Protein AF-0000000075420420 (afdb_homodimer)

Secondary structure (DSSP, 8-state):
---GGG--EEEEEEE-SSEEEEEEEE---GGG--GGG-EE--EETTEE--SEEE-EEEEETTTTEEEEEEHHHHHT----SS----EEEEE-GGGGG-GGGGGGPPPPPTT--HHHHHHHHHHHHHHHHHHHIIIII---GGGEEEEEEE-TT--HHHHHHHHHHHHHTTSS-GGGTTTTGGGEEEEEHHHHHHHHHHHHS-TT--TT-EEEEEEE-SS-EEEEEEEEPGGG-EEE-S--EEES-STHHHHHHHHHHHHHHH-HHHHHHHHHH-HHHHHHIIIIIIIIIIITT--S-STT-PPEEEEHHHH-HHHHTTS-HHHHHHHHHTTTEEEE-HHHHHHHHHHHHHHHHHHHHHHHHTS-TT--EEEEEEESGGGG-HHHHHHHHHHHTTTS-GGGEE--SSGGGHHHHHHHHHHH-GGGEEEEE-SSEEEEEEEEEPPTTS-GGGEETTTEEEEEEEEE-TT-EEETT-BPPPEEE--SSTT--EEEEEEEEESSSS---TTSTTEEEEEEEEEE--SSS-SS--PEEEEEEEETTEEEEEEEESSSTT-EEEEE------S--/---GGG--EEEEEEE-SSEEEEEEEE---GGG--GGG-EE--EETTEE--SEEE-EEEEETTTTEEEEEEHHHHHT----SS----EEEEE-GGGGG-GGGGGGPPPPPTT--HHHHHHHHHHHHHHHHHHHIIIII---GGGEEEEEEE-TT--HHHHHHHHHHHHHTTSS-GGGTTTTGGGEEEEEHHHHHHHHHHHHS-TT--TT-EEEEEEE-SS-EEEEEEEEPGGG-EEE-S--EEES-STHHHHHHHHHHHHHHH-HHHHHHHHHH-HHHHHHIIIIIIIIIIITT--S-STT-PPEEEEHHHH-HHHHTTS-HHHHHHHHHTTTEEEE-HHHHHHHHHHHHHHHHHHHHHHHHTS-TT----EEEEESGGGG-HHHHHHHHHHHTTTS-GGGEE--SSGGGHHHHHHHHHHH-GGGEEEEE-SSEEEEEEEEE--TTS-GGGEETTTEEEEEEEEE-TT-EEETT-BPPPEEE--SSTT--EEEEEEEEESSSS---TTSTTEEEEEEEEEE--SSS-SS--PEEEEEEEETTEEEEEEEESSSTT-EEEEE------S--

Sequence (1138 aa):
MSSENDIDVIVAIDFGTTFSGFAFAKKAKPEEININNIRLNNIWLGRRGLPKTNTALLYFDEFLELHRKWGEQALIYEPSKRVDQVHYIIERFKLLLDEDAKDNWPVLPKNLDAKTVITDYFVKMKEVIEEVLDRRCKATLSQVLFVLSVPAEWPPRTRDILRDCVYKAGLLDESKRQSNRHRLEFTTEPEAAAIYCLSCAGENFSVGDTYLVVDCGGGTVDLTIRTLLPDKTLEEETVRSGGLCGSTFVDQEFLKFLRLTVGSEAMDQFKENHYGSLQKLIYKFFCPEVKLPFDGESDEFESIELDLEKWCPALIQYISRETKEKLKKEEWIIDIKSDDVMRMFDPAVNDIIDLIHAQLERLPKQRKVKTMFLVGGFSESTYLFKRVKTVFKNRIDINKIINPPEPIAAIVKGACYYGLNKDIIKIRTLKWSYGIEINGEYDYNDPKELRLDGNRISRFDALANQGDKLEVNKDSKPREYKPLSRNQLAVTFILLYANFPNPKYPSQKGVKPLGKLTINLPLKGYGTDRIIEFFIKFAEEELKVTARNKSDTNESYSATFNYPEDDSVMSSENDIDVIVAIDFGTTFSGFAFAKKAKPEEININNIRLNNIWLGRRGLPKTNTALLYFDEFLELHRKWGEQALIYEPSKRVDQVHYIIERFKLLLDEDAKDNWPVLPKNLDAKTVITDYFVKMKEVIEEVLDRRCKATLSQVLFVLSVPAEWPPRTRDILRDCVYKAGLLDESKRQSNRHRLEFTTEPEAAAIYCLSCAGENFSVGDTYLVVDCGGGTVDLTIRTLLPDKTLEEETVRSGGLCGSTFVDQEFLKFLRLTVGSEAMDQFKENHYGSLQKLIYKFFCPEVKLPFDGESDEFESIELDLEKWCPALIQYISRETKEKLKKEEWIIDIKSDDVMRMFDPAVNDIIDLIHAQLERLPKQRKVKTMFLVGGFSESTYLFKRVKTVFKNRIDINKIINPPEPIAAIVKGACYYGLNKDIIKIRTLKWSYGIEINGEYDYNDPKELRLDGNRISRFDALANQGDKLEVNKDSKPREYKPLSRNQLAVTFILLYANFPNPKYPSQKGVKPLGKLTINLPLKGYGTDRIIEFFIKFAEEELKVTARNKSDTNESYSATFNYPEDDSV

pLDDT: mean 86.69, std 12.31, range [25.59, 98.25]

Nearest PDB structures (foldseek):
  3l4i-assembly2_B  TM=7.082E-01  e=1.550E-16  Cryptosporidium parvum Iowa II
  6ixw-assembly3_A  TM=5.967E-01  e=2.719E-10  Clostridium botulinum Prevot_594
  5oow-assembly2_B  TM=6.754E-01  e=1.407E-06  Escherichia coli K-12
  3mdq-assembly1_A  TM=3.743E-01  e=2.046E-06  Cytophaga hutchinsonii ATCC 33406
  5hex-assembly1_A  TM=3.102E-01  e=5.933E-05  Homo sapiens

Foldseek 3Di:
DPDVVQAFKEKEWEDDQFKIAIKMATFDDPVPDDLVRIGADQAAPNDGHASIFTQKWKFWDPVRHTDLDTTLCLQLPDDDPVDDTDMDIDGSLLCVQPPVSVVVHDDDDDPDDSLNSLLVSLLSVLVVVQVCCVVPVVDHLVNYQYEYEAAPPGDPLSVLSNLVSCCSSPSDPVVCCPVCVRSYFYDYLQLLLVQLVLSVQDDPQDAQAKEKEWEAAAFKIKIWMWGQHPPRAIATQWQIDMDGQHPVQLVVLVLVVVCVQQHVQLSVCCCVPPVSLSVQLRPVPCVPPPFQVQQLDQVPDDWDKDQCVPRPVVSLVRGDPVSNVVCVVVVSIDTDHSVSSCVSCPVSLVVSLVVVVVVQVRGDPVHAHAAYEYAYDRCSRNNSLVVNLVVCCVRYPSVRHDHDPSRNCSSNSSSSSCVNPVVSYFKDFAQKWKFWWDKAADDPPDDPVQADPPRIGIWTGTPGWGGDIDTAPDKGDKDKDWDPDQPDFKDKIWMKIARHGDGTHCPDPRIDTFAIDMDTDHNPDGDRPFIKIKIWHHYSNAIKIWIDGPVPRPDIDTDRGPGPPPPPD/DPDVVQAFKEKEWEDDQFKIAIKMATFDDPVPDDLVRIGADQAAPNDGHASIFTQKWKFWDPVRHTDLDTTLCLQLPDDDPVDDTDMDIDGSLLCVQPPVSVVVHDDDDDPDDSLNSLLVSVLSVLVVVQVCCVVPVVDHLVNYQYEYEAAPPGDPLSVLSNLVSCCSSPSDPVVCCPVCVRSYFYDYLQQLLVLLVLSVQDDPQDAQAKEKEWEAAAFKIKIWMWGQHPPRAIATQWQIDMDGQHPVQLVVLVLVVVCVQQHVQLSVCCCVPPVSLSVQLCPVPCVPPPFQPQQLDQVPDDWDKDQCVPRPVVSLVRGDPVSNVVCVVVVVIDTDHSVSSCVSCPVSLVVSLVVVVVNQVRGDPVHAHAAYEYAYDSCSRNNSLVVNLVVCCVRYPSVRHDHDPSRNCSSNSSSSSCVNPVVSYFKDFAQKWKFWWDKAAADPPDDPVQADPPRIGIWTGTPGWGGDIDTAPDKGDKDKDWDPDQPDFKDKIWMKIARHGDGTHCPDPRIDTFAIDMDTHHNPDTDRPFIKIKIWHHYSNFIKIWIDGPVPRPDIDTDRGPGPPPPPD

Radius of gyration: 34.84 Å; Cα contacts (8 Å, |Δi|>4): 2277; chains: 2; bounding box: 76×119×94 Å

Structure (mmCIF, N/CA/C/O backbone):
data_AF-0000000075420420-model_v1
#
loop_
_entity.id
_entity.type
_entity.pdbx_description
1 polymer 'Uncharacterized protein'
#
loop_
_atom_site.group_PDB
_atom_site.id
_atom_site.type_symbol
_atom_site.label_atom_id
_atom_site.label_alt_id
_atom_site.label_comp_id
_atom_site.label_asym_id
_atom_site.label_entity_id
_atom_site.label_seq_id
_atom_site.pdbx_PDB_ins_code
_atom_site.Cartn_x
_atom_site.Cartn_y
_atom_site.Cartn_z
_atom_site.occupancy
_atom_site.B_iso_or_equiv
_atom_site.auth_seq_id
_atom_site.auth_comp_id
_atom_site.auth_asym_id
_atom_site.auth_atom_id
_atom_site.pdbx_PDB_model_num
ATOM 1 N N . MET A 1 1 ? 16.75 -3.797 -38.094 1 25.59 1 MET A N 1
ATOM 2 C CA . MET A 1 1 ? 17.906 -4.129 -37.281 1 25.59 1 MET A CA 1
ATOM 3 C C . MET A 1 1 ? 18.016 -3.197 -36.094 1 25.59 1 MET A C 1
ATOM 5 O O . MET A 1 1 ? 19.094 -2.693 -35.781 1 25.59 1 MET A O 1
ATOM 9 N N . SER A 1 2 ? 17.031 -2.439 -35.562 1 35.41 2 SER A N 1
ATOM 10 C CA . SER A 1 2 ? 16.516 -1.396 -34.688 1 35.41 2 SER A CA 1
ATOM 11 C C . SER A 1 2 ? 16.875 -1.665 -33.25 1 35.41 2 SER A C 1
ATOM 13 O O . SER A 1 2 ? 16.531 -2.713 -32.688 1 35.41 2 SER A O 1
ATOM 15 N N . SER A 1 3 ? 18.078 -1.117 -32.562 1 40.53 3 SER A N 1
ATOM 16 C CA . SER A 1 3 ? 19.219 -1.326 -31.672 1 40.53 3 SER A CA 1
ATOM 17 C C . SER A 1 3 ? 18.781 -1.625 -30.25 1 40.53 3 SER A C 1
ATOM 19 O O . SER A 1 3 ? 17.719 -1.177 -29.812 1 40.53 3 SER A O 1
ATOM 21 N N . GLU A 1 4 ? 19.141 -2.832 -29.625 1 49.88 4 GLU A N 1
ATOM 22 C CA . GLU A 1 4 ? 19.281 -3.104 -28.203 1 49.88 4 GLU A CA 1
ATOM 23 C C . GLU A 1 4 ? 19.406 -1.809 -27.406 1 49.88 4 GLU A C 1
ATOM 25 O O . GLU A 1 4 ? 19.062 -1.771 -26.219 1 49.88 4 GLU A O 1
ATOM 30 N N . ASN A 1 5 ? 19.75 -0.693 -28.188 1 57 5 ASN A N 1
ATOM 31 C CA . ASN A 1 5 ? 20.172 0.598 -27.656 1 57 5 ASN A CA 1
ATOM 32 C C . ASN A 1 5 ? 18.969 1.44 -27.219 1 57 5 ASN A C 1
ATOM 34 O O . ASN A 1 5 ? 19.141 2.486 -26.594 1 57 5 ASN A O 1
ATOM 38 N N . ASP A 1 6 ? 17.719 0.812 -27.422 1 77.38 6 ASP A N 1
ATOM 39 C CA . ASP A 1 6 ? 16.641 1.766 -27.188 1 77.38 6 ASP A CA 1
ATOM 40 C C . ASP A 1 6 ? 15.836 1.387 -25.953 1 77.38 6 ASP A C 1
ATOM 42 O O . ASP A 1 6 ? 14.75 1.927 -25.719 1 77.38 6 ASP A O 1
ATOM 46 N N . ILE A 1 7 ? 16.312 0.4 -25.266 1 88.69 7 ILE A N 1
ATOM 47 C CA . ILE A 1 7 ? 15.602 0.027 -24.047 1 88.69 7 ILE A CA 1
ATOM 48 C C . ILE A 1 7 ? 15.977 0.982 -22.922 1 88.69 7 ILE A C 1
ATOM 50 O O . ILE A 1 7 ? 17.141 1.059 -22.516 1 88.69 7 ILE A O 1
ATOM 54 N N . ASP A 1 8 ? 14.938 1.579 -22.438 1 91.38 8 ASP A N 1
ATOM 55 C CA . ASP A 1 8 ? 15.164 2.561 -21.375 1 91.38 8 ASP A CA 1
ATOM 56 C C . ASP A 1 8 ? 14.547 2.104 -20.062 1 91.38 8 ASP A C 1
ATOM 58 O O . ASP A 1 8 ? 14.977 2.531 -18.984 1 91.38 8 ASP A O 1
ATOM 62 N N . VAL A 1 9 ? 13.547 1.227 -20.234 1 94.81 9 VAL A N 1
ATOM 63 C CA . VAL A 1 9 ? 12.789 0.848 -19.047 1 94.81 9 VAL A CA 1
ATOM 64 C C . VAL A 1 9 ? 12.547 -0.66 -19.047 1 94.81 9 VAL A C 1
ATOM 66 O O . VAL A 1 9 ? 12.305 -1.255 -20.094 1 94.81 9 VAL A O 1
ATOM 69 N N . ILE A 1 10 ? 12.672 -1.265 -17.922 1 96.94 10 ILE A N 1
ATOM 70 C CA . ILE A 1 10 ? 12.297 -2.658 -17.719 1 96.94 10 ILE A CA 1
ATOM 71 C C . ILE A 1 10 ? 10.93 -2.73 -17.047 1 96.94 10 ILE A C 1
ATOM 73 O O . ILE A 1 10 ? 10.68 -2.041 -16.047 1 96.94 10 ILE A O 1
ATOM 77 N N . VAL A 1 11 ? 10.039 -3.457 -17.562 1 97.81 11 VAL A N 1
ATOM 78 C CA . VAL A 1 11 ? 8.75 -3.74 -16.953 1 97.81 11 VAL A CA 1
ATOM 79 C C . VAL A 1 11 ? 8.609 -5.242 -16.703 1 97.81 11 VAL A C 1
ATOM 81 O O . VAL A 1 11 ? 8.633 -6.035 -17.656 1 97.81 11 VAL A O 1
ATOM 84 N N . ALA A 1 12 ? 8.523 -5.598 -15.477 1 98.25 12 ALA A N 1
ATOM 85 C CA . ALA A 1 12 ? 8.305 -7 -15.125 1 98.25 12 ALA A CA 1
ATOM 86 C C . ALA A 1 12 ? 6.844 -7.258 -14.781 1 98.25 12 ALA A C 1
ATOM 88 O O . ALA A 1 12 ? 6.23 -6.48 -14.047 1 98.25 12 ALA A O 1
ATOM 89 N N . ILE A 1 13 ? 6.301 -8.289 -15.32 1 97.88 13 ILE A N 1
ATOM 90 C CA . ILE A 1 13 ? 4.922 -8.68 -15.039 1 97.88 13 ILE A CA 1
ATOM 91 C C . ILE A 1 13 ? 4.91 -10.023 -14.297 1 97.88 13 ILE A C 1
ATOM 93 O O . ILE A 1 13 ? 5.453 -11.016 -14.789 1 97.88 13 ILE A O 1
ATOM 97 N N . ASP A 1 14 ? 4.398 -10.047 -13.125 1 96.62 14 ASP A N 1
ATOM 98 C CA . ASP A 1 14 ? 4.055 -11.273 -12.414 1 96.62 14 ASP A CA 1
ATOM 99 C C . ASP A 1 14 ? 2.621 -11.703 -12.727 1 96.62 14 ASP A C 1
ATOM 101 O O . ASP A 1 14 ? 1.67 -11.172 -12.148 1 96.62 14 ASP A O 1
ATOM 105 N N . PHE A 1 15 ? 2.584 -12.617 -13.648 1 95.12 15 PHE A N 1
ATOM 106 C CA . PHE A 1 15 ? 1.294 -13.164 -14.047 1 95.12 15 PHE A CA 1
ATOM 107 C C . PHE A 1 15 ? 0.943 -14.383 -13.203 1 95.12 15 PHE A C 1
ATOM 109 O O . PHE A 1 15 ? 1.329 -15.508 -13.539 1 95.12 15 PHE A O 1
ATOM 116 N N . GLY A 1 16 ? 0.132 -14.133 -12.133 1 91.56 16 GLY A N 1
ATOM 117 C CA . GLY A 1 16 ? -0.173 -15.18 -11.18 1 91.56 16 GLY A CA 1
ATOM 118 C C . GLY A 1 16 ? -1.548 -15.789 -11.375 1 91.56 16 GLY A C 1
ATOM 119 O O . GLY A 1 16 ? -2.324 -15.32 -12.211 1 91.56 16 GLY A O 1
ATOM 120 N N . THR A 1 17 ? -1.763 -16.844 -10.625 1 90.81 17 THR A N 1
ATOM 121 C CA . THR A 1 17 ? -3.057 -17.516 -10.672 1 90.81 17 THR A CA 1
ATOM 122 C C . THR A 1 17 ? -4.125 -16.672 -9.977 1 90.81 17 THR A C 1
ATOM 124 O O . THR A 1 17 ? -5.242 -16.531 -10.484 1 90.81 17 THR A O 1
ATOM 127 N N . THR A 1 18 ? -3.768 -16.109 -8.828 1 92.75 18 THR A N 1
ATOM 128 C CA . THR A 1 18 ? -4.727 -15.367 -8.023 1 92.75 18 THR A CA 1
ATOM 129 C C . THR A 1 18 ? -4.547 -13.867 -8.211 1 92.75 18 THR A C 1
ATOM 131 O O . THR A 1 18 ? -5.523 -13.133 -8.383 1 92.75 18 THR A O 1
ATOM 134 N N . PHE A 1 19 ? -3.268 -13.453 -8.117 1 94.12 19 PHE A N 1
ATOM 135 C CA . PHE A 1 19 ? -2.949 -12.031 -8.234 1 94.12 19 PHE A CA 1
ATOM 136 C C . PHE A 1 19 ? -1.887 -11.805 -9.297 1 94.12 19 PHE A C 1
ATOM 138 O O . PHE A 1 19 ? -0.997 -12.633 -9.484 1 94.12 19 PHE A O 1
ATOM 145 N N . SER A 1 20 ? -2.016 -10.734 -9.961 1 96.19 20 SER A N 1
ATOM 146 C CA . SER A 1 20 ? -1.019 -10.305 -10.93 1 96.19 20 SER A CA 1
ATOM 147 C C . SER A 1 20 ? -0.642 -8.844 -10.727 1 96.19 20 SER A C 1
ATOM 149 O O . SER A 1 20 ? -1.435 -8.055 -10.203 1 96.19 20 SER A O 1
ATOM 151 N N . GLY A 1 21 ? 0.507 -8.5 -11.055 1 96.5 21 GLY A N 1
ATOM 152 C CA . GLY A 1 21 ? 0.989 -7.133 -10.953 1 96.5 21 GLY A CA 1
ATOM 153 C C . GLY A 1 21 ? 2.248 -6.883 -11.766 1 96.5 21 GLY A C 1
ATOM 154 O O . GLY A 1 21 ? 2.734 -7.781 -12.453 1 96.5 21 GLY A O 1
ATOM 155 N N . PHE A 1 22 ? 2.697 -5.629 -11.781 1 97.62 22 PHE A N 1
ATOM 156 C CA . PHE A 1 22 ? 3.918 -5.32 -12.516 1 97.62 22 PHE A CA 1
ATOM 157 C C . PHE A 1 22 ? 4.773 -4.32 -11.75 1 97.62 22 PHE A C 1
ATOM 159 O O . PHE A 1 22 ? 4.27 -3.611 -10.875 1 97.62 22 PHE A O 1
ATOM 166 N N . ALA A 1 23 ? 5.992 -4.379 -11.977 1 96.75 23 ALA A N 1
ATOM 167 C CA . ALA A 1 23 ? 7.004 -3.451 -11.477 1 96.75 23 ALA A CA 1
ATOM 168 C C . ALA A 1 23 ? 7.828 -2.871 -12.625 1 96.75 23 ALA A C 1
ATOM 170 O O . ALA A 1 23 ? 7.844 -3.42 -13.727 1 96.75 23 ALA A O 1
ATOM 171 N N . PHE A 1 24 ? 8.477 -1.751 -12.406 1 95.56 24 PHE A N 1
ATOM 172 C CA . PHE A 1 24 ? 9.242 -1.116 -13.477 1 95.56 24 PHE A CA 1
ATOM 173 C C . PHE A 1 24 ? 10.43 -0.344 -12.906 1 95.56 24 PHE A C 1
ATOM 175 O O . PHE A 1 24 ? 10.414 0.06 -11.742 1 95.56 24 PHE A O 1
ATOM 182 N N . ALA A 1 25 ? 11.438 -0.227 -13.688 1 93.5 25 ALA A N 1
ATOM 183 C CA . ALA A 1 25 ? 12.648 0.52 -13.344 1 93.5 25 ALA A CA 1
ATOM 184 C C . ALA A 1 25 ? 13.375 0.987 -14.602 1 93.5 25 ALA A C 1
ATOM 186 O O . ALA A 1 25 ? 13.344 0.309 -15.633 1 93.5 25 ALA A O 1
ATOM 187 N N . LYS A 1 26 ? 14.016 2.094 -14.484 1 89.81 26 LYS A N 1
ATOM 188 C CA . LYS A 1 26 ? 14.859 2.564 -15.578 1 89.81 26 LYS A CA 1
ATOM 189 C C . LYS A 1 26 ? 16.172 1.78 -15.641 1 89.81 26 LYS A C 1
ATOM 191 O O . LYS A 1 26 ? 16.703 1.363 -14.609 1 89.81 26 LYS A O 1
ATOM 196 N N . LYS A 1 27 ? 16.562 1.62 -16.812 1 90.44 27 LYS A N 1
ATOM 197 C CA . LYS A 1 27 ? 17.844 0.968 -16.984 1 90.44 27 LYS A CA 1
ATOM 198 C C . LYS A 1 27 ? 18.953 1.75 -16.297 1 90.44 27 LYS A C 1
ATOM 200 O O . LYS A 1 27 ? 18.969 2.982 -16.328 1 90.44 27 LYS A O 1
ATOM 205 N N . ALA A 1 28 ? 19.75 1.049 -15.57 1 86 28 ALA A N 1
ATOM 206 C CA . ALA A 1 28 ? 20.875 1.638 -14.844 1 86 28 ALA A CA 1
ATOM 207 C C . ALA A 1 28 ? 22.141 0.813 -15.039 1 86 28 ALA A C 1
ATOM 209 O O . ALA A 1 28 ? 22.094 -0.316 -15.531 1 86 28 ALA A O 1
ATOM 210 N N . LYS A 1 29 ? 23.25 1.496 -14.664 1 81.19 29 LYS A N 1
ATOM 211 C CA . LYS A 1 29 ? 24.5 0.744 -14.648 1 81.19 29 LYS A CA 1
ATOM 212 C C . LYS A 1 29 ? 24.484 -0.321 -13.555 1 81.19 29 LYS A C 1
ATOM 214 O O . LYS A 1 29 ? 23.875 -0.135 -12.508 1 81.19 29 LYS A O 1
ATOM 219 N N . PRO A 1 30 ? 25.125 -1.479 -13.812 1 78 30 PRO A N 1
ATOM 220 C CA . PRO A 1 30 ? 25.109 -2.609 -12.883 1 78 30 PRO A CA 1
ATOM 221 C C . PRO A 1 30 ? 25.406 -2.191 -11.445 1 78 30 PRO A C 1
ATOM 223 O O . PRO A 1 30 ? 24.766 -2.703 -10.516 1 78 30 PRO A O 1
ATOM 226 N N . GLU A 1 31 ? 26.281 -1.229 -11.227 1 77.69 31 GLU A N 1
ATOM 227 C CA . GLU A 1 31 ? 26.688 -0.823 -9.883 1 77.69 31 GLU A CA 1
ATOM 228 C C . GLU A 1 31 ? 25.594 -0 -9.203 1 77.69 31 GLU A C 1
ATOM 230 O O . GLU A 1 31 ? 25.578 0.129 -7.98 1 77.69 31 GLU A O 1
ATOM 235 N N . GLU A 1 32 ? 24.688 0.481 -10.023 1 80.94 32 GLU A N 1
ATOM 236 C CA . GLU A 1 32 ? 23.641 1.368 -9.516 1 80.94 32 GLU A CA 1
ATOM 237 C C . GLU A 1 32 ? 22.328 0.617 -9.305 1 80.94 32 GLU A C 1
ATOM 239 O O . GLU A 1 32 ? 21.375 1.17 -8.758 1 80.94 32 GLU A O 1
ATOM 244 N N . ILE A 1 33 ? 22.391 -0.65 -9.734 1 84.81 33 ILE A N 1
ATOM 245 C CA . ILE A 1 33 ? 21.156 -1.42 -9.656 1 84.81 33 ILE A CA 1
ATOM 246 C C . ILE A 1 33 ? 20.875 -1.802 -8.203 1 84.81 33 ILE A C 1
ATOM 248 O O . ILE A 1 33 ? 21.766 -2.309 -7.512 1 84.81 33 ILE A O 1
ATOM 252 N N . ASN A 1 34 ? 19.766 -1.4 -7.777 1 83.75 34 ASN A N 1
ATOM 253 C CA . ASN A 1 34 ? 19.297 -1.7 -6.426 1 83.75 34 ASN A CA 1
ATOM 254 C C . ASN A 1 34 ? 17.812 -2.041 -6.406 1 83.75 34 ASN A C 1
ATOM 256 O O . ASN A 1 34 ? 17.016 -1.385 -7.074 1 83.75 34 ASN A O 1
ATOM 260 N N . ILE A 1 35 ? 17.531 -3.135 -5.691 1 85.12 35 ILE A N 1
ATOM 261 C CA . ILE A 1 35 ? 16.156 -3.627 -5.602 1 85.12 35 ILE A CA 1
ATOM 262 C C . ILE A 1 35 ? 15.242 -2.518 -5.094 1 85.12 35 ILE A C 1
ATOM 264 O O . ILE A 1 35 ? 14.055 -2.475 -5.441 1 85.12 35 ILE A O 1
ATOM 268 N N . ASN A 1 36 ? 15.773 -1.599 -4.367 1 75.44 36 ASN A N 1
ATOM 269 C CA . ASN A 1 36 ? 14.992 -0.53 -3.756 1 75.44 36 ASN A CA 1
ATOM 270 C C . ASN A 1 36 ? 14.609 0.538 -4.773 1 75.44 36 ASN A C 1
ATOM 272 O O . ASN A 1 36 ? 13.719 1.354 -4.52 1 75.44 36 ASN A O 1
ATOM 276 N N . ASN A 1 37 ? 15.266 0.519 -5.918 1 79.81 37 ASN A N 1
ATOM 277 C CA . ASN A 1 37 ? 14.953 1.476 -6.973 1 79.81 37 ASN A CA 1
ATOM 278 C C . ASN A 1 37 ? 13.844 0.964 -7.887 1 79.81 37 ASN A C 1
ATOM 280 O O . ASN A 1 37 ? 13.375 1.688 -8.766 1 79.81 37 ASN A O 1
ATOM 284 N N . ILE A 1 38 ? 13.43 -0.248 -7.629 1 90.5 38 ILE A N 1
ATOM 285 C CA . ILE A 1 38 ? 12.359 -0.836 -8.422 1 90.5 38 ILE A CA 1
ATOM 286 C C . ILE A 1 38 ? 11.008 -0.386 -7.883 1 90.5 38 ILE A C 1
ATOM 288 O O . ILE A 1 38 ? 10.727 -0.537 -6.688 1 90.5 38 ILE A O 1
ATOM 292 N N . ARG A 1 39 ? 10.25 0.15 -8.773 1 88.75 39 ARG A N 1
ATOM 293 C CA . ARG A 1 39 ? 8.969 0.731 -8.375 1 88.75 39 ARG A CA 1
ATOM 294 C C . ARG A 1 39 ? 7.824 -0.239 -8.641 1 88.75 39 ARG A C 1
ATOM 296 O O . ARG A 1 39 ? 7.836 -0.972 -9.625 1 88.75 39 ARG A O 1
ATOM 303 N N . LEU A 1 40 ? 6.84 -0.212 -7.707 1 90.88 40 LEU A N 1
ATOM 304 C CA . LEU A 1 40 ? 5.641 -1.034 -7.816 1 90.88 40 LEU A CA 1
ATOM 305 C C . LEU A 1 40 ? 4.441 -0.19 -8.234 1 90.88 40 LEU A C 1
ATOM 307 O O . LEU A 1 40 ? 4.41 1.019 -7.988 1 90.88 40 LEU A O 1
ATOM 311 N N . ASN A 1 41 ? 3.559 -0.797 -8.977 1 89.5 41 ASN A N 1
ATOM 312 C CA . ASN A 1 41 ? 2.268 -0.154 -9.195 1 89.5 41 ASN A CA 1
ATOM 313 C C . ASN A 1 41 ? 1.254 -0.548 -8.125 1 89.5 41 ASN A C 1
ATOM 315 O O . ASN A 1 41 ? 1.073 -1.734 -7.844 1 89.5 41 ASN A O 1
ATOM 319 N N . ASN A 1 42 ? 0.637 0.432 -7.566 1 84.81 42 ASN A N 1
ATOM 320 C CA . ASN A 1 42 ? -0.4 0.16 -6.578 1 84.81 42 ASN A CA 1
ATOM 321 C C . ASN A 1 42 ? -1.706 0.87 -6.926 1 84.81 42 ASN A C 1
ATOM 323 O O . ASN A 1 42 ? -2.539 1.107 -6.047 1 84.81 42 ASN A O 1
ATOM 327 N N . ILE A 1 43 ? -1.805 1.301 -8.125 1 83.38 43 ILE A N 1
ATOM 328 C CA . ILE A 1 43 ? -3.025 1.944 -8.594 1 83.38 43 ILE A CA 1
ATOM 329 C C . ILE A 1 43 ? -3.66 1.099 -9.695 1 83.38 43 ILE A C 1
ATOM 331 O O . ILE A 1 43 ? -3.035 0.844 -10.727 1 83.38 43 ILE A O 1
ATOM 335 N N . TRP A 1 44 ? -4.816 0.651 -9.453 1 87.5 44 TRP A N 1
ATOM 336 C CA . TRP A 1 44 ? -5.57 -0.169 -10.398 1 87.5 44 TRP A CA 1
ATOM 337 C C . TRP A 1 44 ? -6.918 0.467 -10.719 1 87.5 44 TRP A C 1
ATOM 339 O O . TRP A 1 44 ? -7.77 0.61 -9.836 1 87.5 44 TRP A O 1
ATOM 349 N N . LEU A 1 45 ? -7.203 0.812 -11.898 1 81.06 45 LEU A N 1
ATOM 350 C CA . LEU A 1 45 ? -8.422 1.495 -12.32 1 81.06 45 LEU A CA 1
ATOM 351 C C . LEU A 1 45 ? -8.672 2.74 -11.477 1 81.06 45 LEU A C 1
ATOM 353 O O . LEU A 1 45 ? -9.773 2.939 -10.961 1 81.06 45 LEU A O 1
ATOM 357 N N . GLY A 1 46 ? -7.59 3.426 -11.234 1 72.12 46 GLY A N 1
ATOM 358 C CA . GLY A 1 46 ? -7.68 4.695 -10.531 1 72.12 46 GLY A CA 1
ATOM 359 C C . GLY A 1 46 ? -7.793 4.535 -9.023 1 72.12 46 GLY A C 1
ATOM 360 O O . GLY A 1 46 ? -7.887 5.527 -8.297 1 72.12 46 GLY A O 1
ATOM 361 N N . ARG A 1 47 ? -7.699 3.395 -8.555 1 73.81 47 ARG A N 1
ATOM 362 C CA . ARG A 1 47 ? -7.84 3.131 -7.129 1 73.81 47 ARG A CA 1
ATOM 363 C C . ARG A 1 47 ? -6.527 2.633 -6.535 1 73.81 47 ARG A C 1
ATOM 365 O O . ARG A 1 47 ? -5.836 1.809 -7.141 1 73.81 47 ARG A O 1
ATOM 372 N N . ARG A 1 48 ? -6.148 3.195 -5.473 1 74.5 48 ARG A N 1
ATOM 373 C CA . ARG A 1 48 ? -4.961 2.701 -4.781 1 74.5 48 ARG A CA 1
ATOM 374 C C . ARG A 1 48 ? -5.234 1.35 -4.125 1 74.5 48 ARG A C 1
ATOM 376 O O . ARG A 1 48 ? -6.316 1.126 -3.578 1 74.5 48 ARG A O 1
ATOM 383 N N . GLY A 1 49 ? -4.359 0.457 -4.207 1 77.44 49 GLY A N 1
ATOM 384 C CA . GLY A 1 49 ? -4.484 -0.875 -3.639 1 77.44 49 GLY A CA 1
ATOM 385 C C . GLY A 1 49 ? -3.146 -1.559 -3.424 1 77.44 49 GLY A C 1
ATOM 386 O O . GLY A 1 49 ? -2.143 -0.898 -3.146 1 77.44 49 GLY A O 1
ATOM 387 N N . LEU A 1 50 ? -3.232 -2.871 -3.422 1 83.19 50 LEU A N 1
ATOM 388 C CA . LEU A 1 50 ? -2.049 -3.711 -3.291 1 83.19 50 LEU A CA 1
ATOM 389 C C . LEU A 1 50 ? -1.187 -3.639 -4.547 1 83.19 50 LEU A C 1
ATOM 391 O O . LEU A 1 50 ? -1.659 -3.221 -5.605 1 83.19 50 LEU A O 1
ATOM 395 N N . PRO A 1 51 ? 0.042 -4.031 -4.375 1 89.56 51 PRO A N 1
ATOM 396 C CA . PRO A 1 51 ? 0.925 -4.027 -5.547 1 89.56 51 PRO A CA 1
ATOM 397 C C . PRO A 1 51 ? 0.471 -5 -6.629 1 89.56 51 PRO A C 1
ATOM 399 O O . PRO A 1 51 ? 0.984 -4.965 -7.754 1 89.56 51 PRO A O 1
ATOM 402 N N . LYS A 1 52 ? -0.461 -5.82 -6.316 1 93.31 52 LYS A N 1
ATOM 403 C CA . LYS A 1 52 ? -1.059 -6.746 -7.273 1 93.31 52 LYS A CA 1
ATOM 404 C C . LYS A 1 52 ? -2.582 -6.699 -7.207 1 93.31 52 LYS A C 1
ATOM 406 O O . LYS A 1 52 ? -3.152 -6.23 -6.219 1 93.31 52 LYS A O 1
ATOM 411 N N . THR A 1 53 ? -3.199 -7.062 -8.258 1 94.88 53 THR A N 1
ATOM 412 C CA . THR A 1 53 ? -4.652 -7.188 -8.289 1 94.88 53 THR A CA 1
ATOM 413 C C . THR A 1 53 ? -5.066 -8.594 -8.703 1 94.88 53 THR A C 1
ATOM 415 O O . THR A 1 53 ? -4.23 -9.391 -9.148 1 94.88 53 THR A O 1
ATOM 418 N N . ASN A 1 54 ? -6.316 -8.914 -8.508 1 96.06 54 ASN A N 1
ATOM 419 C CA . ASN A 1 54 ? -6.816 -10.242 -8.844 1 96.06 54 ASN A CA 1
ATOM 420 C C . ASN A 1 54 ? -6.711 -10.523 -10.344 1 96.06 54 ASN A C 1
ATOM 422 O O . ASN A 1 54 ? -6.945 -9.633 -11.164 1 96.06 54 ASN A O 1
ATOM 426 N N . THR A 1 55 ? -6.32 -11.734 -10.648 1 96.62 55 THR A N 1
ATOM 427 C CA . THR A 1 55 ? -6.328 -12.188 -12.031 1 96.62 55 THR A CA 1
ATOM 428 C C . THR A 1 55 ? -7.727 -12.617 -12.461 1 96.62 55 THR A C 1
ATOM 430 O O . THR A 1 55 ? -8.031 -13.812 -12.5 1 96.62 55 THR A O 1
ATOM 433 N N . ALA A 1 56 ? -8.555 -11.625 -12.758 1 97.81 56 ALA A N 1
ATOM 434 C CA . ALA A 1 56 ? -9.961 -11.891 -13.055 1 97.81 56 ALA A CA 1
ATOM 435 C C . ALA A 1 56 ? -10.492 -10.922 -14.102 1 97.81 56 ALA A C 1
ATOM 437 O O . ALA A 1 56 ? -10.047 -9.773 -14.188 1 97.81 56 ALA A O 1
ATOM 438 N N . LEU A 1 57 ? -11.383 -11.406 -14.875 1 97.88 57 LEU A N 1
ATOM 439 C CA . LEU A 1 57 ? -12.047 -10.625 -15.914 1 97.88 57 LEU A CA 1
ATOM 440 C C . LEU A 1 57 ? -13.562 -10.766 -15.812 1 97.88 57 LEU A C 1
ATOM 442 O O . LEU A 1 57 ? -14.062 -11.711 -15.195 1 97.88 57 LEU A O 1
ATOM 446 N N . LEU A 1 58 ? -14.242 -9.781 -16.359 1 96.44 58 LEU A N 1
ATOM 447 C CA . LEU A 1 58 ? -15.695 -9.75 -16.406 1 96.44 58 LEU A CA 1
ATOM 448 C C . LEU A 1 58 ? -16.188 -9.625 -17.859 1 96.44 58 LEU A C 1
ATOM 450 O O . LEU A 1 58 ? -15.734 -8.742 -18.594 1 96.44 58 LEU A O 1
ATOM 454 N N . TYR A 1 59 ? -16.969 -10.57 -18.297 1 96 59 TYR A N 1
ATOM 455 C CA . TYR A 1 59 ? -17.562 -10.539 -19.625 1 96 59 TYR A CA 1
ATOM 456 C C . TYR A 1 59 ? -19.078 -10.391 -19.547 1 96 59 TYR A C 1
ATOM 458 O O . TYR A 1 59 ? -19.703 -10.883 -18.609 1 96 59 TYR A O 1
ATOM 466 N N . PHE A 1 60 ? -19.625 -9.68 -20.547 1 91.81 60 PHE A N 1
ATOM 467 C CA . PHE A 1 60 ? -21.062 -9.469 -20.562 1 91.81 60 PHE A CA 1
ATOM 468 C C . PHE A 1 60 ? -21.672 -10.094 -21.812 1 91.81 60 PHE A C 1
ATOM 470 O O . PHE A 1 60 ? -21.047 -10.156 -22.859 1 91.81 60 PHE A O 1
ATOM 477 N N . ASP A 1 61 ? -22.906 -10.445 -21.672 1 83.5 61 ASP A N 1
ATOM 478 C CA . ASP A 1 61 ? -23.844 -10.852 -22.703 1 83.5 61 ASP A CA 1
ATOM 479 C C . ASP A 1 61 ? -23.406 -12.164 -23.359 1 83.5 61 ASP A C 1
ATOM 481 O O . ASP A 1 61 ? -22.422 -12.781 -22.938 1 83.5 61 ASP A O 1
ATOM 485 N N . GLU A 1 62 ? -24.109 -12.523 -24.297 1 81.94 62 GLU A N 1
ATOM 486 C CA . GLU A 1 62 ? -23.875 -13.781 -25 1 81.94 62 GLU A CA 1
ATOM 487 C C . GLU A 1 62 ? -22.688 -13.68 -25.953 1 81.94 62 GLU A C 1
ATOM 489 O O . GLU A 1 62 ? -22.078 -14.688 -26.297 1 81.94 62 GLU A O 1
ATOM 494 N N . PHE A 1 63 ? -22.344 -12.438 -26.172 1 86.56 63 PHE A N 1
ATOM 495 C CA . PHE A 1 63 ? -21.25 -12.234 -27.109 1 86.56 63 PHE A CA 1
ATOM 496 C C . PHE A 1 63 ? -19.922 -12.094 -26.359 1 86.56 63 PHE A C 1
ATOM 498 O O . PHE A 1 63 ? -18.859 -11.984 -26.984 1 86.56 63 PHE A O 1
ATOM 505 N N . LEU A 1 64 ? -19.969 -12.219 -25.047 1 90.56 64 LEU A N 1
ATOM 506 C CA . LEU A 1 64 ? -18.781 -12.203 -24.203 1 90.56 64 LEU A CA 1
ATOM 507 C C . LEU A 1 64 ? -17.953 -10.938 -24.422 1 90.56 64 LEU A C 1
ATOM 509 O O . LEU A 1 64 ? -16.75 -11.008 -24.703 1 90.56 64 LEU A O 1
ATOM 513 N N . GLU A 1 65 ? -18.656 -9.852 -24.359 1 92.62 65 GLU A N 1
ATOM 514 C CA . GLU A 1 65 ? -17.984 -8.562 -24.438 1 92.62 65 GLU A CA 1
ATOM 515 C C . GLU A 1 65 ? -17.188 -8.281 -23.172 1 92.62 65 GLU A C 1
ATOM 517 O O . GLU A 1 65 ? -17.734 -8.344 -22.062 1 92.62 65 GLU A O 1
ATOM 522 N N . LEU A 1 66 ? -15.914 -8.047 -23.406 1 94.62 66 LEU A N 1
ATOM 523 C CA . LEU A 1 66 ? -15.055 -7.754 -22.266 1 94.62 66 LEU A CA 1
ATOM 524 C C . LEU A 1 66 ? -15.477 -6.457 -21.578 1 94.62 66 LEU A C 1
ATOM 526 O O . LEU A 1 66 ? -15.586 -5.414 -22.234 1 94.62 66 LEU A O 1
ATOM 530 N N . HIS A 1 67 ? -15.734 -6.535 -20.312 1 91.31 67 HIS A N 1
ATOM 531 C CA . HIS A 1 67 ? -16.172 -5.371 -19.547 1 91.31 67 HIS A CA 1
ATOM 532 C C . HIS A 1 67 ? -14.977 -4.5 -19.156 1 91.31 67 HIS A C 1
ATOM 534 O O . HIS A 1 67 ? -13.828 -4.965 -19.156 1 91.31 67 HIS A O 1
ATOM 540 N N . ARG A 1 68 ? -15.266 -3.275 -18.797 1 88.62 68 ARG A N 1
ATOM 541 C CA . ARG A 1 68 ? -14.219 -2.342 -18.375 1 88.62 68 ARG A CA 1
ATOM 542 C C . ARG A 1 68 ? -13.641 -2.725 -17.016 1 88.62 68 ARG A C 1
ATOM 544 O O . ARG A 1 68 ? -12.453 -2.504 -16.766 1 88.62 68 ARG A O 1
ATOM 551 N N . LYS A 1 69 ? -14.523 -3.256 -16.188 1 90.56 69 LYS A N 1
ATOM 552 C CA . LYS A 1 69 ? -14.055 -3.713 -14.883 1 90.56 69 LYS A CA 1
ATOM 553 C C . LYS A 1 69 ? -13.211 -4.977 -15.016 1 90.56 69 LYS A C 1
ATOM 555 O O . LYS A 1 69 ? -13.531 -5.863 -15.812 1 90.56 69 LYS A O 1
ATOM 560 N N . TRP A 1 70 ? -12.117 -5.035 -14.375 1 95.69 70 TRP A N 1
ATOM 561 C CA . TRP A 1 70 ? -11.227 -6.191 -14.312 1 95.69 70 TRP A CA 1
ATOM 562 C C . TRP A 1 70 ? -10.508 -6.262 -12.969 1 95.69 70 TRP A C 1
ATOM 564 O O . TRP A 1 70 ? -10.734 -5.422 -12.094 1 95.69 70 TRP A O 1
ATOM 574 N N . GLY A 1 71 ? -9.688 -7.312 -12.719 1 95.75 71 GLY A N 1
ATOM 575 C CA . GLY A 1 71 ? -9.023 -7.441 -11.43 1 95.75 71 GLY A CA 1
ATOM 576 C C . GLY A 1 71 ? -9.992 -7.656 -10.281 1 95.75 71 GLY A C 1
ATOM 577 O O . GLY A 1 71 ? -10.914 -8.477 -10.383 1 95.75 71 GLY A O 1
ATOM 578 N N . GLU A 1 72 ? -9.781 -6.941 -9.234 1 93.69 72 GLU A N 1
ATOM 579 C CA . GLU A 1 72 ? -10.602 -7.113 -8.047 1 93.69 72 GLU A CA 1
ATOM 580 C C . GLU A 1 72 ? -12.055 -6.727 -8.312 1 93.69 72 GLU A C 1
ATOM 582 O O . GLU A 1 72 ? -12.977 -7.41 -7.875 1 93.69 72 GLU A O 1
ATOM 587 N N . GLN A 1 73 ? -12.281 -5.652 -9.07 1 91.56 73 GLN A N 1
ATOM 588 C CA . GLN A 1 73 ? -13.625 -5.156 -9.336 1 91.56 73 GLN A CA 1
ATOM 589 C C . GLN A 1 73 ? -14.445 -6.176 -10.125 1 91.56 73 GLN A C 1
ATOM 591 O O . GLN A 1 73 ? -15.656 -6.281 -9.945 1 91.56 73 GLN A O 1
ATOM 596 N N . ALA A 1 74 ? -13.75 -6.852 -11.008 1 95.88 74 ALA A N 1
ATOM 597 C CA . ALA A 1 74 ? -14.43 -7.898 -11.766 1 95.88 74 ALA A CA 1
ATOM 598 C C . ALA A 1 74 ? -14.773 -9.094 -10.867 1 95.88 74 ALA A C 1
ATOM 600 O O . ALA A 1 74 ? -15.875 -9.633 -10.938 1 95.88 74 ALA A O 1
ATOM 601 N N . LEU A 1 75 ? -13.859 -9.398 -10.047 1 96.38 75 LEU A N 1
ATOM 602 C CA . LEU A 1 75 ? -14.008 -10.586 -9.211 1 96.38 75 LEU A CA 1
ATOM 603 C C . LEU A 1 75 ? -15.18 -10.43 -8.25 1 96.38 75 LEU A C 1
ATOM 605 O O . LEU A 1 75 ? -15.953 -11.367 -8.039 1 96.38 75 LEU A O 1
ATOM 609 N N . ILE A 1 76 ? -15.359 -9.203 -7.668 1 94.56 76 ILE A N 1
ATOM 610 C CA . ILE A 1 76 ? -16.391 -9.016 -6.648 1 94.56 76 ILE A CA 1
ATOM 611 C C . ILE A 1 76 ? -17.609 -8.328 -7.266 1 94.56 76 ILE A C 1
ATOM 613 O O . ILE A 1 76 ? -18.391 -7.688 -6.559 1 94.56 76 ILE A O 1
ATOM 617 N N . TYR A 1 77 ? -17.734 -8.414 -8.539 1 92.81 77 TYR A N 1
ATOM 618 C CA . TYR A 1 77 ? -18.797 -7.723 -9.258 1 92.81 77 TYR A CA 1
ATOM 619 C C . TYR A 1 77 ? -20.172 -8.266 -8.859 1 92.81 77 TYR A C 1
ATOM 621 O O . TYR A 1 77 ? -20.359 -9.477 -8.797 1 92.81 77 TYR A O 1
ATOM 629 N N . GLU A 1 78 ? -21.062 -7.328 -8.539 1 89.44 78 GLU A N 1
ATOM 630 C CA . GLU A 1 78 ? -22.484 -7.617 -8.32 1 89.44 78 GLU A CA 1
ATOM 631 C C . GLU A 1 78 ? -23.359 -6.824 -9.281 1 89.44 78 GLU A C 1
ATOM 633 O O . GLU A 1 78 ? -23.219 -5.602 -9.391 1 89.44 78 GLU A O 1
ATOM 638 N N . PRO A 1 79 ? -24.203 -7.484 -10.008 1 87.69 79 PRO A N 1
ATOM 639 C CA . PRO A 1 79 ? -25.078 -6.766 -10.938 1 87.69 79 PRO A CA 1
ATOM 640 C C . PRO A 1 79 ? -26.016 -5.789 -10.234 1 87.69 79 PRO A C 1
ATOM 642 O O . PRO A 1 79 ? -26.359 -5.984 -9.062 1 87.69 79 PRO A O 1
ATOM 645 N N . SER A 1 80 ? -26.359 -4.781 -11.031 1 84.12 80 SER A N 1
ATOM 646 C CA . SER A 1 80 ? -27.359 -3.836 -10.539 1 84.12 80 SER A CA 1
ATOM 647 C C . SER A 1 80 ? -28.703 -4.512 -10.328 1 84.12 80 SER A C 1
ATOM 649 O O . SER A 1 80 ? -29.078 -5.414 -11.086 1 84.12 80 SER A O 1
ATOM 651 N N . LYS A 1 81 ? -29.438 -4.004 -9.328 1 82.94 81 LYS A N 1
ATOM 652 C CA . LYS A 1 81 ? -30.812 -4.469 -9.109 1 82.94 81 LYS A CA 1
ATOM 653 C C . LYS A 1 81 ? -31.719 -4.074 -10.273 1 82.94 81 LYS A C 1
ATOM 655 O O . LYS A 1 81 ? -32.781 -4.68 -10.477 1 82.94 81 LYS A O 1
ATOM 660 N N . ARG A 1 82 ? -31.25 -3.174 -11.078 1 82.06 82 ARG A N 1
ATOM 661 C CA . ARG A 1 82 ? -32.094 -2.596 -12.109 1 82.06 82 ARG A CA 1
ATOM 662 C C . ARG A 1 82 ? -31.938 -3.332 -13.438 1 82.06 82 ARG A C 1
ATOM 664 O O . ARG A 1 82 ? -32.812 -3.27 -14.305 1 82.06 82 ARG A O 1
ATOM 671 N N . VAL A 1 83 ? -30.766 -3.871 -13.508 1 77.25 83 VAL A N 1
ATOM 672 C CA . VAL A 1 83 ? -30.469 -4.469 -14.805 1 77.25 83 VAL A CA 1
ATOM 673 C C . VAL A 1 83 ? -30.078 -5.934 -14.617 1 77.25 83 VAL A C 1
ATOM 675 O O . VAL A 1 83 ? -29.156 -6.246 -13.867 1 77.25 83 VAL A O 1
ATOM 678 N N . ASP A 1 84 ? -30.938 -6.703 -15.164 1 76.06 84 ASP A N 1
ATOM 679 C CA . ASP A 1 84 ? -30.578 -8.117 -15.211 1 76.06 84 ASP A CA 1
ATOM 680 C C . ASP A 1 84 ? -29.719 -8.414 -16.438 1 76.06 84 ASP A C 1
ATOM 682 O O . ASP A 1 84 ? -30.203 -8.406 -17.562 1 76.06 84 ASP A O 1
ATOM 686 N N . GLN A 1 85 ? -28.516 -8.445 -16.25 1 81.25 85 GLN A N 1
ATOM 687 C CA . GLN A 1 85 ? -27.609 -8.711 -17.359 1 81.25 85 GLN A CA 1
ATOM 688 C C . GLN A 1 85 ? -26.781 -9.961 -17.109 1 81.25 85 GLN A C 1
ATOM 690 O O . GLN A 1 85 ? -26.219 -10.141 -16.031 1 81.25 85 GLN A O 1
ATOM 695 N N . VAL A 1 86 ? -26.812 -10.82 -18.125 1 88.25 86 VAL A N 1
ATOM 696 C CA . VAL A 1 86 ? -25.969 -12.008 -18.062 1 88.25 86 VAL A CA 1
ATOM 697 C C . VAL A 1 86 ? -24.5 -11.594 -18.031 1 88.25 86 VAL A C 1
ATOM 699 O O . VAL A 1 86 ? -24.078 -10.734 -18.812 1 88.25 86 VAL A O 1
ATOM 702 N N . HIS A 1 87 ? -23.766 -12.102 -17.016 1 93.06 87 HIS A N 1
ATOM 703 C CA . HIS A 1 87 ? -22.344 -11.773 -16.906 1 93.06 87 HIS A CA 1
ATOM 704 C C . HIS A 1 87 ? -21.531 -12.992 -16.484 1 93.06 87 HIS A C 1
ATOM 706 O O . HIS A 1 87 ? -22.078 -13.945 -15.922 1 93.06 87 HIS A O 1
ATOM 712 N N . TYR A 1 88 ? -20.266 -13.047 -16.859 1 94.06 88 TYR A N 1
ATOM 713 C CA . TYR A 1 88 ? -19.328 -14.125 -16.531 1 94.06 88 TYR A CA 1
ATOM 714 C C . TYR A 1 88 ? -18.094 -13.57 -15.836 1 94.06 88 TYR A C 1
ATOM 716 O O . TYR A 1 88 ? -17.391 -12.719 -16.391 1 94.06 88 TYR A O 1
ATOM 724 N N . ILE A 1 89 ? -17.891 -14.023 -14.609 1 96.06 89 ILE A N 1
ATOM 725 C CA . ILE A 1 89 ? -16.641 -13.734 -13.906 1 96.06 89 ILE A CA 1
ATOM 726 C C . ILE A 1 89 ? -15.664 -14.875 -14.125 1 96.06 89 ILE A C 1
ATOM 728 O O . ILE A 1 89 ? -15.938 -16.016 -13.75 1 96.06 89 ILE A O 1
ATOM 732 N N . ILE A 1 90 ? -14.508 -14.586 -14.766 1 96.56 90 ILE A N 1
ATOM 733 C CA . ILE A 1 90 ? -13.523 -15.617 -15.078 1 96.56 90 ILE A CA 1
ATOM 734 C C . ILE A 1 90 ? -12.242 -15.359 -14.289 1 96.56 90 ILE A C 1
ATOM 736 O O . ILE A 1 90 ? -11.672 -14.266 -14.359 1 96.56 90 ILE A O 1
ATOM 740 N N . GLU A 1 91 ? -11.828 -16.297 -13.523 1 95.31 91 GLU A N 1
ATOM 741 C CA . GLU A 1 91 ? -10.578 -16.25 -12.766 1 95.31 91 GLU A CA 1
ATOM 742 C C . GLU A 1 91 ? -9.797 -17.547 -12.898 1 95.31 91 GLU A C 1
ATOM 744 O O . GLU A 1 91 ? -10.242 -18.484 -13.578 1 95.31 91 GLU A O 1
ATOM 749 N N . ARG A 1 92 ? -8.586 -17.641 -12.469 1 92.31 92 ARG A N 1
ATOM 750 C CA . ARG A 1 92 ? -7.711 -18.812 -12.43 1 92.31 92 ARG A CA 1
ATOM 751 C C . ARG A 1 92 ? -7.449 -19.344 -13.836 1 92.31 92 ARG A C 1
ATOM 753 O O . ARG A 1 92 ? -7.23 -20.547 -14.016 1 92.31 92 ARG A O 1
ATOM 760 N N . PHE A 1 93 ? -7.551 -18.516 -14.812 1 94.69 93 PHE A N 1
ATOM 761 C CA . PHE A 1 93 ? -7.41 -18.984 -16.188 1 94.69 93 PHE A CA 1
ATOM 762 C C . PHE A 1 93 ? -5.949 -19.281 -16.516 1 94.69 93 PHE A C 1
ATOM 764 O O . PHE A 1 93 ? -5.648 -19.922 -17.516 1 94.69 93 PHE A O 1
ATOM 771 N N . LYS A 1 94 ? -5.047 -18.812 -15.625 1 90.69 94 LYS A N 1
ATOM 772 C CA . LYS A 1 94 ? -3.646 -19.203 -15.789 1 90.69 94 LYS A CA 1
ATOM 773 C C . LYS A 1 94 ? -3.486 -20.719 -15.727 1 90.69 94 LYS A C 1
ATOM 775 O O . LYS A 1 94 ? -2.625 -21.281 -16.406 1 90.69 94 LYS A O 1
ATOM 780 N N . LEU A 1 95 ? -4.285 -21.391 -14.977 1 88.69 95 LEU A N 1
ATOM 781 C CA . LEU A 1 95 ? -4.191 -22.828 -14.758 1 88.69 95 LEU A CA 1
ATOM 782 C C . LEU A 1 95 ? -4.508 -23.594 -16.047 1 88.69 95 LEU A C 1
ATOM 784 O O . LEU A 1 95 ? -4.164 -24.766 -16.172 1 88.69 95 LEU A O 1
ATOM 788 N N . LEU A 1 96 ? -5.164 -22.922 -16.953 1 90.06 96 LEU A N 1
ATOM 789 C CA . LEU A 1 96 ? -5.508 -23.562 -18.219 1 90.06 96 LEU A CA 1
ATOM 790 C C . LEU A 1 96 ? -4.254 -23.891 -19.016 1 90.06 96 LEU A C 1
ATOM 792 O O . LEU A 1 96 ? -4.293 -24.719 -19.938 1 90.06 96 LEU A O 1
ATOM 796 N N . LEU A 1 97 ? -3.15 -23.281 -18.672 1 87.38 97 LEU A N 1
ATOM 797 C CA . LEU A 1 97 ? -1.891 -23.5 -19.375 1 87.38 97 LEU A CA 1
ATOM 798 C C . LEU A 1 97 ? -1.15 -24.703 -18.797 1 87.38 97 LEU A C 1
ATOM 800 O O . LEU A 1 97 ? -0.162 -25.156 -19.375 1 87.38 97 LEU A O 1
ATOM 804 N N . ASP A 1 98 ? -1.63 -25.172 -17.672 1 80.56 98 ASP A N 1
ATOM 805 C CA . ASP A 1 98 ? -1.002 -26.297 -17 1 80.56 98 ASP A CA 1
ATOM 806 C C . ASP A 1 98 ? -1.845 -27.562 -17.141 1 80.56 98 ASP A C 1
ATOM 808 O O . ASP A 1 98 ? -2.822 -27.75 -16.422 1 80.56 98 ASP A O 1
ATOM 812 N N . GLU A 1 99 ? -1.368 -28.453 -17.859 1 76.94 99 GLU A N 1
ATOM 813 C CA . GLU A 1 99 ? -2.115 -29.672 -18.109 1 76.94 99 GLU A CA 1
ATOM 814 C C . GLU A 1 99 ? -2.221 -30.531 -16.844 1 76.94 99 GLU A C 1
ATOM 816 O O . GLU A 1 99 ? -3.17 -31.297 -16.688 1 76.94 99 GLU A O 1
ATOM 821 N N . ASP A 1 100 ? -1.294 -30.344 -15.969 1 73.56 100 ASP A N 1
ATOM 822 C CA . ASP A 1 100 ? -1.278 -31.125 -14.742 1 73.56 100 ASP A CA 1
ATOM 823 C C . ASP A 1 100 ? -2.303 -30.609 -13.734 1 73.56 100 ASP A C 1
ATOM 825 O O . ASP A 1 100 ? -2.615 -31.281 -12.75 1 73.56 100 ASP A O 1
ATOM 829 N N . ALA A 1 101 ? -2.895 -29.438 -13.984 1 79.06 101 ALA A N 1
ATOM 830 C CA . ALA A 1 101 ? -3.859 -28.828 -13.062 1 79.06 101 ALA A CA 1
ATOM 831 C C . ALA A 1 101 ? -5.281 -28.969 -13.602 1 79.06 101 ALA A C 1
ATOM 833 O O . ALA A 1 101 ? -6.145 -28.141 -13.297 1 79.06 101 ALA A O 1
ATOM 834 N N . LYS A 1 102 ? -5.59 -29.891 -14.352 1 84.38 102 LYS A N 1
ATOM 835 C CA . LYS A 1 102 ? -6.863 -30.031 -15.055 1 84.38 102 LYS A CA 1
ATOM 836 C C . LYS A 1 102 ? -8.031 -30.047 -14.07 1 84.38 102 LYS A C 1
ATOM 838 O O . LYS A 1 102 ? -9.086 -29.469 -14.352 1 84.38 102 LYS A O 1
ATOM 843 N N . ASP A 1 103 ? -7.793 -30.625 -12.953 1 84.12 103 ASP A N 1
ATOM 844 C CA . ASP A 1 103 ? -8.852 -30.734 -11.961 1 84.12 103 ASP A CA 1
ATOM 845 C C . ASP A 1 103 ? -9.211 -29.375 -11.383 1 84.12 103 ASP A C 1
ATOM 847 O O . ASP A 1 103 ? -10.281 -29.203 -10.797 1 84.12 103 ASP A O 1
ATOM 851 N N . ASN A 1 104 ? -8.422 -28.375 -11.578 1 84.25 104 ASN A N 1
ATOM 852 C CA . ASN A 1 104 ? -8.617 -27.047 -11 1 84.25 104 ASN A CA 1
ATOM 853 C C . ASN A 1 104 ? -8.891 -26 -12.07 1 84.25 104 ASN A C 1
ATOM 855 O O . ASN A 1 104 ? -8.953 -24.812 -11.781 1 84.25 104 ASN A O 1
ATOM 859 N N . TRP A 1 105 ? -9.055 -26.469 -13.312 1 89 105 TRP A N 1
ATOM 860 C CA . TRP A 1 105 ? -9.312 -25.531 -14.414 1 89 105 TRP A CA 1
ATOM 861 C C . TRP A 1 105 ? -10.625 -24.797 -14.203 1 89 105 TRP A C 1
ATOM 863 O O . TRP A 1 105 ? -11.617 -25.375 -13.75 1 89 105 TRP A O 1
ATOM 873 N N . PRO A 1 106 ? -10.633 -23.531 -14.43 1 90.88 106 PRO A N 1
ATOM 874 C CA . PRO A 1 106 ? -11.922 -22.828 -14.438 1 90.88 106 PRO A CA 1
ATOM 875 C C . PRO A 1 106 ? -12.797 -23.234 -15.625 1 90.88 106 PRO A C 1
ATOM 877 O O . PRO A 1 106 ? -12.289 -23.688 -16.641 1 90.88 106 PRO A O 1
ATOM 880 N N . VAL A 1 107 ? -14.117 -23.062 -15.445 1 88.25 107 VAL A N 1
ATOM 881 C CA . VAL A 1 107 ? -15.047 -23.328 -16.547 1 88.25 107 VAL A CA 1
ATOM 882 C C . VAL A 1 107 ? -15.211 -22.078 -17.406 1 88.25 107 VAL A C 1
ATOM 884 O O . VAL A 1 107 ? -15.617 -21.031 -16.906 1 88.25 107 VAL A O 1
ATOM 887 N N . LEU A 1 108 ? -14.852 -22.219 -18.625 1 92.5 108 LEU A N 1
ATOM 888 C CA . LEU A 1 108 ? -15 -21.109 -19.547 1 92.5 108 LEU A CA 1
ATOM 889 C C . LEU A 1 108 ? -16.281 -21.234 -20.359 1 92.5 108 LEU A C 1
ATOM 891 O O . LEU A 1 108 ? -16.688 -22.344 -20.734 1 92.5 108 LEU A O 1
ATOM 895 N N . PRO A 1 109 ? -17.031 -20.094 -20.578 1 90.88 109 PRO A N 1
ATOM 896 C CA . PRO A 1 109 ? -18.141 -20.141 -21.516 1 90.88 109 PRO A CA 1
ATOM 897 C C . PRO A 1 109 ? -17.734 -20.641 -22.891 1 90.88 109 PRO A C 1
ATOM 899 O O . PRO A 1 109 ? -16.547 -20.609 -23.25 1 90.88 109 PRO A O 1
ATOM 902 N N . LYS A 1 110 ? -18.969 -20.938 -23.594 1 82.94 110 LYS A N 1
ATOM 903 C CA . LYS A 1 110 ? -18.766 -21.453 -24.938 1 82.94 110 LYS A CA 1
ATOM 904 C C . LYS A 1 110 ? -18.156 -20.391 -25.859 1 82.94 110 LYS A C 1
ATOM 906 O O . LYS A 1 110 ? -18.391 -19.188 -25.672 1 82.94 110 LYS A O 1
ATOM 911 N N . ASN A 1 111 ? -16.953 -20.328 -26.328 1 85.81 111 ASN A N 1
ATOM 912 C CA . ASN A 1 111 ? -16.312 -19.453 -27.297 1 85.81 111 ASN A CA 1
ATOM 913 C C . ASN A 1 111 ? -15.156 -18.672 -26.672 1 85.81 111 ASN A C 1
ATOM 915 O O . ASN A 1 111 ? -14.688 -17.688 -27.234 1 85.81 111 ASN A O 1
ATOM 919 N N . LEU A 1 112 ? -14.922 -19 -25.516 1 91.19 112 LEU A N 1
ATOM 920 C CA . LEU A 1 112 ? -13.758 -18.406 -24.859 1 91.19 112 LEU A CA 1
ATOM 921 C C . LEU A 1 112 ? -12.664 -19.453 -24.625 1 91.19 112 LEU A C 1
ATOM 923 O O . LEU A 1 112 ? -12.945 -20.562 -24.172 1 91.19 112 LEU A O 1
ATOM 927 N N . ASP A 1 113 ? -11.492 -19.141 -25.062 1 92.75 113 ASP A N 1
ATOM 928 C CA . ASP A 1 113 ? -10.383 -20.062 -24.828 1 92.75 113 ASP A CA 1
ATOM 929 C C . ASP A 1 113 ? -9.305 -19.406 -23.969 1 92.75 113 ASP A C 1
ATOM 931 O O . ASP A 1 113 ? -9.391 -18.219 -23.656 1 92.75 113 ASP A O 1
ATOM 935 N N . ALA A 1 114 ? -8.367 -20.203 -23.609 1 93 114 ALA A N 1
ATOM 936 C CA . ALA A 1 114 ? -7.328 -19.781 -22.672 1 93 114 ALA A CA 1
ATOM 937 C C . ALA A 1 114 ? -6.539 -18.609 -23.234 1 93 114 ALA A C 1
ATOM 939 O O . ALA A 1 114 ? -6.297 -17.625 -22.531 1 93 114 ALA A O 1
ATOM 940 N N . LYS A 1 115 ? -6.105 -18.641 -24.484 1 94.25 115 LYS A N 1
ATOM 941 C CA . LYS A 1 115 ? -5.301 -17.594 -25.109 1 94.25 115 LYS A CA 1
ATOM 942 C C . LYS A 1 115 ? -6.055 -16.266 -25.141 1 94.25 115 LYS A C 1
ATOM 944 O O . LYS A 1 115 ? -5.477 -15.211 -24.875 1 94.25 115 LYS A O 1
ATOM 949 N N . THR A 1 116 ? -7.332 -16.391 -25.469 1 95.62 116 THR A N 1
ATOM 950 C CA . THR A 1 116 ? -8.141 -15.18 -25.547 1 95.62 116 THR A CA 1
ATOM 951 C C . THR A 1 116 ? -8.258 -14.5 -24.188 1 95.62 116 THR A C 1
ATOM 953 O O . THR A 1 116 ? -8.094 -13.281 -24.078 1 95.62 116 THR A O 1
ATOM 956 N N . VAL A 1 117 ? -8.594 -15.258 -23.172 1 97.19 117 VAL A N 1
ATOM 957 C CA . VAL A 1 117 ? -8.789 -14.703 -21.828 1 97.19 117 VAL A CA 1
ATOM 958 C C . VAL A 1 117 ? -7.48 -14.102 -21.328 1 97.19 117 VAL A C 1
ATOM 960 O O . VAL A 1 117 ? -7.473 -13.008 -20.766 1 97.19 117 VAL A O 1
ATOM 963 N N . ILE A 1 118 ? -6.375 -14.812 -21.562 1 97.12 118 ILE A N 1
ATOM 964 C CA . ILE A 1 118 ? -5.074 -14.32 -21.125 1 97.12 118 ILE A CA 1
ATOM 965 C C . ILE A 1 118 ? -4.715 -13.047 -21.875 1 97.12 118 ILE A C 1
ATOM 967 O O . ILE A 1 118 ? -4.25 -12.07 -21.281 1 97.12 118 ILE A O 1
ATOM 971 N N . THR A 1 119 ? -4.953 -13.055 -23.188 1 97.44 119 THR A N 1
ATOM 972 C CA . THR A 1 119 ? -4.699 -11.875 -24 1 97.44 119 THR A CA 1
ATOM 973 C C . THR A 1 119 ? -5.52 -10.688 -23.5 1 97.44 119 THR A C 1
ATOM 975 O O . THR A 1 119 ? -5.008 -9.57 -23.391 1 97.44 119 THR A O 1
ATOM 978 N N . ASP A 1 120 ? -6.809 -10.961 -23.25 1 97.81 120 ASP A N 1
ATOM 979 C CA . ASP A 1 120 ? -7.688 -9.906 -22.75 1 97.81 120 ASP A CA 1
ATOM 980 C C . ASP A 1 120 ? -7.152 -9.312 -21.453 1 97.81 120 ASP A C 1
ATOM 982 O O . ASP A 1 120 ? -7.227 -8.102 -21.234 1 97.81 120 ASP A O 1
ATOM 986 N N . TYR A 1 121 ? -6.68 -10.133 -20.562 1 98.12 121 TYR A N 1
ATOM 987 C CA . TYR A 1 121 ? -6.117 -9.648 -19.312 1 98.12 121 TYR A CA 1
ATOM 988 C C . TYR A 1 121 ? -4.891 -8.773 -19.562 1 98.12 121 TYR A C 1
ATOM 990 O O . TYR A 1 121 ? -4.719 -7.734 -18.922 1 98.12 121 TYR A O 1
ATOM 998 N N . PHE A 1 122 ? -4.027 -9.195 -20.516 1 98.06 122 PHE A N 1
ATOM 999 C CA . PHE A 1 122 ? -2.824 -8.438 -20.844 1 98.06 122 PHE A CA 1
ATOM 1000 C C . PHE A 1 122 ? -3.186 -7.105 -21.484 1 98.06 122 PHE A C 1
ATOM 1002 O O . PHE A 1 122 ? -2.482 -6.109 -21.312 1 98.06 122 PHE A O 1
ATOM 1009 N N . VAL A 1 123 ? -4.285 -7.098 -22.203 1 97.88 123 VAL A N 1
ATOM 1010 C CA . VAL A 1 123 ? -4.754 -5.844 -22.781 1 97.88 123 VAL A CA 1
ATOM 1011 C C . VAL A 1 123 ? -5.078 -4.852 -21.656 1 97.88 123 VAL A C 1
ATOM 1013 O O . VAL A 1 123 ? -4.703 -3.68 -21.734 1 97.88 123 VAL A O 1
ATOM 1016 N N . LYS A 1 124 ? -5.801 -5.348 -20.625 1 97.19 124 LYS A N 1
ATOM 1017 C CA . LYS A 1 124 ? -6.125 -4.492 -19.484 1 97.19 124 LYS A CA 1
ATOM 1018 C C . LYS A 1 124 ? -4.863 -4.043 -18.766 1 97.19 124 LYS A C 1
ATOM 1020 O O . LYS A 1 124 ? -4.734 -2.871 -18.391 1 97.19 124 LYS A O 1
ATOM 1025 N N . MET A 1 125 ? -3.953 -4.93 -18.578 1 97.12 125 MET A N 1
ATOM 1026 C CA . MET A 1 125 ? -2.686 -4.617 -17.922 1 97.12 125 MET A CA 1
ATOM 1027 C C . MET A 1 125 ? -1.904 -3.578 -18.719 1 97.12 125 MET A C 1
ATOM 1029 O O . MET A 1 125 ? -1.307 -2.668 -18.141 1 97.12 125 MET A O 1
ATOM 1033 N N . LYS A 1 126 ? -1.89 -3.754 -20.031 1 96.94 126 LYS A N 1
ATOM 1034 C CA . LYS A 1 126 ? -1.198 -2.842 -20.938 1 96.94 126 LYS A CA 1
ATOM 1035 C C . LYS A 1 126 ? -1.674 -1.405 -20.734 1 96.94 126 LYS A C 1
ATOM 1037 O O . LYS A 1 126 ? -0.864 -0.477 -20.703 1 96.94 126 LYS A O 1
ATOM 1042 N N . GLU A 1 127 ? -2.949 -1.238 -20.562 1 94.19 127 GLU A N 1
ATOM 1043 C CA . GLU A 1 127 ? -3.512 0.096 -20.391 1 94.19 127 GLU A CA 1
ATOM 1044 C C . GLU A 1 127 ? -2.945 0.77 -19.141 1 94.19 127 GLU A C 1
ATOM 1046 O O . GLU A 1 127 ? -2.588 1.948 -19.172 1 94.19 127 GLU A O 1
ATOM 1051 N N . VAL A 1 128 ? -2.865 0.058 -18.109 1 93.38 128 VAL A N 1
ATOM 1052 C CA . VAL A 1 128 ? -2.344 0.597 -16.844 1 93.38 128 VAL A CA 1
ATOM 1053 C C . VAL A 1 128 ? -0.847 0.869 -16.984 1 93.38 128 VAL A C 1
ATOM 1055 O O . VAL A 1 128 ? -0.354 1.906 -16.531 1 93.38 128 VAL A O 1
ATOM 1058 N N . ILE A 1 129 ? -0.127 -0.051 -17.609 1 95.94 129 ILE A N 1
ATOM 1059 C CA . ILE A 1 129 ? 1.314 0.09 -17.781 1 95.94 129 ILE A CA 1
ATOM 1060 C C . ILE A 1 129 ? 1.615 1.352 -18.594 1 95.94 129 ILE A C 1
ATOM 1062 O O . ILE A 1 129 ? 2.488 2.139 -18.219 1 95.94 129 ILE A O 1
ATOM 1066 N N . GLU A 1 130 ? 0.886 1.562 -19.641 1 93.44 130 GLU A N 1
ATOM 1067 C CA . GLU A 1 130 ? 1.09 2.736 -20.484 1 93.44 130 GLU A CA 1
ATOM 1068 C C . GLU A 1 130 ? 0.866 4.023 -19.703 1 93.44 130 GLU A C 1
ATOM 1070 O O . GLU A 1 130 ? 1.633 4.98 -19.828 1 93.44 130 GLU A O 1
ATOM 1075 N N . GLU A 1 131 ? -0.135 3.965 -18.938 1 84.44 131 GLU A N 1
ATOM 1076 C CA . GLU A 1 131 ? -0.434 5.141 -18.125 1 84.44 131 GLU A CA 1
ATOM 1077 C C . GLU A 1 131 ? 0.684 5.422 -17.125 1 84.44 131 GLU A C 1
ATOM 1079 O O . GLU A 1 131 ? 1.093 6.574 -16.953 1 84.44 131 GLU A O 1
ATOM 1084 N N . VAL A 1 132 ? 1.098 4.422 -16.484 1 84.69 132 VAL A N 1
ATOM 1085 C CA . VAL A 1 132 ? 2.123 4.566 -15.461 1 84.69 132 VAL A CA 1
ATOM 1086 C C . VAL A 1 132 ? 3.438 5.008 -16.094 1 84.69 132 VAL A C 1
ATOM 1088 O O . VAL A 1 132 ? 4.145 5.859 -15.555 1 84.69 132 VAL A O 1
ATOM 1091 N N . LEU A 1 133 ? 3.814 4.43 -17.234 1 87.19 133 LEU A N 1
ATOM 1092 C CA . LEU A 1 133 ? 5.043 4.793 -17.922 1 87.19 133 LEU A CA 1
ATOM 1093 C C . LEU A 1 133 ? 5.016 6.262 -18.344 1 87.19 133 LEU A C 1
ATOM 1095 O O . LEU A 1 133 ? 6.012 6.969 -18.219 1 87.19 133 LEU A O 1
ATOM 1099 N N . ASP A 1 134 ? 3.885 6.656 -18.781 1 81.75 134 ASP A N 1
ATOM 1100 C CA . ASP A 1 134 ? 3.738 8.039 -19.203 1 81.75 134 ASP A CA 1
ATOM 1101 C C . ASP A 1 134 ? 3.855 9 -18.016 1 81.75 134 ASP A C 1
ATOM 1103 O O . ASP A 1 134 ? 4.543 10.016 -18.094 1 81.75 134 ASP A O 1
ATOM 1107 N N . ARG A 1 135 ? 3.242 8.656 -16.953 1 72.06 135 ARG A N 1
ATOM 1108 C CA . ARG A 1 135 ? 3.133 9.531 -15.789 1 72.06 135 ARG A CA 1
ATOM 1109 C C . ARG A 1 135 ? 4.418 9.516 -14.969 1 72.06 135 ARG A C 1
ATOM 1111 O O . ARG A 1 135 ? 4.805 10.539 -14.391 1 72.06 135 ARG A O 1
ATOM 1118 N N . ARG A 1 136 ? 5.055 8.414 -14.984 1 73.31 136 ARG A N 1
ATOM 1119 C CA . ARG A 1 136 ? 6.117 8.258 -13.992 1 73.31 136 ARG A CA 1
ATOM 1120 C C . ARG A 1 136 ? 7.484 8.18 -14.672 1 73.31 136 ARG A C 1
ATOM 1122 O O . ARG A 1 136 ? 8.5 8.508 -14.062 1 73.31 136 ARG A O 1
ATOM 1129 N N . CYS A 1 137 ? 7.625 7.668 -15.828 1 74.88 137 CYS A N 1
ATOM 1130 C CA . CYS A 1 137 ? 8.914 7.43 -16.469 1 74.88 137 CYS A CA 1
ATOM 1131 C C . CYS A 1 137 ? 9.047 8.25 -17.75 1 74.88 137 CYS A C 1
ATOM 1133 O O . CYS A 1 137 ? 10.148 8.375 -18.297 1 74.88 137 CYS A O 1
ATOM 1135 N N . LYS A 1 138 ? 8.086 8.875 -18.297 1 77.44 138 LYS A N 1
ATOM 1136 C CA . LYS A 1 138 ? 8.086 9.547 -19.594 1 77.44 138 LYS A CA 1
ATOM 1137 C C . LYS A 1 138 ? 8.656 8.641 -20.672 1 77.44 138 LYS A C 1
ATOM 1139 O O . LYS A 1 138 ? 9.547 9.039 -21.422 1 77.44 138 LYS A O 1
ATOM 1144 N N . ALA A 1 139 ? 8.219 7.379 -20.688 1 85.31 139 ALA A N 1
ATOM 1145 C CA . ALA A 1 139 ? 8.633 6.359 -21.641 1 85.31 139 ALA A CA 1
ATOM 1146 C C . ALA A 1 139 ? 7.418 5.742 -22.344 1 85.31 139 ALA A C 1
ATOM 1148 O O . ALA A 1 139 ? 6.281 5.918 -21.891 1 85.31 139 ALA A O 1
ATOM 1149 N N . THR A 1 140 ? 7.719 5.168 -23.5 1 90.06 140 THR A N 1
ATOM 1150 C CA . THR A 1 140 ? 6.691 4.453 -24.234 1 90.06 140 THR A CA 1
ATOM 1151 C C . THR A 1 140 ? 6.996 2.959 -24.281 1 90.06 140 THR A C 1
ATOM 1153 O O . THR A 1 140 ? 8.086 2.531 -23.891 1 90.06 140 THR A O 1
ATOM 1156 N N . LEU A 1 141 ? 6.051 2.197 -24.844 1 92 141 LEU A N 1
ATOM 1157 C CA . LEU A 1 141 ? 6.191 0.746 -24.891 1 92 141 LEU A CA 1
ATOM 1158 C C . LEU A 1 141 ? 7.352 0.347 -25.797 1 92 141 LEU A C 1
ATOM 1160 O O . LEU A 1 141 ? 7.957 -0.711 -25.609 1 92 141 LEU A O 1
ATOM 1164 N N . SER A 1 142 ? 7.668 1.19 -26.719 1 89.38 142 SER A N 1
ATOM 1165 C CA . SER A 1 142 ? 8.742 0.882 -27.656 1 89.38 142 SER A CA 1
ATOM 1166 C C . SER A 1 142 ? 10.102 0.906 -26.969 1 89.38 142 SER A C 1
ATOM 1168 O O . SER A 1 142 ? 11.094 0.426 -27.531 1 89.38 142 SER A O 1
ATOM 1170 N N . GLN A 1 143 ? 10.117 1.332 -25.781 1 92.5 143 GLN A N 1
ATOM 1171 C CA . GLN A 1 143 ? 11.375 1.462 -25.062 1 92.5 143 GLN A CA 1
ATOM 1172 C C . GLN A 1 143 ? 11.453 0.474 -23.906 1 92.5 143 GLN A C 1
ATOM 1174 O O . GLN A 1 143 ? 12.289 0.614 -23.016 1 92.5 143 GLN A O 1
ATOM 1179 N N . VAL A 1 144 ? 10.562 -0.479 -23.953 1 95.25 144 VAL A N 1
ATOM 1180 C CA . VAL A 1 144 ? 10.422 -1.327 -22.781 1 95.25 144 VAL A CA 1
ATOM 1181 C C . VAL A 1 144 ? 10.977 -2.719 -23.078 1 95.25 144 VAL A C 1
ATOM 1183 O O . VAL A 1 144 ? 10.75 -3.271 -24.156 1 95.25 144 VAL A O 1
ATOM 1186 N N . LEU A 1 145 ? 11.797 -3.26 -22.203 1 96.19 145 LEU A N 1
ATOM 1187 C CA . LEU A 1 145 ? 12.023 -4.695 -22.094 1 96.19 145 LEU A CA 1
ATOM 1188 C C . LEU A 1 145 ? 11.039 -5.332 -21.109 1 96.19 145 LEU A C 1
ATOM 1190 O O . LEU A 1 145 ? 11.008 -4.969 -19.938 1 96.19 145 LEU A O 1
ATOM 1194 N N . PHE A 1 146 ? 10.25 -6.23 -21.594 1 96.62 146 PHE A N 1
ATOM 1195 C CA . PHE A 1 146 ? 9.305 -6.93 -20.734 1 96.62 146 PHE A CA 1
ATOM 1196 C C . PHE A 1 146 ? 9.922 -8.195 -20.156 1 96.62 146 PHE A C 1
ATOM 1198 O O . PHE A 1 146 ? 10.633 -8.922 -20.875 1 96.62 146 PHE A O 1
ATOM 1205 N N . VAL A 1 147 ? 9.734 -8.445 -18.906 1 96.25 147 VAL A N 1
ATOM 1206 C CA . VAL A 1 147 ? 10.102 -9.695 -18.25 1 96.25 147 VAL A CA 1
ATOM 1207 C C . VAL A 1 147 ? 8.867 -10.344 -17.641 1 96.25 147 VAL A C 1
ATOM 1209 O O . VAL A 1 147 ? 8.203 -9.758 -16.781 1 96.25 147 VAL A O 1
ATOM 1212 N N . LEU A 1 148 ? 8.555 -11.492 -18.047 1 95.31 148 LEU A N 1
ATOM 1213 C CA . LEU A 1 148 ? 7.41 -12.227 -17.5 1 95.31 148 LEU A CA 1
ATOM 1214 C C . LEU A 1 148 ? 7.871 -13.359 -16.594 1 95.31 148 LEU A C 1
ATOM 1216 O O . LEU A 1 148 ? 8.805 -14.094 -16.922 1 95.31 148 LEU A O 1
ATOM 1220 N N . SER A 1 149 ? 7.277 -13.398 -15.461 1 92.31 149 SER A N 1
ATOM 1221 C CA . SER A 1 149 ? 7.562 -14.523 -14.57 1 92.31 149 SER A CA 1
ATOM 1222 C C . SER A 1 149 ? 6.629 -15.695 -14.852 1 92.31 149 SER A C 1
ATOM 1224 O O . SER A 1 149 ? 5.445 -15.5 -15.133 1 92.31 149 SER A O 1
ATOM 1226 N N . VAL A 1 150 ? 7.18 -16.875 -14.805 1 87.69 150 VAL A N 1
ATOM 1227 C CA . VAL A 1 150 ? 6.41 -18.094 -15.023 1 87.69 150 VAL A CA 1
ATOM 1228 C C . VAL A 1 150 ? 6.734 -19.109 -13.93 1 87.69 150 VAL A C 1
ATOM 1230 O O . VAL A 1 150 ? 7.824 -19.094 -13.359 1 87.69 150 VAL A O 1
ATOM 1233 N N . PRO A 1 151 ? 5.758 -19.953 -13.633 1 80.94 151 PRO A N 1
ATOM 1234 C CA . PRO A 1 151 ? 6.055 -21 -12.656 1 80.94 151 PRO A CA 1
ATOM 1235 C C . PRO A 1 151 ? 7.199 -21.922 -13.102 1 80.94 151 PRO A C 1
ATOM 1237 O O . PRO A 1 151 ? 7.402 -22.125 -14.305 1 80.94 151 PRO A O 1
ATOM 1240 N N . ALA A 1 152 ? 7.867 -22.516 -12.156 1 72.44 152 ALA A N 1
ATOM 1241 C CA . ALA A 1 152 ? 9.016 -23.375 -12.422 1 72.44 152 ALA A CA 1
ATOM 1242 C C . ALA A 1 152 ? 8.586 -24.656 -13.125 1 72.44 152 ALA A C 1
ATOM 1244 O O . ALA A 1 152 ? 9.352 -25.25 -13.891 1 72.44 152 ALA A O 1
ATOM 1245 N N . GLU A 1 153 ? 7.371 -24.953 -12.898 1 64.69 153 GLU A N 1
ATOM 1246 C CA . GLU A 1 153 ? 6.891 -26.266 -13.312 1 64.69 153 GLU A CA 1
ATOM 1247 C C . GLU A 1 153 ? 6.395 -26.25 -14.758 1 64.69 153 GLU A C 1
ATOM 1249 O O . GLU A 1 153 ? 6.094 -27.297 -15.328 1 64.69 153 GLU A O 1
ATOM 1254 N N . TRP A 1 154 ? 6.496 -25.156 -15.391 1 74.12 154 TRP A N 1
ATOM 1255 C CA . TRP A 1 154 ? 5.812 -25.078 -16.672 1 74.12 154 TRP A CA 1
ATOM 1256 C C . TRP A 1 154 ? 6.754 -25.453 -17.812 1 74.12 154 TRP A C 1
ATOM 1258 O O . TRP A 1 154 ? 7.93 -25.078 -17.797 1 74.12 154 TRP A O 1
ATOM 1268 N N . PRO A 1 155 ? 6.176 -26.234 -18.641 1 71.94 155 PRO A N 1
ATOM 1269 C CA . PRO A 1 155 ? 6.965 -26.625 -19.812 1 71.94 155 PRO A CA 1
ATOM 1270 C C . PRO A 1 155 ? 7.242 -25.469 -20.766 1 71.94 155 PRO A C 1
ATOM 1272 O O . PRO A 1 155 ? 6.582 -24.422 -20.672 1 71.94 155 PRO A O 1
ATOM 1275 N N . PRO A 1 156 ? 8.148 -25.609 -21.594 1 70.5 156 PRO A N 1
ATOM 1276 C CA . PRO A 1 156 ? 8.539 -24.547 -22.531 1 70.5 156 PRO A CA 1
ATOM 1277 C C . PRO A 1 156 ? 7.379 -24.078 -23.406 1 70.5 156 PRO A C 1
ATOM 1279 O O . PRO A 1 156 ? 7.312 -22.891 -23.766 1 70.5 156 PRO A O 1
ATOM 1282 N N . ARG A 1 157 ? 6.473 -24.922 -23.75 1 73.44 157 ARG A N 1
ATOM 1283 C CA . ARG A 1 157 ? 5.352 -24.578 -24.609 1 73.44 157 ARG A CA 1
ATOM 1284 C C . ARG A 1 157 ? 4.512 -23.453 -24 1 73.44 157 ARG A C 1
ATOM 1286 O O . ARG A 1 157 ? 3.99 -22.609 -24.719 1 73.44 157 ARG A O 1
ATOM 1293 N N . THR A 1 158 ? 4.398 -23.484 -22.781 1 80.44 158 THR A N 1
ATOM 1294 C CA . THR A 1 158 ? 3.6 -22.484 -22.062 1 80.44 158 THR A CA 1
ATOM 1295 C C . THR A 1 158 ? 4.176 -21.094 -22.266 1 80.44 158 THR A C 1
ATOM 1297 O O . THR A 1 158 ? 3.426 -20.109 -22.375 1 80.44 158 THR A O 1
ATOM 1300 N N . ARG A 1 159 ? 5.469 -20.969 -22.344 1 82.94 159 ARG A N 1
ATOM 1301 C CA . ARG A 1 159 ? 6.117 -19.688 -22.562 1 82.94 159 ARG A CA 1
ATOM 1302 C C . ARG A 1 159 ? 5.789 -19.141 -23.953 1 82.94 159 ARG A C 1
ATOM 1304 O O . ARG A 1 159 ? 5.613 -17.922 -24.125 1 82.94 159 ARG A O 1
ATOM 1311 N N . ASP A 1 160 ? 5.703 -20.016 -24.859 1 83.06 160 ASP A N 1
ATOM 1312 C CA . ASP A 1 160 ? 5.367 -19.609 -26.219 1 83.06 160 ASP A CA 1
ATOM 1313 C C . ASP A 1 160 ? 3.945 -19.047 -26.297 1 83.06 160 ASP A C 1
ATOM 1315 O O . ASP A 1 160 ? 3.682 -18.094 -27.016 1 83.06 160 ASP A O 1
ATOM 1319 N N . ILE A 1 161 ? 3.129 -19.734 -25.609 1 88.56 161 ILE A N 1
ATOM 1320 C CA . ILE A 1 161 ? 1.747 -19.266 -25.562 1 88.56 161 ILE A CA 1
ATOM 1321 C C . ILE A 1 161 ? 1.69 -17.859 -24.969 1 88.56 161 ILE A C 1
ATOM 1323 O O . ILE A 1 161 ? 1.031 -16.969 -25.516 1 88.56 161 ILE A O 1
ATOM 1327 N N . LEU A 1 162 ? 2.371 -17.672 -23.906 1 91.5 162 LEU A N 1
ATOM 1328 C CA . LEU A 1 162 ? 2.379 -16.375 -23.234 1 91.5 162 LEU A CA 1
ATOM 1329 C C . LEU A 1 162 ? 3 -15.305 -24.141 1 91.5 162 LEU A C 1
ATOM 1331 O O . LEU A 1 162 ? 2.531 -14.164 -24.172 1 91.5 162 LEU A O 1
ATOM 1335 N N . ARG A 1 163 ? 4.07 -15.688 -24.844 1 90.31 163 ARG A N 1
ATOM 1336 C CA . ARG A 1 163 ? 4.691 -14.773 -25.797 1 90.31 163 ARG A CA 1
ATOM 1337 C C . ARG A 1 163 ? 3.686 -14.312 -26.844 1 90.31 163 ARG A C 1
ATOM 1339 O O . ARG A 1 163 ? 3.592 -13.117 -27.141 1 90.31 163 ARG A O 1
ATOM 1346 N N . ASP A 1 164 ? 2.984 -15.281 -27.328 1 92.31 164 ASP A N 1
ATOM 1347 C CA . ASP A 1 164 ? 1.962 -14.961 -28.328 1 92.31 164 ASP A CA 1
ATOM 1348 C C . ASP A 1 164 ? 0.922 -14 -27.75 1 92.31 164 ASP A C 1
ATOM 1350 O O . ASP A 1 164 ? 0.503 -13.055 -28.422 1 92.31 164 ASP A O 1
ATOM 1354 N N . CYS A 1 165 ? 0.515 -14.25 -26.562 1 95.56 165 CYS A N 1
ATOM 1355 C CA . CYS A 1 165 ? -0.482 -13.406 -25.922 1 95.56 165 CYS A CA 1
ATOM 1356 C C . CYS A 1 165 ? 0.048 -11.992 -25.719 1 95.56 165 CYS A C 1
ATOM 1358 O O . CYS A 1 165 ? -0.705 -11.023 -25.828 1 95.56 165 CYS A O 1
ATOM 1360 N N . VAL A 1 166 ? 1.314 -11.867 -25.438 1 95.56 166 VAL A N 1
ATOM 1361 C CA . VAL A 1 166 ? 1.949 -10.562 -25.234 1 95.56 166 VAL A CA 1
ATOM 1362 C C . VAL A 1 166 ? 1.88 -9.75 -26.531 1 95.56 166 VAL A C 1
ATOM 1364 O O . VAL A 1 166 ? 1.553 -8.562 -26.5 1 95.56 166 VAL A O 1
ATOM 1367 N N . TYR A 1 167 ? 2.158 -10.414 -27.641 1 94.62 167 TYR A N 1
ATOM 1368 C CA . TYR A 1 167 ? 2.098 -9.742 -28.938 1 94.62 167 TYR A CA 1
ATOM 1369 C C . TYR A 1 167 ? 0.661 -9.391 -29.312 1 94.62 167 TYR A C 1
ATOM 1371 O O . TYR A 1 167 ? 0.378 -8.266 -29.719 1 94.62 167 TYR A O 1
ATOM 1379 N N . LYS A 1 168 ? -0.197 -10.305 -29.094 1 95.25 168 LYS A N 1
ATOM 1380 C CA . LYS A 1 168 ? -1.596 -10.102 -29.469 1 95.25 168 LYS A CA 1
ATOM 1381 C C . LYS A 1 168 ? -2.23 -9 -28.609 1 95.25 168 LYS A C 1
ATOM 1383 O O . LYS A 1 168 ? -3.133 -8.297 -29.062 1 95.25 168 LYS A O 1
ATOM 1388 N N . ALA A 1 169 ? -1.788 -8.875 -27.391 1 96.88 169 ALA A N 1
ATOM 1389 C CA . ALA A 1 169 ? -2.326 -7.871 -26.484 1 96.88 169 ALA A CA 1
ATOM 1390 C C . ALA A 1 169 ? -1.801 -6.48 -26.844 1 96.88 169 ALA A C 1
ATOM 1392 O O . ALA A 1 169 ? -2.305 -5.473 -26.328 1 96.88 169 ALA A O 1
ATOM 1393 N N . GLY A 1 170 ? -0.746 -6.426 -27.641 1 95.44 170 GLY A N 1
ATOM 1394 C CA . GLY A 1 170 ? -0.186 -5.152 -28.047 1 95.44 170 GLY A CA 1
ATOM 1395 C C . GLY A 1 170 ? 0.881 -4.633 -27.109 1 95.44 170 GLY A C 1
ATOM 1396 O O . GLY A 1 170 ? 1.286 -3.473 -27.188 1 95.44 170 GLY A O 1
ATOM 1397 N N . LEU A 1 171 ? 1.282 -5.422 -26.188 1 95.75 171 LEU A N 1
ATOM 1398 C CA . LEU A 1 171 ? 2.41 -5.031 -25.344 1 95.75 171 LEU A CA 1
ATOM 1399 C C . LEU A 1 171 ? 3.678 -4.871 -26.188 1 95.75 171 LEU A C 1
ATOM 1401 O O . LEU A 1 171 ? 4.48 -3.969 -25.938 1 95.75 171 LEU A O 1
ATOM 1405 N N . LEU A 1 172 ? 3.84 -5.785 -27.062 1 93.88 172 LEU A N 1
ATOM 1406 C CA . LEU A 1 172 ? 4.855 -5.695 -28.109 1 93.88 172 LEU A CA 1
ATOM 1407 C C . LEU A 1 172 ? 4.215 -5.684 -29.5 1 93.88 172 LEU A C 1
ATOM 1409 O O . LEU A 1 172 ? 3.166 -6.301 -29.703 1 93.88 172 LEU A O 1
ATOM 1413 N N . ASP A 1 173 ? 4.898 -5.035 -30.344 1 88.81 173 ASP A N 1
ATOM 1414 C CA . ASP A 1 173 ? 4.363 -4.871 -31.688 1 88.81 173 ASP A CA 1
ATOM 1415 C C . ASP A 1 173 ? 4.379 -6.195 -32.469 1 88.81 173 ASP A C 1
ATOM 1417 O O . ASP A 1 173 ? 5.449 -6.742 -32.75 1 88.81 173 ASP A O 1
ATOM 1421 N N . GLU A 1 174 ? 3.219 -6.664 -32.844 1 86.56 174 GLU A N 1
ATOM 1422 C CA . GLU A 1 174 ? 3.061 -7.949 -33.531 1 86.56 174 GLU A CA 1
ATOM 1423 C C . GLU A 1 174 ? 3.73 -7.934 -34.906 1 86.56 174 GLU A C 1
ATOM 1425 O O . GLU A 1 174 ? 4.242 -8.961 -35.375 1 86.56 174 GLU A O 1
ATOM 1430 N N . SER A 1 175 ? 3.764 -6.82 -35.5 1 84.19 175 SER A N 1
ATOM 1431 C CA . SER A 1 175 ? 4.34 -6.695 -36.844 1 84.19 175 SER A CA 1
ATOM 1432 C C . SER A 1 175 ? 5.863 -6.793 -36.781 1 84.19 175 SER A C 1
ATOM 1434 O O . SER A 1 175 ? 6.504 -7.039 -37.812 1 84.19 175 SER A O 1
ATOM 1436 N N . LYS A 1 176 ? 6.473 -6.754 -35.656 1 80.81 176 LYS A N 1
ATOM 1437 C CA . LYS A 1 176 ? 7.926 -6.77 -35.5 1 80.81 176 LYS A CA 1
ATOM 1438 C C . LYS A 1 176 ? 8.375 -7.922 -34.625 1 80.81 176 LYS A C 1
ATOM 1440 O O . LYS A 1 176 ? 9.289 -7.77 -33.812 1 80.81 176 LYS A O 1
ATOM 1445 N N . ARG A 1 177 ? 7.66 -8.969 -34.656 1 81.38 177 ARG A N 1
ATOM 1446 C CA . ARG A 1 177 ? 7.898 -10.109 -33.781 1 81.38 177 ARG A CA 1
ATOM 1447 C C . ARG A 1 177 ? 9.352 -10.57 -33.844 1 81.38 177 ARG A C 1
ATOM 1449 O O . ARG A 1 177 ? 9.969 -10.859 -32.844 1 81.38 177 ARG A O 1
ATOM 1456 N N . GLN A 1 178 ? 9.891 -10.609 -35 1 74.69 178 GLN A N 1
ATOM 1457 C CA . GLN A 1 178 ? 11.25 -11.102 -35.188 1 74.69 178 GLN A CA 1
ATOM 1458 C C . GLN A 1 178 ? 12.266 -10.109 -34.625 1 74.69 178 GLN A C 1
ATOM 1460 O O . GLN A 1 178 ? 13.219 -10.508 -33.938 1 74.69 178 GLN A O 1
ATOM 1465 N N . SER A 1 179 ? 12.008 -8.898 -34.844 1 76.81 179 SER A N 1
ATOM 1466 C CA . SER A 1 179 ? 12.953 -7.871 -34.406 1 76.81 179 SER A CA 1
ATOM 1467 C C . SER A 1 179 ? 12.812 -7.586 -32.938 1 76.81 179 SER A C 1
ATOM 1469 O O . SER A 1 179 ? 13.758 -7.113 -32.281 1 76.81 179 SER A O 1
ATOM 1471 N N . ASN A 1 180 ? 11.641 -7.922 -32.375 1 78.5 180 ASN A N 1
ATOM 1472 C CA . ASN A 1 180 ? 11.375 -7.57 -30.984 1 78.5 180 ASN A CA 1
ATOM 1473 C C . ASN A 1 180 ? 11.547 -8.773 -30.062 1 78.5 180 ASN A C 1
ATOM 1475 O O . ASN A 1 180 ? 11.172 -8.719 -28.891 1 78.5 180 ASN A O 1
ATOM 1479 N N . ARG A 1 181 ? 12.156 -9.711 -30.516 1 77.5 181 ARG A N 1
ATOM 1480 C CA . ARG A 1 181 ? 12.305 -10.93 -29.719 1 77.5 181 ARG A CA 1
ATOM 1481 C C . ARG A 1 181 ? 13.125 -10.664 -28.469 1 77.5 181 ARG A C 1
ATOM 1483 O O . ARG A 1 181 ? 12.883 -11.266 -27.422 1 77.5 181 ARG A O 1
ATOM 1490 N N . HIS A 1 182 ? 13.977 -9.758 -28.625 1 81.56 182 HIS A N 1
ATOM 1491 C CA . HIS A 1 182 ? 14.883 -9.461 -27.516 1 81.56 182 HIS A CA 1
ATOM 1492 C C . HIS A 1 182 ? 14.219 -8.555 -26.484 1 81.56 182 HIS A C 1
ATOM 1494 O O . HIS A 1 182 ? 14.789 -8.289 -25.422 1 81.56 182 HIS A O 1
ATOM 1500 N N . ARG A 1 183 ? 13.016 -8.211 -26.734 1 91.81 183 ARG A N 1
ATOM 1501 C CA . ARG A 1 183 ? 12.336 -7.27 -25.859 1 91.81 183 ARG A CA 1
ATOM 1502 C C . ARG A 1 183 ? 11.414 -8 -24.875 1 91.81 183 ARG A C 1
ATOM 1504 O O . ARG A 1 183 ? 10.68 -7.371 -24.125 1 91.81 183 ARG A O 1
ATOM 1511 N N . LEU A 1 184 ? 11.398 -9.297 -24.984 1 92.38 184 LEU A N 1
ATOM 1512 C CA . LEU A 1 184 ? 10.641 -10.117 -24.047 1 92.38 184 LEU A CA 1
ATOM 1513 C C . LEU A 1 184 ? 11.508 -11.227 -23.469 1 92.38 184 LEU A C 1
ATOM 1515 O O . LEU A 1 184 ? 12.094 -12.016 -24.219 1 92.38 184 LEU A O 1
ATOM 1519 N N . GLU A 1 185 ? 11.57 -11.234 -22.219 1 90.44 185 GLU A N 1
ATOM 1520 C CA . GLU A 1 185 ? 12.305 -12.273 -21.5 1 90.44 185 GLU A CA 1
ATOM 1521 C C . GLU A 1 185 ? 11.43 -12.945 -20.453 1 90.44 185 GLU A C 1
ATOM 1523 O O . GLU A 1 185 ? 10.398 -12.398 -20.047 1 90.44 185 GLU A O 1
ATOM 1528 N N . PHE A 1 186 ? 11.867 -14.148 -20.109 1 90 186 PHE A N 1
ATOM 1529 C CA . PHE A 1 186 ? 11.164 -14.906 -19.078 1 90 186 PHE A CA 1
ATOM 1530 C C . PHE A 1 186 ? 12.086 -15.227 -17.906 1 90 186 PHE A C 1
ATOM 1532 O O . PHE A 1 186 ? 13.297 -15.375 -18.094 1 90 186 PHE A O 1
ATOM 1539 N N . THR A 1 187 ? 11.57 -15.242 -16.766 1 90.69 187 THR A N 1
ATOM 1540 C CA . THR A 1 187 ? 12.203 -15.797 -15.586 1 90.69 187 THR A CA 1
ATOM 1541 C C . THR A 1 187 ? 11.227 -16.672 -14.805 1 90.69 187 THR A C 1
ATOM 1543 O O . THR A 1 187 ? 10.023 -16.641 -15.062 1 90.69 187 THR A O 1
ATOM 1546 N N . THR A 1 188 ? 11.758 -17.562 -14.008 1 88.88 188 THR A N 1
ATOM 1547 C CA . THR A 1 188 ? 10.859 -18.375 -13.211 1 88.88 188 THR A CA 1
ATOM 1548 C C . THR A 1 188 ? 10.516 -17.672 -11.898 1 88.88 188 THR A C 1
ATOM 1550 O O . THR A 1 188 ? 11.32 -16.906 -11.367 1 88.88 188 THR A O 1
ATOM 1553 N N . GLU A 1 189 ? 9.312 -17.891 -11.422 1 91.06 189 GLU A N 1
ATOM 1554 C CA . GLU A 1 189 ? 8.852 -17.281 -10.18 1 91.06 189 GLU A CA 1
ATOM 1555 C C . GLU A 1 189 ? 9.812 -17.562 -9.031 1 91.06 189 GLU A C 1
ATOM 1557 O O . GLU A 1 189 ? 10.195 -16.656 -8.297 1 91.06 189 GLU A O 1
ATOM 1562 N N . PRO A 1 190 ? 10.352 -18.797 -8.898 1 90.81 190 PRO A N 1
ATOM 1563 C CA . PRO A 1 190 ? 11.305 -19.016 -7.809 1 90.81 190 PRO A CA 1
ATOM 1564 C C . PRO A 1 190 ? 12.609 -18.25 -7.996 1 90.81 190 PRO A C 1
ATOM 1566 O O . PRO A 1 190 ? 13.203 -17.797 -7.02 1 90.81 190 PRO A O 1
ATOM 1569 N N . GLU A 1 191 ? 13.039 -18.188 -9.227 1 91.44 191 GLU A N 1
ATOM 1570 C CA . GLU A 1 191 ? 14.25 -17.422 -9.508 1 91.44 191 GLU A CA 1
ATOM 1571 C C . GLU A 1 191 ? 14.078 -15.953 -9.117 1 91.44 191 GLU A C 1
ATOM 1573 O O . GLU A 1 191 ? 14.953 -15.359 -8.484 1 91.44 191 GLU A O 1
ATOM 1578 N N . ALA A 1 192 ? 12.961 -15.43 -9.523 1 94.94 192 ALA A N 1
ATOM 1579 C CA . ALA A 1 192 ? 12.656 -14.039 -9.188 1 94.94 192 ALA A CA 1
ATOM 1580 C C . ALA A 1 192 ? 12.578 -13.836 -7.68 1 94.94 192 ALA A C 1
ATOM 1582 O O . ALA A 1 192 ? 13.133 -12.867 -7.148 1 94.94 192 ALA A O 1
ATOM 1583 N N . ALA A 1 193 ? 11.922 -14.711 -7.035 1 95.44 193 ALA A N 1
ATOM 1584 C CA . ALA A 1 193 ? 11.812 -14.633 -5.578 1 95.44 193 ALA A CA 1
ATOM 1585 C C . ALA A 1 193 ? 13.188 -14.695 -4.922 1 95.44 193 ALA A C 1
ATOM 1587 O O . ALA A 1 193 ? 13.453 -13.992 -3.943 1 95.44 193 ALA A O 1
ATOM 1588 N N . ALA A 1 194 ? 14.07 -15.523 -5.441 1 95.38 194 ALA A N 1
ATOM 1589 C CA . ALA A 1 194 ? 15.414 -15.688 -4.891 1 95.38 194 ALA A CA 1
ATOM 1590 C C . ALA A 1 194 ? 16.219 -14.398 -5.02 1 95.38 194 ALA A C 1
ATOM 1592 O O . ALA A 1 194 ? 16.953 -14.016 -4.102 1 95.38 194 ALA A O 1
ATOM 1593 N N . ILE A 1 195 ? 16.062 -13.797 -6.168 1 95.38 195 ILE A N 1
ATOM 1594 C CA . ILE A 1 195 ? 16.781 -12.547 -6.406 1 95.38 195 ILE A CA 1
ATOM 1595 C C . ILE A 1 195 ? 16.344 -11.508 -5.379 1 95.38 195 ILE A C 1
ATOM 1597 O O . ILE A 1 195 ? 17.188 -10.852 -4.758 1 95.38 195 ILE A O 1
ATOM 1601 N N . TYR A 1 196 ? 15.086 -11.312 -5.102 1 96 196 TYR A N 1
ATOM 1602 C CA . TYR A 1 196 ? 14.562 -10.359 -4.129 1 96 196 TYR A CA 1
ATOM 1603 C C . TYR A 1 196 ? 15.086 -10.664 -2.729 1 96 196 TYR A C 1
ATOM 1605 O O . TYR A 1 196 ? 15.539 -9.766 -2.016 1 96 196 TYR A O 1
ATOM 1613 N N . CYS A 1 197 ? 15.062 -11.914 -2.4 1 93.94 197 CYS A N 1
ATOM 1614 C CA . CYS A 1 197 ? 15.43 -12.328 -1.052 1 93.94 197 CYS A CA 1
ATOM 1615 C C . CYS A 1 197 ? 16.906 -12.078 -0.79 1 93.94 197 CYS A C 1
ATOM 1617 O O . CYS A 1 197 ? 17.297 -11.75 0.333 1 93.94 197 CYS A O 1
ATOM 1619 N N . LEU A 1 198 ? 17.703 -12.25 -1.808 1 91.44 198 LEU A N 1
ATOM 1620 C CA . LEU A 1 198 ? 19.125 -11.969 -1.645 1 91.44 198 LEU A CA 1
ATOM 1621 C C . LEU A 1 198 ? 19.344 -10.523 -1.186 1 91.44 198 LEU A C 1
ATOM 1623 O O . LEU A 1 198 ? 20.203 -10.266 -0.333 1 91.44 198 LEU A O 1
ATOM 1627 N N . SER A 1 199 ? 18.578 -9.695 -1.734 1 84.56 199 SER A N 1
ATOM 1628 C CA . SER A 1 199 ? 18.703 -8.281 -1.395 1 84.56 199 SER A CA 1
ATOM 1629 C C . SER A 1 199 ? 18.297 -8.023 0.053 1 84.56 199 SER A C 1
ATOM 1631 O O . SER A 1 199 ? 18.656 -6.996 0.632 1 84.56 199 SER A O 1
ATOM 1633 N N . CYS A 1 200 ? 17.562 -8.945 0.618 1 83.31 200 CYS A N 1
ATOM 1634 C CA . CYS A 1 200 ? 17.047 -8.781 1.975 1 83.31 200 CYS A CA 1
ATOM 1635 C C . CYS A 1 200 ? 17.906 -9.547 2.977 1 83.31 200 CYS A C 1
ATOM 1637 O O . CYS A 1 200 ? 17.656 -9.508 4.18 1 83.31 200 CYS A O 1
ATOM 1639 N N . ALA A 1 201 ? 18.891 -10.344 2.611 1 82.25 201 ALA A N 1
ATOM 1640 C CA . ALA A 1 201 ? 19.656 -11.258 3.459 1 82.25 201 ALA A CA 1
ATOM 1641 C C . ALA A 1 201 ? 20.531 -10.484 4.434 1 82.25 201 ALA A C 1
ATOM 1643 O O . ALA A 1 201 ? 20.922 -11.008 5.484 1 82.25 201 ALA A O 1
ATOM 1644 N N . GLY A 1 202 ? 20.734 -9.227 4.297 1 71.06 202 GLY A N 1
ATOM 1645 C CA . GLY A 1 202 ? 21.5 -8.43 5.242 1 71.06 202 GLY A CA 1
ATOM 1646 C C . GLY A 1 202 ? 23 -8.562 5.062 1 71.06 202 GLY A C 1
ATOM 1647 O O . GLY A 1 202 ? 23.469 -9.289 4.18 1 71.06 202 GLY A O 1
ATOM 1648 N N . GLU A 1 203 ? 23.766 -7.98 5.992 1 68.06 203 GLU A N 1
ATOM 1649 C CA . GLU A 1 203 ? 25.219 -7.859 5.867 1 68.06 203 GLU A CA 1
ATOM 1650 C C . GLU A 1 203 ? 25.922 -9.148 6.281 1 68.06 203 GLU A C 1
ATOM 1652 O O . GLU A 1 203 ? 27.031 -9.43 5.84 1 68.06 203 GLU A O 1
ATOM 1657 N N . ASN A 1 204 ? 25.25 -10.008 6.996 1 75.69 204 ASN A N 1
ATOM 1658 C CA . ASN A 1 204 ? 25.906 -11.203 7.504 1 75.69 204 ASN A CA 1
ATOM 1659 C C . ASN A 1 204 ? 25.75 -12.383 6.547 1 75.69 204 ASN A C 1
ATOM 1661 O O . ASN A 1 204 ? 26.078 -13.516 6.895 1 75.69 204 ASN A O 1
ATOM 1665 N N . PHE A 1 205 ? 25.25 -12.188 5.43 1 84.88 205 PHE A N 1
ATOM 1666 C CA . PHE A 1 205 ? 25.156 -13.234 4.418 1 84.88 205 PHE A CA 1
ATOM 1667 C C . PHE A 1 205 ? 26.391 -13.219 3.514 1 84.88 205 PHE A C 1
ATOM 1669 O O . PHE A 1 205 ? 26.641 -12.227 2.832 1 84.88 205 PHE A O 1
ATOM 1676 N N . SER A 1 206 ? 27.156 -14.32 3.523 1 91.38 206 SER A N 1
ATOM 1677 C CA . SER A 1 206 ? 28.469 -14.352 2.881 1 91.38 206 SER A CA 1
ATOM 1678 C C . SER A 1 206 ? 28.484 -15.359 1.736 1 91.38 206 SER A C 1
ATOM 1680 O O . SER A 1 206 ? 27.578 -16.188 1.607 1 91.38 206 SER A O 1
ATOM 1682 N N . VAL A 1 207 ? 29.578 -15.305 0.968 1 93.88 207 VAL A N 1
ATOM 1683 C CA . VAL A 1 207 ? 29.781 -16.219 -0.143 1 93.88 207 VAL A CA 1
ATOM 1684 C C . VAL A 1 207 ? 29.797 -17.656 0.373 1 93.88 207 VAL A C 1
ATOM 1686 O O . VAL A 1 207 ? 30.438 -17.969 1.379 1 93.88 207 VAL A O 1
ATOM 1689 N N . GLY A 1 208 ? 29.031 -18.469 -0.292 1 93.81 208 GLY A N 1
ATOM 1690 C CA . GLY A 1 208 ? 28.938 -19.875 0.099 1 93.81 208 GLY A CA 1
ATOM 1691 C C . GLY A 1 208 ? 27.719 -20.188 0.939 1 93.81 208 GLY A C 1
ATOM 1692 O O . GLY A 1 208 ? 27.328 -21.344 1.074 1 93.81 208 GLY A O 1
ATOM 1693 N N . ASP A 1 209 ? 27.141 -19.203 1.461 1 94.56 209 ASP A N 1
ATOM 1694 C CA . ASP A 1 209 ? 25.938 -19.406 2.273 1 94.56 209 ASP A CA 1
ATOM 1695 C C . ASP A 1 209 ? 24.75 -19.828 1.405 1 94.56 209 ASP A C 1
ATOM 1697 O O . ASP A 1 209 ? 24.656 -19.406 0.247 1 94.56 209 ASP A O 1
ATOM 1701 N N . THR A 1 210 ? 23.922 -20.641 2.012 1 95.38 210 THR A N 1
ATOM 1702 C CA . THR A 1 210 ? 22.734 -21.141 1.331 1 95.38 210 THR A CA 1
ATOM 1703 C C . THR A 1 210 ? 21.469 -20.594 1.986 1 95.38 210 THR A C 1
ATOM 1705 O O . THR A 1 210 ? 21.422 -20.406 3.203 1 95.38 210 THR A O 1
ATOM 1708 N N . TYR A 1 211 ? 20.438 -20.312 1.14 1 96.06 211 TYR A N 1
ATOM 1709 C CA . TYR A 1 211 ? 19.172 -19.891 1.706 1 96.06 211 TYR A CA 1
ATOM 1710 C C . TYR A 1 211 ? 18 -20.547 0.972 1 96.06 211 TYR A C 1
ATOM 1712 O O . TYR A 1 211 ? 18.109 -20.891 -0.206 1 96.06 211 TYR A O 1
ATOM 1720 N N . LEU A 1 212 ? 17 -20.844 1.68 1 96.94 212 LEU A N 1
ATOM 1721 C CA . LEU A 1 212 ? 15.742 -21.406 1.177 1 96.94 212 LEU A CA 1
ATOM 1722 C C . LEU A 1 212 ? 14.688 -20.312 1.008 1 96.94 212 LEU A C 1
ATOM 1724 O O . LEU A 1 212 ? 14.5 -19.484 1.902 1 96.94 212 LEU A O 1
ATOM 1728 N N . VAL A 1 213 ? 14.062 -20.266 -0.159 1 96.81 213 VAL A N 1
ATOM 1729 C CA . VAL A 1 213 ? 12.953 -19.359 -0.409 1 96.81 213 VAL A CA 1
ATOM 1730 C C . VAL A 1 213 ? 11.648 -20.141 -0.51 1 96.81 213 VAL A C 1
ATOM 1732 O O . VAL A 1 213 ? 11.547 -21.078 -1.301 1 96.81 213 VAL A O 1
ATOM 1735 N N . VAL A 1 214 ? 10.734 -19.812 0.283 1 96.62 214 VAL A N 1
ATOM 1736 C CA . VAL A 1 214 ? 9.391 -20.375 0.25 1 96.62 214 VAL A CA 1
ATOM 1737 C C . VAL A 1 214 ? 8.398 -19.312 -0.193 1 96.62 214 VAL A C 1
ATOM 1739 O O . VAL A 1 214 ? 8.031 -18.438 0.589 1 96.62 214 VAL A O 1
ATOM 1742 N N . ASP A 1 215 ? 7.898 -19.406 -1.384 1 94.94 215 ASP A N 1
ATOM 1743 C CA . ASP A 1 215 ? 6.91 -18.469 -1.903 1 94.94 215 ASP A CA 1
ATOM 1744 C C . ASP A 1 215 ? 5.488 -18.969 -1.667 1 94.94 215 ASP A C 1
ATOM 1746 O O . ASP A 1 215 ? 5.004 -19.828 -2.404 1 94.94 215 ASP A O 1
ATOM 1750 N N . CYS A 1 216 ? 4.93 -18.422 -0.682 1 94.81 216 CYS A N 1
ATOM 1751 C CA . CYS A 1 216 ? 3.568 -18.797 -0.321 1 94.81 216 CYS A CA 1
ATOM 1752 C C . CYS A 1 216 ? 2.555 -17.875 -0.986 1 94.81 216 CYS A C 1
ATOM 1754 O O . CYS A 1 216 ? 2.146 -16.875 -0.402 1 94.81 216 CYS A O 1
ATOM 1756 N N . GLY A 1 217 ? 2.016 -18.281 -2.115 1 90.56 217 GLY A N 1
ATOM 1757 C CA . GLY A 1 217 ? 1.06 -17.484 -2.863 1 90.56 217 GLY A CA 1
ATOM 1758 C C . GLY A 1 217 ? -0.383 -17.844 -2.572 1 90.56 217 GLY A C 1
ATOM 1759 O O . GLY A 1 217 ? -0.683 -18.422 -1.525 1 90.56 217 GLY A O 1
ATOM 1760 N N . GLY A 1 218 ? -1.212 -17.406 -3.451 1 87.94 218 GLY A N 1
ATOM 1761 C CA . GLY A 1 218 ? -2.627 -17.719 -3.309 1 87.94 218 GLY A CA 1
ATOM 1762 C C . GLY A 1 218 ? -2.969 -19.156 -3.664 1 87.94 218 GLY A C 1
ATOM 1763 O O . GLY A 1 218 ? -3.631 -19.844 -2.891 1 87.94 218 GLY A O 1
ATOM 1764 N N . GLY A 1 219 ? -2.488 -19.531 -4.863 1 83.5 219 GLY A N 1
ATOM 1765 C CA . GLY A 1 219 ? -2.807 -20.875 -5.328 1 83.5 219 GLY A CA 1
ATOM 1766 C C . GLY A 1 219 ? -1.678 -21.859 -5.113 1 83.5 219 GLY A C 1
ATOM 1767 O O . GLY A 1 219 ? -1.909 -22.984 -4.672 1 83.5 219 GLY A O 1
ATOM 1768 N N . THR A 1 220 ? -0.536 -21.375 -5.332 1 84.25 220 THR A N 1
ATOM 1769 C CA . THR A 1 220 ? 0.603 -22.297 -5.328 1 84.25 220 THR A CA 1
ATOM 1770 C C . THR A 1 220 ? 1.662 -21.828 -4.332 1 84.25 220 THR A C 1
ATOM 1772 O O . THR A 1 220 ? 1.743 -20.641 -4.012 1 84.25 220 THR A O 1
ATOM 1775 N N . VAL A 1 221 ? 2.41 -22.812 -3.795 1 90.69 221 VAL A N 1
ATOM 1776 C CA . VAL A 1 221 ? 3.613 -22.578 -3 1 90.69 221 VAL A CA 1
ATOM 1777 C C . VAL A 1 221 ? 4.836 -23.109 -3.742 1 90.69 221 VAL A C 1
ATOM 1779 O O . VAL A 1 221 ? 4.832 -24.25 -4.219 1 90.69 221 VAL A O 1
ATOM 1782 N N . ASP A 1 222 ? 5.828 -22.297 -3.947 1 91.06 222 ASP A N 1
ATOM 1783 C CA . ASP A 1 222 ? 7.039 -22.672 -4.672 1 91.06 222 ASP A CA 1
ATOM 1784 C C . ASP A 1 222 ? 8.273 -22.547 -3.785 1 91.06 222 ASP A C 1
ATOM 1786 O O . ASP A 1 222 ? 8.383 -21.609 -2.99 1 91.06 222 ASP A O 1
ATOM 1790 N N . LEU A 1 223 ? 9.188 -23.516 -3.941 1 93.69 223 LEU A N 1
ATOM 1791 C CA . LEU A 1 223 ? 10.383 -23.516 -3.113 1 93.69 223 LEU A CA 1
ATOM 1792 C C . LEU A 1 223 ? 11.641 -23.609 -3.973 1 93.69 223 LEU A C 1
ATOM 1794 O O . LEU A 1 223 ? 11.633 -24.266 -5.012 1 93.69 223 LEU A O 1
ATOM 1798 N N . THR A 1 224 ? 12.711 -22.984 -3.541 1 94.81 224 THR A N 1
ATOM 1799 C CA . THR A 1 224 ? 14.016 -23.094 -4.176 1 94.81 224 THR A CA 1
ATOM 1800 C C . THR A 1 224 ? 15.133 -22.844 -3.164 1 94.81 224 THR A C 1
ATOM 1802 O O . THR A 1 224 ? 14.945 -22.125 -2.186 1 94.81 224 THR A O 1
ATOM 1805 N N . ILE A 1 225 ? 16.203 -23.531 -3.303 1 95.88 225 ILE A N 1
ATOM 1806 C CA . ILE A 1 225 ? 17.406 -23.312 -2.498 1 95.88 225 ILE A CA 1
ATOM 1807 C C . ILE A 1 225 ? 18.516 -22.75 -3.375 1 95.88 225 ILE A C 1
ATOM 1809 O O . ILE A 1 225 ? 18.812 -23.297 -4.441 1 95.88 225 ILE A O 1
ATOM 1813 N N . ARG A 1 226 ? 19.062 -21.703 -2.906 1 96.38 226 ARG A N 1
ATOM 1814 C CA . ARG A 1 226 ? 20.109 -21.016 -3.658 1 96.38 226 ARG A CA 1
ATOM 1815 C C . ARG A 1 226 ? 21.375 -20.844 -2.809 1 96.38 226 ARG A C 1
ATOM 1817 O O . ARG A 1 226 ? 21.297 -20.797 -1.579 1 96.38 226 ARG A O 1
ATOM 1824 N N . THR A 1 227 ? 22.5 -20.703 -3.469 1 95.88 227 THR A N 1
ATOM 1825 C CA . THR A 1 227 ? 23.781 -20.406 -2.857 1 95.88 227 THR A CA 1
ATOM 1826 C C . THR A 1 227 ? 24.375 -19.141 -3.455 1 95.88 227 THR A C 1
ATOM 1828 O O . THR A 1 227 ? 24.312 -18.922 -4.668 1 95.88 227 THR A O 1
ATOM 1831 N N . LEU A 1 228 ? 24.875 -18.328 -2.617 1 95.75 228 LEU A N 1
ATOM 1832 C CA . LEU A 1 228 ? 25.578 -17.125 -3.084 1 95.75 228 LEU A CA 1
ATOM 1833 C C . LEU A 1 228 ? 26.984 -17.453 -3.539 1 95.75 228 LEU A C 1
ATOM 1835 O O . LEU A 1 228 ? 27.766 -18.031 -2.779 1 95.75 228 LEU A O 1
ATOM 1839 N N . LEU A 1 229 ? 27.281 -17.125 -4.773 1 94.88 229 LEU A N 1
ATOM 1840 C CA . LEU A 1 229 ? 28.594 -17.359 -5.355 1 94.88 229 LEU A CA 1
ATOM 1841 C C . LEU A 1 229 ? 29.453 -16.094 -5.266 1 94.88 229 LEU A C 1
ATOM 1843 O O . LEU A 1 229 ? 28.953 -15.031 -4.902 1 94.88 229 LEU A O 1
ATOM 1847 N N . PRO A 1 230 ? 30.719 -16.391 -5.641 1 88.38 230 PRO A N 1
ATOM 1848 C CA . PRO A 1 230 ? 31.547 -15.188 -5.727 1 88.38 230 PRO A CA 1
ATOM 1849 C C . PRO A 1 230 ? 31.031 -14.195 -6.762 1 88.38 230 PRO A C 1
ATOM 1851 O O . PRO A 1 230 ? 30.234 -14.562 -7.637 1 88.38 230 PRO A O 1
ATOM 1854 N N . ASP A 1 231 ? 31.141 -12.922 -6.656 1 87 231 ASP A N 1
ATOM 1855 C CA . ASP A 1 231 ? 30.719 -11.844 -7.543 1 87 231 ASP A CA 1
ATOM 1856 C C . ASP A 1 231 ? 29.25 -11.477 -7.309 1 87 231 ASP A C 1
ATOM 1858 O O . ASP A 1 231 ? 28.625 -10.852 -8.164 1 87 231 ASP A O 1
ATOM 1862 N N . LYS A 1 232 ? 28.609 -12.172 -6.422 1 87 232 LYS A N 1
ATOM 1863 C CA . LYS A 1 232 ? 27.25 -11.859 -5.996 1 87 232 LYS A CA 1
ATOM 1864 C C . LYS A 1 232 ? 26.219 -12.43 -6.969 1 87 232 LYS A C 1
ATOM 1866 O O . LYS A 1 232 ? 25.219 -11.781 -7.281 1 87 232 LYS A O 1
ATOM 1871 N N . THR A 1 233 ? 26.609 -13.656 -7.562 1 93.44 233 THR A N 1
ATOM 1872 C CA . THR A 1 233 ? 25.688 -14.391 -8.422 1 93.44 233 THR A CA 1
ATOM 1873 C C . THR A 1 233 ? 25.094 -15.586 -7.688 1 93.44 233 THR A C 1
ATOM 1875 O O . THR A 1 233 ? 25.5 -15.906 -6.57 1 93.44 233 THR A O 1
ATOM 1878 N N . LEU A 1 234 ? 24.078 -16.219 -8.312 1 95.06 234 LEU A N 1
ATOM 1879 C CA . LEU A 1 234 ? 23.328 -17.25 -7.605 1 95.06 234 LEU A CA 1
ATOM 1880 C C . LEU A 1 234 ? 23.438 -18.594 -8.328 1 95.06 234 LEU A C 1
ATOM 1882 O O . LEU A 1 234 ? 23.422 -18.641 -9.562 1 95.06 234 LEU A O 1
ATOM 1886 N N . GLU A 1 235 ? 23.562 -19.547 -7.496 1 95.06 235 GLU A N 1
ATOM 1887 C CA . GLU A 1 235 ? 23.469 -20.938 -7.961 1 95.06 235 GLU A CA 1
ATOM 1888 C C . GLU A 1 235 ? 22.25 -21.641 -7.383 1 95.06 235 GLU A C 1
ATOM 1890 O O . GLU A 1 235 ? 21.969 -21.516 -6.188 1 95.06 235 GLU A O 1
ATOM 1895 N N . GLU A 1 236 ? 21.562 -22.297 -8.258 1 92.56 236 GLU A N 1
ATOM 1896 C CA . GLU A 1 236 ? 20.469 -23.141 -7.797 1 92.56 236 GLU A CA 1
ATOM 1897 C C . GLU A 1 236 ? 20.984 -24.484 -7.281 1 92.56 236 GLU A C 1
ATOM 1899 O O . GLU A 1 236 ? 21.578 -25.25 -8.031 1 92.56 236 GLU A O 1
ATOM 1904 N N . GLU A 1 237 ? 20.625 -24.812 -6.043 1 92.19 237 GLU A N 1
ATOM 1905 C CA . GLU A 1 237 ? 21.25 -25.953 -5.398 1 92.19 237 GLU A CA 1
ATOM 1906 C C . GLU A 1 237 ? 20.453 -27.234 -5.652 1 92.19 237 GLU A C 1
ATOM 1908 O O . GLU A 1 237 ? 21.016 -28.328 -5.699 1 92.19 237 GLU A O 1
ATOM 1913 N N . THR A 1 238 ? 19.219 -27.078 -5.621 1 88.19 238 THR A N 1
ATOM 1914 C CA . THR A 1 238 ? 18.359 -28.25 -5.77 1 88.19 238 THR A CA 1
ATOM 1915 C C . THR A 1 238 ? 17.266 -27.984 -6.805 1 88.19 238 THR A C 1
ATOM 1917 O O . THR A 1 238 ? 17.016 -26.844 -7.168 1 88.19 238 THR A O 1
ATOM 1920 N N . VAL A 1 239 ? 16.688 -29.094 -7.289 1 84.88 239 VAL A N 1
ATOM 1921 C CA . VAL A 1 239 ? 15.516 -28.953 -8.156 1 84.88 239 VAL A CA 1
ATOM 1922 C C . VAL A 1 239 ? 14.391 -28.266 -7.395 1 84.88 239 VAL A C 1
ATOM 1924 O O . VAL A 1 239 ? 14.102 -28.609 -6.242 1 84.88 239 VAL A O 1
ATOM 1927 N N . ARG A 1 240 ? 13.812 -27.312 -7.988 1 81.75 240 ARG A N 1
ATOM 1928 C CA . ARG A 1 240 ? 12.719 -26.562 -7.391 1 81.75 240 ARG A CA 1
ATOM 1929 C C . ARG A 1 240 ? 11.469 -27.438 -7.246 1 81.75 240 ARG A C 1
ATOM 1931 O O . ARG A 1 240 ? 11.297 -28.406 -7.984 1 81.75 240 ARG A O 1
ATOM 1938 N N . SER A 1 241 ? 10.734 -27.125 -6.238 1 84.44 241 SER A N 1
ATOM 1939 C CA . SER A 1 241 ? 9.5 -27.875 -5.977 1 84.44 241 SER A CA 1
ATOM 1940 C C . SER A 1 241 ? 8.344 -26.922 -5.688 1 84.44 241 SER A C 1
ATOM 1942 O O . SER A 1 241 ? 8.508 -25.703 -5.695 1 84.44 241 SER A O 1
ATOM 1944 N N . GLY A 1 242 ? 7.133 -27.484 -5.629 1 84.5 242 GLY A N 1
ATOM 1945 C CA . GLY A 1 242 ? 5.945 -26.688 -5.324 1 84.5 242 GLY A CA 1
ATOM 1946 C C . GLY A 1 242 ? 4.695 -27.531 -5.164 1 84.5 242 GLY A C 1
ATOM 1947 O O . GLY A 1 242 ? 4.754 -28.766 -5.258 1 84.5 242 GLY A O 1
ATOM 1948 N N . GLY A 1 243 ? 3.666 -26.906 -4.762 1 83 243 GLY A N 1
ATOM 1949 C CA . GLY A 1 243 ? 2.379 -27.562 -4.574 1 83 243 GLY A CA 1
ATOM 1950 C C . GLY A 1 243 ? 1.213 -26.594 -4.586 1 83 243 GLY A C 1
ATOM 1951 O O . GLY A 1 243 ? 1.405 -25.391 -4.477 1 83 243 GLY A O 1
ATOM 1952 N N . LEU A 1 244 ? 0.044 -27.141 -4.816 1 84.19 244 LEU A N 1
ATOM 1953 C CA . LEU A 1 244 ? -1.194 -26.375 -4.785 1 84.19 244 LEU A CA 1
ATOM 1954 C C . LEU A 1 244 ? -1.741 -26.281 -3.363 1 84.19 244 LEU A C 1
ATOM 1956 O O . LEU A 1 244 ? -2.68 -27 -3.008 1 84.19 244 LEU A O 1
ATOM 1960 N N . CYS A 1 245 ? -1.197 -25.453 -2.547 1 90.5 245 CYS A N 1
ATOM 1961 C CA . CYS A 1 245 ? -1.593 -25.328 -1.149 1 90.5 245 CYS A CA 1
ATOM 1962 C C . CYS A 1 245 ? -1.453 -23.891 -0.672 1 90.5 245 CYS A C 1
ATOM 1964 O O . CYS A 1 245 ? -1.001 -23.641 0.447 1 90.5 245 CYS A O 1
ATOM 1966 N N . GLY A 1 246 ? -1.79 -22.969 -1.464 1 91.44 246 GLY A N 1
ATOM 1967 C CA . GLY A 1 246 ? -1.679 -21.562 -1.122 1 91.44 246 GLY A CA 1
ATOM 1968 C C . GLY A 1 246 ? -2.828 -21.062 -0.267 1 91.44 246 GLY A C 1
ATOM 1969 O O . GLY A 1 246 ? -3.572 -21.859 0.307 1 91.44 246 GLY A O 1
ATOM 1970 N N . SER A 1 247 ? -2.959 -19.781 -0.14 1 94.19 247 SER A N 1
ATOM 1971 C CA . SER A 1 247 ? -3.889 -19.141 0.778 1 94.19 247 SER A CA 1
ATOM 1972 C C . SER A 1 247 ? -5.336 -19.422 0.391 1 94.19 247 SER A C 1
ATOM 1974 O O . SER A 1 247 ? -6.23 -19.375 1.238 1 94.19 247 SER A O 1
ATOM 1976 N N . THR A 1 248 ? -5.605 -19.703 -0.891 1 92.94 248 THR A N 1
ATOM 1977 C CA . THR A 1 248 ? -6.965 -19.938 -1.357 1 92.94 248 THR A CA 1
ATOM 1978 C C . THR A 1 248 ? -7.527 -21.219 -0.755 1 92.94 248 THR A C 1
ATOM 1980 O O . THR A 1 248 ? -8.742 -21.422 -0.712 1 92.94 248 THR A O 1
ATOM 1983 N N . PHE A 1 249 ? -6.664 -22.016 -0.338 1 94 249 PHE A N 1
ATOM 1984 C CA . PHE A 1 249 ? -7.129 -23.25 0.289 1 94 249 PHE A CA 1
ATOM 1985 C C . PHE A 1 249 ? -7.688 -22.969 1.68 1 94 249 PHE A C 1
ATOM 1987 O O . PHE A 1 249 ? -8.562 -23.703 2.162 1 94 249 PHE A O 1
ATOM 1994 N N . VAL A 1 250 ? -7.172 -21.953 2.344 1 97.12 250 VAL A N 1
ATOM 1995 C CA . VAL A 1 250 ? -7.785 -21.516 3.59 1 97.12 250 VAL A CA 1
ATOM 1996 C C . VAL A 1 250 ? -9.172 -20.938 3.311 1 97.12 250 VAL A C 1
ATOM 1998 O O . VAL A 1 250 ? -10.109 -21.172 4.078 1 97.12 250 VAL A O 1
ATOM 2001 N N . ASP A 1 251 ? -9.281 -20.234 2.234 1 96.88 251 ASP A N 1
ATOM 2002 C CA . ASP A 1 251 ? -10.57 -19.703 1.816 1 96.88 251 ASP A CA 1
ATOM 2003 C C . ASP A 1 251 ? -11.586 -20.812 1.591 1 96.88 251 ASP A C 1
ATOM 2005 O O . ASP A 1 251 ? -12.75 -20.688 1.973 1 96.88 251 ASP A O 1
ATOM 2009 N N . GLN A 1 252 ? -11.086 -21.875 0.961 1 95.12 252 GLN A N 1
ATOM 2010 C CA . GLN A 1 252 ? -11.969 -23 0.686 1 95.12 252 GLN A CA 1
ATOM 2011 C C . GLN A 1 252 ? -12.453 -23.656 1.98 1 95.12 252 GLN A C 1
ATOM 2013 O O . GLN A 1 252 ? -13.602 -24.094 2.068 1 95.12 252 GLN A O 1
ATOM 2018 N N . GLU A 1 253 ? -11.609 -23.734 2.93 1 97.06 253 GLU A N 1
ATOM 2019 C CA . GLU A 1 253 ? -12 -24.297 4.215 1 97.06 253 GLU A CA 1
ATOM 2020 C C . GLU A 1 253 ? -13.031 -23.422 4.914 1 97.06 253 GLU A C 1
ATOM 2022 O O . GLU A 1 253 ? -13.914 -23.922 5.613 1 97.06 253 GLU A O 1
ATOM 2027 N N . PHE A 1 254 ? -12.953 -22.156 4.785 1 97.69 254 PHE A N 1
ATOM 2028 C CA . PHE A 1 254 ? -13.969 -21.234 5.297 1 97.69 254 PHE A CA 1
ATOM 2029 C C . PHE A 1 254 ? -15.32 -21.5 4.641 1 97.69 254 PHE A C 1
ATOM 2031 O O . PHE A 1 254 ? -16.344 -21.547 5.316 1 97.69 254 PHE A O 1
ATOM 2038 N N . LEU A 1 255 ? -15.289 -21.688 3.348 1 97.31 255 LEU A N 1
ATOM 2039 C CA . LEU A 1 255 ? -16.531 -21.969 2.641 1 97.31 255 LEU A CA 1
ATOM 2040 C C . LEU A 1 255 ? -17.125 -23.312 3.086 1 97.31 255 LEU A C 1
ATOM 2042 O O . LEU A 1 255 ? -18.344 -23.469 3.148 1 97.31 255 LEU A O 1
ATOM 2046 N N . LYS A 1 256 ? -16.281 -24.25 3.373 1 96.75 256 LYS A N 1
ATOM 2047 C CA . LYS A 1 256 ? -16.75 -25.516 3.918 1 96.75 256 LYS A CA 1
ATOM 2048 C C . LYS A 1 256 ? -17.406 -25.328 5.281 1 96.75 256 LYS A C 1
ATOM 2050 O O . LYS A 1 256 ? -18.422 -25.953 5.574 1 96.75 256 LYS A O 1
ATOM 2055 N N . PHE A 1 257 ? -16.797 -24.516 6.074 1 97 257 PHE A N 1
ATOM 2056 C CA . PHE A 1 257 ? -17.359 -24.172 7.371 1 97 257 PHE A CA 1
ATOM 2057 C C . PHE A 1 257 ? -18.75 -23.578 7.211 1 97 257 PHE A C 1
ATOM 2059 O O . PHE A 1 257 ? -19.688 -23.969 7.914 1 97 257 PHE A O 1
ATOM 2066 N N . LEU A 1 258 ? -18.891 -22.672 6.293 1 96.81 258 LEU A N 1
ATOM 2067 C CA . LEU A 1 258 ? -20.188 -22.031 6.051 1 96.81 258 LEU A CA 1
ATOM 2068 C C . LEU A 1 258 ? -21.203 -23.047 5.52 1 96.81 258 LEU A C 1
ATOM 2070 O O . LEU A 1 258 ? -22.391 -22.969 5.848 1 96.81 258 LEU A O 1
ATOM 2074 N N . ARG A 1 259 ? -20.688 -23.922 4.684 1 96.81 259 ARG A N 1
ATOM 2075 C CA . ARG A 1 259 ? -21.531 -24.984 4.133 1 96.81 259 ARG A CA 1
ATOM 2076 C C . ARG A 1 259 ? -22.156 -25.828 5.238 1 96.81 259 ARG A C 1
ATOM 2078 O O . ARG A 1 259 ? -23.312 -26.234 5.145 1 96.81 259 ARG A O 1
ATOM 2085 N N . LEU A 1 260 ? -21.438 -26.094 6.234 1 95.44 260 LEU A N 1
ATOM 2086 C CA . LEU A 1 260 ? -21.922 -26.875 7.363 1 95.44 260 LEU A CA 1
ATOM 2087 C C . LEU A 1 260 ? -22.953 -26.094 8.172 1 95.44 260 LEU A C 1
ATOM 2089 O O . LEU A 1 260 ? -23.859 -26.688 8.758 1 95.44 260 LEU A O 1
ATOM 2093 N N . THR A 1 261 ? -22.812 -24.812 8.141 1 94.81 261 THR A N 1
ATOM 2094 C CA . THR A 1 261 ? -23.656 -23.969 8.984 1 94.81 261 THR A CA 1
ATOM 2095 C C . THR A 1 261 ? -24.969 -23.641 8.266 1 94.81 261 THR A C 1
ATOM 2097 O O . THR A 1 261 ? -26.047 -23.688 8.867 1 94.81 261 THR A O 1
ATOM 2100 N N . VAL A 1 262 ? -24.922 -23.344 6.93 1 97.12 262 VAL A N 1
ATOM 2101 C CA . VAL A 1 262 ? -26.094 -22.828 6.246 1 97.12 262 VAL A CA 1
ATOM 2102 C C . VAL A 1 262 ? -26.672 -23.906 5.324 1 97.12 262 VAL A C 1
ATOM 2104 O O . VAL A 1 262 ? -27.797 -23.797 4.859 1 97.12 262 VAL A O 1
ATOM 2107 N N . GLY A 1 263 ? -25.922 -24.938 5.004 1 96.12 263 GLY A N 1
ATOM 2108 C CA . GLY A 1 263 ? -26.359 -26.016 4.141 1 96.12 263 GLY A CA 1
ATOM 2109 C C . GLY A 1 263 ? -25.641 -26.062 2.811 1 96.12 263 GLY A C 1
ATOM 2110 O O . GLY A 1 263 ? -25.328 -25.016 2.234 1 96.12 263 GLY A O 1
ATOM 2111 N N . SER A 1 264 ? -25.422 -27.234 2.324 1 95.94 264 SER A N 1
ATOM 2112 C CA . SER A 1 264 ? -24.656 -27.453 1.095 1 95.94 264 SER A CA 1
ATOM 2113 C C . SER A 1 264 ? -25.406 -26.906 -0.118 1 95.94 264 SER A C 1
ATOM 2115 O O . SER A 1 264 ? -24.812 -26.281 -0.99 1 95.94 264 SER A O 1
ATOM 2117 N N . GLU A 1 265 ? -26.672 -27.125 -0.12 1 96.31 265 GLU A N 1
ATOM 2118 C CA . GLU A 1 265 ? -27.484 -26.688 -1.252 1 96.31 265 GLU A CA 1
ATOM 2119 C C . GLU A 1 265 ? -27.516 -25.156 -1.337 1 96.31 265 GLU A C 1
ATOM 2121 O O . GLU A 1 265 ? -27.469 -24.594 -2.432 1 96.31 265 GLU A O 1
ATOM 2126 N N . ALA A 1 266 ? -27.672 -24.578 -0.184 1 97.06 266 ALA A N 1
ATOM 2127 C CA . ALA A 1 266 ? -27.688 -23.109 -0.145 1 97.06 266 ALA A CA 1
ATOM 2128 C C . ALA A 1 266 ? -26.375 -22.531 -0.678 1 97.06 266 ALA A C 1
ATOM 2130 O O . ALA A 1 266 ? -26.391 -21.594 -1.47 1 97.06 266 ALA A O 1
ATOM 2131 N N . MET A 1 267 ? -25.328 -23.156 -0.315 1 96.88 267 MET A N 1
ATOM 2132 C CA . MET A 1 267 ? -24.016 -22.672 -0.729 1 96.88 267 MET A CA 1
ATOM 2133 C C . MET A 1 267 ? -23.797 -22.891 -2.221 1 96.88 267 MET A C 1
ATOM 2135 O O . MET A 1 267 ? -23.172 -22.062 -2.895 1 96.88 267 MET A O 1
ATOM 2139 N N . ASP A 1 268 ? -24.25 -23.984 -2.742 1 96.56 268 ASP A N 1
ATOM 2140 C CA . ASP A 1 268 ? -24.109 -24.266 -4.164 1 96.56 268 ASP A CA 1
ATOM 2141 C C . ASP A 1 268 ? -24.891 -23.266 -5.012 1 96.56 268 ASP A C 1
ATOM 2143 O O . ASP A 1 268 ? -24.375 -22.766 -6.02 1 96.56 268 ASP A O 1
ATOM 2147 N N . GLN A 1 269 ? -26.047 -22.938 -4.578 1 96.44 269 GLN A N 1
ATOM 2148 C CA . GLN A 1 269 ? -26.875 -21.969 -5.289 1 96.44 269 GLN A CA 1
ATOM 2149 C C . GLN A 1 269 ? -26.266 -20.562 -5.207 1 96.44 269 GLN A C 1
ATOM 2151 O O . GLN A 1 269 ? -26.281 -19.812 -6.18 1 96.44 269 GLN A O 1
ATOM 2156 N N . PHE A 1 270 ? -25.734 -20.312 -4.027 1 96.5 270 PHE A N 1
ATOM 2157 C CA . PHE A 1 270 ? -25.078 -19.031 -3.828 1 96.5 270 PHE A CA 1
ATOM 2158 C C . PHE A 1 270 ? -23.875 -18.891 -4.762 1 96.5 270 PHE A C 1
ATOM 2160 O O . PHE A 1 270 ? -23.719 -17.859 -5.422 1 96.5 270 PHE A O 1
ATOM 2167 N N . LYS A 1 271 ? -23.078 -19.875 -4.871 1 94.94 271 LYS A N 1
ATOM 2168 C CA . LYS A 1 271 ? -21.875 -19.875 -5.715 1 94.94 271 LYS A CA 1
ATOM 2169 C C . LYS A 1 271 ? -22.25 -19.766 -7.191 1 94.94 271 LYS A C 1
ATOM 2171 O O . LYS A 1 271 ? -21.609 -19.031 -7.941 1 94.94 271 LYS A O 1
ATOM 2176 N N . GLU A 1 272 ? -23.281 -20.422 -7.555 1 93.44 272 GLU A N 1
ATOM 2177 C CA . GLU A 1 272 ? -23.688 -20.469 -8.961 1 93.44 272 GLU A CA 1
ATOM 2178 C C . GLU A 1 272 ? -24.312 -19.156 -9.406 1 93.44 272 GLU A C 1
ATOM 2180 O O . GLU A 1 272 ? -24.062 -18.688 -10.516 1 93.44 272 GLU A O 1
ATOM 2185 N N . ASN A 1 273 ? -25.109 -18.547 -8.492 1 93.31 273 ASN A N 1
ATOM 2186 C CA . ASN A 1 273 ? -25.938 -17.438 -8.93 1 93.31 273 ASN A CA 1
ATOM 2187 C C . ASN A 1 273 ? -25.391 -16.094 -8.461 1 93.31 273 ASN A C 1
ATOM 2189 O O . ASN A 1 273 ? -25.766 -15.055 -8.984 1 93.31 273 ASN A O 1
ATOM 2193 N N . HIS A 1 274 ? -24.562 -16.125 -7.445 1 94.31 274 HIS A N 1
ATOM 2194 C CA . HIS A 1 274 ? -24.031 -14.898 -6.863 1 94.31 274 HIS A CA 1
ATOM 2195 C C . HIS A 1 274 ? -22.531 -15.016 -6.594 1 94.31 274 HIS A C 1
ATOM 2197 O O . HIS A 1 274 ? -22.078 -14.75 -5.48 1 94.31 274 HIS A O 1
ATOM 2203 N N . TYR A 1 275 ? -21.859 -15.352 -7.699 1 95 275 TYR A N 1
ATOM 2204 C CA . TYR A 1 275 ? -20.438 -15.617 -7.566 1 95 275 TYR A CA 1
ATOM 2205 C C . TYR A 1 275 ? -19.688 -14.383 -7.07 1 95 275 TYR A C 1
ATOM 2207 O O . TYR A 1 275 ? -18.812 -14.477 -6.219 1 95 275 TYR A O 1
ATOM 2215 N N . GLY A 1 276 ? -20 -13.188 -7.594 1 95.25 276 GLY A N 1
ATOM 2216 C CA . GLY A 1 276 ? -19.391 -11.953 -7.145 1 95.25 276 GLY A CA 1
ATOM 2217 C C . GLY A 1 276 ? -19.594 -11.68 -5.668 1 95.25 276 GLY A C 1
ATOM 2218 O O . GLY A 1 276 ? -18.672 -11.242 -4.973 1 95.25 276 GLY A O 1
ATOM 2219 N N . SER A 1 277 ? -20.812 -11.961 -5.172 1 94.88 277 SER A N 1
ATOM 2220 C CA . SER A 1 277 ? -21.125 -11.781 -3.756 1 94.88 277 SER A CA 1
ATOM 2221 C C . SER A 1 277 ? -20.328 -12.742 -2.891 1 94.88 277 SER A C 1
ATOM 2223 O O . SER A 1 277 ? -19.906 -12.391 -1.787 1 94.88 277 SER A O 1
ATOM 2225 N N . LEU A 1 278 ? -20.219 -13.898 -3.424 1 97.19 278 LEU A N 1
ATOM 2226 C CA . LEU A 1 278 ? -19.406 -14.891 -2.723 1 97.19 278 LEU A CA 1
ATOM 2227 C C . LEU A 1 278 ? -17.969 -14.422 -2.598 1 97.19 278 LEU A C 1
ATOM 2229 O O . LEU A 1 278 ? -17.359 -14.531 -1.528 1 97.19 278 LEU A O 1
ATOM 2233 N N . GLN A 1 279 ? -17.422 -13.945 -3.684 1 96.5 279 GLN A N 1
ATOM 2234 C CA . GLN A 1 279 ? -16.047 -13.453 -3.674 1 96.5 279 GLN A CA 1
ATOM 2235 C C . GLN A 1 279 ? -15.906 -12.242 -2.762 1 96.5 279 GLN A C 1
ATOM 2237 O O . GLN A 1 279 ? -14.883 -12.078 -2.098 1 96.5 279 GLN A O 1
ATOM 2242 N N . LYS A 1 280 ? -16.875 -11.414 -2.738 1 94.75 280 LYS A N 1
ATOM 2243 C CA . LYS A 1 280 ? -16.875 -10.266 -1.841 1 94.75 280 LYS A CA 1
ATOM 2244 C C . LYS A 1 280 ? -16.812 -10.703 -0.381 1 94.75 280 LYS A C 1
ATOM 2246 O O . LYS A 1 280 ? -16.109 -10.094 0.427 1 94.75 280 LYS A O 1
ATOM 2251 N N . LEU A 1 281 ? -17.609 -11.742 -0.042 1 96.25 281 LEU A N 1
ATOM 2252 C CA . LEU A 1 281 ? -17.578 -12.312 1.302 1 96.25 281 LEU A CA 1
ATOM 2253 C C . LEU A 1 281 ? -16.156 -12.758 1.667 1 96.25 281 LEU A C 1
ATOM 2255 O O . LEU A 1 281 ? -15.703 -12.531 2.789 1 96.25 281 LEU A O 1
ATOM 2259 N N . ILE A 1 282 ? -15.5 -13.289 0.729 1 96.06 282 ILE A N 1
ATOM 2260 C CA . ILE A 1 282 ? -14.164 -13.82 0.967 1 96.06 282 ILE A CA 1
ATOM 2261 C C . ILE A 1 282 ? -13.164 -12.664 1.086 1 96.06 282 ILE A C 1
ATOM 2263 O O . ILE A 1 282 ? -12.453 -12.555 2.088 1 96.06 282 ILE A O 1
ATOM 2267 N N . TYR A 1 283 ? -13.148 -11.703 0.172 1 92.81 283 TYR A N 1
ATOM 2268 C CA . TYR A 1 283 ? -12.062 -10.742 0.021 1 92.81 283 TYR A CA 1
ATOM 2269 C C . TYR A 1 283 ? -12.312 -9.492 0.865 1 92.81 283 TYR A C 1
ATOM 2271 O O . TYR A 1 283 ? -11.383 -8.742 1.167 1 92.81 283 TYR A O 1
ATOM 2279 N N . LYS A 1 284 ? -13.547 -9.25 1.253 1 90.5 284 LYS A N 1
ATOM 2280 C CA . LYS A 1 284 ? -13.844 -8.031 1.993 1 90.5 284 LYS A CA 1
ATOM 2281 C C . LYS A 1 284 ? -14.164 -8.336 3.455 1 90.5 284 LYS A C 1
ATOM 2283 O O . LYS A 1 284 ? -14.102 -7.445 4.309 1 90.5 284 LYS A O 1
ATOM 2288 N N . PHE A 1 285 ? -14.477 -9.586 3.746 1 92.88 285 PHE A N 1
ATOM 2289 C CA . PHE A 1 285 ? -14.742 -9.961 5.129 1 92.88 285 PHE A CA 1
ATOM 2290 C C . PHE A 1 285 ? -13.711 -10.969 5.621 1 92.88 285 PHE A C 1
ATOM 2292 O O . PHE A 1 285 ? -12.875 -10.648 6.465 1 92.88 285 PHE A O 1
ATOM 2299 N N . PHE A 1 286 ? -13.695 -12.148 5.039 1 95.56 286 PHE A N 1
ATOM 2300 C CA . PHE A 1 286 ? -12.938 -13.258 5.602 1 95.56 286 PHE A CA 1
ATOM 2301 C C . PHE A 1 286 ? -11.445 -12.938 5.625 1 95.56 286 PHE A C 1
ATOM 2303 O O . PHE A 1 286 ? -10.781 -13.117 6.652 1 95.56 286 PHE A O 1
ATOM 2310 N N . CYS A 1 287 ? -10.914 -12.492 4.492 1 91.88 287 CYS A N 1
ATOM 2311 C CA . CYS A 1 287 ? -9.477 -12.266 4.387 1 91.88 287 CYS A CA 1
ATOM 2312 C C . CYS A 1 287 ? -9.023 -11.148 5.324 1 91.88 287 CYS A C 1
ATOM 2314 O O . CYS A 1 287 ? -8.156 -11.359 6.168 1 91.88 287 CYS A O 1
ATOM 2316 N N . PRO A 1 288 ? -9.664 -10.023 5.281 1 85.69 288 PRO A N 1
ATOM 2317 C CA . PRO A 1 288 ? -9.156 -8.922 6.102 1 85.69 288 PRO A CA 1
ATOM 2318 C C . PRO A 1 288 ? -9.531 -9.062 7.578 1 85.69 288 PRO A C 1
ATOM 2320 O O . PRO A 1 288 ? -8.781 -8.617 8.453 1 85.69 288 PRO A O 1
ATOM 2323 N N . GLU A 1 289 ? -10.656 -9.664 7.922 1 86.5 289 GLU A N 1
ATOM 2324 C CA . GLU A 1 289 ? -11.164 -9.656 9.289 1 86.5 289 GLU A CA 1
ATOM 2325 C C . GLU A 1 289 ? -10.773 -10.93 10.039 1 86.5 289 GLU A C 1
ATOM 2327 O O . GLU A 1 289 ? -10.734 -10.945 11.266 1 86.5 289 GLU A O 1
ATOM 2332 N N . VAL A 1 290 ? -10.586 -11.984 9.32 1 91.19 290 VAL A N 1
ATOM 2333 C CA . VAL A 1 290 ? -10.406 -13.273 9.984 1 91.19 290 VAL A CA 1
ATOM 2334 C C . VAL A 1 290 ? -9.023 -13.828 9.656 1 91.19 290 VAL A C 1
ATOM 2336 O O . VAL A 1 290 ? -8.172 -13.961 10.547 1 91.19 290 VAL A O 1
ATOM 2339 N N . LYS A 1 291 ? -8.789 -14.078 8.43 1 90.75 291 LYS A N 1
ATOM 2340 C CA . LYS A 1 291 ? -7.637 -14.844 7.965 1 90.75 291 LYS A CA 1
ATOM 2341 C C . LYS A 1 291 ? -6.332 -14.125 8.305 1 90.75 291 LYS A C 1
ATOM 2343 O O . LYS A 1 291 ? -5.48 -14.68 9.008 1 90.75 291 LYS A O 1
ATOM 2348 N N . LEU A 1 292 ? -6.148 -12.938 7.891 1 84.12 292 LEU A N 1
ATOM 2349 C CA . LEU A 1 292 ? -4.867 -12.242 7.977 1 84.12 292 LEU A CA 1
ATOM 2350 C C . LEU A 1 292 ? -4.559 -11.852 9.414 1 84.12 292 LEU A C 1
ATOM 2352 O O . LEU A 1 292 ? -3.424 -11.992 9.875 1 84.12 292 LEU A O 1
ATOM 2356 N N . PRO A 1 293 ? -5.566 -11.43 10.188 1 81 293 PRO A N 1
ATOM 2357 C CA . PRO A 1 293 ? -5.254 -11.016 11.562 1 81 293 PRO A CA 1
ATOM 2358 C C . PRO A 1 293 ? -5.07 -12.203 12.5 1 81 293 PRO A C 1
ATOM 2360 O O . PRO A 1 293 ? -4.578 -12.039 13.617 1 81 293 PRO A O 1
ATOM 2363 N N . PHE A 1 294 ? -5.457 -13.359 12.133 1 89.19 294 PHE A N 1
ATOM 2364 C CA . PHE A 1 294 ? -5.422 -14.516 13.016 1 89.19 294 PHE A CA 1
ATOM 2365 C C . PHE A 1 294 ? -3.984 -14.898 13.344 1 89.19 294 PHE A C 1
ATOM 2367 O O . PHE A 1 294 ? -3.17 -15.109 12.438 1 89.19 294 PHE A O 1
ATOM 2374 N N . ASP A 1 295 ? -3.654 -14.984 14.633 1 84.31 295 ASP A N 1
ATOM 2375 C CA . ASP A 1 295 ? -2.287 -15.281 15.047 1 84.31 295 ASP A CA 1
ATOM 2376 C C . ASP A 1 295 ? -2.219 -16.609 15.812 1 84.31 295 ASP A C 1
ATOM 2378 O O . ASP A 1 295 ? -1.149 -17 16.281 1 84.31 295 ASP A O 1
ATOM 2382 N N . GLY A 1 296 ? -3.273 -17.266 15.984 1 82.25 296 GLY A N 1
ATOM 2383 C CA . GLY A 1 296 ? -3.293 -18.562 16.641 1 82.25 296 GLY A CA 1
ATOM 2384 C C . GLY A 1 296 ? -3.484 -18.469 18.141 1 82.25 296 GLY A C 1
ATOM 2385 O O . GLY A 1 296 ? -3.619 -19.484 18.812 1 82.25 296 GLY A O 1
ATOM 2386 N N . GLU A 1 297 ? -3.393 -17.25 18.672 1 76.94 297 GLU A N 1
ATOM 2387 C CA . GLU A 1 297 ? -3.52 -17.109 20.125 1 76.94 297 GLU A CA 1
ATOM 2388 C C . GLU A 1 297 ? -4.984 -17.016 20.547 1 76.94 297 GLU A C 1
ATOM 2390 O O . GLU A 1 297 ? -5.652 -16.016 20.266 1 76.94 297 GLU A O 1
ATOM 2395 N N . SER A 1 298 ? -5.441 -18.031 21 1 62.88 298 SER A N 1
ATOM 2396 C CA . SER A 1 298 ? -6.844 -18.219 21.344 1 62.88 298 SER A CA 1
ATOM 2397 C C . SER A 1 298 ? -7.254 -17.328 22.516 1 62.88 298 SER A C 1
ATOM 2399 O O . SER A 1 298 ? -8.375 -16.812 22.547 1 62.88 298 SER A O 1
ATOM 2401 N N . ASP A 1 299 ? -6.371 -17.172 23.422 1 55.16 299 ASP A N 1
ATOM 2402 C CA . ASP A 1 299 ? -6.762 -16.5 24.656 1 55.16 299 ASP A CA 1
ATOM 2403 C C . ASP A 1 299 ? -7.148 -15.039 24.391 1 55.16 299 ASP A C 1
ATOM 2405 O O . ASP A 1 299 ? -7.945 -14.461 25.141 1 55.16 299 ASP A O 1
ATOM 2409 N N . GLU A 1 300 ? -6.688 -14.594 23.359 1 56.31 300 GLU A N 1
ATOM 2410 C CA . GLU A 1 300 ? -6.926 -13.172 23.094 1 56.31 300 GLU A CA 1
ATOM 2411 C C . GLU A 1 300 ? -7.875 -12.984 21.906 1 56.31 300 GLU A C 1
ATOM 2413 O O . GLU A 1 300 ? -8.258 -11.859 21.594 1 56.31 300 GLU A O 1
ATOM 2418 N N . PHE A 1 301 ? -8.336 -14.141 21.484 1 65.12 301 PHE A N 1
ATOM 2419 C CA . PHE A 1 301 ? -9.148 -14.047 20.281 1 65.12 301 PHE A CA 1
ATOM 2420 C C . PHE A 1 301 ? -10.617 -13.852 20.625 1 65.12 301 PHE A C 1
ATOM 2422 O O . PHE A 1 301 ? -11.211 -14.672 21.328 1 65.12 301 PHE A O 1
ATOM 2429 N N . GLU A 1 302 ? -11.133 -12.656 20.328 1 69.19 302 GLU A N 1
ATOM 2430 C CA . GLU A 1 302 ? -12.578 -12.43 20.391 1 69.19 302 GLU A CA 1
ATOM 2431 C C . GLU A 1 302 ? -13.273 -13.016 19.156 1 69.19 302 GLU A C 1
ATOM 2433 O O . GLU A 1 302 ? -12.797 -12.844 18.031 1 69.19 302 GLU A O 1
ATOM 2438 N N . SER A 1 303 ? -14.336 -13.859 19.516 1 79.44 303 SER A N 1
ATOM 2439 C CA . SER A 1 303 ? -15.109 -14.438 18.422 1 79.44 303 SER A CA 1
ATOM 2440 C C . SER A 1 303 ? -15.508 -13.367 17.406 1 79.44 303 SER A C 1
ATOM 2442 O O . SER A 1 303 ? -15.891 -12.258 17.781 1 79.44 303 SER A O 1
ATOM 2444 N N . ILE A 1 304 ? -15.312 -13.711 16.125 1 87.56 304 ILE A N 1
ATOM 2445 C CA . ILE A 1 304 ? -15.672 -12.789 15.055 1 87.56 304 ILE A CA 1
ATOM 2446 C C . ILE A 1 304 ? -17.094 -13.086 14.586 1 87.56 304 ILE A C 1
ATOM 2448 O O . ILE A 1 304 ? -17.469 -14.242 14.375 1 87.56 304 ILE A O 1
ATOM 2452 N N . GLU A 1 305 ? -17.859 -12.07 14.539 1 91.12 305 GLU A N 1
ATOM 2453 C CA . GLU A 1 305 ? -19.25 -12.211 14.109 1 91.12 305 GLU A CA 1
ATOM 2454 C C . GLU A 1 305 ? -19.391 -12 12.609 1 91.12 305 GLU A C 1
ATOM 2456 O O . GLU A 1 305 ? -19 -10.961 12.078 1 91.12 305 GLU A O 1
ATOM 2461 N N . LEU A 1 306 ? -19.891 -13.039 12 1 95 306 LEU A N 1
ATOM 2462 C CA . LEU A 1 306 ? -20.297 -12.891 10.602 1 95 306 LEU A CA 1
ATOM 2463 C C . LEU A 1 306 ? -21.797 -12.633 10.492 1 95 306 LEU A C 1
ATOM 2465 O O . LEU A 1 306 ? -22.609 -13.547 10.68 1 95 306 LEU A O 1
ATOM 2469 N N . ASP A 1 307 ? -22.172 -11.406 10.219 1 93.38 307 ASP A N 1
ATOM 2470 C CA . ASP A 1 307 ? -23.562 -11.023 9.984 1 93.38 307 ASP A CA 1
ATOM 2471 C C . ASP A 1 307 ? -23.984 -11.305 8.539 1 93.38 307 ASP A C 1
ATOM 2473 O O . ASP A 1 307 ? -23.609 -10.562 7.629 1 93.38 307 ASP A O 1
ATOM 2477 N N . LEU A 1 308 ? -24.812 -12.328 8.344 1 94.44 308 LEU A N 1
ATOM 2478 C CA . LEU A 1 308 ? -25.188 -12.766 7 1 94.44 308 LEU A CA 1
ATOM 2479 C C . LEU A 1 308 ? -25.984 -11.672 6.277 1 94.44 308 LEU A C 1
ATOM 2481 O O . LEU A 1 308 ? -25.859 -11.523 5.059 1 94.44 308 LEU A O 1
ATOM 2485 N N . GLU A 1 309 ? -26.719 -10.891 6.941 1 90.31 309 GLU A N 1
ATOM 2486 C CA . GLU A 1 309 ? -27.531 -9.844 6.324 1 90.31 309 GLU A CA 1
ATOM 2487 C C . GLU A 1 309 ? -26.641 -8.719 5.785 1 90.31 309 GLU A C 1
ATOM 2489 O O . GLU A 1 309 ? -27 -8.07 4.801 1 90.31 309 GLU A O 1
ATOM 2494 N N . LYS A 1 310 ? -25.562 -8.625 6.438 1 87.31 310 LYS A N 1
ATOM 2495 C CA . LYS A 1 310 ? -24.641 -7.551 6.07 1 87.31 310 LYS A CA 1
ATOM 2496 C C . LYS A 1 310 ? -23.688 -7.992 4.965 1 87.31 310 LYS A C 1
ATOM 2498 O O . LYS A 1 310 ? -23.484 -7.27 3.988 1 87.31 310 LYS A O 1
ATOM 2503 N N . TRP A 1 311 ? -23.172 -9.188 5.082 1 91.19 311 TRP A N 1
ATOM 2504 C CA . TRP A 1 311 ? -22.031 -9.57 4.25 1 91.19 311 TRP A CA 1
ATOM 2505 C C . TRP A 1 311 ? -22.484 -10.453 3.09 1 91.19 311 TRP A C 1
ATOM 2507 O O . TRP A 1 311 ? -21.797 -10.547 2.07 1 91.19 311 TRP A O 1
ATOM 2517 N N . CYS A 1 312 ? -23.547 -11.172 3.258 1 92.06 312 CYS A N 1
ATOM 2518 C CA . CYS A 1 312 ? -24 -12.039 2.18 1 92.06 312 CYS A CA 1
ATOM 2519 C C . CYS A 1 312 ? -25.516 -12.203 2.219 1 92.06 312 CYS A C 1
ATOM 2521 O O . CYS A 1 312 ? -26.031 -13.32 2.273 1 92.06 312 CYS A O 1
ATOM 2523 N N . PRO A 1 313 ? -26.219 -11.148 2.006 1 91.44 313 PRO A N 1
ATOM 2524 C CA . PRO A 1 313 ? -27.672 -11.203 2.076 1 91.44 313 PRO A CA 1
ATOM 2525 C C . PRO A 1 313 ? -28.281 -12.117 1.021 1 91.44 313 PRO A C 1
ATOM 2527 O O . PRO A 1 313 ? -29.328 -12.75 1.266 1 91.44 313 PRO A O 1
ATOM 2530 N N . ALA A 1 314 ? -27.688 -12.234 -0.103 1 92.06 314 ALA A N 1
ATOM 2531 C CA . ALA A 1 314 ? -28.219 -13.047 -1.193 1 92.06 314 ALA A CA 1
ATOM 2532 C C . ALA A 1 314 ? -28.219 -14.523 -0.831 1 92.06 314 ALA A C 1
ATOM 2534 O O . ALA A 1 314 ? -28.969 -15.32 -1.412 1 92.06 314 ALA A O 1
ATOM 2535 N N . LEU A 1 315 ? -27.375 -14.906 0.101 1 95.62 315 LEU A N 1
ATOM 2536 C CA . LEU A 1 315 ? -27.266 -16.297 0.524 1 95.62 315 LEU A CA 1
ATOM 2537 C C . LEU A 1 315 ? -28.516 -16.734 1.292 1 95.62 315 LEU A C 1
ATOM 2539 O O . LEU A 1 315 ? -28.906 -17.906 1.231 1 95.62 315 LEU A O 1
ATOM 2543 N N . ILE A 1 316 ? -29.172 -15.805 1.953 1 95.38 316 ILE A N 1
ATOM 2544 C CA . ILE A 1 316 ? -30.234 -16.094 2.904 1 95.38 316 ILE A CA 1
ATOM 2545 C C . ILE A 1 316 ? -31.422 -16.734 2.182 1 95.38 316 ILE A C 1
ATOM 2547 O O . ILE A 1 316 ? -32.062 -17.641 2.719 1 95.38 316 ILE A O 1
ATOM 2551 N N . GLN A 1 317 ? -31.656 -16.328 0.941 1 94.75 317 GLN A N 1
ATOM 2552 C CA . GLN A 1 317 ? -32.812 -16.797 0.199 1 94.75 317 GLN A CA 1
ATOM 2553 C C . GLN A 1 317 ? -32.688 -18.297 -0.105 1 94.75 317 GLN A C 1
ATOM 2555 O O . GLN A 1 317 ? -33.719 -18.953 -0.36 1 94.75 317 GLN A O 1
ATOM 2560 N N . TYR A 1 318 ? -31.531 -18.828 -0.074 1 96.75 318 TYR A N 1
ATOM 2561 C CA . TYR A 1 318 ? -31.312 -20.203 -0.474 1 96.75 318 TYR A CA 1
ATOM 2562 C C . TYR A 1 318 ? -31.297 -21.125 0.74 1 96.75 318 TYR A C 1
ATOM 2564 O O . TYR A 1 318 ? -31.297 -22.359 0.598 1 96.75 318 TYR A O 1
ATOM 2572 N N . ILE A 1 319 ? -31.281 -20.547 1.925 1 96.88 319 ILE A N 1
ATOM 2573 C CA . ILE A 1 319 ? -31.172 -21.328 3.148 1 96.88 319 ILE A CA 1
ATOM 2574 C C . ILE A 1 319 ? -32.5 -22.031 3.424 1 96.88 319 ILE A C 1
ATOM 2576 O O . ILE A 1 319 ? -33.562 -21.453 3.213 1 96.88 319 ILE A O 1
ATOM 2580 N N . SER A 1 320 ? -32.438 -23.297 3.846 1 95.56 320 SER A N 1
ATOM 2581 C CA . SER A 1 320 ? -33.656 -24.062 4.129 1 95.56 320 SER A CA 1
ATOM 2582 C C . SER A 1 320 ? -34.469 -23.438 5.254 1 95.56 320 SER A C 1
ATOM 2584 O O . SER A 1 320 ? -33.906 -22.688 6.07 1 95.56 320 SER A O 1
ATOM 2586 N N . ARG A 1 321 ? -35.75 -23.844 5.328 1 93.56 321 ARG A N 1
ATOM 2587 C CA . ARG A 1 321 ? -36.656 -23.266 6.305 1 93.56 321 ARG A CA 1
ATOM 2588 C C . ARG A 1 321 ? -36.219 -23.594 7.73 1 93.56 321 ARG A C 1
ATOM 2590 O O . ARG A 1 321 ? -36.25 -22.719 8.609 1 93.56 321 ARG A O 1
ATOM 2597 N N . GLU A 1 322 ? -35.812 -24.75 7.902 1 93.38 322 GLU A N 1
ATOM 2598 C CA . GLU A 1 322 ? -35.406 -25.188 9.234 1 93.38 322 GLU A CA 1
ATOM 2599 C C . GLU A 1 322 ? -34.188 -24.422 9.711 1 93.38 322 GLU A C 1
ATOM 2601 O O . GLU A 1 322 ? -34.125 -23.938 10.852 1 93.38 322 GLU A O 1
ATOM 2606 N N . THR A 1 323 ? -33.219 -24.312 8.836 1 94.81 323 THR A N 1
ATOM 2607 C CA . THR A 1 323 ? -31.969 -23.609 9.164 1 94.81 323 THR A CA 1
ATOM 2608 C C . THR A 1 323 ? -32.219 -22.109 9.32 1 94.81 323 THR A C 1
ATOM 2610 O O . THR A 1 323 ? -31.578 -21.453 10.148 1 94.81 323 THR A O 1
ATOM 2613 N N . LYS A 1 324 ? -33.156 -21.594 8.609 1 94.12 324 LYS A N 1
ATOM 2614 C CA . LYS A 1 324 ? -33.5 -20.188 8.688 1 94.12 324 LYS A CA 1
ATOM 2615 C C . LYS A 1 324 ? -34.062 -19.828 10.07 1 94.12 324 LYS A C 1
ATOM 2617 O O . LYS A 1 324 ? -33.719 -18.766 10.617 1 94.12 324 LYS A O 1
ATOM 2622 N N . GLU A 1 325 ? -34.875 -20.656 10.516 1 94.25 325 GLU A N 1
ATOM 2623 C CA . GLU A 1 325 ? -35.469 -20.406 11.828 1 94.25 325 GLU A CA 1
ATOM 2624 C C . GLU A 1 325 ? -34.406 -20.375 12.914 1 94.25 325 GLU A C 1
ATOM 2626 O O . GLU A 1 325 ? -34.469 -19.547 13.82 1 94.25 325 GLU A O 1
ATOM 2631 N N . LYS A 1 326 ? -33.531 -21.234 12.789 1 93.88 326 LYS A N 1
ATOM 2632 C CA . LYS A 1 326 ? -32.406 -21.266 13.75 1 93.88 326 LYS A CA 1
ATOM 2633 C C . LYS A 1 326 ? -31.562 -20 13.648 1 93.88 326 LYS A C 1
ATOM 2635 O O . LYS A 1 326 ? -31.219 -19.406 14.672 1 93.88 326 LYS A O 1
ATOM 2640 N N . LEU A 1 327 ? -31.219 -19.594 12.477 1 94.12 327 LEU A N 1
ATOM 2641 C CA . LEU A 1 327 ? -30.359 -18.422 12.25 1 94.12 327 LEU A CA 1
ATOM 2642 C C . LEU A 1 327 ? -31.094 -17.141 12.617 1 94.12 327 LEU A C 1
ATOM 2644 O O . LEU A 1 327 ? -30.469 -16.188 13.086 1 94.12 327 LEU A O 1
ATOM 2648 N N . LYS A 1 328 ? -32.375 -17.172 12.414 1 93.56 328 LYS A N 1
ATOM 2649 C CA . LYS A 1 328 ? -33.156 -16 12.812 1 93.56 328 LYS A CA 1
ATOM 2650 C C . LYS A 1 328 ? -33.062 -15.773 14.312 1 93.56 328 LYS A C 1
ATOM 2652 O O . LYS A 1 328 ? -33 -14.625 14.766 1 93.56 328 LYS A O 1
ATOM 2657 N N . LYS A 1 329 ? -33.125 -16.859 15.055 1 92.5 329 LYS A N 1
ATOM 2658 C CA . LYS A 1 329 ? -33.031 -16.766 16.5 1 92.5 329 LYS A CA 1
ATOM 2659 C C . LYS A 1 329 ? -31.656 -16.203 16.922 1 92.5 329 LYS A C 1
ATOM 2661 O O . LYS A 1 329 ? -31.547 -15.57 17.984 1 92.5 329 LYS A O 1
ATOM 2666 N N . GLU A 1 330 ? -30.734 -16.391 16.094 1 92.5 330 GLU A N 1
ATOM 2667 C CA . GLU A 1 330 ? -29.375 -15.906 16.359 1 92.5 330 GLU A CA 1
ATOM 2668 C C . GLU A 1 330 ? -29.109 -14.586 15.648 1 92.5 330 GLU A C 1
ATOM 2670 O O . GLU A 1 330 ? -27.953 -14.195 15.461 1 92.5 330 GLU A O 1
ATOM 2675 N N . GLU A 1 331 ? -30.156 -13.945 15.109 1 92.38 331 GLU A N 1
ATOM 2676 C CA . GLU A 1 331 ? -30.125 -12.641 14.453 1 92.38 331 GLU A CA 1
ATOM 2677 C C . GLU A 1 331 ? -29.266 -12.688 13.188 1 92.38 331 GLU A C 1
ATOM 2679 O O . GLU A 1 331 ? -28.578 -11.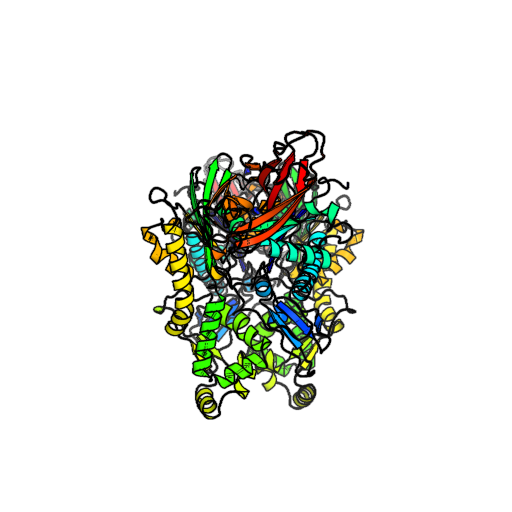719 12.867 1 92.38 331 GLU A O 1
ATOM 2684 N N . TRP A 1 332 ? -29.141 -13.867 12.641 1 93.56 332 TRP A N 1
ATOM 2685 C CA . TRP A 1 332 ? -28.438 -14.102 11.383 1 93.56 332 TRP A CA 1
ATOM 2686 C C . TRP A 1 332 ? -26.938 -13.938 11.562 1 93.56 332 TRP A C 1
ATOM 2688 O O . TRP A 1 332 ? -26.219 -13.641 10.602 1 93.56 332 TRP A O 1
ATOM 2698 N N . ILE A 1 333 ? -26.484 -14.094 12.82 1 94.75 333 ILE A N 1
ATOM 2699 C CA . ILE A 1 333 ? -25.062 -13.945 13.125 1 94.75 333 ILE A CA 1
ATOM 2700 C C . ILE A 1 333 ? -24.453 -15.328 13.344 1 94.75 333 ILE A C 1
ATOM 2702 O O . ILE A 1 333 ? -24.984 -16.141 14.094 1 94.75 333 ILE A O 1
ATOM 2706 N N . ILE A 1 334 ? -23.422 -15.594 12.609 1 94.94 334 ILE A N 1
ATOM 2707 C CA . ILE A 1 334 ? -22.625 -16.812 12.797 1 94.94 334 ILE A CA 1
ATOM 2708 C C . ILE A 1 334 ? -21.344 -16.469 13.547 1 94.94 334 ILE A C 1
ATOM 2710 O O . ILE A 1 334 ? -20.578 -15.609 13.117 1 94.94 334 ILE A O 1
ATOM 2714 N N . ASP A 1 335 ? -21.094 -17.141 14.609 1 93.31 335 ASP A N 1
ATOM 2715 C CA . ASP A 1 335 ? -19.875 -16.938 15.391 1 93.31 335 ASP A CA 1
ATOM 2716 C C . ASP A 1 335 ? -18.719 -17.781 14.852 1 93.31 335 ASP A C 1
ATOM 2718 O O . ASP A 1 335 ? -18.844 -19 14.711 1 93.31 335 ASP A O 1
ATOM 2722 N N . ILE A 1 336 ? -17.656 -17.125 14.531 1 94.62 336 ILE A N 1
ATOM 2723 C CA . ILE A 1 336 ? -16.422 -17.797 14.133 1 94.62 336 ILE A CA 1
ATOM 2724 C C . ILE A 1 336 ? -15.43 -17.797 15.289 1 94.62 336 ILE A C 1
ATOM 2726 O O . ILE A 1 336 ? -14.883 -16.75 15.648 1 94.62 336 ILE A O 1
ATOM 2730 N N . LYS A 1 337 ? -15.18 -18.938 15.805 1 92.38 337 LYS A N 1
ATOM 2731 C CA . LYS A 1 337 ? -14.32 -19.062 16.984 1 92.38 337 LYS A CA 1
ATOM 2732 C C . LYS A 1 337 ? -12.875 -19.359 16.578 1 92.38 337 LYS A C 1
ATOM 2734 O O . LYS A 1 337 ? -12.609 -19.719 15.422 1 92.38 337 LYS A O 1
ATOM 2739 N N . SER A 1 338 ? -11.992 -19.203 17.516 1 92.56 338 SER A N 1
ATOM 2740 C CA . SER A 1 338 ? -10.57 -19.406 17.266 1 92.56 338 SER A CA 1
ATOM 2741 C C . SER A 1 338 ? -10.289 -20.812 16.75 1 92.56 338 SER A C 1
ATOM 2743 O O . SER A 1 338 ? -9.516 -20.984 15.805 1 92.56 338 SER A O 1
ATOM 2745 N N . ASP A 1 339 ? -10.969 -21.781 17.328 1 92.69 339 ASP A N 1
ATOM 2746 C CA . ASP A 1 339 ? -10.75 -23.172 16.922 1 92.69 339 ASP A CA 1
ATOM 2747 C C . ASP A 1 339 ? -11.203 -23.406 15.484 1 92.69 339 ASP A C 1
ATOM 2749 O O . ASP A 1 339 ? -10.594 -24.172 14.75 1 92.69 339 ASP A O 1
ATOM 2753 N N . ASP A 1 340 ? -12.281 -22.75 15.117 1 94.75 340 ASP A N 1
ATOM 2754 C CA . ASP A 1 340 ? -12.758 -22.859 13.742 1 94.75 340 ASP A CA 1
ATOM 2755 C C . ASP A 1 340 ? -11.727 -22.312 12.758 1 94.75 340 ASP A C 1
ATOM 2757 O O . ASP A 1 340 ? -11.461 -22.922 11.719 1 94.75 340 ASP A O 1
ATOM 2761 N N . VAL A 1 341 ? -11.164 -21.188 13.117 1 95.31 341 VAL A N 1
ATOM 2762 C CA . VAL A 1 341 ? -10.203 -20.531 12.234 1 95.31 341 VAL A CA 1
ATOM 2763 C C . VAL A 1 341 ? -8.945 -21.375 12.117 1 95.31 341 VAL A C 1
ATOM 2765 O O . VAL A 1 341 ? -8.391 -21.547 11.031 1 95.31 341 VAL A O 1
ATOM 2768 N N . MET A 1 342 ? -8.523 -21.906 13.227 1 94.62 342 MET A N 1
ATOM 2769 C CA . MET A 1 342 ? -7.34 -22.766 13.211 1 94.62 342 MET A CA 1
ATOM 2770 C C . MET A 1 342 ? -7.555 -23.969 12.289 1 94.62 342 MET A C 1
ATOM 2772 O O . MET A 1 342 ? -6.652 -24.359 11.547 1 94.62 342 MET A O 1
ATOM 2776 N N . ARG A 1 343 ? -8.711 -24.547 12.32 1 95.31 343 ARG A N 1
ATOM 2777 C CA . ARG A 1 343 ? -9.039 -25.688 11.477 1 95.31 343 ARG A CA 1
ATOM 2778 C C . ARG A 1 343 ? -9.023 -25.312 10 1 95.31 343 ARG A C 1
ATOM 2780 O O . ARG A 1 343 ? -8.719 -26.141 9.141 1 95.31 343 ARG A O 1
ATOM 2787 N N . MET A 1 344 ? -9.352 -24.062 9.742 1 96.88 344 MET A N 1
ATOM 2788 C CA . MET A 1 344 ? -9.328 -23.578 8.359 1 96.88 344 MET A CA 1
ATOM 2789 C C . MET A 1 344 ? -7.898 -23.5 7.836 1 96.88 344 MET A C 1
ATOM 2791 O O . MET A 1 344 ? -7.652 -23.719 6.648 1 96.88 344 MET A O 1
ATOM 2795 N N . PHE A 1 345 ? -6.926 -23.188 8.703 1 96.56 345 PHE A N 1
ATOM 2796 C CA . PHE A 1 345 ? -5.535 -22.969 8.32 1 96.56 345 PHE A CA 1
ATOM 2797 C C . PHE A 1 345 ? -4.781 -24.297 8.227 1 96.56 345 PHE A C 1
ATOM 2799 O O . PHE A 1 345 ? -3.883 -24.438 7.395 1 96.56 345 PHE A O 1
ATOM 2806 N N . ASP A 1 346 ? -5.062 -25.219 8.992 1 95.75 346 ASP A N 1
ATOM 2807 C CA . ASP A 1 346 ? -4.211 -26.359 9.312 1 95.75 346 ASP A CA 1
ATOM 2808 C C . ASP A 1 346 ? -3.883 -27.172 8.055 1 95.75 346 ASP A C 1
ATOM 2810 O O . ASP A 1 346 ? -2.725 -27.516 7.824 1 95.75 346 ASP A O 1
ATOM 2814 N N . PRO A 1 347 ? -4.844 -27.469 7.223 1 96.44 347 PRO A N 1
ATOM 2815 C CA . PRO A 1 347 ? -4.492 -28.281 6.047 1 96.44 347 PRO A CA 1
ATOM 2816 C C . PRO A 1 347 ? -3.443 -27.609 5.164 1 96.44 347 PRO A C 1
ATOM 2818 O O . PRO A 1 347 ? -2.453 -28.234 4.789 1 96.44 347 PRO A O 1
ATOM 2821 N N . ALA A 1 348 ? -3.67 -26.391 4.816 1 96.12 348 ALA A N 1
ATOM 2822 C CA . ALA A 1 348 ? -2.734 -25.656 3.963 1 96.12 348 ALA A CA 1
ATOM 2823 C C . ALA A 1 348 ? -1.38 -25.5 4.648 1 96.12 348 ALA A C 1
ATOM 2825 O O . ALA A 1 348 ? -0.335 -25.703 4.027 1 96.12 348 ALA A O 1
ATOM 2826 N N . VAL A 1 349 ? -1.387 -25.141 5.934 1 97.19 349 VAL A N 1
ATOM 2827 C CA . VAL A 1 349 ? -0.158 -24.891 6.684 1 97.19 349 VAL A CA 1
ATOM 2828 C C . VAL A 1 349 ? 0.642 -26.188 6.805 1 97.19 349 VAL A C 1
ATOM 2830 O O . VAL A 1 349 ? 1.862 -26.188 6.625 1 97.19 349 VAL A O 1
ATOM 2833 N N . ASN A 1 350 ? -0.034 -27.281 7.082 1 97.5 350 ASN A N 1
ATOM 2834 C CA . ASN A 1 350 ? 0.643 -28.562 7.18 1 97.5 350 ASN A CA 1
ATOM 2835 C C . ASN A 1 350 ? 1.267 -28.984 5.852 1 97.5 350 ASN A C 1
ATOM 2837 O O . ASN A 1 350 ? 2.375 -29.516 5.82 1 97.5 350 ASN A O 1
ATOM 2841 N N . ASP A 1 351 ? 0.554 -28.781 4.801 1 96.44 351 ASP A N 1
ATOM 2842 C CA . ASP A 1 351 ? 1.089 -29.094 3.479 1 96.44 351 ASP A CA 1
ATOM 2843 C C . ASP A 1 351 ? 2.348 -28.266 3.189 1 96.44 351 ASP A C 1
ATOM 2845 O O . ASP A 1 351 ? 3.309 -28.781 2.615 1 96.44 351 ASP A O 1
ATOM 2849 N N . ILE A 1 352 ? 2.33 -27.016 3.539 1 96.75 352 ILE A N 1
ATOM 2850 C CA . ILE A 1 352 ? 3.475 -26.141 3.322 1 96.75 352 ILE A CA 1
ATOM 2851 C C . ILE A 1 352 ? 4.664 -26.625 4.141 1 96.75 352 ILE A C 1
ATOM 2853 O O . ILE A 1 352 ? 5.789 -26.688 3.637 1 96.75 352 ILE A O 1
ATOM 2857 N N . ILE A 1 353 ? 4.414 -27.031 5.383 1 97.69 353 ILE A N 1
ATOM 2858 C CA . ILE A 1 353 ? 5.465 -27.531 6.262 1 97.69 353 ILE A CA 1
ATOM 2859 C C . ILE A 1 353 ? 6.07 -28.797 5.656 1 97.69 353 ILE A C 1
ATOM 2861 O O . ILE A 1 353 ? 7.293 -28.969 5.652 1 97.69 353 ILE A O 1
ATOM 2865 N N . ASP A 1 354 ? 5.25 -29.609 5.133 1 97.25 354 ASP A N 1
ATOM 2866 C CA . ASP A 1 354 ? 5.727 -30.828 4.492 1 97.25 354 ASP A CA 1
ATOM 2867 C C . ASP A 1 354 ? 6.602 -30.5 3.283 1 97.25 354 ASP A C 1
ATOM 2869 O O . ASP A 1 354 ? 7.617 -31.156 3.055 1 97.25 354 ASP A O 1
ATOM 2873 N N . LEU A 1 355 ? 6.195 -29.609 2.502 1 95.56 355 LEU A N 1
ATOM 2874 C CA . LEU A 1 355 ? 6.969 -29.188 1.337 1 95.56 355 LEU A CA 1
ATOM 2875 C C . LEU A 1 355 ? 8.344 -28.672 1.751 1 95.56 355 LEU A C 1
ATOM 2877 O O . LEU A 1 355 ? 9.344 -28.953 1.084 1 95.56 355 LEU A O 1
ATOM 2881 N N . ILE A 1 356 ? 8.367 -27.875 2.814 1 96.75 356 ILE A N 1
ATOM 2882 C CA . ILE A 1 356 ? 9.633 -27.328 3.299 1 96.75 356 ILE A CA 1
ATOM 2883 C C . ILE A 1 356 ? 10.547 -28.469 3.754 1 96.75 356 ILE A C 1
ATOM 2885 O O . ILE A 1 356 ? 11.734 -28.484 3.408 1 96.75 356 ILE A O 1
ATOM 2889 N N . HIS A 1 357 ? 9.984 -29.453 4.48 1 96.12 357 HIS A N 1
ATOM 2890 C CA . HIS A 1 357 ? 10.766 -30.609 4.902 1 96.12 357 HIS A CA 1
ATOM 2891 C C . HIS A 1 357 ? 11.367 -31.328 3.705 1 96.12 357 HIS A C 1
ATOM 2893 O O . HIS A 1 357 ? 12.555 -31.656 3.699 1 96.12 357 HIS A O 1
ATOM 2899 N N . ALA A 1 358 ? 10.539 -31.562 2.766 1 94.44 358 ALA A N 1
ATOM 2900 C CA . ALA A 1 358 ? 10.969 -32.281 1.58 1 94.44 358 ALA A CA 1
ATOM 2901 C C . ALA A 1 358 ? 12.086 -31.547 0.848 1 94.44 358 ALA A C 1
ATOM 2903 O O . ALA A 1 358 ? 13.039 -32.188 0.371 1 94.44 358 ALA A O 1
ATOM 2904 N N . GLN A 1 359 ? 11.945 -30.234 0.729 1 93.94 359 GLN A N 1
ATOM 2905 C CA . GLN A 1 359 ? 12.953 -29.453 0.027 1 93.94 359 GLN A CA 1
ATOM 2906 C C . GLN A 1 359 ? 14.281 -29.453 0.777 1 93.94 359 GLN A C 1
ATOM 2908 O O . GLN A 1 359 ? 15.344 -29.547 0.162 1 93.94 359 GLN A O 1
ATOM 2913 N N . LEU A 1 360 ? 14.258 -29.344 2.064 1 94.69 360 LEU A N 1
ATOM 2914 C CA . LEU A 1 360 ? 15.461 -29.344 2.889 1 94.69 360 LEU A CA 1
ATOM 2915 C C . LEU A 1 360 ? 16.188 -30.672 2.807 1 94.69 360 LEU A C 1
ATOM 2917 O O . LEU A 1 360 ? 17.406 -30.734 2.857 1 94.69 360 LEU A O 1
ATOM 2921 N N . GLU A 1 361 ? 15.414 -31.688 2.631 1 93 361 GLU A N 1
ATOM 2922 C CA . GLU A 1 361 ? 15.984 -33.031 2.57 1 93 361 GLU A CA 1
ATOM 2923 C C . GLU A 1 361 ? 16.719 -33.25 1.249 1 93 361 GLU A C 1
ATOM 2925 O O . GLU A 1 361 ? 17.516 -34.188 1.129 1 93 361 GLU A O 1
ATOM 2930 N N . ARG A 1 362 ? 16.453 -32.438 0.249 1 89.5 362 ARG A N 1
ATOM 2931 C CA . ARG A 1 362 ? 17.109 -32.594 -1.045 1 89.5 362 ARG A CA 1
ATOM 2932 C C . ARG A 1 362 ? 18.562 -32.094 -0.981 1 89.5 362 ARG A C 1
ATOM 2934 O O . ARG A 1 362 ? 19.359 -32.375 -1.866 1 89.5 362 ARG A O 1
ATOM 2941 N N . LEU A 1 363 ? 18.812 -31.297 -0.009 1 90.19 363 LEU A N 1
ATOM 2942 C CA . LEU A 1 363 ? 20.172 -30.797 0.157 1 90.19 363 LEU A CA 1
ATOM 2943 C C . LEU A 1 363 ? 21.109 -31.891 0.687 1 90.19 363 LEU A C 1
ATOM 2945 O O . LEU A 1 363 ? 20.719 -32.656 1.559 1 90.19 363 LEU A O 1
ATOM 2949 N N . PRO A 1 364 ? 22.281 -31.875 0.2 1 85.5 364 PRO A N 1
ATOM 2950 C CA . PRO A 1 364 ? 23.234 -32.812 0.79 1 85.5 364 PRO A CA 1
ATOM 2951 C C . PRO A 1 364 ? 23.438 -32.594 2.285 1 85.5 364 PRO A C 1
ATOM 2953 O O . PRO A 1 364 ? 23.391 -31.438 2.75 1 85.5 364 PRO A O 1
ATOM 2956 N N . LYS A 1 365 ? 23.719 -33.594 3.062 1 81.44 365 LYS A N 1
ATOM 2957 C CA . LYS A 1 365 ? 23.797 -33.594 4.52 1 81.44 365 LYS A CA 1
ATOM 2958 C C . LYS A 1 365 ? 24.859 -32.594 5.004 1 81.44 365 LYS A C 1
ATOM 2960 O O . LYS A 1 365 ? 24.734 -32.031 6.098 1 81.44 365 LYS A O 1
ATOM 2965 N N . GLN A 1 366 ? 25.844 -32.344 4.156 1 83.38 366 GLN A N 1
ATOM 2966 C CA . GLN A 1 366 ? 26.938 -31.469 4.574 1 83.38 366 GLN A CA 1
ATOM 2967 C C . GLN A 1 366 ? 26.562 -30 4.418 1 83.38 366 GLN A C 1
ATOM 2969 O O . GLN A 1 366 ? 27.203 -29.125 4.988 1 83.38 366 GLN A O 1
ATOM 2974 N N . ARG A 1 367 ? 25.516 -29.828 3.732 1 87.12 367 ARG A N 1
ATOM 2975 C CA . ARG A 1 367 ? 25.109 -28.453 3.469 1 87.12 367 ARG A CA 1
ATOM 2976 C C . ARG A 1 367 ? 23.922 -28.047 4.336 1 87.12 367 ARG A C 1
ATOM 2978 O O . ARG A 1 367 ? 23 -28.859 4.555 1 87.12 367 ARG A O 1
ATOM 2985 N N . LYS A 1 368 ? 24.078 -26.859 4.902 1 89.88 368 LYS A N 1
ATOM 2986 C CA . LYS A 1 368 ? 23 -26.359 5.746 1 89.88 368 LYS A CA 1
ATOM 2987 C C . LYS A 1 368 ? 22.453 -25.031 5.211 1 89.88 368 LYS A C 1
ATOM 2989 O O . LYS A 1 368 ? 23.203 -24.234 4.656 1 89.88 368 LYS A O 1
ATOM 2994 N N . VAL A 1 369 ? 21.172 -24.875 5.332 1 94.56 369 VAL A N 1
ATOM 2995 C CA . VAL A 1 369 ? 20.531 -23.609 4.969 1 94.56 369 VAL A CA 1
ATOM 2996 C C . VAL A 1 369 ? 20.75 -22.578 6.074 1 94.56 369 VAL A C 1
ATOM 2998 O O . VAL A 1 369 ? 20.375 -22.812 7.223 1 94.56 369 VAL A O 1
ATOM 3001 N N . LYS A 1 370 ? 21.344 -21.547 5.723 1 94.25 370 LYS A N 1
ATOM 3002 C CA . LYS A 1 370 ? 21.656 -20.5 6.695 1 94.25 370 LYS A CA 1
ATOM 3003 C C . LYS A 1 370 ? 20.422 -19.656 7.004 1 94.25 370 LYS A C 1
ATOM 3005 O O . LYS A 1 370 ? 20.219 -19.25 8.148 1 94.25 370 LYS A O 1
ATOM 3010 N N . THR A 1 371 ? 19.672 -19.328 5.926 1 95 371 THR A N 1
ATOM 3011 C CA . THR A 1 371 ? 18.531 -18.422 6.066 1 95 371 THR A CA 1
ATOM 3012 C C . THR A 1 371 ? 17.328 -18.969 5.316 1 95 371 THR A C 1
ATOM 3014 O O . THR A 1 371 ? 17.469 -19.578 4.262 1 95 371 THR A O 1
ATOM 3017 N N . MET A 1 372 ? 16.172 -18.812 5.855 1 95.81 372 MET A N 1
ATOM 3018 C CA . MET A 1 372 ? 14.906 -19.156 5.199 1 95.81 372 MET A CA 1
ATOM 3019 C C . MET A 1 372 ? 14.047 -17.906 5 1 95.81 372 MET A C 1
ATOM 3021 O O . MET A 1 372 ? 13.805 -17.156 5.949 1 95.81 372 MET A O 1
ATOM 3025 N N . PHE A 1 373 ? 13.617 -17.688 3.801 1 95.5 373 PHE A N 1
ATOM 3026 C CA . PHE A 1 373 ? 12.75 -16.562 3.486 1 95.5 373 PHE A CA 1
ATOM 3027 C C . PHE A 1 373 ? 11.344 -17.047 3.148 1 95.5 373 PHE A C 1
ATOM 3029 O O . PHE A 1 373 ? 11.172 -17.922 2.312 1 95.5 373 PHE A O 1
ATOM 3036 N N . LEU A 1 374 ? 10.383 -16.547 3.826 1 95.44 374 LEU A N 1
ATOM 3037 C CA . LEU A 1 374 ? 8.984 -16.734 3.449 1 95.44 374 LEU A CA 1
ATOM 3038 C C . LEU A 1 374 ? 8.461 -15.516 2.703 1 95.44 374 LEU A C 1
ATOM 3040 O O . LEU A 1 374 ? 8.391 -14.422 3.264 1 95.44 374 LEU A O 1
ATOM 3044 N N . VAL A 1 375 ? 8.055 -15.695 1.452 1 94.56 375 VAL A N 1
ATOM 3045 C CA . VAL A 1 375 ? 7.559 -14.586 0.641 1 94.56 375 VAL A CA 1
ATOM 3046 C C . VAL A 1 375 ? 6.176 -14.938 0.087 1 94.56 375 VAL A C 1
ATOM 3048 O O . VAL A 1 375 ? 5.613 -15.984 0.414 1 94.56 375 VAL A O 1
ATOM 3051 N N . GLY A 1 376 ? 5.586 -13.984 -0.654 1 92.62 376 GLY A N 1
ATOM 3052 C CA . GLY A 1 376 ? 4.227 -14.164 -1.137 1 92.62 376 GLY A CA 1
ATOM 3053 C C . GLY A 1 376 ? 3.178 -13.578 -0.212 1 92.62 376 GLY A C 1
ATOM 3054 O O . GLY A 1 376 ? 3.451 -13.32 0.962 1 92.62 376 GLY A O 1
ATOM 3055 N N . GLY A 1 377 ? 2.041 -13.477 -0.675 1 89.44 377 GLY A N 1
ATOM 3056 C CA . GLY A 1 377 ? 0.971 -12.859 0.095 1 89.44 377 GLY A CA 1
ATOM 3057 C C . GLY A 1 377 ? 0.601 -13.648 1.336 1 89.44 377 GLY A C 1
ATOM 3058 O O . GLY A 1 377 ? 0.351 -13.07 2.395 1 89.44 377 GLY A O 1
ATOM 3059 N N . PHE A 1 378 ? 0.571 -14.969 1.192 1 92.75 378 PHE A N 1
ATOM 3060 C CA . PHE A 1 378 ? 0.151 -15.82 2.297 1 92.75 378 PHE A CA 1
ATOM 3061 C C . PHE A 1 378 ? 1.16 -15.766 3.438 1 92.75 378 PHE A C 1
ATOM 3063 O O . PHE A 1 378 ? 0.813 -16.016 4.594 1 92.75 378 PHE A O 1
ATOM 3070 N N . SER A 1 379 ? 2.385 -15.461 3.123 1 92.19 379 SER A N 1
ATOM 3071 C CA . SER A 1 379 ? 3.445 -15.438 4.125 1 92.19 379 SER A CA 1
ATOM 3072 C C . SER A 1 379 ? 3.213 -14.32 5.145 1 92.19 379 SER A C 1
ATOM 3074 O O . SER A 1 379 ? 3.826 -14.32 6.215 1 92.19 379 SER A O 1
ATOM 3076 N N . GLU A 1 380 ? 2.367 -13.445 4.824 1 84.69 380 GLU A N 1
ATOM 3077 C CA . GLU A 1 380 ? 2.072 -12.344 5.734 1 84.69 380 GLU A CA 1
ATOM 3078 C C . GLU A 1 380 ? 1.15 -12.797 6.867 1 84.69 380 GLU A C 1
ATOM 3080 O O . GLU A 1 380 ? 0.935 -12.055 7.828 1 84.69 380 GLU A O 1
ATOM 3085 N N . SER A 1 381 ? 0.584 -13.953 6.715 1 88.38 381 SER A N 1
ATOM 3086 C CA . SER A 1 381 ? -0.188 -14.531 7.812 1 88.38 381 SER A CA 1
ATOM 3087 C C . SER A 1 381 ? 0.683 -14.75 9.047 1 88.38 381 SER A C 1
ATOM 3089 O O . SER A 1 381 ? 1.686 -15.461 8.984 1 88.38 381 SER A O 1
ATOM 3091 N N . THR A 1 382 ? 0.253 -14.211 10.117 1 84.25 382 THR A N 1
ATOM 3092 C CA . THR A 1 382 ? 0.989 -14.352 11.367 1 84.25 382 THR A CA 1
ATOM 3093 C C . THR A 1 382 ? 0.99 -15.805 11.828 1 84.25 382 THR A C 1
ATOM 3095 O O . THR A 1 382 ? 1.997 -16.297 12.344 1 84.25 382 THR A O 1
ATOM 3098 N N . TYR A 1 383 ? -0.131 -16.406 11.648 1 91.06 383 TYR A N 1
ATOM 3099 C CA . TYR A 1 383 ? -0.25 -17.797 12.078 1 91.06 383 TYR A CA 1
ATOM 3100 C C . TYR A 1 383 ? 0.697 -18.703 11.289 1 91.06 383 TYR A C 1
ATOM 3102 O O . TYR A 1 383 ? 1.398 -19.531 11.867 1 91.06 383 TYR A O 1
ATOM 3110 N N . LEU A 1 384 ? 0.729 -18.562 9.992 1 93.69 384 LEU A N 1
ATOM 3111 C CA . LEU A 1 384 ? 1.627 -19.344 9.164 1 93.69 384 LEU A CA 1
ATOM 3112 C C . LEU A 1 384 ? 3.08 -19.125 9.562 1 93.69 384 LEU A C 1
ATOM 3114 O O . LEU A 1 384 ? 3.842 -20.078 9.727 1 93.69 384 LEU A O 1
ATOM 3118 N N . PHE A 1 385 ? 3.438 -17.906 9.688 1 89.12 385 PHE A N 1
ATOM 3119 C CA . PHE A 1 385 ? 4.816 -17.547 10 1 89.12 385 PHE A CA 1
ATOM 3120 C C . PHE A 1 385 ? 5.234 -18.141 11.344 1 89.12 385 PHE A C 1
ATOM 3122 O O . PHE A 1 385 ? 6.32 -18.703 11.469 1 89.12 385 PHE A O 1
ATOM 3129 N N . LYS A 1 386 ? 4.375 -18.047 12.336 1 90.38 386 LYS A N 1
ATOM 3130 C CA . LYS A 1 386 ? 4.652 -18.578 13.664 1 90.38 386 LYS A CA 1
ATOM 3131 C C . LYS A 1 386 ? 4.793 -20.094 13.617 1 90.38 386 LYS A C 1
ATOM 3133 O O . LYS A 1 386 ? 5.672 -20.672 14.273 1 90.38 386 LYS A O 1
ATOM 3138 N N . ARG A 1 387 ? 3.938 -20.719 12.93 1 94.75 387 ARG A N 1
ATOM 3139 C CA . ARG A 1 387 ? 3.975 -22.188 12.82 1 94.75 387 ARG A CA 1
ATOM 3140 C C . ARG A 1 387 ? 5.27 -22.641 12.164 1 94.75 387 ARG A C 1
ATOM 3142 O O . ARG A 1 387 ? 5.891 -23.609 12.617 1 94.75 387 ARG A O 1
ATOM 3149 N N . VAL A 1 388 ? 5.676 -22 11.086 1 96.19 388 VAL A N 1
ATOM 3150 C CA . VAL A 1 388 ? 6.91 -22.344 10.391 1 96.19 388 VAL A CA 1
ATOM 3151 C C . VAL A 1 388 ? 8.102 -22.156 11.328 1 96.19 388 VAL A C 1
ATOM 3153 O O . VAL A 1 388 ? 8.977 -23.016 11.422 1 96.19 388 VAL A O 1
ATOM 3156 N N . LYS A 1 389 ? 8.156 -21.078 12.016 1 93.12 389 LYS A N 1
ATOM 3157 C CA . LYS A 1 389 ? 9.227 -20.812 12.969 1 93.12 389 LYS A CA 1
ATOM 3158 C C . LYS A 1 389 ? 9.305 -21.891 14.039 1 93.12 389 LYS A C 1
ATOM 3160 O O . LYS A 1 389 ? 10.391 -22.359 14.383 1 93.12 389 LYS A O 1
ATOM 3165 N N . THR A 1 390 ? 8.18 -22.25 14.555 1 94.94 390 THR A N 1
ATOM 3166 C CA . THR A 1 390 ? 8.109 -23.234 15.625 1 94.94 390 THR A CA 1
ATOM 3167 C C . THR A 1 390 ? 8.602 -24.594 15.133 1 94.94 390 THR A C 1
ATOM 3169 O O . THR A 1 390 ? 9.352 -25.281 15.828 1 94.94 390 THR A O 1
ATOM 3172 N N . VAL A 1 391 ? 8.242 -24.969 14.016 1 96.94 391 VAL A N 1
ATOM 3173 C CA . VAL A 1 391 ? 8.547 -26.297 13.492 1 96.94 391 VAL A CA 1
ATOM 3174 C C . VAL A 1 391 ? 10.023 -26.375 13.117 1 96.94 391 VAL A C 1
ATOM 3176 O O . VAL A 1 391 ? 10.68 -27.406 13.32 1 96.94 391 VAL A O 1
ATOM 3179 N N . PHE A 1 392 ? 10.594 -25.328 12.617 1 97 392 PHE A N 1
ATOM 3180 C CA . PHE A 1 392 ? 11.914 -25.438 12.016 1 97 392 PHE A CA 1
ATOM 3181 C C . PHE A 1 392 ? 12.969 -24.734 12.867 1 97 392 PHE A C 1
ATOM 3183 O O . PHE A 1 392 ? 14.117 -24.594 12.445 1 97 392 PHE A O 1
ATOM 3190 N N . LYS A 1 393 ? 12.641 -24.297 14.039 1 93.56 393 LYS A N 1
ATOM 3191 C CA . LYS A 1 393 ? 13.531 -23.562 14.938 1 93.56 393 LYS A CA 1
ATOM 3192 C C . LYS A 1 393 ? 14.789 -24.375 15.242 1 93.56 393 LYS A C 1
ATOM 3194 O O . LYS A 1 393 ? 15.836 -23.797 15.547 1 93.56 393 LYS A O 1
ATOM 3199 N N . ASN A 1 394 ? 14.758 -25.672 15.203 1 92.38 394 ASN A N 1
ATOM 3200 C CA . ASN A 1 394 ? 15.914 -26.516 15.508 1 92.38 394 ASN A CA 1
ATOM 3201 C C . ASN A 1 394 ? 16.766 -26.766 14.273 1 92.38 394 ASN A C 1
ATOM 3203 O O . ASN A 1 394 ? 17.922 -27.203 14.391 1 92.38 394 ASN A O 1
ATOM 3207 N N . ARG A 1 395 ? 16.297 -26.469 13.164 1 92.19 395 ARG A N 1
ATOM 3208 C CA . ARG A 1 395 ? 17.031 -26.719 11.922 1 92.19 395 ARG A CA 1
ATOM 3209 C C . ARG A 1 395 ? 17.656 -25.438 11.391 1 92.19 395 ARG A C 1
ATOM 3211 O O . ARG A 1 395 ? 18.703 -25.484 10.75 1 92.19 395 ARG A O 1
ATOM 3218 N N . ILE A 1 396 ? 16.953 -24.406 11.531 1 93.06 396 ILE A N 1
ATOM 3219 C CA . ILE A 1 396 ? 17.406 -23.094 11.102 1 93.06 396 ILE A CA 1
ATOM 3220 C C . ILE A 1 396 ? 17.281 -22.109 12.258 1 93.06 396 ILE A C 1
ATOM 3222 O O . ILE A 1 396 ? 16.297 -22.141 13.016 1 93.06 396 ILE A O 1
ATOM 3226 N N . ASP A 1 397 ? 18.297 -21.281 12.391 1 91.12 397 ASP A N 1
ATOM 3227 C CA . ASP A 1 397 ? 18.234 -20.234 13.414 1 91.12 397 ASP A CA 1
ATOM 3228 C C . ASP A 1 397 ? 16.938 -19.438 13.297 1 91.12 397 ASP A C 1
ATOM 3230 O O . ASP A 1 397 ? 16.594 -18.953 12.219 1 91.12 397 ASP A O 1
ATOM 3234 N N . ILE A 1 398 ? 16.281 -19.312 14.398 1 88.31 398 ILE A N 1
ATOM 3235 C CA . ILE A 1 398 ? 14.969 -18.688 14.453 1 88.31 398 ILE A CA 1
ATOM 3236 C C . ILE A 1 398 ? 15.062 -17.25 13.953 1 88.31 398 ILE A C 1
ATOM 3238 O O . ILE A 1 398 ? 14.125 -16.719 13.344 1 88.31 398 ILE A O 1
ATOM 3242 N N . ASN A 1 399 ? 16.141 -16.625 14.156 1 83.94 399 ASN A N 1
ATOM 3243 C CA . ASN A 1 399 ? 16.359 -15.234 13.742 1 83.94 399 ASN A CA 1
ATOM 3244 C C . ASN A 1 399 ? 16.688 -15.141 12.258 1 83.94 399 ASN A C 1
ATOM 3246 O O . ASN A 1 399 ? 16.703 -14.047 11.688 1 83.94 399 ASN A O 1
ATOM 3250 N N . LYS A 1 400 ? 16.875 -16.297 11.672 1 90.06 400 LYS A N 1
ATOM 3251 C CA . LYS A 1 400 ? 17.203 -16.344 10.25 1 90.06 400 LYS A CA 1
ATOM 3252 C C . LYS A 1 400 ? 16.031 -16.859 9.43 1 90.06 400 LYS A C 1
ATOM 3254 O O . LYS A 1 400 ? 16.172 -17.156 8.242 1 90.06 400 LYS A O 1
ATOM 3259 N N . ILE A 1 401 ? 14.93 -17.078 10.047 1 92 401 ILE A N 1
ATOM 3260 C CA . ILE A 1 401 ? 13.656 -17.25 9.359 1 92 401 ILE A CA 1
ATOM 3261 C C . ILE A 1 401 ? 12.969 -15.898 9.195 1 92 401 ILE A C 1
ATOM 3263 O O . ILE A 1 401 ? 12.469 -15.336 10.164 1 92 401 ILE A O 1
ATOM 3267 N N . ILE A 1 402 ? 12.961 -15.414 7.98 1 88.5 402 ILE A N 1
ATOM 3268 C CA . ILE A 1 402 ? 12.664 -14.008 7.758 1 88.5 402 ILE A CA 1
ATOM 3269 C C . ILE A 1 402 ? 11.461 -13.875 6.828 1 88.5 402 ILE A C 1
ATOM 3271 O O . ILE A 1 402 ? 11.328 -14.633 5.859 1 88.5 402 ILE A O 1
ATOM 3275 N N . ASN A 1 403 ? 10.555 -13.039 7.129 1 88.62 403 ASN A N 1
ATOM 3276 C CA . ASN A 1 403 ? 9.547 -12.516 6.219 1 88.62 403 ASN A CA 1
ATOM 3277 C C . ASN A 1 403 ? 9.898 -11.109 5.742 1 88.62 403 ASN A C 1
ATOM 3279 O O . ASN A 1 403 ? 9.68 -10.125 6.457 1 88.62 403 ASN A O 1
ATOM 3283 N N . PRO A 1 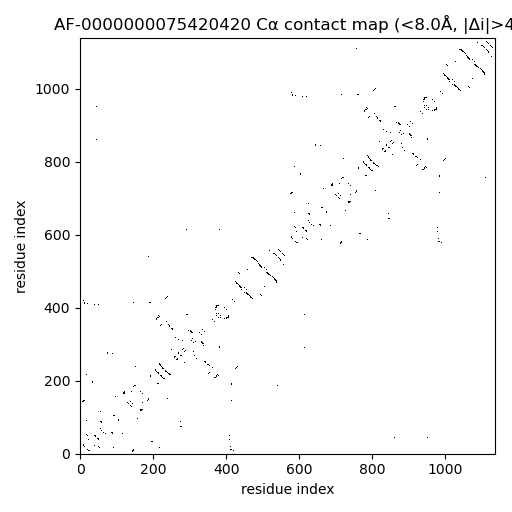404 ? 10.453 -11.062 4.59 1 87.19 404 PRO A N 1
ATOM 3284 C CA . PRO A 1 404 ? 10.969 -9.766 4.125 1 87.19 404 PRO A CA 1
ATOM 3285 C C . PRO A 1 404 ? 9.867 -8.727 3.932 1 87.19 404 PRO A C 1
ATOM 3287 O O . PRO A 1 404 ? 8.68 -9.07 3.965 1 87.19 404 PRO A O 1
ATOM 3290 N N . PRO A 1 405 ? 10.281 -7.43 3.771 1 80.38 405 PRO A N 1
ATOM 3291 C CA . PRO A 1 405 ? 9.289 -6.391 3.502 1 80.38 405 PRO A CA 1
ATOM 3292 C C . PRO A 1 405 ? 8.555 -6.605 2.18 1 80.38 405 PRO A C 1
ATOM 3294 O O . PRO A 1 405 ? 9.156 -7.059 1.203 1 80.38 405 PRO A O 1
ATOM 3297 N N . GLU A 1 406 ? 7.332 -6.344 2.096 1 83 406 GLU A N 1
ATOM 3298 C CA . GLU A 1 406 ? 6.477 -6.449 0.916 1 83 406 GLU A CA 1
ATOM 3299 C C . GLU A 1 406 ? 6.605 -7.82 0.262 1 83 406 GLU A C 1
ATOM 3301 O O . GLU A 1 406 ? 6.855 -7.922 -0.941 1 83 406 GLU A O 1
ATOM 3306 N N . PRO A 1 407 ? 6.422 -8.859 0.976 1 89.75 407 PRO A N 1
ATOM 3307 C CA . PRO A 1 407 ? 6.633 -10.203 0.44 1 89.75 407 PRO A CA 1
ATOM 3308 C C . PRO A 1 407 ? 5.746 -10.508 -0.767 1 89.75 407 PRO A C 1
ATOM 3310 O O . PRO A 1 407 ? 6.102 -11.344 -1.602 1 89.75 407 PRO A O 1
ATOM 3313 N N . ILE A 1 408 ? 4.633 -9.844 -0.891 1 90.44 408 ILE A N 1
ATOM 3314 C CA . ILE A 1 408 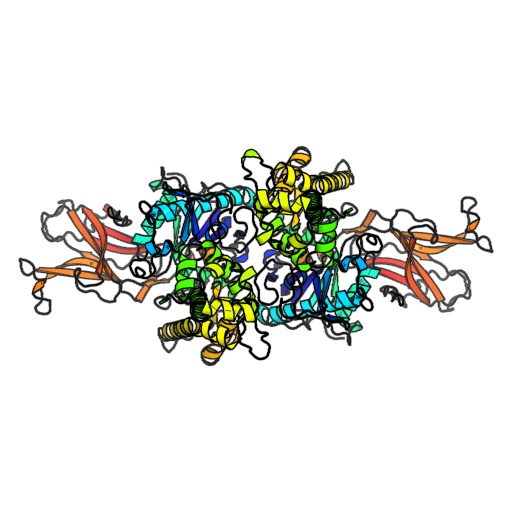? 3.727 -10.062 -2.014 1 90.44 408 ILE A CA 1
ATOM 3315 C C . ILE A 1 408 ? 4.391 -9.602 -3.309 1 90.44 408 ILE A C 1
ATOM 3317 O O . ILE A 1 408 ? 4.031 -10.055 -4.395 1 90.44 408 ILE A O 1
ATOM 3321 N N . ALA A 1 409 ? 5.352 -8.703 -3.191 1 92.56 409 ALA A N 1
ATOM 3322 C CA . ALA A 1 409 ? 5.988 -8.117 -4.371 1 92.56 409 ALA A CA 1
ATOM 3323 C C . ALA A 1 409 ? 7.332 -8.781 -4.656 1 92.56 409 ALA A C 1
ATOM 3325 O O . ALA A 1 409 ? 8.094 -8.312 -5.508 1 92.56 409 ALA A O 1
ATOM 3326 N N . ALA A 1 410 ? 7.633 -9.836 -4.004 1 94.94 410 ALA A N 1
ATOM 3327 C CA . ALA A 1 410 ? 8.938 -10.477 -4.145 1 94.94 410 ALA A CA 1
ATOM 3328 C C . ALA A 1 410 ? 9.188 -10.898 -5.59 1 94.94 410 ALA A C 1
ATOM 3330 O O . ALA A 1 410 ? 10.234 -10.586 -6.164 1 94.94 410 ALA A O 1
ATOM 3331 N N . ILE A 1 411 ? 8.195 -11.5 -6.191 1 95.69 411 ILE A N 1
ATOM 3332 C CA . ILE A 1 411 ? 8.367 -12.047 -7.531 1 95.69 411 ILE A CA 1
ATOM 3333 C C . ILE A 1 411 ? 8.492 -10.906 -8.539 1 95.69 411 ILE A C 1
ATOM 3335 O O . ILE A 1 411 ? 9.406 -10.906 -9.367 1 95.69 411 ILE A O 1
ATOM 3339 N N . VAL A 1 412 ? 7.637 -9.969 -8.438 1 96.94 412 VAL A N 1
ATOM 3340 C CA . VAL A 1 412 ? 7.602 -8.938 -9.469 1 96.94 412 VAL A CA 1
ATOM 3341 C C . VAL A 1 412 ? 8.844 -8.047 -9.352 1 96.94 412 VAL A C 1
ATOM 3343 O O . VAL A 1 412 ? 9.422 -7.652 -10.367 1 96.94 412 VAL A O 1
ATOM 3346 N N . LYS A 1 413 ? 9.328 -7.742 -8.195 1 96.12 413 LYS A N 1
ATOM 3347 C CA . LYS A 1 413 ? 10.547 -6.969 -8.016 1 96.12 413 LYS A CA 1
ATOM 3348 C C . LYS A 1 413 ? 11.773 -7.766 -8.461 1 96.12 413 LYS A C 1
ATOM 3350 O O . LYS A 1 413 ? 12.672 -7.223 -9.102 1 96.12 413 LYS A O 1
ATOM 3355 N N . GLY A 1 414 ? 11.758 -9.031 -8.055 1 96.88 414 GLY A N 1
ATOM 3356 C CA . GLY A 1 414 ? 12.852 -9.891 -8.477 1 96.88 414 GLY A CA 1
ATOM 3357 C C . GLY A 1 414 ? 12.953 -10.039 -9.984 1 96.88 414 GLY A C 1
ATOM 3358 O O . GLY A 1 414 ? 14.047 -10.047 -10.539 1 96.88 414 GLY A O 1
ATOM 3359 N N . ALA A 1 415 ? 11.812 -10.172 -10.602 1 96.88 415 ALA A N 1
ATOM 3360 C CA . ALA A 1 415 ? 11.781 -10.297 -12.055 1 96.88 415 ALA A CA 1
ATOM 3361 C C . ALA A 1 415 ? 12.297 -9.023 -12.727 1 96.88 415 ALA A C 1
ATOM 3363 O O . ALA A 1 415 ? 13 -9.086 -13.727 1 96.88 415 ALA A O 1
ATOM 3364 N N . CYS A 1 416 ? 11.898 -7.906 -12.211 1 97.31 416 CYS A N 1
ATOM 3365 C CA . CYS A 1 416 ? 12.391 -6.641 -12.734 1 97.31 416 CYS A CA 1
ATOM 3366 C C . CYS A 1 416 ? 13.898 -6.527 -12.578 1 97.31 416 CYS A C 1
ATOM 3368 O O . CYS A 1 416 ? 14.594 -6.074 -13.484 1 97.31 416 CYS A O 1
ATOM 3370 N N . TYR A 1 417 ? 14.398 -6.926 -11.438 1 96.31 417 TYR A N 1
ATOM 3371 C CA . TYR A 1 417 ? 15.836 -6.926 -11.203 1 96.31 417 TYR A CA 1
ATOM 3372 C C . TYR A 1 417 ? 16.547 -7.816 -12.219 1 96.31 417 TYR A C 1
ATOM 3374 O O . TYR A 1 417 ? 17.625 -7.457 -12.727 1 96.31 417 TYR A O 1
ATOM 3382 N N . TYR A 1 418 ? 16.016 -8.961 -12.445 1 94.5 418 TYR A N 1
ATOM 3383 C CA . TYR A 1 418 ? 16.578 -9.875 -13.438 1 94.5 418 TYR A CA 1
ATOM 3384 C C . TYR A 1 418 ? 16.703 -9.188 -14.797 1 94.5 418 TYR A C 1
ATOM 3386 O O . TYR A 1 418 ? 17.703 -9.352 -15.492 1 94.5 418 TYR A O 1
ATOM 3394 N N . GLY A 1 419 ? 15.656 -8.461 -15.148 1 94.56 419 GLY A N 1
ATOM 3395 C CA . GLY A 1 419 ? 15.703 -7.723 -16.406 1 94.56 419 GLY A CA 1
ATOM 3396 C C . GLY A 1 419 ? 16.812 -6.688 -16.453 1 94.56 419 GLY A C 1
ATOM 3397 O O . GLY A 1 419 ? 17.359 -6.402 -17.516 1 94.56 419 GLY A O 1
ATOM 3398 N N . LEU A 1 420 ? 17.172 -6.168 -15.297 1 94.56 420 LEU A N 1
ATOM 3399 C CA . LEU A 1 420 ? 18.234 -5.164 -15.195 1 94.56 420 LEU A CA 1
ATOM 3400 C C . LEU A 1 420 ? 19.609 -5.82 -15.211 1 94.56 420 LEU A C 1
ATOM 3402 O O . LEU A 1 420 ? 20.578 -5.234 -15.703 1 94.56 420 LEU A O 1
ATOM 3406 N N . ASN A 1 421 ? 19.656 -7.008 -14.609 1 92.81 421 ASN A N 1
ATOM 3407 C CA . ASN A 1 421 ? 20.906 -7.738 -14.508 1 92.81 421 ASN A CA 1
ATOM 3408 C C . ASN A 1 421 ? 20.703 -9.242 -14.648 1 92.81 421 ASN A C 1
ATOM 3410 O O . ASN A 1 421 ? 20.672 -9.969 -13.656 1 92.81 421 ASN A O 1
ATOM 3414 N N . LYS A 1 422 ? 20.781 -9.719 -15.82 1 88.75 422 LYS A N 1
ATOM 3415 C CA . LYS A 1 422 ? 20.531 -11.125 -16.109 1 88.75 422 LYS A CA 1
ATOM 3416 C C . LYS A 1 422 ? 21.656 -12.016 -15.602 1 88.75 422 LYS A C 1
ATOM 3418 O O . LYS A 1 422 ? 21.469 -13.203 -15.352 1 88.75 422 LYS A O 1
ATOM 3423 N N . ASP A 1 423 ? 22.812 -11.453 -15.367 1 89.81 423 ASP A N 1
ATOM 3424 C CA . ASP A 1 423 ? 24 -12.211 -15 1 89.81 423 ASP A CA 1
ATOM 3425 C C . ASP A 1 423 ? 23.938 -12.641 -13.531 1 89.81 423 ASP A C 1
ATOM 3427 O O . ASP A 1 423 ? 24.781 -13.43 -13.078 1 89.81 423 ASP A O 1
ATOM 3431 N N . ILE A 1 424 ? 22.953 -12.203 -12.898 1 92.25 424 ILE A N 1
ATOM 3432 C CA . ILE A 1 424 ? 22.828 -12.531 -11.484 1 92.25 424 ILE A CA 1
ATOM 3433 C C . ILE A 1 424 ? 22.641 -14.039 -11.32 1 92.25 424 ILE A C 1
ATOM 3435 O O . ILE A 1 424 ? 23.016 -14.609 -10.297 1 92.25 424 ILE A O 1
ATOM 3439 N N . ILE A 1 425 ? 22.141 -14.695 -12.312 1 92.06 425 ILE A N 1
ATOM 3440 C CA . ILE A 1 425 ? 21.953 -16.141 -12.281 1 92.06 425 ILE A CA 1
ATOM 3441 C C . ILE A 1 425 ? 23.094 -16.828 -13.016 1 92.06 425 ILE A C 1
ATOM 3443 O O . ILE A 1 425 ? 23.266 -16.656 -14.227 1 92.06 425 ILE A O 1
ATOM 3447 N N . LYS A 1 426 ? 23.828 -17.625 -12.281 1 92.62 426 LYS A N 1
ATOM 3448 C CA . LYS A 1 426 ? 25.016 -18.25 -12.875 1 92.62 426 LYS A CA 1
ATOM 3449 C C . LYS A 1 426 ? 24.766 -19.719 -13.195 1 92.62 426 LYS A C 1
ATOM 3451 O O . LYS A 1 426 ? 25.172 -20.203 -14.258 1 92.62 426 LYS A O 1
ATOM 3456 N N . ILE A 1 427 ? 24.172 -20.422 -12.242 1 91.5 427 ILE A N 1
ATOM 3457 C CA . ILE A 1 427 ? 23.984 -21.859 -12.406 1 91.5 427 ILE A CA 1
ATOM 3458 C C . ILE A 1 427 ? 22.516 -22.219 -12.133 1 91.5 427 ILE A C 1
ATOM 3460 O O . ILE A 1 427 ? 21.938 -21.781 -11.141 1 91.5 427 ILE A O 1
ATOM 3464 N N . ARG A 1 428 ? 21.953 -22.984 -13.031 1 89.62 428 ARG A N 1
ATOM 3465 C CA . ARG A 1 428 ? 20.609 -23.516 -12.875 1 89.62 428 ARG A CA 1
ATOM 3466 C C . ARG A 1 428 ? 20.609 -25.031 -12.758 1 89.62 428 ARG A C 1
ATOM 3468 O O . ARG A 1 428 ? 21.453 -25.703 -13.367 1 89.62 428 ARG A O 1
ATOM 3475 N N . THR A 1 429 ? 19.734 -25.484 -11.93 1 88.62 429 THR A N 1
ATOM 3476 C CA . THR A 1 429 ? 19.484 -26.922 -11.867 1 88.62 429 THR A CA 1
ATOM 3477 C C . THR A 1 429 ? 18.312 -27.312 -12.75 1 88.62 429 THR A C 1
ATOM 3479 O O . THR A 1 429 ? 17.219 -26.75 -12.633 1 88.62 429 THR A O 1
ATOM 3482 N N . LEU A 1 430 ? 18.5 -28.234 -13.586 1 84.44 430 LEU A N 1
ATOM 3483 C CA . LEU A 1 430 ? 17.5 -28.594 -14.586 1 84.44 430 LEU A CA 1
ATOM 3484 C C . LEU A 1 430 ? 16.344 -29.344 -13.945 1 84.44 430 LEU A C 1
ATOM 3486 O O . LEU A 1 430 ? 16.531 -30.281 -13.164 1 84.44 430 LEU A O 1
ATOM 3490 N N . LYS A 1 431 ? 15.211 -28.953 -14.312 1 83.06 431 LYS A N 1
ATOM 3491 C CA . LYS A 1 431 ? 13.992 -29.594 -13.836 1 83.06 431 LYS A CA 1
ATOM 3492 C C . LYS A 1 431 ? 13.617 -30.781 -14.727 1 83.06 431 LYS A C 1
ATOM 3494 O O . LYS A 1 431 ? 12.898 -31.688 -14.289 1 83.06 431 LYS A O 1
ATOM 3499 N N . TRP A 1 432 ? 14.117 -30.703 -16 1 83.94 432 TRP A N 1
ATOM 3500 C CA . TRP A 1 432 ? 13.797 -31.734 -16.984 1 83.94 432 TRP A CA 1
ATOM 3501 C C . TRP A 1 432 ? 15.062 -32.344 -17.562 1 83.94 432 TRP A C 1
ATOM 3503 O O . TRP A 1 432 ? 16.125 -31.734 -17.547 1 83.94 432 TRP A O 1
ATOM 3513 N N . SER A 1 433 ? 14.859 -33.531 -18.016 1 88.75 433 SER A N 1
ATOM 3514 C CA . SER A 1 433 ? 15.898 -34.125 -18.844 1 88.75 433 SER A CA 1
ATOM 3515 C C . SER A 1 433 ? 15.703 -33.781 -20.312 1 88.75 433 SER A C 1
ATOM 3517 O O . SER A 1 433 ? 14.57 -33.719 -20.797 1 88.75 433 SER A O 1
ATOM 3519 N N . TYR A 1 434 ? 16.797 -33.5 -20.922 1 87.81 434 TYR A N 1
ATOM 3520 C CA . TYR A 1 434 ? 16.75 -33.156 -22.344 1 87.81 434 TYR A CA 1
ATOM 3521 C C . TYR A 1 434 ? 17.609 -34.125 -23.156 1 87.81 434 TYR A C 1
ATOM 3523 O O . TYR A 1 434 ? 18.688 -34.531 -22.719 1 87.81 434 TYR A O 1
ATOM 3531 N N . GLY A 1 435 ? 17.078 -34.438 -24.344 1 90.19 435 GLY A N 1
ATOM 3532 C CA . GLY A 1 435 ? 17.797 -35.344 -25.203 1 90.19 435 GLY A CA 1
ATOM 3533 C C . GLY A 1 435 ? 17.297 -35.344 -26.641 1 90.19 435 GLY A C 1
ATOM 3534 O O . GLY A 1 435 ? 16.469 -34.531 -27 1 90.19 435 GLY A O 1
ATOM 3535 N N . ILE A 1 436 ? 17.984 -36.219 -27.438 1 91.06 436 ILE A N 1
ATOM 3536 C CA . ILE A 1 436 ? 17.625 -36.344 -28.844 1 91.06 436 ILE A CA 1
ATOM 3537 C C . ILE A 1 436 ? 17.266 -37.781 -29.156 1 91.06 436 ILE A C 1
ATOM 3539 O O . ILE A 1 436 ? 17.734 -38.719 -28.484 1 91.06 436 ILE A O 1
ATOM 3543 N N . GLU A 1 437 ? 16.344 -37.812 -30.125 1 92.38 437 GLU A N 1
ATOM 3544 C CA . GLU A 1 437 ? 16.016 -39.156 -30.609 1 92.38 437 GLU A CA 1
ATOM 3545 C C . GLU A 1 437 ? 17.078 -39.656 -31.578 1 92.38 437 GLU A C 1
ATOM 3547 O O . GLU A 1 437 ? 17.406 -39 -32.562 1 92.38 437 GLU A O 1
ATOM 3552 N N . ILE A 1 438 ? 17.625 -40.812 -31.281 1 91 438 ILE A N 1
ATOM 3553 C CA . ILE A 1 438 ? 18.625 -41.375 -32.156 1 91 438 ILE A CA 1
ATOM 3554 C C . ILE A 1 438 ? 18.234 -42.812 -32.531 1 91 438 ILE A C 1
ATOM 3556 O O . ILE A 1 438 ? 17.453 -43.438 -31.797 1 91 438 ILE A O 1
ATOM 3560 N N . ASN A 1 439 ? 18.688 -43.125 -33.656 1 89 439 ASN A N 1
ATOM 3561 C CA . ASN A 1 439 ? 18.516 -44.5 -34.094 1 89 439 ASN A CA 1
ATOM 3562 C C . ASN A 1 439 ? 19.734 -45.375 -33.719 1 89 439 ASN A C 1
ATOM 3564 O O . ASN A 1 439 ? 20.797 -45.219 -34.312 1 89 439 ASN A O 1
ATOM 3568 N N . GLY A 1 440 ? 19.562 -46.156 -32.688 1 85.62 440 GLY A N 1
ATOM 3569 C CA . GLY A 1 440 ? 20.656 -47 -32.25 1 85.62 440 GLY A CA 1
ATOM 3570 C C . GLY A 1 440 ? 20.438 -48.469 -32.5 1 85.62 440 GLY A C 1
ATOM 3571 O O . GLY A 1 440 ? 19.391 -48.875 -33.062 1 85.62 440 GLY A O 1
ATOM 3572 N N . GLU A 1 441 ? 21.5 -49.219 -32.188 1 84.5 441 GLU A N 1
ATOM 3573 C CA . GLU A 1 441 ? 21.391 -50.688 -32.281 1 84.5 441 GLU A CA 1
ATOM 3574 C C . GLU A 1 441 ? 20.719 -51.25 -31.031 1 84.5 441 GLU A C 1
ATOM 3576 O O . GLU A 1 441 ? 20.938 -50.781 -29.906 1 84.5 441 GLU A O 1
ATOM 3581 N N . TYR A 1 442 ? 19.75 -52.156 -31.312 1 85.81 442 TYR A N 1
ATOM 3582 C CA . TYR A 1 442 ? 19.062 -52.719 -30.141 1 85.81 442 TYR A CA 1
ATOM 3583 C C . TYR A 1 442 ? 19.938 -53.719 -29.422 1 85.81 442 TYR A C 1
ATOM 3585 O O . TYR A 1 442 ? 20.781 -54.375 -30.047 1 85.81 442 TYR A O 1
ATOM 3593 N N . ASP A 1 443 ? 19.812 -53.656 -28.156 1 83.56 443 ASP A N 1
ATOM 3594 C CA . ASP A 1 443 ? 20.422 -54.656 -27.266 1 83.56 443 ASP A CA 1
ATOM 3595 C C . ASP A 1 443 ? 19.391 -55.656 -26.766 1 83.56 443 ASP A C 1
ATOM 3597 O O . ASP A 1 443 ? 18.188 -55.375 -26.812 1 83.56 443 ASP A O 1
ATOM 3601 N N . TYR A 1 444 ? 19.891 -56.75 -26.328 1 82.88 444 TYR A N 1
ATOM 3602 C CA . TYR A 1 444 ? 19.031 -57.844 -25.891 1 82.88 444 TYR A CA 1
ATOM 3603 C C . TYR A 1 444 ? 18.125 -57.375 -24.75 1 82.88 444 TYR A C 1
ATOM 3605 O O . TYR A 1 444 ? 17.031 -57.906 -24.562 1 82.88 444 TYR A O 1
ATOM 3613 N N . ASN A 1 445 ? 18.562 -56.344 -24.047 1 86.12 445 ASN A N 1
ATOM 3614 C CA . ASN A 1 445 ? 17.797 -55.844 -22.891 1 86.12 445 ASN A CA 1
ATOM 3615 C C . ASN A 1 445 ? 16.734 -54.844 -23.312 1 86.12 445 ASN A C 1
ATOM 3617 O O . ASN A 1 445 ? 15.883 -54.469 -22.516 1 86.12 445 ASN A O 1
ATOM 3621 N N . ASP A 1 446 ? 16.688 -54.5 -24.5 1 89.25 446 ASP A N 1
ATOM 3622 C CA . ASP A 1 446 ? 15.719 -53.531 -25 1 89.25 446 ASP A CA 1
ATOM 3623 C C . ASP A 1 446 ? 14.359 -54.188 -25.219 1 89.25 446 ASP A C 1
ATOM 3625 O O . ASP A 1 446 ? 14.273 -55.344 -25.594 1 89.25 446 ASP A O 1
ATOM 3629 N N . PRO A 1 447 ? 13.281 -53.5 -24.875 1 88.31 447 PRO A N 1
ATOM 3630 C CA . PRO A 1 447 ? 11.945 -54.062 -25.125 1 88.31 447 PRO A CA 1
ATOM 3631 C C . PRO A 1 447 ? 11.734 -54.469 -26.562 1 88.31 447 PRO A C 1
ATOM 3633 O O . PRO A 1 447 ? 12.023 -53.719 -27.484 1 88.31 447 PRO A O 1
ATOM 3636 N N . LYS A 1 448 ? 11.18 -55.625 -26.812 1 87.88 448 LYS A N 1
ATOM 3637 C CA . LYS A 1 448 ? 11 -56.219 -28.141 1 87.88 448 LYS A CA 1
ATOM 3638 C C . LYS A 1 448 ? 10.039 -55.406 -28.984 1 87.88 448 LYS A C 1
ATOM 3640 O O . LYS A 1 448 ? 10.195 -55.312 -30.203 1 87.88 448 LYS A O 1
ATOM 3645 N N . GLU A 1 449 ? 9.094 -54.719 -28.203 1 87.88 449 GLU A N 1
ATOM 3646 C CA . GLU A 1 449 ? 8.039 -54 -28.906 1 87.88 449 GLU A CA 1
ATOM 3647 C C . GLU A 1 449 ? 8.594 -52.75 -29.562 1 87.88 449 GLU A C 1
ATOM 3649 O O . GLU A 1 449 ? 7.969 -52.188 -30.469 1 87.88 449 GLU A O 1
ATOM 3654 N N . LEU A 1 450 ? 9.812 -52.344 -29.125 1 87.62 450 LEU A N 1
ATOM 3655 C CA . LEU A 1 450 ? 10.359 -51.094 -29.641 1 87.62 450 LEU A CA 1
ATOM 3656 C C . LEU A 1 450 ? 11.398 -51.344 -30.734 1 87.62 450 LEU A C 1
ATOM 3658 O O . LEU A 1 450 ? 11.945 -50.406 -31.312 1 87.62 450 LEU A O 1
ATOM 3662 N N . ARG A 1 451 ? 11.656 -52.594 -31.047 1 86.56 451 ARG A N 1
ATOM 3663 C CA . ARG A 1 451 ? 12.672 -52.938 -32.031 1 86.56 451 ARG A CA 1
ATOM 3664 C C . ARG A 1 451 ? 12.164 -52.719 -33.469 1 86.56 451 ARG A C 1
ATOM 3666 O O . ARG A 1 451 ? 11.008 -53 -33.75 1 86.56 451 ARG A O 1
ATOM 3673 N N . LEU A 1 452 ? 13.008 -52.031 -34.156 1 83.44 452 LEU A N 1
ATOM 3674 C CA . LEU A 1 452 ? 12.703 -51.719 -35.562 1 83.44 452 LEU A CA 1
ATOM 3675 C C . LEU A 1 452 ? 13.422 -52.688 -36.5 1 83.44 452 LEU A C 1
ATOM 3677 O O . LEU A 1 452 ? 14.227 -53.5 -36.031 1 83.44 452 LEU A O 1
ATOM 3681 N N . ASP A 1 453 ? 13.055 -52.562 -37.781 1 79.81 453 ASP A N 1
ATOM 3682 C CA . ASP A 1 453 ? 13.711 -53.375 -38.812 1 79.81 453 ASP A CA 1
ATOM 3683 C C . ASP A 1 453 ? 15.203 -53.062 -38.875 1 79.81 453 ASP A C 1
ATOM 3685 O O . ASP A 1 453 ? 15.609 -51.906 -38.719 1 79.81 453 ASP A O 1
ATOM 3689 N N . GLY A 1 454 ? 16.062 -54.062 -39.125 1 78.19 454 GLY A N 1
ATOM 3690 C CA . GLY A 1 454 ? 17.484 -53.875 -39.312 1 78.19 454 GLY A CA 1
ATOM 3691 C C . GLY A 1 454 ? 18.266 -53.781 -38.031 1 78.19 454 GLY A C 1
ATOM 3692 O O . GLY A 1 454 ? 19.266 -53.062 -37.938 1 78.19 454 GLY A O 1
ATOM 3693 N N . ASN A 1 455 ? 17.734 -54.344 -37.031 1 82.94 455 ASN A N 1
ATOM 3694 C CA . ASN A 1 455 ? 18.391 -54.406 -35.75 1 82.94 455 ASN A CA 1
ATOM 3695 C C . ASN A 1 455 ? 18.562 -53 -35.156 1 82.94 455 ASN A C 1
ATOM 3697 O O . ASN A 1 455 ? 19.641 -52.688 -34.625 1 82.94 455 ASN A O 1
ATOM 3701 N N . ARG A 1 456 ? 17.516 -52.219 -35.375 1 88.31 456 ARG A N 1
ATOM 3702 C CA . ARG A 1 456 ? 17.609 -50.844 -34.906 1 88.31 456 ARG A CA 1
ATOM 3703 C C . ARG A 1 456 ? 16.531 -50.562 -33.875 1 88.31 456 ARG A C 1
ATOM 3705 O O . ARG A 1 456 ? 15.562 -51.312 -33.719 1 88.31 456 ARG A O 1
ATOM 3712 N N . ILE A 1 457 ? 16.781 -49.5 -33.031 1 90.81 457 ILE A N 1
ATOM 3713 C CA . ILE A 1 457 ? 15.82 -49.031 -32.031 1 90.81 457 ILE A CA 1
ATOM 3714 C C . ILE A 1 457 ? 15.969 -47.531 -31.828 1 90.81 457 ILE A C 1
ATOM 3716 O O . ILE A 1 457 ? 17.062 -47 -31.953 1 90.81 457 ILE A O 1
ATOM 3720 N N . SER A 1 458 ? 14.828 -46.875 -31.609 1 91 458 SER A N 1
ATOM 3721 C CA . SER A 1 458 ? 14.867 -45.469 -31.281 1 91 458 SER A CA 1
ATOM 3722 C C . SER A 1 458 ? 15.211 -45.25 -29.812 1 91 458 SER A C 1
ATOM 3724 O O . SER A 1 458 ? 14.578 -45.844 -28.922 1 91 458 SER A O 1
ATOM 3726 N N . ARG A 1 459 ? 16.25 -44.5 -29.609 1 92.75 459 ARG A N 1
ATOM 3727 C CA . ARG A 1 459 ? 16.703 -44.25 -28.25 1 92.75 459 ARG A CA 1
ATOM 3728 C C . ARG A 1 459 ? 16.672 -42.75 -27.906 1 92.75 459 ARG A C 1
ATOM 3730 O O . ARG A 1 459 ? 16.688 -41.906 -28.797 1 92.75 459 ARG A O 1
ATOM 3737 N N . PHE A 1 460 ? 16.438 -42.531 -26.609 1 94.88 460 PHE A N 1
ATOM 3738 C CA . PHE A 1 460 ? 16.625 -41.219 -26.031 1 94.88 460 PHE A CA 1
ATOM 3739 C C . PHE A 1 460 ? 18.094 -40.969 -25.656 1 94.88 460 PHE A C 1
ATOM 3741 O O . PHE A 1 460 ? 18.594 -41.562 -24.703 1 94.88 460 PHE A O 1
ATOM 3748 N N . ASP A 1 461 ? 18.797 -40.25 -26.453 1 93.06 461 ASP A N 1
ATOM 3749 C CA . ASP A 1 461 ? 20.156 -39.875 -26.094 1 93.06 461 ASP A CA 1
ATOM 3750 C C . ASP A 1 461 ? 20.172 -38.625 -25.219 1 93.06 461 ASP A C 1
ATOM 3752 O O . ASP A 1 461 ? 20.062 -37.5 -25.719 1 93.06 461 ASP A O 1
ATOM 3756 N N . ALA A 1 462 ? 20.422 -38.906 -23.938 1 91.25 462 ALA A N 1
ATOM 3757 C CA . ALA A 1 462 ? 20.344 -37.812 -22.953 1 91.25 462 ALA A CA 1
ATOM 3758 C C . ALA A 1 462 ? 21.516 -36.844 -23.125 1 91.25 462 ALA A C 1
ATOM 3760 O O . ALA A 1 462 ? 22.672 -37.281 -23.062 1 91.25 462 ALA A O 1
ATOM 3761 N N . LEU A 1 463 ? 21.172 -35.625 -23.406 1 88.75 463 LEU A N 1
ATOM 3762 C CA . LEU A 1 463 ? 22.188 -34.562 -23.453 1 88.75 463 LEU A CA 1
ATOM 3763 C C . LEU A 1 463 ? 22.406 -33.969 -22.062 1 88.75 463 LEU A C 1
ATOM 3765 O O . LEU A 1 463 ? 23.516 -33.531 -21.734 1 88.75 463 LEU A O 1
ATOM 3769 N N . ALA A 1 464 ? 21.297 -33.844 -21.344 1 88.38 464 ALA A N 1
ATOM 3770 C CA . ALA A 1 464 ? 21.281 -33.344 -19.953 1 88.38 464 ALA A CA 1
ATOM 3771 C C . ALA A 1 464 ? 20.172 -34.031 -19.156 1 88.38 464 ALA A C 1
ATOM 3773 O O . ALA A 1 464 ? 19.094 -34.281 -19.672 1 88.38 464 ALA A O 1
ATOM 3774 N N . ASN A 1 465 ? 20.469 -34.281 -17.891 1 90.25 465 ASN A N 1
ATOM 3775 C CA . ASN A 1 465 ? 19.5 -34.969 -17.047 1 90.25 465 ASN A CA 1
ATOM 3776 C C . ASN A 1 465 ? 18.922 -34.031 -16 1 90.25 465 ASN A C 1
ATOM 3778 O O . ASN A 1 465 ? 19.531 -33.031 -15.633 1 90.25 465 ASN A O 1
ATOM 3782 N N . GLN A 1 466 ? 17.703 -34.438 -15.594 1 88.94 466 GLN A N 1
ATOM 3783 C CA . GLN A 1 466 ? 17.109 -33.719 -14.469 1 88.94 466 GLN A CA 1
ATOM 3784 C C . GLN A 1 466 ? 18.062 -33.719 -13.266 1 88.94 466 GLN A C 1
ATOM 3786 O O . GLN A 1 466 ? 18.625 -34.75 -12.906 1 88.94 466 GLN A O 1
ATOM 3791 N N . GLY A 1 467 ? 18.266 -32.531 -12.711 1 86.62 467 GLY A N 1
ATOM 3792 C CA . GLY A 1 467 ? 19.141 -32.406 -11.555 1 86.62 467 GLY A CA 1
ATOM 3793 C C . GLY A 1 467 ? 20.531 -31.922 -11.914 1 86.62 467 GLY A C 1
ATOM 3794 O O . GLY A 1 467 ? 21.281 -31.484 -11.039 1 86.62 467 GLY A O 1
ATOM 3795 N N . ASP A 1 468 ? 20.844 -32 -13.195 1 87.94 468 ASP A N 1
ATOM 3796 C CA . ASP A 1 468 ? 22.141 -31.5 -13.617 1 87.94 468 ASP A CA 1
ATOM 3797 C C . ASP A 1 468 ? 22.234 -29.984 -13.391 1 87.94 468 ASP A C 1
ATOM 3799 O O . ASP A 1 468 ? 21.266 -29.266 -13.586 1 87.94 468 ASP A O 1
ATOM 3803 N N . LYS A 1 469 ? 23.391 -29.562 -12.93 1 88.62 469 LYS A N 1
ATOM 3804 C CA . LYS A 1 469 ? 23.688 -28.141 -12.789 1 88.62 469 LYS A CA 1
ATOM 3805 C C . LYS A 1 469 ? 24.375 -27.609 -14.039 1 88.62 469 LYS A C 1
ATOM 3807 O O . LYS A 1 469 ? 25.422 -28.109 -14.445 1 88.62 469 LYS A O 1
ATOM 3812 N N . LEU A 1 470 ? 23.75 -26.656 -14.648 1 86.56 470 LEU A N 1
ATOM 3813 C CA . LEU A 1 470 ? 24.328 -26.078 -15.859 1 86.56 470 LEU A CA 1
ATOM 3814 C C . LEU A 1 470 ? 24.578 -24.594 -15.68 1 86.56 470 LEU A C 1
ATOM 3816 O O . LEU A 1 470 ? 23.766 -23.891 -15.078 1 86.56 470 LEU A O 1
ATOM 3820 N N . GLU A 1 471 ? 25.719 -24.141 -16.141 1 89.38 471 GLU A N 1
ATOM 3821 C CA . GLU A 1 471 ? 26 -22.703 -16.172 1 89.38 471 GLU A CA 1
ATOM 3822 C C . GLU A 1 471 ? 25.172 -22.016 -17.266 1 89.38 471 GLU A C 1
ATOM 3824 O O . GLU A 1 471 ? 25.078 -22.516 -18.391 1 89.38 471 GLU A O 1
ATOM 3829 N N . VAL A 1 472 ? 24.672 -20.922 -16.891 1 87.5 472 VAL A N 1
ATOM 3830 C CA . VAL A 1 472 ? 23.812 -20.188 -17.828 1 87.5 472 VAL A CA 1
ATOM 3831 C C . VAL A 1 472 ? 24.656 -19.625 -18.969 1 87.5 472 VAL A C 1
ATOM 3833 O O . VAL A 1 472 ? 25.75 -19.109 -18.75 1 87.5 472 VAL A O 1
ATOM 3836 N N . ASN A 1 473 ? 24.172 -19.828 -20.219 1 83.5 473 ASN A N 1
ATOM 3837 C CA . ASN A 1 473 ? 24.734 -19.281 -21.438 1 83.5 473 ASN A CA 1
ATOM 3838 C C . ASN A 1 473 ? 26.078 -19.938 -21.797 1 83.5 473 ASN A C 1
ATOM 3840 O O . ASN A 1 473 ? 26.922 -19.344 -22.453 1 83.5 473 ASN A O 1
ATOM 3844 N N . LYS A 1 474 ? 26.297 -21.047 -21.219 1 85.25 474 LYS A N 1
ATOM 3845 C CA . LYS A 1 474 ? 27.484 -21.828 -21.578 1 85.25 474 LYS A CA 1
ATOM 3846 C C . LYS A 1 474 ? 27.109 -23.047 -22.406 1 85.25 474 LYS A C 1
ATOM 3848 O O . LYS A 1 474 ? 26.172 -23.766 -22.047 1 85.25 474 LYS A O 1
ATOM 3853 N N . ASP A 1 475 ? 27.797 -23.219 -23.438 1 82.44 475 ASP A N 1
ATOM 3854 C CA . ASP A 1 475 ? 27.531 -24.375 -24.297 1 82.44 475 ASP A CA 1
ATOM 3855 C C . ASP A 1 475 ? 27.953 -25.672 -23.609 1 82.44 475 ASP A C 1
ATOM 3857 O O . ASP A 1 475 ? 28.969 -25.719 -22.922 1 82.44 475 ASP A O 1
ATOM 3861 N N . SER A 1 476 ? 27.188 -26.672 -23.797 1 82.31 476 SER A N 1
ATOM 3862 C CA . SER A 1 476 ? 27.562 -27.984 -23.312 1 82.31 476 SER A CA 1
ATOM 3863 C C . SER A 1 476 ? 28.688 -28.578 -24.141 1 82.31 476 SER A C 1
ATOM 3865 O O . SER A 1 476 ? 29.078 -28.016 -25.156 1 82.31 476 SER A O 1
ATOM 3867 N N . LYS A 1 477 ? 29.234 -29.703 -23.594 1 82.5 477 LYS A N 1
ATOM 3868 C CA . LYS A 1 477 ? 30.172 -30.469 -24.406 1 82.5 477 LYS A CA 1
ATOM 3869 C C . LYS A 1 477 ? 29.484 -31.016 -25.656 1 82.5 477 LYS A C 1
ATOM 3871 O O . LYS A 1 477 ? 28.359 -31.516 -25.594 1 82.5 477 LYS A O 1
ATOM 3876 N N . PRO A 1 478 ? 30.156 -30.75 -26.734 1 83.38 478 PRO A N 1
ATOM 3877 C CA . PRO A 1 478 ? 29.531 -31.203 -27.969 1 83.38 478 PRO A CA 1
ATOM 3878 C C . PRO A 1 478 ? 29.359 -32.719 -28.031 1 83.38 478 PRO A C 1
ATOM 3880 O O . PRO A 1 478 ? 30.234 -33.469 -27.578 1 83.38 478 PRO A O 1
ATOM 3883 N N . ARG A 1 479 ? 28.234 -33.156 -28.547 1 88.69 479 ARG A N 1
ATOM 3884 C CA . ARG A 1 479 ? 27.969 -34.531 -28.875 1 88.69 479 ARG A CA 1
ATOM 3885 C C . ARG A 1 479 ? 28.031 -34.75 -30.391 1 88.69 479 ARG A C 1
ATOM 3887 O O . ARG A 1 479 ? 27.562 -33.938 -31.156 1 88.69 479 ARG A O 1
ATOM 3894 N N . GLU A 1 480 ? 28.625 -35.844 -30.719 1 87.44 480 GLU A N 1
ATOM 3895 C CA . GLU A 1 480 ? 28.812 -36.094 -32.125 1 87.44 480 GLU A CA 1
ATOM 3896 C C . GLU A 1 480 ? 27.828 -37.156 -32.656 1 87.44 480 GLU A C 1
ATOM 3898 O O . GLU A 1 480 ? 27.625 -38.188 -32 1 87.44 480 GLU A O 1
ATOM 3903 N N . TYR A 1 481 ? 27.266 -36.812 -33.812 1 87.5 481 TYR A N 1
ATOM 3904 C CA . TYR A 1 481 ? 26.344 -37.75 -34.469 1 87.5 481 TYR A CA 1
ATOM 3905 C C . TYR A 1 481 ? 26.719 -37.938 -35.938 1 87.5 481 TYR A C 1
ATOM 3907 O O . TYR A 1 481 ? 27.406 -37.094 -36.5 1 87.5 481 TYR A O 1
ATOM 3915 N N . LYS A 1 482 ? 26.234 -39.031 -36.438 1 83.69 482 LYS A N 1
ATOM 3916 C CA . LYS A 1 482 ? 26.5 -39.344 -37.844 1 83.69 482 LYS A CA 1
ATOM 3917 C C . LYS A 1 482 ? 25.188 -39.688 -38.594 1 83.69 482 LYS A C 1
ATOM 3919 O O . LYS A 1 482 ? 24.234 -40.156 -37.969 1 83.69 482 LYS A O 1
ATOM 3924 N N . PRO A 1 483 ? 25.172 -39.406 -39.875 1 82.88 483 PRO A N 1
ATOM 3925 C CA . PRO A 1 483 ? 23.969 -39.781 -40.625 1 82.88 483 PRO A CA 1
ATOM 3926 C C . PRO A 1 483 ? 23.781 -41.281 -40.75 1 82.88 483 PRO A C 1
ATOM 3928 O O . PRO A 1 483 ? 24.75 -42.031 -40.625 1 82.88 483 PRO A O 1
ATOM 3931 N N . LEU A 1 484 ? 22.562 -41.719 -41 1 80.31 484 LEU A N 1
ATOM 3932 C CA . LEU A 1 484 ? 22.234 -43.125 -41.094 1 80.31 484 LEU A CA 1
ATOM 3933 C C . LEU A 1 484 ? 22.656 -43.688 -42.469 1 80.31 484 LEU A C 1
ATOM 3935 O O . LEU A 1 484 ? 22.953 -44.906 -42.562 1 80.31 484 LEU A O 1
ATOM 3939 N N . SER A 1 485 ? 22.578 -42.75 -43.469 1 79.25 485 SER A N 1
ATOM 3940 C CA . SER A 1 485 ? 22.938 -43.188 -44.812 1 79.25 485 SER A CA 1
ATOM 3941 C C . SER A 1 485 ? 23.984 -42.25 -45.438 1 79.25 485 SER A C 1
ATOM 3943 O O . SER A 1 485 ? 24.047 -41.062 -45.094 1 79.25 485 SER A O 1
ATOM 3945 N N . ARG A 1 486 ? 24.734 -42.875 -46.281 1 76.31 486 ARG A N 1
ATOM 3946 C CA . ARG A 1 486 ? 25.812 -42.125 -46.938 1 76.31 486 ARG A CA 1
ATOM 3947 C C . ARG A 1 486 ? 25.25 -41.031 -47.812 1 76.31 486 ARG A C 1
ATOM 3949 O O . ARG A 1 486 ? 25.906 -40 -48.031 1 76.31 486 ARG A O 1
ATOM 3956 N N . ASN A 1 487 ? 23.969 -41.219 -48.375 1 77.81 487 ASN A N 1
ATOM 3957 C CA . ASN A 1 487 ? 23.422 -40.25 -49.312 1 77.81 487 ASN A CA 1
ATOM 3958 C C . ASN A 1 487 ? 22.422 -39.312 -48.656 1 77.81 487 ASN A C 1
ATOM 3960 O O . ASN A 1 487 ? 21.703 -38.562 -49.344 1 77.81 487 ASN A O 1
ATOM 3964 N N . GLN A 1 488 ? 22.531 -39.406 -47.406 1 80.62 488 GLN A N 1
ATOM 3965 C CA . GLN A 1 488 ? 21.578 -38.562 -46.688 1 80.62 488 GLN A CA 1
ATOM 3966 C C . GLN A 1 488 ? 21.969 -37.094 -46.781 1 80.62 488 GLN A C 1
ATOM 3968 O O . GLN A 1 488 ? 23.078 -36.688 -46.438 1 80.62 488 GLN A O 1
ATOM 3973 N N . LEU A 1 489 ? 21.078 -36.156 -47.25 1 77.56 489 LEU A N 1
ATOM 3974 C CA . LEU A 1 489 ? 21.375 -34.75 -47.531 1 77.56 489 LEU A CA 1
ATOM 3975 C C . LEU A 1 489 ? 20.938 -33.844 -46.375 1 77.56 489 LEU A C 1
ATOM 3977 O O . LEU A 1 489 ? 21.359 -32.688 -46.312 1 77.56 489 LEU A O 1
ATOM 3981 N N . ALA A 1 490 ? 20.094 -34.438 -45.594 1 81.75 490 ALA A N 1
ATOM 3982 C CA . ALA A 1 490 ? 19.641 -33.656 -44.438 1 81.75 490 ALA A CA 1
ATOM 3983 C C . ALA A 1 490 ? 19.359 -34.562 -43.25 1 81.75 490 ALA A C 1
ATOM 3985 O O . ALA A 1 490 ? 19 -35.719 -43.406 1 81.75 490 ALA A O 1
ATOM 3986 N N . VAL A 1 491 ? 19.672 -34.094 -42.094 1 82 491 VAL A N 1
ATOM 3987 C CA . VAL A 1 491 ? 19.359 -34.812 -40.844 1 82 491 VAL A CA 1
ATOM 3988 C C . VAL A 1 491 ? 18.422 -33.969 -40 1 82 491 VAL A C 1
ATOM 3990 O O . VAL A 1 491 ? 18.625 -32.781 -39.812 1 82 491 VAL A O 1
ATOM 3993 N N . THR A 1 492 ? 17.344 -34.625 -39.531 1 83.88 492 THR A N 1
ATOM 3994 C CA . THR A 1 492 ? 16.406 -33.969 -38.625 1 83.88 492 THR A CA 1
ATOM 3995 C C . THR A 1 492 ? 16.516 -34.531 -37.219 1 83.88 492 THR A C 1
ATOM 3997 O O . THR A 1 492 ? 16.281 -35.719 -37 1 83.88 492 THR A O 1
ATOM 4000 N N . PHE A 1 493 ? 16.938 -33.688 -36.344 1 85.31 493 PHE A N 1
ATOM 4001 C CA . PHE A 1 493 ? 17 -34.062 -34.938 1 85.31 493 PHE A CA 1
ATOM 4002 C C . PHE A 1 493 ? 15.695 -33.75 -34.219 1 85.31 493 PHE A C 1
ATOM 4004 O O . PHE A 1 493 ? 15.195 -32.625 -34.312 1 85.31 493 PHE A O 1
ATOM 4011 N N . ILE A 1 494 ? 15.164 -34.75 -33.562 1 87.62 494 ILE A N 1
ATOM 4012 C CA . ILE A 1 494 ? 14 -34.5 -32.719 1 87.62 494 ILE A CA 1
ATOM 4013 C C . ILE A 1 494 ? 14.445 -34.344 -31.25 1 87.62 494 ILE A C 1
ATOM 4015 O O . ILE A 1 494 ? 15.008 -35.281 -30.656 1 87.62 494 ILE A O 1
ATOM 4019 N N . LEU A 1 495 ? 14.195 -33.188 -30.719 1 87.44 495 LEU A N 1
ATOM 4020 C CA . LEU A 1 495 ? 14.523 -32.906 -29.328 1 87.44 495 LEU A CA 1
ATOM 4021 C C . LEU A 1 495 ? 13.398 -33.375 -28.406 1 87.44 495 LEU A C 1
ATOM 4023 O O . LEU A 1 495 ? 12.227 -33.125 -28.688 1 87.44 495 LEU A O 1
ATOM 4027 N N . LEU A 1 496 ? 13.812 -34.031 -27.312 1 89.12 496 LEU A N 1
ATOM 4028 C CA . LEU A 1 496 ? 12.875 -34.594 -26.344 1 89.12 496 LEU A CA 1
ATOM 4029 C C . LEU A 1 496 ? 13.156 -34.031 -24.953 1 89.12 496 LEU A C 1
ATOM 4031 O O . LEU A 1 496 ? 14.266 -33.562 -24.672 1 89.12 496 LEU A O 1
ATOM 4035 N N . TYR A 1 497 ? 12.133 -33.969 -24.156 1 87.94 497 TYR A N 1
ATOM 4036 C CA . TYR A 1 497 ? 12.32 -33.688 -22.734 1 87.94 497 TYR A CA 1
ATOM 4037 C C . TYR A 1 497 ? 11.469 -34.594 -21.875 1 87.94 497 TYR A C 1
ATOM 4039 O O . TYR A 1 497 ? 10.477 -35.156 -22.344 1 87.94 497 TYR A O 1
ATOM 4047 N N . ALA A 1 498 ? 11.922 -34.875 -20.688 1 89.69 498 ALA A N 1
ATOM 4048 C CA . ALA A 1 498 ? 11.25 -35.781 -19.75 1 89.69 498 ALA A CA 1
ATOM 4049 C C . ALA A 1 498 ? 11.297 -35.219 -18.328 1 89.69 498 ALA A C 1
ATOM 4051 O O . ALA A 1 498 ? 12.25 -34.531 -17.969 1 89.69 498 ALA A O 1
ATOM 4052 N N . ASN A 1 499 ? 10.32 -35.5 -17.484 1 83.81 499 ASN A N 1
ATOM 4053 C CA . ASN A 1 499 ? 10.234 -35 -16.125 1 83.81 499 ASN A CA 1
ATOM 4054 C C . ASN A 1 499 ? 10.898 -35.938 -15.125 1 83.81 499 ASN A C 1
ATOM 4056 O O . ASN A 1 499 ? 10.586 -35.906 -13.93 1 83.81 499 ASN A O 1
ATOM 4060 N N . PHE A 1 500 ? 11.648 -36.844 -15.633 1 87.62 500 PHE A N 1
ATOM 4061 C CA . PHE A 1 500 ? 12.383 -37.781 -14.789 1 87.62 500 PHE A CA 1
ATOM 4062 C C . PHE A 1 500 ? 13.812 -37.938 -15.289 1 87.62 500 PHE A C 1
ATOM 4064 O O . PHE A 1 500 ? 14.117 -37.625 -16.438 1 87.62 500 PHE A O 1
ATOM 4071 N N . PRO A 1 501 ? 14.641 -38.438 -14.391 1 89.38 501 PRO A N 1
ATOM 4072 C CA . PRO A 1 501 ? 16.047 -38.562 -14.781 1 89.38 501 PRO A CA 1
ATOM 4073 C C . PRO A 1 501 ? 16.297 -39.781 -15.672 1 89.38 501 PRO A C 1
ATOM 4075 O O . PRO A 1 501 ? 15.602 -40.812 -15.539 1 89.38 501 PRO A O 1
ATOM 4078 N N . ASN A 1 502 ? 17.125 -39.781 -16.609 1 89.5 502 ASN A N 1
ATOM 4079 C CA . ASN A 1 502 ? 17.703 -40.844 -17.422 1 89.5 502 ASN A CA 1
ATOM 4080 C C . ASN A 1 502 ? 16.641 -41.531 -18.297 1 89.5 502 ASN A C 1
ATOM 4082 O O . ASN A 1 502 ? 16.5 -42.75 -18.266 1 89.5 502 ASN A O 1
ATOM 4086 N N . PRO A 1 503 ? 16.016 -40.719 -19.047 1 94.31 503 PRO A N 1
ATOM 4087 C CA . PRO A 1 503 ? 15.117 -41.344 -20.016 1 94.31 503 PRO A CA 1
ATOM 4088 C C . PRO A 1 503 ? 15.867 -42.25 -21.016 1 94.31 503 PRO A C 1
ATOM 4090 O O . PRO A 1 503 ? 16.984 -41.906 -21.422 1 94.31 503 PRO A O 1
ATOM 4093 N N . LYS A 1 504 ? 15.18 -43.312 -21.469 1 91.5 504 LYS A N 1
ATOM 4094 C CA . LYS A 1 504 ? 15.867 -44.281 -22.312 1 91.5 504 LYS A CA 1
ATOM 4095 C C . LYS A 1 504 ? 15.266 -44.281 -23.719 1 91.5 504 LYS A C 1
ATOM 4097 O O . LYS A 1 504 ? 15.977 -44.5 -24.703 1 91.5 504 LYS A O 1
ATOM 4102 N N . TYR A 1 505 ? 13.891 -44.125 -23.719 1 93.56 505 TYR A N 1
ATOM 4103 C CA . TYR A 1 505 ? 13.203 -44.25 -25 1 93.56 505 TYR A CA 1
ATOM 4104 C C . TYR A 1 505 ? 12.242 -43.094 -25.203 1 93.56 505 TYR A C 1
ATOM 4106 O O . TYR A 1 505 ? 11.641 -42.594 -24.25 1 93.56 505 TYR A O 1
ATOM 4114 N N . PRO A 1 506 ? 12.07 -42.625 -26.438 1 92.62 506 PRO A N 1
ATOM 4115 C CA . PRO A 1 506 ? 11.141 -41.531 -26.734 1 92.62 506 PRO A CA 1
ATOM 4116 C C . PRO A 1 506 ? 9.695 -41.906 -26.422 1 92.62 506 PRO A C 1
ATOM 4118 O O . PRO A 1 506 ? 8.875 -41.031 -26.156 1 92.62 506 PRO A O 1
ATOM 4121 N N . SER A 1 507 ? 9.398 -43.188 -26.406 1 90.19 507 SER A N 1
ATOM 4122 C CA . SER A 1 507 ? 8.016 -43.625 -26.25 1 90.19 507 SER A CA 1
ATOM 4123 C C . SER A 1 507 ? 7.66 -43.781 -24.766 1 90.19 507 SER A C 1
ATOM 4125 O O . SER A 1 507 ? 6.504 -44.031 -24.422 1 90.19 507 SER A O 1
ATOM 4127 N N . GLN A 1 508 ? 8.633 -43.594 -23.938 1 90.56 508 GLN A N 1
ATOM 4128 C CA . GLN A 1 508 ? 8.391 -43.719 -22.5 1 90.56 508 GLN A CA 1
ATOM 4129 C C . GLN A 1 508 ? 7.395 -42.656 -22.016 1 90.56 508 GLN A C 1
ATOM 4131 O O . GLN A 1 508 ? 7.398 -41.531 -22.516 1 90.56 508 GLN A O 1
ATOM 4136 N N . LYS A 1 509 ? 6.547 -43.156 -21.047 1 88.5 509 LYS A N 1
ATOM 4137 C CA . LYS A 1 509 ? 5.613 -42.219 -20.438 1 88.5 509 LYS A CA 1
ATOM 4138 C C . LYS A 1 509 ? 6.355 -41.062 -19.766 1 88.5 509 LYS A C 1
ATOM 4140 O O . LYS A 1 509 ? 7.316 -41.25 -19.031 1 88.5 509 LYS A O 1
ATOM 4145 N N . GLY A 1 510 ? 5.945 -39.812 -20.109 1 86.44 510 GLY A N 1
ATOM 4146 C CA . GLY A 1 510 ? 6.586 -38.625 -19.547 1 86.44 510 GLY A CA 1
ATOM 4147 C C . GLY A 1 510 ? 7.551 -37.938 -20.5 1 86.44 510 GLY A C 1
ATOM 4148 O O . GLY A 1 510 ? 8 -36.844 -20.25 1 86.44 510 GLY A O 1
ATOM 4149 N N . VAL A 1 511 ? 7.918 -38.688 -21.562 1 90.81 511 VAL A N 1
ATOM 4150 C CA . VAL A 1 511 ? 8.781 -38.094 -22.578 1 90.81 511 VAL A CA 1
ATOM 4151 C C . VAL A 1 511 ? 7.938 -37.375 -23.641 1 90.81 511 VAL A C 1
ATOM 4153 O O . VAL A 1 511 ? 6.969 -37.938 -24.141 1 90.81 511 VAL A O 1
ATOM 4156 N N . LYS A 1 512 ? 8.266 -36.156 -23.891 1 86.06 512 LYS A N 1
ATOM 4157 C CA . LYS A 1 512 ? 7.527 -35.375 -24.859 1 86.06 512 LYS A CA 1
ATOM 4158 C C . LYS A 1 512 ? 8.477 -34.656 -25.828 1 86.06 512 LYS A C 1
ATOM 4160 O O . LYS A 1 512 ? 9.609 -34.344 -25.469 1 86.06 512 LYS A O 1
ATOM 4165 N N . PRO A 1 513 ? 8.047 -34.5 -27.031 1 85.31 513 PRO A N 1
ATOM 4166 C CA . PRO A 1 513 ? 8.875 -33.75 -27.969 1 85.31 513 PRO A CA 1
ATOM 4167 C C . PRO A 1 513 ? 8.891 -32.25 -27.688 1 85.31 513 PRO A C 1
ATOM 4169 O O . PRO A 1 513 ? 7.867 -31.703 -27.281 1 85.31 513 PRO A O 1
ATOM 4172 N N . LEU A 1 514 ? 9.969 -31.719 -27.781 1 80 514 LEU A N 1
ATOM 4173 C CA . LEU A 1 514 ? 10.141 -30.281 -27.594 1 80 514 LEU A CA 1
ATOM 4174 C C . LEU A 1 514 ? 10.148 -29.547 -28.938 1 80 514 LEU A C 1
ATOM 4176 O O . LEU A 1 514 ? 9.57 -28.469 -29.078 1 80 514 LEU A O 1
ATOM 4180 N N . GLY A 1 515 ? 10.898 -30.109 -29.875 1 79.75 515 GLY A N 1
ATOM 4181 C CA . GLY A 1 515 ? 11.023 -29.516 -31.203 1 79.75 515 GLY A CA 1
ATOM 4182 C C . GLY A 1 515 ? 11.93 -30.312 -32.125 1 79.75 515 GLY A C 1
ATOM 4183 O O . GLY A 1 515 ? 12.367 -31.406 -31.781 1 79.75 515 GLY A O 1
ATOM 4184 N N . LYS A 1 516 ? 12.062 -29.703 -33.438 1 82.19 516 LYS A N 1
ATOM 4185 C CA . LYS A 1 516 ? 12.891 -30.359 -34.438 1 82.19 516 LYS A CA 1
ATOM 4186 C C . LYS A 1 516 ? 13.93 -29.391 -35 1 82.19 516 LYS A C 1
ATOM 4188 O O . LYS A 1 516 ? 13.68 -28.188 -35.094 1 82.19 516 LYS A O 1
ATOM 4193 N N . LEU A 1 517 ? 15.039 -29.891 -35.188 1 80.69 517 LEU A N 1
ATOM 4194 C CA . LEU A 1 517 ? 16.109 -29.156 -35.844 1 80.69 517 LEU A CA 1
ATOM 4195 C C . LEU A 1 517 ? 16.641 -29.938 -37.062 1 80.69 517 LEU A C 1
ATOM 4197 O O . LEU A 1 517 ? 17.016 -31.094 -36.938 1 80.69 517 LEU A O 1
ATOM 4201 N N . THR A 1 518 ? 16.594 -29.25 -38.219 1 81.31 518 THR A N 1
ATOM 4202 C CA . THR A 1 518 ? 17.078 -29.891 -39.438 1 81.31 518 THR A CA 1
ATOM 4203 C C . THR A 1 518 ? 18.359 -29.219 -39.906 1 81.31 518 THR A C 1
ATOM 4205 O O . THR A 1 518 ? 18.438 -27.984 -39.969 1 81.31 518 THR A O 1
ATOM 4208 N N . ILE A 1 519 ? 19.312 -29.984 -40.156 1 78.19 519 ILE A N 1
ATOM 4209 C CA . ILE A 1 519 ? 20.578 -29.484 -40.688 1 78.19 519 ILE A CA 1
ATOM 4210 C C . ILE A 1 519 ? 20.859 -30.125 -42.031 1 78.19 519 ILE A C 1
ATOM 4212 O O . ILE A 1 519 ? 20.594 -31.312 -42.25 1 78.19 519 ILE A O 1
ATOM 4216 N N . ASN A 1 520 ? 21.312 -29.266 -42.938 1 76.5 520 ASN A N 1
ATOM 4217 C CA . ASN A 1 520 ? 21.672 -29.766 -44.25 1 76.5 520 ASN A CA 1
ATOM 4218 C C . ASN A 1 520 ? 23.078 -30.359 -44.281 1 76.5 520 ASN A C 1
ATOM 4220 O O . ASN A 1 520 ? 23.984 -29.828 -43.625 1 76.5 520 ASN A O 1
ATOM 4224 N N . LEU A 1 521 ? 23.234 -31.453 -44.938 1 75.12 521 LEU A N 1
ATOM 4225 C CA . LEU A 1 521 ? 24.516 -32.156 -45.094 1 75.12 521 LEU A CA 1
ATOM 4226 C C . LEU A 1 521 ? 24.891 -32.281 -46.562 1 75.12 521 LEU A C 1
ATOM 4228 O O . LEU A 1 521 ? 24.688 -33.375 -47.156 1 75.12 521 LEU A O 1
ATOM 4232 N N . PRO A 1 522 ? 25.453 -31.156 -47.156 1 70.69 522 PRO A N 1
ATOM 4233 C CA . PRO A 1 522 ? 25.797 -31.266 -48.594 1 70.69 522 PRO A CA 1
ATOM 4234 C C . PRO A 1 522 ? 26.812 -32.375 -48.844 1 70.69 522 PRO A C 1
ATOM 4236 O O . PRO A 1 522 ? 27.594 -32.75 -47.969 1 70.69 522 PRO A O 1
ATOM 4239 N N . LEU A 1 523 ? 26.734 -33.125 -50 1 63.53 523 LEU A N 1
ATOM 4240 C CA . LEU A 1 523 ? 27.531 -34.312 -50.375 1 63.53 523 LEU A CA 1
ATOM 4241 C C . LEU A 1 523 ? 28.969 -33.906 -50.656 1 63.53 523 LEU A C 1
ATOM 4243 O O . LEU A 1 523 ? 29.391 -33.875 -51.844 1 63.53 523 LEU A O 1
ATOM 4247 N N . LYS A 1 524 ? 29.484 -32.938 -50.312 1 58.75 524 LYS A N 1
ATOM 4248 C CA . LYS A 1 524 ? 30.828 -32.656 -50.781 1 58.75 524 LYS A CA 1
ATOM 4249 C C . LYS A 1 524 ? 31.766 -33.812 -50.5 1 58.75 524 LYS A C 1
ATOM 4251 O O . LYS A 1 524 ? 32.75 -34.031 -51.188 1 58.75 524 LYS A O 1
ATOM 4256 N N . GLY A 1 525 ? 31.828 -34.531 -49.344 1 52.69 525 GLY A N 1
ATOM 4257 C CA . GLY A 1 525 ? 32.688 -35.656 -49.062 1 52.69 525 GLY A CA 1
ATOM 4258 C C . GLY A 1 525 ? 31.922 -36.969 -48.875 1 52.69 525 GLY A C 1
ATOM 4259 O O . GLY A 1 525 ? 30.719 -36.938 -48.594 1 52.69 525 GLY A O 1
ATOM 4260 N N . TYR A 1 526 ? 32.25 -38.031 -49.594 1 49.94 526 TYR A N 1
ATOM 4261 C CA . TYR A 1 526 ? 31.781 -39.406 -49.719 1 49.94 526 TYR A CA 1
ATOM 4262 C C . TYR A 1 526 ? 31.875 -40.156 -48.375 1 49.94 526 TYR A C 1
ATOM 4264 O O . TYR A 1 526 ? 32.781 -39.875 -47.594 1 49.94 526 TYR A O 1
ATOM 4272 N N . GLY A 1 527 ? 30.875 -40.562 -47.594 1 56.91 527 GLY A N 1
ATOM 4273 C CA . GLY A 1 527 ? 30.781 -41.562 -46.562 1 56.91 527 GLY A CA 1
ATOM 4274 C C . GLY A 1 527 ? 29.922 -41.156 -45.375 1 56.91 527 GLY A C 1
ATOM 4275 O O . GLY A 1 527 ? 29.375 -40.031 -45.406 1 56.91 527 GLY A O 1
ATOM 4276 N N . THR A 1 528 ? 29.578 -42.031 -44.594 1 59.09 528 THR A N 1
ATOM 4277 C CA . THR A 1 528 ? 28.844 -41.844 -43.344 1 59.09 528 THR A CA 1
ATOM 4278 C C . THR A 1 528 ? 29.688 -41.125 -42.312 1 59.09 528 THR A C 1
ATOM 4280 O O . THR A 1 528 ? 29.219 -40.844 -41.219 1 59.09 528 THR A O 1
ATOM 4283 N N . ASP A 1 529 ? 30.859 -40.625 -42.75 1 67.12 529 ASP A N 1
ATOM 4284 C CA . ASP A 1 529 ? 31.766 -40.031 -41.781 1 67.12 529 ASP A CA 1
ATOM 4285 C C . ASP A 1 529 ? 31.562 -38.5 -41.719 1 67.12 529 ASP A C 1
ATOM 4287 O O . ASP A 1 529 ? 32.5 -37.75 -41.469 1 67.12 529 ASP A O 1
ATOM 4291 N N . ARG A 1 530 ? 30.406 -38.062 -42.094 1 78.38 530 ARG A N 1
ATOM 4292 C CA . ARG A 1 530 ? 30.031 -36.656 -41.906 1 78.38 530 ARG A CA 1
ATOM 4293 C C . ARG A 1 530 ? 29.516 -36.438 -40.5 1 78.38 530 ARG A C 1
ATOM 4295 O O . ARG A 1 530 ? 28.375 -36.781 -40.188 1 78.38 530 ARG A O 1
ATOM 4302 N N . ILE A 1 531 ? 30.406 -35.906 -39.625 1 80.38 531 ILE A N 1
ATOM 4303 C CA . ILE A 1 531 ? 30.109 -35.75 -38.188 1 80.38 531 ILE A CA 1
ATOM 4304 C C . ILE A 1 531 ? 29.359 -34.438 -37.969 1 80.38 531 ILE A C 1
ATOM 4306 O O . ILE A 1 531 ? 29.75 -33.406 -38.5 1 80.38 531 ILE A O 1
ATOM 4310 N N . ILE A 1 532 ? 28.25 -34.562 -37.344 1 83.56 532 ILE A N 1
ATOM 4311 C CA . ILE A 1 532 ? 27.484 -33.406 -36.906 1 83.56 532 ILE A CA 1
ATOM 4312 C C . ILE A 1 532 ? 27.688 -33.219 -35.406 1 83.56 532 ILE A C 1
ATOM 4314 O O . ILE A 1 532 ? 27.484 -34.156 -34.625 1 83.56 532 ILE A O 1
ATOM 4318 N N . GLU A 1 533 ? 28.094 -32.031 -35.062 1 85.5 533 GLU A N 1
ATOM 4319 C CA . GLU A 1 533 ? 28.234 -31.672 -33.625 1 85.5 533 GLU A CA 1
ATOM 4320 C C . GLU A 1 533 ? 26.953 -31.016 -33.125 1 85.5 533 GLU A C 1
ATOM 4322 O O . GLU A 1 533 ? 26.359 -30.172 -33.781 1 85.5 533 GLU A O 1
ATOM 4327 N N . PHE A 1 534 ? 26.578 -31.594 -32 1 84.81 534 PHE A N 1
ATOM 4328 C CA . PHE A 1 534 ? 25.359 -31.078 -31.375 1 84.81 534 PHE A CA 1
ATOM 4329 C C . PHE A 1 534 ? 25.656 -30.516 -29.984 1 84.81 534 PHE A C 1
ATOM 4331 O O . PHE A 1 534 ? 26.344 -31.156 -29.188 1 84.81 534 PHE A O 1
ATOM 4338 N N . PHE A 1 535 ? 25.156 -29.188 -29.719 1 82.44 535 PHE A N 1
ATOM 4339 C CA . PHE A 1 535 ? 25.328 -28.5 -28.438 1 82.44 535 PHE A CA 1
ATOM 4340 C C . PHE A 1 535 ? 24 -28.062 -27.859 1 82.44 535 PHE A C 1
ATOM 4342 O O . PHE A 1 535 ? 23.062 -27.734 -28.609 1 82.44 535 PHE A O 1
ATOM 4349 N N . ILE A 1 536 ? 23.969 -28.156 -26.547 1 79.69 536 ILE A N 1
ATOM 4350 C CA . ILE A 1 536 ? 22.812 -27.547 -25.891 1 79.69 536 ILE A CA 1
ATOM 4351 C C . ILE A 1 536 ? 23.297 -26.422 -24.969 1 79.69 536 ILE A C 1
ATOM 4353 O O . ILE A 1 536 ? 24.406 -26.469 -24.438 1 79.69 536 ILE A O 1
ATOM 4357 N N . LYS A 1 537 ? 22.562 -25.422 -24.906 1 78.56 537 LYS A N 1
ATOM 4358 C CA . LYS A 1 537 ? 22.828 -24.297 -24.016 1 78.56 537 LYS A CA 1
ATOM 4359 C C . LYS A 1 537 ? 21.562 -23.812 -23.344 1 78.56 537 LYS A C 1
ATOM 4361 O O . LYS A 1 537 ? 20.5 -23.75 -23.969 1 78.56 537 LYS A O 1
ATOM 4366 N N . PHE A 1 538 ? 21.75 -23.844 -22.031 1 73.75 538 PHE A N 1
ATOM 4367 C CA . PHE A 1 538 ? 20.656 -23.219 -21.312 1 73.75 538 PHE A CA 1
ATOM 4368 C C . PHE A 1 538 ? 20.797 -21.688 -21.312 1 73.75 538 PHE A C 1
ATOM 4370 O O . PHE A 1 538 ? 21.75 -21.156 -20.734 1 73.75 538 PHE A O 1
ATOM 4377 N N . ALA A 1 539 ? 19.984 -20.969 -22.125 1 61.59 539 ALA A N 1
ATOM 4378 C CA . ALA A 1 539 ? 20.094 -19.516 -22.297 1 61.59 539 ALA A CA 1
ATOM 4379 C C . ALA A 1 539 ? 18.859 -18.797 -21.781 1 61.59 539 ALA A C 1
ATOM 4381 O O . ALA A 1 539 ? 17.797 -18.875 -22.375 1 61.59 539 ALA A O 1
ATOM 4382 N N . GLU A 1 540 ? 18.891 -17.938 -20.844 1 58.88 540 GLU A N 1
ATOM 4383 C CA . GLU A 1 540 ? 17.875 -17.031 -20.312 1 58.88 540 GLU A CA 1
ATOM 4384 C C . GLU A 1 540 ? 16.547 -17.766 -20.125 1 58.88 540 GLU A C 1
ATOM 4386 O O . GLU A 1 540 ? 15.508 -17.281 -20.594 1 58.88 540 GLU A O 1
ATOM 4391 N N . GLU A 1 541 ? 16.422 -18.906 -19.641 1 57.31 541 GLU A N 1
ATOM 4392 C CA . GLU A 1 541 ? 15.312 -19.766 -19.266 1 57.31 541 GLU A CA 1
ATOM 4393 C C . GLU A 1 541 ? 14.828 -20.594 -20.453 1 57.31 541 GLU A C 1
ATOM 4395 O O . GLU A 1 541 ? 13.781 -21.234 -20.391 1 57.31 541 GLU A O 1
ATOM 4400 N N . GLU A 1 542 ? 15.586 -20.375 -21.531 1 63.97 542 GLU A N 1
ATOM 4401 C CA . GLU A 1 542 ? 15.25 -21.172 -22.703 1 63.97 542 GLU A CA 1
ATOM 4402 C C . GLU A 1 542 ? 16.422 -22.062 -23.109 1 63.97 542 GLU A C 1
ATOM 4404 O O . GLU A 1 542 ? 17.578 -21.734 -22.844 1 63.97 542 GLU A O 1
ATOM 4409 N N . LEU A 1 543 ? 16.062 -23.219 -23.609 1 68.62 543 LEU A N 1
ATOM 4410 C CA . LEU A 1 543 ? 17.062 -24.156 -24.125 1 68.62 543 LEU A CA 1
ATOM 4411 C C . LEU A 1 543 ? 17.375 -23.828 -25.594 1 68.62 543 LEU A C 1
ATOM 4413 O O . LEU A 1 543 ? 16.469 -23.641 -26.406 1 68.62 543 LEU A O 1
ATOM 4417 N N . LYS A 1 544 ? 18.594 -23.547 -25.766 1 74.06 544 LYS A N 1
ATOM 4418 C CA . LYS A 1 544 ? 19.078 -23.375 -27.125 1 74.06 544 LYS A CA 1
ATOM 4419 C C . LYS A 1 544 ? 19.906 -24.562 -27.578 1 74.06 544 LYS A C 1
ATOM 4421 O O . LYS A 1 544 ? 20.734 -25.078 -26.812 1 74.06 544 LYS A O 1
ATOM 4426 N N . VAL A 1 545 ? 19.594 -25.047 -28.766 1 77.81 545 VAL A N 1
ATOM 4427 C CA . VAL A 1 545 ? 20.328 -26.172 -29.328 1 77.81 545 VAL A CA 1
ATOM 4428 C C . VAL A 1 545 ? 21.016 -25.75 -30.625 1 77.81 545 VAL A C 1
ATOM 4430 O O . VAL A 1 545 ? 20.438 -24.984 -31.422 1 77.81 545 VAL A O 1
ATOM 4433 N N . THR A 1 546 ? 22.188 -26.141 -30.734 1 78.75 546 THR A N 1
ATOM 4434 C CA . THR A 1 546 ? 22.953 -25.844 -31.922 1 78.75 546 THR A CA 1
ATOM 4435 C C . THR A 1 546 ? 23.531 -27.109 -32.531 1 78.75 546 THR A C 1
ATOM 4437 O O . THR A 1 546 ? 24.016 -28 -31.828 1 78.75 546 THR A O 1
ATOM 4440 N N . ALA A 1 547 ? 23.344 -27.25 -33.875 1 80.81 547 ALA A N 1
ATOM 4441 C CA . ALA A 1 547 ? 23.969 -28.328 -34.625 1 80.81 547 ALA A CA 1
ATOM 4442 C C . ALA A 1 547 ? 24.938 -27.766 -35.688 1 80.81 547 ALA A C 1
ATOM 4444 O O . ALA A 1 547 ? 24.609 -26.797 -36.375 1 80.81 547 ALA A O 1
ATOM 4445 N N . ARG A 1 548 ? 26.125 -28.297 -35.625 1 79.56 548 ARG A N 1
ATOM 4446 C CA . ARG A 1 548 ? 27.141 -27.828 -36.562 1 79.56 548 ARG A CA 1
ATOM 4447 C C . ARG A 1 548 ? 27.766 -29 -37.344 1 79.56 548 ARG A C 1
ATOM 4449 O O . ARG A 1 548 ? 28.047 -30.047 -36.75 1 79.56 548 ARG A O 1
ATOM 4456 N N . ASN A 1 549 ? 27.938 -28.703 -38.656 1 75.19 549 ASN A N 1
ATOM 4457 C CA . ASN A 1 549 ? 28.672 -29.672 -39.469 1 75.19 549 ASN A CA 1
ATOM 4458 C C . ASN A 1 549 ? 30.172 -29.5 -39.281 1 75.19 549 ASN A C 1
ATOM 4460 O O . ASN A 1 549 ? 30.75 -28.469 -39.656 1 75.19 549 ASN A O 1
ATOM 4464 N N . LYS A 1 550 ? 30.703 -30.453 -38.656 1 73.19 550 LYS A N 1
ATOM 4465 C CA . LYS A 1 550 ? 32.125 -30.375 -38.344 1 73.19 550 LYS A CA 1
ATOM 4466 C C . LYS A 1 550 ? 32.969 -30.328 -39.625 1 73.19 550 LYS A C 1
ATOM 4468 O O . LYS A 1 550 ? 34.031 -29.719 -39.656 1 73.19 550 LYS A O 1
ATOM 4473 N N . SER A 1 551 ? 32.594 -31.062 -40.656 1 63.31 551 SER A N 1
ATOM 4474 C CA . SER A 1 551 ? 33.375 -31.125 -41.906 1 63.31 551 SER A CA 1
ATOM 4475 C C . SER A 1 551 ? 33.281 -29.812 -42.688 1 63.31 551 SER A C 1
ATOM 4477 O O . SER A 1 551 ? 34.156 -29.516 -43.5 1 63.31 551 SER A O 1
ATOM 4479 N N . ASP A 1 552 ? 32.125 -29.047 -42.5 1 55.97 552 ASP A N 1
ATOM 4480 C CA . ASP A 1 552 ? 32.031 -27.75 -43.156 1 55.97 552 ASP A CA 1
ATOM 4481 C C . ASP A 1 552 ? 31.828 -26.641 -42.125 1 55.97 552 ASP A C 1
ATOM 4483 O O . ASP A 1 552 ? 30.719 -26.453 -41.625 1 55.97 552 ASP A O 1
ATOM 4487 N N . THR A 1 553 ? 32.875 -26.266 -41.5 1 54.5 553 THR A N 1
ATOM 4488 C CA . THR A 1 553 ? 32.969 -25.344 -40.375 1 54.5 553 THR A CA 1
ATOM 4489 C C . THR A 1 553 ? 32 -24.172 -40.562 1 54.5 553 THR A C 1
ATOM 4491 O O . THR A 1 553 ? 31.703 -23.469 -39.594 1 54.5 553 THR A O 1
ATOM 4494 N N . ASN A 1 554 ? 31.562 -23.812 -41.75 1 47.34 554 ASN A N 1
ATOM 4495 C CA . ASN A 1 554 ? 30.938 -22.5 -41.938 1 47.34 554 ASN A CA 1
ATOM 4496 C C . ASN A 1 554 ? 29.438 -22.547 -41.656 1 47.34 554 ASN A C 1
ATOM 4498 O O . ASN A 1 554 ? 28.766 -21.516 -41.656 1 47.34 554 ASN A O 1
ATOM 4502 N N . GLU A 1 555 ? 28.781 -23.719 -41.562 1 44.56 555 GLU A N 1
ATOM 4503 C CA . GLU A 1 555 ? 27.328 -23.578 -41.531 1 44.56 555 GLU A CA 1
ATOM 4504 C C . GLU A 1 555 ? 26.781 -23.984 -40.156 1 44.56 555 GLU A C 1
ATOM 4506 O O . GLU A 1 555 ? 26.922 -25.141 -39.75 1 44.56 555 GLU A O 1
ATOM 4511 N N . SER A 1 556 ? 26.797 -23.141 -39.219 1 47.84 556 SER A N 1
ATOM 4512 C CA . SER A 1 556 ? 26.188 -23.359 -37.906 1 47.84 556 SER A CA 1
ATOM 4513 C C . SER A 1 556 ? 24.703 -22.969 -37.938 1 47.84 556 SER A C 1
ATOM 4515 O O . SER A 1 556 ? 24.344 -21.938 -38.469 1 47.84 556 SER A O 1
ATOM 4517 N N . TYR A 1 557 ? 23.797 -23.984 -37.875 1 46.53 557 TYR A N 1
ATOM 4518 C CA . TYR A 1 557 ? 22.375 -23.672 -37.781 1 46.53 557 TYR A CA 1
ATOM 4519 C C . TYR A 1 557 ? 21.906 -23.688 -36.312 1 46.53 557 TYR A C 1
ATOM 4521 O O . TYR A 1 557 ? 22.266 -24.594 -35.562 1 46.53 557 TYR A O 1
ATOM 4529 N N . SER A 1 558 ? 21.75 -22.562 -35.781 1 48.59 558 SER A N 1
ATOM 4530 C CA . SER A 1 558 ? 21.172 -22.453 -34.438 1 48.59 558 SER A CA 1
ATOM 4531 C C . SER A 1 558 ? 19.656 -22.406 -34.5 1 48.59 558 SER A C 1
ATOM 4533 O O . SER A 1 558 ? 19.078 -21.844 -35.438 1 48.59 558 SER A O 1
ATOM 4535 N N . ALA A 1 559 ? 19.016 -23.359 -34.125 1 45.56 559 ALA A N 1
ATOM 4536 C CA . ALA A 1 559 ? 17.547 -23.266 -34.031 1 45.56 559 ALA A CA 1
ATOM 4537 C C . ALA A 1 559 ? 17.109 -22.906 -32.625 1 45.56 559 ALA A C 1
ATOM 4539 O O . ALA A 1 559 ? 17.688 -23.406 -31.656 1 45.56 559 ALA A O 1
ATOM 4540 N N . THR A 1 560 ? 16.703 -21.641 -32.406 1 46.56 560 THR A N 1
ATOM 4541 C CA . THR A 1 560 ? 15.922 -21.328 -31.203 1 46.56 560 THR A CA 1
ATOM 4542 C C . THR A 1 560 ? 14.547 -21.984 -31.25 1 46.56 560 THR A C 1
ATOM 4544 O O . THR A 1 560 ? 13.859 -21.922 -32.281 1 46.56 560 THR A O 1
ATOM 4547 N N . PHE A 1 561 ? 14.375 -23.094 -30.766 1 44.47 561 PHE A N 1
ATOM 4548 C CA . PHE A 1 561 ? 13.188 -23.922 -30.922 1 44.47 561 PHE A CA 1
ATOM 4549 C C . PHE A 1 561 ? 11.914 -23.109 -30.719 1 44.47 561 PHE A C 1
ATOM 4551 O O . PHE A 1 561 ? 11.781 -22.406 -29.719 1 44.47 561 PHE A O 1
ATOM 4558 N N . ASN A 1 562 ? 11.461 -22.531 -31.938 1 41.38 562 ASN A N 1
ATOM 4559 C CA . ASN A 1 562 ? 10.07 -22.094 -31.938 1 41.38 562 ASN A CA 1
ATOM 4560 C C . ASN A 1 562 ? 9.141 -23.203 -31.438 1 41.38 562 ASN A C 1
ATOM 4562 O O . ASN A 1 562 ? 9.195 -24.328 -31.906 1 41.38 562 ASN A O 1
ATOM 4566 N N . TYR A 1 563 ? 8.805 -23.188 -30.234 1 40.91 563 TYR A N 1
ATOM 4567 C CA . TYR A 1 563 ? 7.863 -24.125 -29.625 1 40.91 563 TYR A CA 1
ATOM 4568 C C . TYR A 1 563 ? 6.727 -24.453 -30.594 1 40.91 563 TYR A C 1
ATOM 4570 O O . TYR A 1 563 ? 6.363 -23.641 -31.438 1 40.91 563 TYR A O 1
ATOM 4578 N N . PRO A 1 564 ? 6.473 -25.719 -30.844 1 37.47 564 PRO A N 1
ATOM 4579 C CA . PRO A 1 564 ? 5.438 -26.141 -31.797 1 37.47 564 PRO A CA 1
ATOM 4580 C C . PRO A 1 564 ? 4.168 -25.297 -31.688 1 37.47 564 PRO A C 1
ATOM 4582 O O . PRO A 1 564 ? 3.756 -24.938 -30.578 1 37.47 564 PRO A O 1
ATOM 4585 N N . GLU A 1 565 ? 3.904 -24.312 -32.625 1 35.56 565 GLU A N 1
ATOM 4586 C CA . GLU A 1 565 ? 2.576 -23.719 -32.781 1 35.56 565 GLU A CA 1
ATOM 4587 C C . GLU A 1 565 ? 1.484 -24.766 -32.531 1 35.56 565 GLU A C 1
ATOM 4589 O O . GLU A 1 565 ? 1.418 -25.766 -33.25 1 35.56 565 GLU A O 1
ATOM 4594 N N . ASP A 1 566 ? 1.213 -25.219 -31.453 1 34.16 566 ASP A N 1
ATOM 4595 C CA . ASP A 1 566 ? 0.054 -26.094 -31.328 1 34.16 566 ASP A CA 1
ATOM 4596 C C . ASP A 1 566 ? -1.154 -25.516 -32.062 1 34.16 566 ASP A C 1
ATOM 4598 O O . ASP A 1 566 ? -1.578 -24.406 -31.781 1 34.16 566 ASP A O 1
ATOM 4602 N N . ASP A 1 567 ? -1.48 -25.797 -33.281 1 33 567 ASP A N 1
ATOM 4603 C CA . ASP A 1 567 ? -2.789 -25.578 -33.906 1 33 567 ASP A CA 1
ATOM 4604 C C . ASP A 1 567 ? -3.91 -25.812 -32.875 1 33 567 ASP A C 1
ATOM 4606 O O . ASP A 1 567 ? -4.965 -25.188 -32.969 1 33 567 ASP A O 1
ATOM 4610 N N . SER A 1 568 ? -4.195 -27.125 -32.25 1 30.5 568 SER A N 1
ATOM 4611 C CA . SER A 1 568 ? -5.5 -27.531 -31.75 1 30.5 568 SER A CA 1
ATOM 4612 C C . SER A 1 568 ? -5.734 -27 -30.344 1 30.5 568 SER A C 1
ATOM 4614 O O . SER A 1 568 ? -6.617 -27.484 -29.625 1 30.5 568 SER A O 1
ATOM 4616 N N . VAL A 1 569 ? -5.262 -26.094 -29.734 1 31.3 569 VAL A N 1
ATOM 4617 C CA . VAL A 1 569 ? -5.906 -25.75 -28.484 1 31.3 569 VAL A CA 1
ATOM 4618 C C . VAL A 1 569 ? -7.285 -25.156 -28.75 1 31.3 569 VAL A C 1
ATOM 4620 O O . VAL A 1 569 ? -7.441 -24.312 -29.641 1 31.3 569 VAL A O 1
ATOM 4623 N N . MET B 1 1 ? 24.125 10.219 32.156 1 25.75 1 MET B N 1
ATOM 4624 C CA . MET B 1 1 ? 24.781 10.922 31.078 1 25.75 1 MET B CA 1
ATOM 4625 C C . MET B 1 1 ? 24.859 10.047 29.828 1 25.75 1 MET B C 1
ATOM 4627 O O . MET B 1 1 ? 25.938 9.75 29.328 1 25.75 1 MET B O 1
ATOM 4631 N N . SER B 1 2 ? 24.094 8.969 29.531 1 34.69 2 SER B N 1
ATOM 4632 C CA . SER B 1 2 ? 23.719 7.754 28.812 1 34.69 2 SER B CA 1
ATOM 4633 C C . SER B 1 2 ? 23.562 8.023 27.328 1 34.69 2 SER B C 1
ATOM 4635 O O . SER B 1 2 ? 22.75 8.867 26.922 1 34.69 2 SER B O 1
ATOM 4637 N N . SER B 1 3 ? 24.625 7.82 26.297 1 39.62 3 SER B N 1
ATOM 4638 C CA . SER B 1 3 ? 25.375 8.32 25.156 1 39.62 3 SER B CA 1
ATOM 4639 C C . SER B 1 3 ? 24.5 8.391 23.906 1 39.62 3 SER B C 1
ATOM 4641 O O . SER B 1 3 ? 23.562 7.605 23.75 1 39.62 3 SER B O 1
ATOM 4643 N N . GLU B 1 4 ? 24.281 9.633 23.281 1 50.19 4 GLU B N 1
ATOM 4644 C CA . GLU B 1 4 ? 23.938 9.867 21.891 1 50.19 4 GLU B CA 1
ATOM 4645 C C . GLU B 1 4 ? 24.266 8.648 21.031 1 50.19 4 GLU B C 1
ATOM 4647 O O . GLU B 1 4 ? 23.641 8.438 19.969 1 50.19 4 GLU B O 1
ATOM 4652 N N . ASN B 1 5 ? 25.141 7.738 21.641 1 57.25 5 ASN B N 1
ATOM 4653 C CA . ASN B 1 5 ? 25.797 6.633 20.953 1 57.25 5 ASN B CA 1
ATOM 4654 C C . ASN B 1 5 ? 24.875 5.426 20.812 1 57.25 5 ASN B C 1
ATOM 4656 O O . ASN B 1 5 ? 25.203 4.461 20.125 1 57.25 5 ASN B O 1
ATOM 4660 N N . ASP B 1 6 ? 23.578 5.641 21.359 1 77.5 6 ASP B N 1
ATOM 4661 C CA . ASP B 1 6 ? 22.859 4.371 21.391 1 77.5 6 ASP B CA 1
ATOM 4662 C C . ASP B 1 6 ? 21.688 4.398 20.406 1 77.5 6 ASP B C 1
ATOM 4664 O O . ASP B 1 6 ? 20.828 3.516 20.453 1 77.5 6 ASP B O 1
ATOM 4668 N N . ILE B 1 7 ? 21.609 5.457 19.688 1 88.75 7 ILE B N 1
ATOM 4669 C CA . ILE B 1 7 ? 20.531 5.512 18.719 1 88.75 7 ILE B CA 1
ATOM 4670 C C . ILE B 1 7 ? 20.891 4.684 17.484 1 88.75 7 ILE B C 1
ATOM 4672 O O . ILE B 1 7 ? 21.875 4.98 16.797 1 88.75 7 ILE B O 1
ATOM 4676 N N . ASP B 1 8 ? 20.031 3.76 17.266 1 91.31 8 ASP B N 1
ATOM 4677 C CA . ASP B 1 8 ? 20.297 2.863 16.141 1 91.31 8 ASP B CA 1
ATOM 4678 C C . ASP B 1 8 ? 19.234 3.023 15.047 1 91.31 8 ASP B C 1
ATOM 4680 O O . ASP B 1 8 ? 19.484 2.711 13.883 1 91.31 8 ASP B O 1
ATOM 4684 N N . VAL B 1 9 ? 18.078 3.521 15.516 1 94.81 9 VAL B N 1
ATOM 4685 C CA . VAL B 1 9 ? 16.953 3.57 14.586 1 94.81 9 VAL B CA 1
ATOM 4686 C C . VAL B 1 9 ? 16.234 4.91 14.719 1 94.81 9 VAL B C 1
ATOM 4688 O O . VAL B 1 9 ? 16.094 5.438 15.82 1 94.81 9 VAL B O 1
ATOM 4691 N N . ILE B 1 10 ? 15.852 5.477 13.625 1 96.94 10 ILE B N 1
ATOM 4692 C CA . ILE B 1 10 ? 14.984 6.656 13.602 1 96.94 10 ILE B CA 1
ATOM 4693 C C . ILE B 1 10 ? 13.547 6.238 13.312 1 96.94 10 ILE B C 1
ATOM 4695 O O . ILE B 1 10 ? 13.297 5.461 12.383 1 96.94 10 ILE B O 1
ATOM 4699 N N . VAL B 1 11 ? 12.641 6.641 14.078 1 97.75 11 VAL B N 1
ATOM 4700 C CA . VAL B 1 11 ? 11.211 6.449 13.836 1 97.75 11 VAL B CA 1
ATOM 4701 C C . VAL B 1 11 ? 10.523 7.805 13.703 1 97.75 11 VAL B C 1
ATOM 4703 O O . VAL B 1 11 ? 10.523 8.609 14.641 1 97.75 11 VAL B O 1
ATOM 4706 N N . ALA B 1 12 ? 10.008 8.055 12.547 1 98.25 12 ALA B N 1
ATOM 4707 C CA . ALA B 1 12 ? 9.25 9.281 12.328 1 98.25 12 ALA B CA 1
ATOM 4708 C C . ALA B 1 12 ? 7.75 9.023 12.391 1 98.25 12 ALA B C 1
ATOM 4710 O O . ALA B 1 12 ? 7.262 8.047 11.812 1 98.25 12 ALA B O 1
ATOM 4711 N N . ILE B 1 13 ? 7.059 9.836 13.086 1 97.88 13 ILE B N 1
ATOM 4712 C CA . ILE B 1 13 ? 5.609 9.734 13.195 1 97.88 13 ILE B CA 1
ATOM 4713 C C . ILE B 1 13 ? 4.953 10.953 12.547 1 97.88 13 ILE B C 1
ATOM 4715 O O . ILE B 1 13 ? 5.246 12.094 12.914 1 97.88 13 ILE B O 1
ATOM 4719 N N . ASP B 1 14 ? 4.172 10.758 11.555 1 96.62 14 ASP B N 1
ATOM 4720 C CA . ASP B 1 14 ? 3.258 11.758 11.016 1 96.62 14 ASP B CA 1
ATOM 4721 C C . ASP B 1 14 ? 1.9 11.695 11.711 1 96.62 14 ASP B C 1
ATOM 4723 O O . ASP B 1 14 ? 1.065 10.852 11.375 1 96.62 14 ASP B O 1
ATOM 4727 N N . PHE B 1 15 ? 1.796 12.578 12.664 1 95.19 15 PHE B N 1
ATOM 4728 C CA . PHE B 1 15 ? 0.549 12.688 13.406 1 95.19 15 PHE B CA 1
ATOM 4729 C C . PHE B 1 15 ? -0.399 13.672 12.742 1 95.19 15 PHE B C 1
ATOM 4731 O O . PHE B 1 15 ? -0.347 14.875 13.016 1 95.19 15 PHE B O 1
ATOM 4738 N N . GLY B 1 16 ? -1.325 13.109 11.898 1 91.56 16 GLY B N 1
ATOM 4739 C CA . GLY B 1 16 ? -2.203 13.953 11.102 1 91.56 16 GLY B CA 1
ATOM 4740 C C . GLY B 1 16 ? -3.598 14.078 11.688 1 91.56 16 GLY B C 1
ATOM 4741 O O . GLY B 1 16 ? -3.924 13.422 12.68 1 91.56 16 GLY B O 1
ATOM 4742 N N . THR B 1 17 ? -4.336 14.961 11.062 1 90.88 17 THR B N 1
ATOM 4743 C CA . THR B 1 17 ? -5.719 15.156 11.477 1 90.88 17 THR B CA 1
ATOM 4744 C C . THR B 1 17 ? -6.586 13.977 11.047 1 90.88 17 THR B C 1
ATOM 4746 O O . THR B 1 17 ? -7.418 13.5 11.828 1 90.88 17 THR B O 1
ATOM 4749 N N . THR B 1 18 ? -6.379 13.508 9.82 1 92.88 18 THR B N 1
ATOM 4750 C CA . THR B 1 18 ? -7.211 12.445 9.258 1 92.88 18 THR B CA 1
ATOM 4751 C C . THR B 1 18 ? -6.496 11.102 9.328 1 92.88 18 THR B C 1
ATOM 4753 O O . THR B 1 18 ? -7.09 10.094 9.711 1 92.88 18 THR B O 1
ATOM 4756 N N . PHE B 1 19 ? -5.227 11.141 8.883 1 94.12 19 PHE B N 1
ATOM 4757 C CA . PHE B 1 19 ? -4.434 9.922 8.844 1 94.12 19 PHE B CA 1
ATOM 4758 C C . PHE B 1 19 ? -3.113 10.109 9.586 1 94.12 19 PHE B C 1
ATOM 4760 O O . PHE B 1 19 ? -2.535 11.195 9.562 1 94.12 19 PHE B O 1
ATOM 4767 N N . SER B 1 20 ? -2.697 9.094 10.219 1 96.25 20 SER B N 1
ATOM 4768 C CA . SER B 1 20 ? -1.397 9.07 10.875 1 96.25 20 SER B CA 1
ATOM 4769 C C . SER B 1 20 ? -0.62 7.805 10.516 1 96.25 20 SER B C 1
ATOM 4771 O O . SER B 1 20 ? -1.214 6.777 10.188 1 96.25 20 SER B O 1
ATOM 4773 N N . GLY B 1 21 ? 0.613 7.887 10.516 1 96.5 21 GLY B N 1
ATOM 4774 C CA . GLY B 1 21 ? 1.482 6.754 10.234 1 96.5 21 GLY B CA 1
ATOM 4775 C C . GLY B 1 21 ? 2.916 6.98 10.68 1 96.5 21 GLY B C 1
ATOM 4776 O O . GLY B 1 21 ? 3.236 8.023 11.258 1 96.5 21 GLY B O 1
ATOM 4777 N N . PHE B 1 22 ? 3.76 5.953 10.516 1 97.69 22 PHE B N 1
ATOM 4778 C CA . PHE B 1 22 ? 5.16 6.109 10.891 1 97.69 22 PHE B CA 1
ATOM 4779 C C . PHE B 1 22 ? 6.07 5.414 9.883 1 97.69 22 PHE B C 1
ATOM 4781 O O . PHE B 1 22 ? 5.621 4.539 9.141 1 97.69 22 PHE B O 1
ATOM 4788 N N . ALA B 1 23 ? 7.215 5.887 9.789 1 96.81 23 ALA B N 1
ATOM 4789 C CA . ALA B 1 23 ? 8.312 5.324 9.008 1 96.81 23 ALA B CA 1
ATOM 4790 C C . ALA B 1 23 ? 9.547 5.105 9.867 1 96.81 23 ALA B C 1
ATOM 4792 O O . ALA B 1 23 ? 9.664 5.68 10.953 1 96.81 23 ALA B O 1
ATOM 4793 N N . PHE B 1 24 ? 10.461 4.262 9.438 1 95.56 24 PHE B N 1
ATOM 4794 C CA . PHE B 1 24 ? 11.641 3.969 10.234 1 95.56 24 PHE B CA 1
ATOM 4795 C C . PHE B 1 24 ? 12.82 3.611 9.344 1 95.56 24 PHE B C 1
ATOM 4797 O O . PHE B 1 24 ? 12.641 3.17 8.211 1 95.56 24 PHE B O 1
ATOM 4804 N N . ALA B 1 25 ? 13.977 3.879 9.82 1 93.5 25 ALA B N 1
ATOM 4805 C CA . ALA B 1 25 ? 15.234 3.562 9.141 1 93.5 25 ALA B CA 1
ATOM 4806 C C . ALA B 1 25 ? 16.375 3.424 10.148 1 93.5 25 ALA B C 1
ATOM 4808 O O . ALA B 1 25 ? 16.391 4.094 11.18 1 93.5 25 ALA B O 1
ATOM 4809 N N . LYS B 1 26 ? 17.297 2.594 9.805 1 89.81 26 LYS B N 1
ATOM 4810 C CA . LYS B 1 26 ? 18.5 2.48 10.617 1 89.81 26 LYS B CA 1
ATOM 4811 C C . LYS B 1 26 ? 19.453 3.66 10.375 1 89.81 26 LYS B C 1
ATOM 4813 O O . LYS B 1 26 ? 19.516 4.18 9.258 1 89.81 26 LYS B O 1
ATOM 4818 N N . LYS B 1 27 ? 20.047 3.99 11.414 1 90.38 27 LYS B N 1
ATOM 4819 C CA . LYS B 1 27 ? 21.047 5.043 11.281 1 90.38 27 LYS B CA 1
ATOM 4820 C C . LYS B 1 27 ? 22.141 4.645 10.289 1 90.38 27 LYS B C 1
ATOM 4822 O O . LYS B 1 27 ? 22.562 3.488 10.258 1 90.38 27 LYS B O 1
ATOM 4827 N N . ALA B 1 28 ? 22.422 5.527 9.414 1 86 28 ALA B N 1
ATOM 4828 C CA . ALA B 1 28 ? 23.453 5.316 8.398 1 86 28 ALA B CA 1
ATOM 4829 C C . ALA B 1 28 ? 24.375 6.531 8.281 1 86 28 ALA B C 1
ATOM 4831 O O . ALA B 1 28 ? 24.062 7.605 8.797 1 86 28 ALA B O 1
ATOM 4832 N N . LYS B 1 29 ? 25.5 6.254 7.605 1 81.25 29 LYS B N 1
ATOM 4833 C CA . LYS B 1 29 ? 26.375 7.383 7.289 1 81.25 29 LYS B CA 1
ATOM 4834 C C . LYS B 1 29 ? 25.719 8.32 6.285 1 81.25 29 LYS B C 1
ATOM 4836 O O . LYS B 1 29 ? 24.953 7.887 5.43 1 81.25 29 LYS B O 1
ATOM 4841 N N . PRO B 1 30 ? 25.969 9.641 6.422 1 78 30 PRO B N 1
ATOM 4842 C CA . PRO B 1 30 ? 25.328 10.656 5.578 1 78 30 PRO B CA 1
ATOM 4843 C C . PRO B 1 30 ? 25.344 10.289 4.098 1 78 30 PRO B C 1
ATOM 4845 O O . PRO B 1 30 ? 24.359 10.508 3.385 1 78 30 PRO B O 1
ATOM 4848 N N . GLU B 1 31 ? 26.422 9.688 3.604 1 77.56 31 GLU B N 1
ATOM 4849 C CA . GLU B 1 31 ? 26.578 9.375 2.186 1 77.56 31 GLU B CA 1
ATOM 4850 C C . GLU B 1 31 ? 25.688 8.195 1.783 1 77.56 31 GLU B C 1
ATOM 4852 O O . GLU B 1 31 ? 25.391 8.008 0.6 1 77.56 31 GLU B O 1
ATOM 4857 N N . GLU B 1 32 ? 25.25 7.477 2.789 1 80.94 32 GLU B N 1
ATOM 4858 C CA . GLU B 1 32 ? 24.469 6.266 2.531 1 80.94 32 GLU B CA 1
ATOM 4859 C C . GLU B 1 32 ? 22.969 6.52 2.705 1 80.94 32 GLU B C 1
ATOM 4861 O O . GLU B 1 32 ? 22.156 5.652 2.4 1 80.94 32 GLU B O 1
ATOM 4866 N N . ILE B 1 33 ? 22.703 7.754 3.166 1 84.94 33 ILE B N 1
ATOM 4867 C CA . ILE B 1 33 ? 21.312 8.055 3.445 1 84.94 33 ILE B CA 1
ATOM 4868 C C . ILE B 1 33 ? 20.547 8.25 2.133 1 84.94 33 ILE B C 1
ATOM 4870 O O . ILE B 1 33 ? 21 8.992 1.253 1 84.94 33 ILE B O 1
ATOM 4874 N N . ASN B 1 34 ? 19.562 7.48 2 1 83.94 34 ASN B N 1
ATOM 4875 C CA . ASN B 1 34 ? 18.688 7.539 0.831 1 83.94 34 ASN B CA 1
ATOM 4876 C C . ASN B 1 34 ? 17.234 7.363 1.213 1 83.94 34 ASN B C 1
ATOM 4878 O O . ASN B 1 34 ? 16.891 6.512 2.039 1 83.94 34 ASN B O 1
ATOM 4882 N N . ILE B 1 35 ? 16.422 8.266 0.643 1 85.38 35 ILE B N 1
ATOM 4883 C CA . ILE B 1 35 ? 14.992 8.266 0.936 1 85.38 35 ILE B CA 1
ATOM 4884 C C . ILE B 1 35 ? 14.398 6.887 0.644 1 85.38 35 ILE B C 1
ATOM 4886 O O . ILE B 1 35 ? 13.438 6.473 1.285 1 85.38 35 ILE B O 1
ATOM 4890 N N . ASN B 1 36 ? 15.008 6.16 -0.234 1 75.38 36 ASN B N 1
ATOM 4891 C CA . ASN B 1 36 ? 14.5 4.863 -0.662 1 75.38 36 ASN B CA 1
ATOM 4892 C C . ASN B 1 36 ? 14.773 3.781 0.378 1 75.38 36 ASN B C 1
ATOM 4894 O O . ASN B 1 36 ? 14.172 2.707 0.335 1 75.38 36 ASN B O 1
ATOM 4898 N N . ASN B 1 37 ? 15.664 4.078 1.297 1 79.75 37 ASN B N 1
ATOM 4899 C CA . ASN B 1 37 ? 15.984 3.123 2.355 1 79.75 37 ASN B CA 1
ATOM 4900 C C . ASN B 1 37 ? 15.047 3.283 3.549 1 79.75 37 ASN B C 1
ATOM 4902 O O . ASN B 1 37 ? 15.094 2.488 4.492 1 79.75 37 ASN B O 1
ATOM 4906 N N . ILE B 1 38 ? 14.203 4.273 3.469 1 90.56 38 ILE B N 1
ATOM 4907 C CA . ILE B 1 38 ? 13.242 4.512 4.543 1 90.56 38 ILE B CA 1
ATOM 4908 C C . ILE B 1 38 ? 12.023 3.611 4.352 1 90.56 38 ILE B C 1
ATOM 4910 O O . ILE B 1 38 ? 11.406 3.607 3.281 1 90.56 38 ILE B O 1
ATOM 4914 N N . ARG B 1 39 ? 11.742 2.898 5.383 1 88.75 39 ARG B N 1
ATOM 4915 C CA . ARG B 1 39 ? 10.672 1.904 5.312 1 88.75 39 ARG B CA 1
ATOM 4916 C C . ARG B 1 39 ? 9.383 2.449 5.906 1 88.75 39 ARG B C 1
ATOM 4918 O O . ARG B 1 39 ? 9.406 3.188 6.891 1 88.75 39 ARG B O 1
ATOM 4925 N N . LEU B 1 40 ? 8.266 2.053 5.262 1 90.88 40 LEU B N 1
ATOM 4926 C CA . LEU B 1 40 ? 6.93 2.43 5.719 1 90.88 40 LEU B CA 1
ATOM 4927 C C . LEU B 1 40 ? 6.238 1.254 6.402 1 90.88 40 LEU B C 1
ATOM 4929 O O . LEU B 1 40 ? 6.555 0.095 6.125 1 90.88 40 LEU B O 1
ATOM 4933 N N . ASN B 1 41 ? 5.426 1.567 7.375 1 89.5 41 ASN B N 1
ATOM 4934 C CA . ASN B 1 41 ? 4.531 0.541 7.898 1 89.5 41 ASN B CA 1
ATOM 4935 C C . ASN B 1 41 ? 3.205 0.516 7.148 1 89.5 41 ASN B C 1
ATOM 4937 O O . ASN B 1 41 ? 2.572 1.557 6.957 1 89.5 41 ASN B O 1
ATOM 4941 N N . ASN B 1 42 ? 2.828 -0.65 6.746 1 84.56 42 ASN B N 1
ATOM 4942 C CA . ASN B 1 42 ? 1.543 -0.795 6.07 1 84.56 42 ASN B CA 1
ATOM 4943 C C . ASN B 1 42 ? 0.69 -1.883 6.715 1 84.56 42 ASN B C 1
ATOM 4945 O O . ASN B 1 42 ? -0.21 -2.432 6.078 1 84.56 42 ASN B O 1
ATOM 4949 N N . ILE B 1 43 ? 1.046 -2.26 7.875 1 83.19 43 ILE B N 1
ATOM 4950 C CA . ILE B 1 43 ? 0.279 -3.248 8.625 1 83.19 43 ILE B CA 1
ATOM 4951 C C . ILE B 1 43 ? -0.293 -2.611 9.883 1 83.19 43 ILE B C 1
ATOM 4953 O O . ILE B 1 43 ? 0.455 -2.109 10.727 1 83.19 43 ILE B O 1
ATOM 4957 N N . TRP B 1 44 ? -1.553 -2.59 9.961 1 87.44 44 TRP B N 1
ATOM 4958 C CA . TRP B 1 44 ? -2.264 -2.023 11.102 1 87.44 44 TRP B CA 1
ATOM 4959 C C . TRP B 1 44 ? -3.189 -3.057 11.742 1 87.44 44 TRP B C 1
ATOM 4961 O O . TRP B 1 44 ? -4.141 -3.52 11.102 1 87.44 44 TRP B O 1
ATOM 4971 N N . LEU B 1 45 ? -3.025 -3.416 12.938 1 81 45 LEU B N 1
ATOM 4972 C CA . LEU B 1 45 ? -3.791 -4.445 13.633 1 81 45 LEU B CA 1
ATOM 4973 C C . LEU B 1 45 ? -3.812 -5.742 12.828 1 81 45 LEU B C 1
ATOM 4975 O O . LEU B 1 45 ? -4.879 -6.324 12.609 1 81 45 LEU B O 1
ATOM 4979 N N . GLY B 1 46 ? -2.676 -6.043 12.289 1 71.88 46 GLY B N 1
ATOM 4980 C CA . GLY B 1 46 ? -2.512 -7.305 11.578 1 71.88 46 GLY B CA 1
ATOM 4981 C C . GLY B 1 46 ? -3.055 -7.27 10.164 1 71.88 46 GLY B C 1
ATOM 4982 O O . GLY B 1 46 ? -2.996 -8.273 9.445 1 71.88 46 GLY B O 1
ATOM 4983 N N . ARG B 1 47 ? -3.471 -6.18 9.734 1 73.56 47 ARG B N 1
ATOM 4984 C CA . ARG B 1 47 ? -4.055 -6.051 8.406 1 73.56 47 ARG B CA 1
ATOM 4985 C C . ARG B 1 47 ? -3.189 -5.168 7.508 1 73.56 47 ARG B C 1
ATOM 4987 O O . ARG B 1 47 ? -2.689 -4.129 7.949 1 73.56 47 ARG B O 1
ATOM 4994 N N . ARG B 1 48 ? -2.934 -5.621 6.363 1 74.31 48 ARG B N 1
ATOM 4995 C CA . ARG B 1 48 ? -2.209 -4.789 5.41 1 74.31 48 ARG B CA 1
ATOM 4996 C C . ARG B 1 48 ? -3.08 -3.637 4.914 1 74.31 48 ARG B C 1
ATOM 4998 O O . ARG B 1 48 ? -4.277 -3.814 4.68 1 74.31 48 ARG B O 1
ATOM 5005 N N . GLY B 1 49 ? -2.561 -2.502 4.801 1 77.31 49 GLY B N 1
ATOM 5006 C CA . GLY B 1 49 ? -3.266 -1.316 4.344 1 77.31 49 GLY B CA 1
ATOM 5007 C C . GLY B 1 49 ? -2.34 -0.235 3.818 1 77.31 49 GLY B C 1
ATOM 5008 O O . GLY B 1 49 ? -1.28 -0.535 3.266 1 77.31 49 GLY B O 1
ATOM 5009 N N . LEU B 1 50 ? -2.865 0.963 3.885 1 83.25 50 LEU B N 1
ATOM 5010 C CA . LEU B 1 50 ? -2.109 2.143 3.482 1 83.25 50 LEU B CA 1
ATOM 5011 C C . LEU B 1 50 ? -0.977 2.426 4.465 1 83.25 50 LEU B C 1
ATOM 5013 O O . LEU B 1 50 ? -0.989 1.924 5.59 1 83.25 50 LEU B O 1
ATOM 5017 N N . PRO B 1 51 ? -0.046 3.205 4.004 1 89.62 51 PRO B N 1
ATOM 5018 C CA . PRO B 1 51 ? 1.06 3.555 4.898 1 89.62 51 PRO B CA 1
ATOM 5019 C C . PRO B 1 51 ? 0.604 4.371 6.109 1 89.62 51 PRO B C 1
ATOM 5021 O O . PRO B 1 51 ? 1.369 4.551 7.059 1 89.62 51 PRO B O 1
ATOM 5024 N N . LYS B 1 52 ? -0.593 4.816 6.082 1 93.38 52 LYS B N 1
ATOM 5025 C CA . LYS B 1 52 ? -1.195 5.535 7.199 1 93.38 52 LYS B CA 1
ATOM 5026 C C . LYS B 1 52 ? -2.578 4.98 7.531 1 93.38 52 LYS B C 1
ATOM 5028 O O . LYS B 1 52 ? -3.193 4.305 6.703 1 93.38 52 LYS B O 1
ATOM 5033 N N . THR B 1 53 ? -2.988 5.168 8.719 1 94.94 53 THR B N 1
ATOM 5034 C CA . THR B 1 53 ? -4.336 4.801 9.141 1 94.94 53 THR B CA 1
ATOM 5035 C C . THR B 1 53 ? -5.074 6.008 9.711 1 94.94 53 THR B C 1
ATOM 5037 O O . THR B 1 53 ? -4.473 7.055 9.945 1 94.94 53 THR B O 1
ATOM 5040 N N . ASN B 1 54 ? -6.363 5.875 9.867 1 96.12 54 ASN B N 1
ATOM 5041 C CA . ASN B 1 54 ? -7.172 6.977 10.375 1 96.12 54 ASN B CA 1
ATOM 5042 C C . ASN B 1 54 ? -6.777 7.344 11.805 1 96.12 54 ASN B C 1
ATOM 5044 O O . ASN B 1 54 ? -6.473 6.469 12.617 1 96.12 54 ASN B O 1
ATOM 5048 N N . THR B 1 55 ? -6.754 8.625 12.047 1 96.69 55 THR B N 1
ATOM 5049 C CA . THR B 1 55 ? -6.551 9.117 13.406 1 96.69 55 THR B CA 1
ATOM 5050 C C . THR B 1 55 ? -7.852 9.07 14.203 1 96.69 55 THR B C 1
ATOM 5052 O O . THR B 1 55 ? -8.523 10.094 14.367 1 96.69 55 THR B O 1
ATOM 5055 N N . ALA B 1 56 ? -8.188 7.871 14.656 1 97.81 56 ALA B N 1
ATOM 5056 C CA . ALA B 1 56 ? -9.477 7.668 15.32 1 97.81 56 ALA B CA 1
ATOM 5057 C C . ALA B 1 56 ? -9.352 6.625 16.438 1 97.81 56 ALA B C 1
ATOM 5059 O O . ALA B 1 56 ? -8.539 5.703 16.344 1 97.81 56 ALA B O 1
ATOM 5060 N N . LEU B 1 57 ? -10.117 6.828 17.438 1 97.88 57 LEU B N 1
ATOM 5061 C CA . LEU B 1 57 ? -10.188 5.926 18.578 1 97.88 57 LEU B CA 1
ATOM 5062 C C . LEU B 1 57 ? -11.633 5.543 18.875 1 97.88 57 LEU B C 1
ATOM 5064 O O . LEU B 1 57 ? -12.562 6.238 18.453 1 97.88 57 LEU B O 1
ATOM 5068 N N . LEU B 1 58 ? -11.797 4.418 19.531 1 96.44 58 LEU B N 1
ATOM 5069 C CA . LEU B 1 58 ? -13.086 3.902 19.969 1 96.44 58 LEU B CA 1
ATOM 5070 C C . LEU B 1 58 ? -13.109 3.688 21.484 1 96.44 58 LEU B C 1
ATOM 5072 O O . LEU B 1 58 ? -12.219 3.039 22.031 1 96.44 58 LEU B O 1
ATOM 5076 N N . TYR B 1 59 ? -14.008 4.34 22.156 1 95.94 59 TYR B N 1
ATOM 5077 C CA . TYR B 1 59 ? -14.188 4.176 23.594 1 95.94 59 TYR B CA 1
ATOM 5078 C C . TYR B 1 59 ? -15.531 3.523 23.906 1 95.94 59 TYR B C 1
ATOM 5080 O O . TYR B 1 59 ? -16.516 3.736 23.188 1 95.94 59 TYR B O 1
ATOM 5088 N N . PHE B 1 60 ? -15.539 2.711 24.953 1 91.81 60 PHE B N 1
ATOM 5089 C CA . PHE B 1 60 ? -16.766 2.033 25.359 1 91.81 60 PHE B CA 1
ATOM 5090 C C . PHE B 1 60 ? -17.203 2.479 26.734 1 91.81 60 PHE B C 1
ATOM 5092 O O . PHE B 1 60 ? -16.375 2.803 27.594 1 91.81 60 PHE B O 1
ATOM 5099 N N . ASP B 1 61 ? -18.469 2.389 26.938 1 83.44 61 ASP B N 1
ATOM 5100 C CA . ASP B 1 61 ? -19.172 2.502 28.219 1 83.44 61 ASP B CA 1
ATOM 5101 C C . ASP B 1 61 ? -19.047 3.91 28.797 1 83.44 61 ASP B C 1
ATOM 5103 O O . ASP B 1 61 ? -18.484 4.801 28.156 1 83.44 61 ASP B O 1
ATOM 5107 N N . GLU B 1 62 ? -19.562 4.055 29.891 1 81.88 62 GLU B N 1
ATOM 5108 C CA . GLU B 1 62 ? -19.594 5.352 30.562 1 81.88 62 GLU B CA 1
ATOM 5109 C C . GLU B 1 62 ? -18.234 5.695 31.156 1 81.88 62 GLU B C 1
ATOM 5111 O O . GLU B 1 62 ? -17.922 6.871 31.375 1 81.88 62 GLU B O 1
ATOM 5116 N N . PHE B 1 63 ? -17.438 4.656 31.234 1 86.31 63 PHE B N 1
ATOM 5117 C CA . PHE B 1 63 ? -16.141 4.883 31.828 1 86.31 63 PHE B CA 1
ATOM 5118 C C . PHE B 1 63 ? -15.086 5.16 30.766 1 86.31 63 PHE B C 1
ATOM 5120 O O . PHE B 1 63 ? -13.93 5.445 31.078 1 86.31 63 PHE B O 1
ATOM 5127 N N . LEU B 1 64 ? -15.523 5.188 29.516 1 90.5 64 LEU B N 1
ATOM 5128 C CA . LEU B 1 64 ? -14.664 5.535 28.391 1 90.5 64 LEU B CA 1
ATOM 5129 C C . LEU B 1 64 ? -13.438 4.625 28.328 1 90.5 64 LEU B C 1
ATOM 5131 O O . LEU B 1 64 ? -12.305 5.105 28.281 1 90.5 64 LEU B O 1
ATOM 5135 N N . GLU B 1 65 ? -13.719 3.375 28.406 1 92.62 65 GLU B N 1
ATOM 5136 C CA . GLU B 1 65 ? -12.656 2.389 28.25 1 92.62 65 GLU B CA 1
ATOM 5137 C C . GLU B 1 65 ? -12.18 2.332 26.797 1 92.62 65 GLU B C 1
ATOM 5139 O O . GLU B 1 65 ? -12.977 2.158 25.875 1 92.62 65 GLU B O 1
ATOM 5144 N N . LEU B 1 66 ? -10.891 2.555 26.688 1 94.62 66 LEU B N 1
ATOM 5145 C CA . LEU B 1 66 ? -10.305 2.516 25.344 1 94.62 66 LEU B CA 1
ATOM 5146 C C . LEU B 1 66 ? -10.43 1.12 24.75 1 94.62 66 LEU B C 1
ATOM 5148 O O . LEU B 1 66 ? -10.016 0.135 25.359 1 94.62 66 LEU B O 1
ATOM 5152 N N . HIS B 1 67 ? -11.031 1.045 23.578 1 91.44 67 HIS B N 1
ATOM 5153 C CA . HIS B 1 67 ? -11.227 -0.232 22.906 1 91.44 67 HIS B CA 1
ATOM 5154 C C . HIS B 1 67 ? -9.961 -0.67 22.172 1 91.44 67 HIS B C 1
ATOM 5156 O O . HIS B 1 67 ? -9.086 0.152 21.906 1 91.44 67 HIS B O 1
ATOM 5162 N N . ARG B 1 68 ? -9.906 -1.944 21.859 1 88.81 68 ARG B N 1
ATOM 5163 C CA . ARG B 1 68 ? -8.75 -2.492 21.156 1 88.81 68 ARG B CA 1
ATOM 5164 C C . ARG B 1 68 ? -8.711 -2.004 19.703 1 88.81 68 ARG B C 1
ATOM 5166 O O . ARG B 1 68 ? -7.633 -1.83 19.141 1 88.81 68 ARG B O 1
ATOM 5173 N N . LYS B 1 69 ? -9.914 -1.838 19.156 1 90.69 69 LYS B N 1
ATOM 5174 C CA . LYS B 1 69 ? -9.977 -1.308 17.797 1 90.69 69 LYS B CA 1
ATOM 5175 C C . LYS B 1 69 ? -9.594 0.171 17.766 1 90.69 69 LYS B C 1
ATOM 5177 O O . LYS B 1 69 ? -9.977 0.934 18.656 1 90.69 69 LYS B O 1
ATOM 5182 N N . TRP B 1 70 ? -8.789 0.567 16.859 1 95.75 70 TRP B N 1
ATOM 5183 C CA . TRP B 1 70 ? -8.383 1.95 16.625 1 95.75 70 TRP B CA 1
ATOM 5184 C C . TRP B 1 70 ? -8.102 2.195 15.148 1 95.75 70 TRP B C 1
ATOM 5186 O O . TRP B 1 70 ? -8.258 1.292 14.328 1 95.75 70 TRP B O 1
ATOM 5196 N N . GLY B 1 71 ? -7.781 3.438 14.742 1 95.75 71 GLY B N 1
ATOM 5197 C CA . GLY B 1 71 ? -7.555 3.721 13.328 1 95.75 71 GLY B CA 1
ATOM 5198 C C . GLY B 1 71 ? -8.797 3.547 12.484 1 95.75 71 GLY B C 1
ATOM 5199 O O . GLY B 1 71 ? -9.883 4.008 12.852 1 95.75 71 GLY B O 1
ATOM 5200 N N . GLU B 1 72 ? -8.641 2.896 11.391 1 93.69 72 GLU B N 1
ATOM 5201 C CA . GLU B 1 72 ? -9.75 2.729 10.461 1 93.69 72 GLU B CA 1
ATOM 5202 C C . GLU B 1 72 ? -10.867 1.891 11.086 1 93.69 72 GLU B C 1
ATOM 5204 O O . GLU B 1 72 ? -12.047 2.207 10.93 1 93.69 72 GLU B O 1
ATOM 5209 N N . GLN B 1 73 ? -10.523 0.843 11.82 1 91.62 73 GLN B N 1
ATOM 5210 C CA . GLN B 1 73 ? -11.508 -0.062 12.406 1 91.62 73 GLN B CA 1
ATOM 5211 C C . GLN B 1 73 ? -12.383 0.661 13.422 1 91.62 73 GLN B C 1
ATOM 5213 O O . GLN B 1 73 ? -13.562 0.349 13.57 1 91.62 73 GLN B O 1
ATOM 5218 N N . ALA B 1 74 ? -11.758 1.563 14.125 1 95.94 74 ALA B N 1
ATOM 5219 C CA . ALA B 1 74 ? -12.523 2.357 15.078 1 95.94 74 ALA B CA 1
ATOM 5220 C C . ALA B 1 74 ? -13.461 3.324 14.359 1 95.94 74 ALA B C 1
ATOM 5222 O O . ALA B 1 74 ? -14.625 3.471 14.742 1 95.94 74 ALA B O 1
ATOM 5223 N N . LEU B 1 75 ? -12.953 3.891 13.344 1 96.44 75 LEU B N 1
ATOM 5224 C CA . LEU B 1 75 ? -13.703 4.918 12.625 1 96.44 75 LEU B CA 1
ATOM 5225 C C . LEU B 1 75 ? -14.961 4.328 12 1 96.44 75 LEU B C 1
ATOM 5227 O O . LEU B 1 75 ? -16.031 4.949 12.039 1 96.44 75 LEU B O 1
ATOM 5231 N N . ILE B 1 76 ? -14.867 3.088 11.43 1 94.5 76 ILE B N 1
ATOM 5232 C CA . ILE B 1 76 ? -16 2.518 10.703 1 94.5 76 ILE B CA 1
ATOM 5233 C C . ILE B 1 76 ? -16.703 1.488 11.586 1 94.5 76 ILE B C 1
ATOM 5235 O O . ILE B 1 76 ? -17.391 0.592 11.078 1 94.5 76 ILE B O 1
ATOM 5239 N N . TYR B 1 77 ? -16.531 1.59 12.844 1 92.81 77 TYR B N 1
ATOM 5240 C CA . TYR B 1 77 ? -17.078 0.619 13.789 1 92.81 77 TYR B CA 1
ATOM 5241 C C . TYR B 1 77 ? -18.594 0.648 13.773 1 92.81 77 TYR B C 1
ATOM 5243 O O . TYR B 1 77 ? -19.203 1.721 13.82 1 92.81 77 TYR B O 1
ATOM 5251 N N . GLU B 1 78 ? -19.172 -0.552 13.664 1 89.38 78 GLU B N 1
ATOM 5252 C CA . GLU B 1 78 ? -20.609 -0.763 13.828 1 89.38 78 GLU B CA 1
ATOM 5253 C C . GLU B 1 78 ? -20.906 -1.761 14.945 1 89.38 78 GLU B C 1
ATOM 5255 O O . GLU B 1 78 ? -20.344 -2.861 14.961 1 89.38 78 GLU B O 1
ATOM 5260 N N . PRO B 1 79 ? -21.688 -1.386 15.906 1 87.75 79 PRO B N 1
ATOM 5261 C CA . PRO B 1 79 ? -22 -2.312 17 1 87.75 79 PRO B CA 1
ATOM 5262 C C . PRO B 1 79 ? -22.719 -3.572 16.516 1 87.75 79 PRO B C 1
ATOM 5264 O O . PRO B 1 79 ? -23.391 -3.549 15.484 1 87.75 79 PRO B O 1
ATOM 5267 N N . SER B 1 80 ? -22.484 -4.605 17.328 1 84.19 80 SER B N 1
ATOM 5268 C CA . SER B 1 80 ? -23.203 -5.848 17.062 1 84.19 80 SER B CA 1
ATOM 5269 C C . SER B 1 80 ? -24.719 -5.668 17.25 1 84.19 80 SER B C 1
ATOM 5271 O O . SER B 1 80 ? -25.141 -4.91 18.125 1 84.19 80 SER B O 1
ATOM 5273 N N . LYS B 1 81 ? -25.469 -6.422 16.453 1 82.88 81 LYS B N 1
ATOM 5274 C CA . LYS B 1 81 ? -26.922 -6.438 16.625 1 82.88 81 LYS B CA 1
ATOM 5275 C C . LYS B 1 81 ? -27.312 -7.066 17.953 1 82.88 81 LYS B C 1
ATOM 5277 O O . LYS B 1 81 ? -28.406 -6.828 18.469 1 82.88 81 LYS B O 1
ATOM 5282 N N . ARG B 1 82 ? -26.391 -7.734 18.578 1 82.19 82 ARG B N 1
ATOM 5283 C CA . ARG B 1 82 ? -26.688 -8.516 19.766 1 82.19 82 ARG B CA 1
ATOM 5284 C C . ARG B 1 82 ? -26.438 -7.707 21.031 1 82.19 82 ARG B C 1
ATOM 5286 O O . ARG B 1 82 ? -26.969 -8.016 22.094 1 82.19 82 ARG B O 1
ATOM 5293 N N . VAL B 1 83 ? -25.531 -6.809 20.812 1 77.19 83 VAL B N 1
ATOM 5294 C CA . VAL B 1 83 ? -25.109 -6.086 22.016 1 77.19 83 VAL B CA 1
ATOM 5295 C C . VAL B 1 83 ? -25.297 -4.586 21.797 1 77.19 83 VAL B C 1
ATOM 5297 O O . VAL B 1 83 ? -24.766 -4.016 20.844 1 77.19 83 VAL B O 1
ATOM 5300 N N . ASP B 1 84 ? -26.203 -4.137 22.609 1 76 84 ASP B N 1
ATOM 5301 C CA . ASP B 1 84 ? -26.328 -2.682 22.625 1 76 84 ASP B CA 1
ATOM 5302 C C . ASP B 1 84 ? -25.328 -2.057 23.594 1 76 84 ASP B C 1
ATOM 5304 O O . ASP B 1 84 ? -25.469 -2.174 24.812 1 76 84 ASP B O 1
ATOM 5308 N N . GLN B 1 85 ? -24.297 -1.619 23.109 1 81.31 85 GLN B N 1
ATOM 5309 C CA . GLN B 1 85 ? -23.266 -1.017 23.953 1 81.31 85 GLN B CA 1
ATOM 5310 C C . GLN B 1 85 ? -23 0.431 23.547 1 81.31 85 GLN B C 1
ATOM 5312 O O . GLN B 1 85 ? -22.844 0.73 22.359 1 81.31 85 GLN B O 1
ATOM 5317 N N . VAL B 1 86 ? -23.062 1.273 24.578 1 88.19 86 VAL B N 1
ATOM 5318 C CA . VAL B 1 86 ? -22.703 2.672 24.344 1 88.19 86 VAL B CA 1
ATOM 5319 C C . VAL B 1 86 ? -21.25 2.773 23.922 1 88.19 86 VAL B C 1
ATOM 5321 O O . VAL B 1 86 ? -20.375 2.139 24.516 1 88.19 86 VAL B O 1
ATOM 5324 N N . HIS B 1 87 ? -21.016 3.449 22.766 1 93 87 HIS B N 1
ATOM 5325 C CA . HIS B 1 87 ? -19.656 3.604 22.266 1 93 87 HIS B CA 1
ATOM 5326 C C . HIS B 1 87 ? -19.422 5.004 21.703 1 93 87 HIS B C 1
ATOM 5328 O O . HIS B 1 87 ? -20.391 5.695 21.344 1 93 87 HIS B O 1
ATOM 5334 N N . TYR B 1 88 ? -18.203 5.504 21.734 1 94 88 TYR B N 1
ATOM 5335 C CA . TYR B 1 88 ? -17.812 6.809 21.219 1 94 88 TYR B CA 1
ATOM 5336 C C . TYR B 1 88 ? -16.672 6.672 20.203 1 94 88 TYR B C 1
ATOM 5338 O O . TYR B 1 88 ? -15.609 6.133 20.516 1 94 88 TYR B O 1
ATOM 5346 N N . ILE B 1 89 ? -16.969 7.098 18.984 1 96.06 89 ILE B N 1
ATOM 5347 C CA . ILE B 1 89 ? -15.922 7.211 17.969 1 96.06 89 ILE B CA 1
ATOM 5348 C C . ILE B 1 89 ? -15.359 8.633 17.969 1 96.06 89 ILE B C 1
ATOM 5350 O O . ILE B 1 89 ? -16.094 9.594 17.734 1 96.06 89 ILE B O 1
ATOM 5354 N N . ILE B 1 90 ? -14.055 8.773 18.281 1 96.56 90 ILE B N 1
ATOM 5355 C CA . ILE B 1 90 ? -13.43 10.094 18.359 1 96.56 90 ILE B CA 1
ATOM 5356 C C . ILE B 1 90 ? -12.383 10.242 17.266 1 96.56 90 ILE B C 1
ATOM 5358 O O . ILE B 1 90 ? -11.484 9.406 17.141 1 96.56 90 ILE B O 1
ATOM 5362 N N . GLU B 1 91 ? -12.516 11.227 16.453 1 95.38 91 GLU B N 1
ATOM 5363 C CA . GLU B 1 91 ? -11.562 11.555 15.406 1 95.38 91 GLU B CA 1
ATOM 5364 C C . GLU B 1 91 ? -11.25 13.047 15.391 1 95.38 91 GLU B C 1
ATOM 5366 O O . GLU B 1 91 ? -11.797 13.812 16.203 1 95.38 91 GLU B O 1
ATOM 5371 N N . ARG B 1 92 ? -10.305 13.516 14.672 1 92.38 92 ARG B N 1
ATOM 5372 C CA . ARG B 1 92 ? -9.914 14.906 14.453 1 92.38 92 ARG B CA 1
ATOM 5373 C C . ARG B 1 92 ? -9.492 15.562 15.766 1 92.38 92 ARG B C 1
ATOM 5375 O O . ARG B 1 92 ? -9.648 16.781 15.93 1 92.38 92 ARG B O 1
ATOM 5382 N N . PHE B 1 93 ? -9.047 14.805 16.688 1 94.75 93 PHE B N 1
ATOM 5383 C CA . PHE B 1 93 ? -8.719 15.359 18 1 94.75 93 PHE B CA 1
ATOM 5384 C C . PHE B 1 93 ? -7.406 16.141 17.938 1 94.75 93 PHE B C 1
ATOM 5386 O O . PHE B 1 93 ? -7.082 16.891 18.859 1 94.75 93 PHE B O 1
ATOM 5393 N N . LYS B 1 94 ? -6.668 15.961 16.828 1 90.69 94 LYS B N 1
ATOM 5394 C CA . LYS B 1 94 ? -5.488 16.797 16.625 1 90.69 94 LYS B CA 1
ATOM 5395 C C . LYS B 1 94 ? -5.863 18.281 16.594 1 90.69 94 LYS B C 1
ATOM 5397 O O . LYS B 1 94 ? -5.098 19.125 17.047 1 90.69 94 LYS B O 1
ATOM 5402 N N . LEU B 1 95 ? -7.008 18.609 16.125 1 88.69 95 LEU B N 1
ATOM 5403 C CA . LEU B 1 95 ? -7.465 19.984 15.953 1 88.69 95 LEU B CA 1
ATOM 5404 C C . LEU B 1 95 ? -7.664 20.656 17.312 1 88.69 95 LEU B C 1
ATOM 5406 O O . LEU B 1 95 ? -7.707 21.891 17.406 1 88.69 95 LEU B O 1
ATOM 5410 N N . LEU B 1 96 ? -7.793 19.859 18.328 1 90.12 96 LEU B N 1
ATOM 5411 C CA . LEU B 1 96 ? -7.984 20.391 19.656 1 90.12 96 LEU B CA 1
ATOM 5412 C C . LEU B 1 96 ? -6.75 21.156 20.125 1 90.12 96 LEU B C 1
ATOM 5414 O O . LEU B 1 96 ? -6.824 21.969 21.047 1 90.12 96 LEU B O 1
ATOM 5418 N N . LEU B 1 97 ? -5.641 20.922 19.469 1 87.5 97 LEU B N 1
ATOM 5419 C CA . LEU B 1 97 ? -4.391 21.594 19.828 1 87.5 97 LEU B CA 1
ATOM 5420 C C . LEU B 1 97 ? -4.273 22.938 19.109 1 87.5 97 LEU B C 1
ATOM 5422 O O . LEU B 1 97 ? -3.385 23.734 19.422 1 87.5 97 LEU B O 1
ATOM 5426 N N . ASP B 1 98 ? -5.164 23.172 18.188 1 80.62 98 ASP B N 1
ATOM 5427 C CA . ASP B 1 98 ? -5.148 24.406 17.422 1 80.62 98 ASP B CA 1
ATOM 5428 C C . ASP B 1 98 ? -6.293 25.328 17.844 1 80.62 98 ASP B C 1
ATOM 5430 O O . ASP B 1 98 ? -7.43 25.141 17.406 1 80.62 98 ASP B O 1
ATOM 5434 N N . GLU B 1 99 ? -5.961 26.359 18.438 1 77.06 99 GLU B N 1
ATOM 5435 C CA . GLU B 1 99 ? -6.98 27.297 18.922 1 77.06 99 GLU B CA 1
ATOM 5436 C C . GLU B 1 99 ? -7.684 28 17.766 1 77.06 99 GLU B C 1
ATOM 5438 O O . GLU B 1 99 ? -8.836 28.406 17.891 1 77.06 99 GLU B O 1
ATOM 5443 N N . ASP B 1 100 ? -7 28.094 16.656 1 73.56 100 ASP B N 1
ATOM 5444 C CA . ASP B 1 100 ? -7.566 28.781 15.508 1 73.56 100 ASP B CA 1
ATOM 5445 C C . ASP B 1 100 ? -8.586 27.906 14.781 1 73.56 100 ASP B C 1
ATOM 5447 O O . ASP B 1 100 ? -9.352 28.391 13.953 1 73.56 100 ASP B O 1
ATOM 5451 N N . ALA B 1 101 ? -8.68 26.609 15.133 1 79.12 101 ALA B N 1
ATOM 5452 C CA . ALA B 1 101 ? -9.602 25.688 14.484 1 79.12 101 ALA B CA 1
ATOM 5453 C C . ALA B 1 101 ? -10.789 25.359 15.391 1 79.12 101 ALA B C 1
ATOM 5455 O O . ALA B 1 101 ? -11.375 24.281 15.289 1 79.12 101 ALA B O 1
ATOM 5456 N N . LYS B 1 102 ? -11.156 26.172 16.219 1 84 102 LYS B N 1
ATOM 5457 C CA . LYS B 1 102 ? -12.172 25.922 17.234 1 84 102 LYS B CA 1
ATOM 5458 C C . LYS B 1 102 ? -13.492 25.5 16.609 1 84 102 LYS B C 1
ATOM 5460 O O . LYS B 1 102 ? -14.18 24.609 17.125 1 84 102 LYS B O 1
ATOM 5465 N N . ASP B 1 103 ? -13.781 26.062 15.492 1 83.81 103 ASP B N 1
ATOM 5466 C CA . ASP B 1 103 ? -15.047 25.766 14.828 1 83.81 103 ASP B CA 1
ATOM 5467 C C . ASP B 1 103 ? -15.07 24.328 14.305 1 83.81 103 ASP B C 1
ATOM 5469 O O . ASP B 1 103 ? -16.141 23.797 14.008 1 83.81 103 ASP B O 1
ATOM 5473 N N . ASN B 1 104 ? -13.961 23.656 14.242 1 84.19 104 ASN B N 1
ATOM 5474 C CA . ASN B 1 104 ? -13.859 22.328 13.68 1 84.19 104 ASN B CA 1
ATOM 5475 C C . ASN B 1 104 ? -13.469 21.297 14.734 1 84.19 104 ASN B C 1
ATOM 5477 O O . ASN B 1 104 ? -13.211 20.125 14.414 1 84.19 104 ASN B O 1
ATOM 5481 N N . TRP B 1 105 ? -13.453 21.734 16 1 89 105 TRP B N 1
ATOM 5482 C CA . TRP B 1 105 ? -13.086 20.828 17.094 1 89 105 TRP B CA 1
ATOM 5483 C C . TRP B 1 105 ? -14.086 19.672 17.188 1 89 105 TRP B C 1
ATOM 5485 O O . TRP B 1 105 ? -15.289 19.875 17.047 1 89 105 TRP B O 1
ATOM 5495 N N . PRO B 1 106 ? -13.609 18.484 17.359 1 90.94 106 PRO B N 1
ATOM 5496 C CA . PRO B 1 106 ? -14.539 17.406 17.672 1 90.94 106 PRO B CA 1
ATOM 5497 C C . PRO B 1 106 ? -15.164 17.547 19.062 1 90.94 106 PRO B C 1
ATOM 5499 O O . PRO B 1 106 ? -14.586 18.188 19.938 1 90.94 106 PRO B O 1
ATOM 5502 N N . VAL B 1 107 ? -16.344 16.938 19.219 1 88.19 107 VAL B N 1
ATOM 5503 C CA . VAL B 1 107 ? -16.984 16.938 20.531 1 88.19 107 VAL B CA 1
ATOM 5504 C C . VAL B 1 107 ? -16.5 15.734 21.344 1 88.19 107 VAL B C 1
ATOM 5506 O O . VAL B 1 107 ? -16.656 14.586 20.922 1 88.19 107 VAL B O 1
ATOM 5509 N N . LEU B 1 108 ? -15.891 16.031 22.438 1 92.44 108 LEU B N 1
ATOM 5510 C CA . LEU B 1 108 ? -15.414 14.969 23.312 1 92.44 108 LEU B CA 1
ATOM 5511 C C . LEU B 1 108 ? -16.406 14.703 24.438 1 92.44 108 LEU B C 1
ATOM 5513 O O . LEU B 1 108 ? -17.047 15.633 24.938 1 92.44 108 LEU B O 1
ATOM 5517 N N . PRO B 1 109 ? -16.641 13.391 24.766 1 90.81 109 PRO B N 1
ATOM 5518 C CA . PRO B 1 109 ? -17.422 13.094 25.969 1 90.81 109 PRO B CA 1
ATOM 5519 C C . PRO B 1 109 ? -16.859 13.773 27.219 1 90.81 109 PRO B C 1
ATOM 5521 O O . PRO B 1 109 ? -15.688 14.156 27.234 1 90.81 109 PRO B O 1
ATOM 5524 N N . LYS B 1 110 ? -17.875 13.648 28.203 1 83 110 LYS B N 1
ATOM 5525 C CA . LYS B 1 110 ? -17.484 14.266 29.484 1 83 110 LYS B CA 1
ATOM 5526 C C . LYS B 1 110 ? -16.344 13.5 30.125 1 83 110 LYS B C 1
ATOM 5528 O O . LYS B 1 110 ? -16.203 12.297 29.938 1 83 110 LYS B O 1
ATOM 5533 N N . ASN B 1 111 ? -15.141 13.93 30.328 1 85.69 111 ASN B N 1
ATOM 5534 C CA . ASN B 1 111 ? -14.008 13.367 31.062 1 85.69 111 ASN B CA 1
ATOM 5535 C C . ASN B 1 111 ? -12.867 13 30.109 1 85.69 111 ASN B C 1
ATOM 5537 O O . ASN B 1 111 ? -11.961 12.25 30.5 1 85.69 111 ASN B O 1
ATOM 5541 N N . LEU B 1 112 ? -13.094 13.312 28.938 1 91.06 112 LEU B N 1
ATOM 5542 C CA . LEU B 1 112 ? -12.008 13.109 27.984 1 91.06 112 LEU B CA 1
ATOM 5543 C C . LEU B 1 112 ? -11.43 14.445 27.531 1 91.06 112 LEU B C 1
ATOM 5545 O O . LEU B 1 112 ? -12.172 15.375 27.203 1 91.06 112 LEU B O 1
ATOM 5549 N N . ASP B 1 113 ? -10.141 14.57 27.625 1 92.56 113 ASP B N 1
ATOM 5550 C CA . ASP B 1 113 ? -9.508 15.797 27.156 1 92.56 113 ASP B CA 1
ATOM 5551 C C . ASP B 1 113 ? -8.539 15.508 26.016 1 92.56 113 ASP B C 1
ATOM 5553 O O . ASP B 1 113 ? -8.305 14.352 25.672 1 92.56 113 ASP B O 1
ATOM 5557 N N . ALA B 1 114 ? -8.047 16.547 25.453 1 92.94 114 ALA B N 1
ATOM 5558 C CA . ALA B 1 114 ? -7.207 16.453 24.266 1 92.94 114 ALA B CA 1
ATOM 5559 C C . ALA B 1 114 ? -5.953 15.625 24.547 1 92.94 114 ALA B C 1
ATOM 5561 O O . ALA B 1 114 ? -5.582 14.75 23.766 1 92.94 114 ALA B O 1
ATOM 5562 N N . LYS B 1 115 ? -5.258 15.859 25.641 1 94.25 115 LYS B N 1
ATOM 5563 C CA . LYS B 1 115 ? -4.016 15.18 26 1 94.25 115 LYS B CA 1
ATOM 5564 C C . LYS B 1 115 ? -4.246 13.68 26.172 1 94.25 115 LYS B C 1
ATOM 5566 O O . LYS B 1 115 ? -3.436 12.867 25.703 1 94.25 115 LYS B O 1
ATOM 5571 N N . THR B 1 116 ? -5.359 13.375 26.812 1 95.62 116 THR B N 1
ATOM 5572 C CA . THR B 1 116 ? -5.664 11.969 27.047 1 95.62 116 THR B CA 1
ATOM 5573 C C . THR B 1 116 ? -5.898 11.227 25.734 1 95.62 116 THR B C 1
ATOM 5575 O O . THR B 1 116 ? -5.367 10.133 25.531 1 95.62 116 THR B O 1
ATOM 5578 N N . VAL B 1 117 ? -6.727 11.781 24.891 1 97.12 117 VAL B N 1
ATOM 5579 C CA . VAL B 1 117 ? -7.066 11.133 23.625 1 97.12 117 VAL B CA 1
ATOM 5580 C C . VAL B 1 117 ? -5.809 10.977 22.766 1 97.12 117 VAL B C 1
ATOM 5582 O O . VAL B 1 117 ? -5.586 9.93 22.172 1 97.12 117 VAL B O 1
ATOM 5585 N N . ILE B 1 118 ? -4.984 12.031 22.719 1 97.12 118 ILE B N 1
ATOM 5586 C CA . ILE B 1 118 ? -3.756 11.992 21.938 1 97.12 118 ILE B CA 1
ATOM 5587 C C . ILE B 1 118 ? -2.807 10.945 22.516 1 97.12 118 ILE B C 1
ATOM 5589 O O . ILE B 1 118 ? -2.215 10.156 21.781 1 97.12 118 ILE B O 1
ATOM 5593 N N . THR B 1 119 ? -2.686 10.93 23.844 1 97.38 119 THR B N 1
ATOM 5594 C CA . THR B 1 119 ? -1.848 9.945 24.5 1 97.38 119 THR B CA 1
ATOM 5595 C C . THR B 1 119 ? -2.326 8.531 24.188 1 97.38 119 THR B C 1
ATOM 5597 O O . THR B 1 119 ? -1.517 7.645 23.906 1 97.38 119 THR B O 1
ATOM 5600 N N . ASP B 1 120 ? -3.654 8.344 24.281 1 97.81 120 ASP B N 1
ATOM 5601 C CA . ASP B 1 120 ? -4.227 7.031 23.984 1 97.81 120 ASP B CA 1
ATOM 5602 C C . ASP B 1 120 ? -3.881 6.59 22.562 1 97.81 120 ASP B C 1
ATOM 5604 O O . ASP B 1 120 ? -3.598 5.414 22.328 1 97.81 120 ASP B O 1
ATOM 5608 N N . TYR B 1 121 ? -3.955 7.469 21.625 1 98.12 121 TYR B N 1
ATOM 5609 C CA . TYR B 1 121 ? -3.611 7.141 20.25 1 98.12 121 TYR B CA 1
ATOM 5610 C C . TYR B 1 121 ? -2.145 6.746 20.125 1 98.12 121 TYR B C 1
ATOM 5612 O O . TYR B 1 121 ? -1.806 5.793 19.422 1 98.12 121 TYR B O 1
ATOM 5620 N N . PHE B 1 122 ? -1.247 7.48 20.859 1 98.06 122 PHE B N 1
ATOM 5621 C CA . PHE B 1 122 ? 0.179 7.18 20.812 1 98.06 122 PHE B CA 1
ATOM 5622 C C . PHE B 1 122 ? 0.465 5.836 21.469 1 98.06 122 PHE B C 1
ATOM 5624 O O . PHE B 1 122 ? 1.386 5.121 21.062 1 98.06 122 PHE B O 1
ATOM 5631 N N . VAL B 1 123 ? -0.344 5.496 22.453 1 97.88 123 VAL B N 1
ATOM 5632 C CA . VAL B 1 123 ? -0.199 4.184 23.062 1 97.88 123 VAL B CA 1
ATOM 5633 C C . VAL B 1 123 ? -0.454 3.092 22.031 1 97.88 123 VAL B C 1
ATOM 5635 O O . VAL B 1 123 ? 0.296 2.115 21.953 1 97.88 123 VAL B O 1
ATOM 5638 N N . LYS B 1 124 ? -1.546 3.262 21.25 1 97.19 124 LYS B N 1
ATOM 5639 C CA . LYS B 1 124 ? -1.854 2.297 20.203 1 97.19 124 LYS B CA 1
ATOM 5640 C C . LYS B 1 124 ? -0.749 2.26 19.156 1 97.19 124 LYS B C 1
ATOM 5642 O O . LYS B 1 124 ? -0.339 1.183 18.703 1 97.19 124 LYS B O 1
ATOM 5647 N N . MET B 1 125 ? -0.267 3.395 18.781 1 97.12 125 MET B N 1
ATOM 5648 C CA . MET B 1 125 ? 0.814 3.49 17.797 1 97.12 125 MET B CA 1
ATOM 5649 C C . MET B 1 125 ? 2.078 2.811 18.312 1 97.12 125 MET B C 1
ATOM 5651 O O . MET B 1 125 ? 2.771 2.125 17.562 1 97.12 125 MET B O 1
ATOM 5655 N N . LYS B 1 126 ? 2.375 3.047 19.578 1 96.94 126 LYS B N 1
ATOM 5656 C CA . LYS B 1 126 ? 3.543 2.463 20.234 1 96.94 126 LYS B CA 1
ATOM 5657 C C . LYS B 1 126 ? 3.541 0.943 20.094 1 96.94 126 LYS B C 1
ATOM 5659 O O . LYS B 1 126 ? 4.578 0.338 19.812 1 96.94 126 LYS B O 1
ATOM 5664 N N . GLU B 1 127 ? 2.4 0.349 20.266 1 94.19 127 GLU B N 1
ATOM 5665 C CA . GLU B 1 127 ? 2.289 -1.104 20.188 1 94.19 127 GLU B CA 1
ATOM 5666 C C . GLU B 1 127 ? 2.701 -1.607 18.797 1 94.19 127 GLU B C 1
ATOM 5668 O O . GLU B 1 127 ? 3.43 -2.596 18.688 1 94.19 127 GLU B O 1
ATOM 5673 N N . VAL B 1 128 ? 2.266 -0.96 17.812 1 93.38 128 VAL B N 1
ATOM 5674 C CA . VAL B 1 128 ? 2.592 -1.352 16.453 1 93.38 128 VAL B CA 1
ATOM 5675 C C . VAL B 1 128 ? 4.074 -1.102 16.172 1 93.38 128 VAL B C 1
ATOM 5677 O O . VAL B 1 128 ? 4.746 -1.934 15.57 1 93.38 128 VAL B O 1
ATOM 5680 N N . ILE B 1 129 ? 4.578 0.038 16.625 1 95.88 129 ILE B N 1
ATOM 5681 C CA . ILE B 1 129 ? 5.977 0.395 16.406 1 95.88 129 ILE B CA 1
ATOM 5682 C C . ILE B 1 129 ? 6.883 -0.654 17.047 1 95.88 129 ILE B C 1
ATOM 5684 O O . ILE B 1 129 ? 7.84 -1.122 16.422 1 95.88 129 ILE B O 1
ATOM 5688 N N . GLU B 1 130 ? 6.566 -1.037 18.25 1 93.38 130 GLU B N 1
ATOM 5689 C CA . GLU B 1 130 ? 7.363 -2.033 18.953 1 93.38 130 GLU B CA 1
ATOM 5690 C C . GLU B 1 130 ? 7.387 -3.359 18.203 1 93.38 130 GLU B C 1
ATOM 5692 O O . GLU B 1 130 ? 8.438 -3.996 18.078 1 93.38 130 GLU B O 1
ATOM 5697 N N . GLU B 1 131 ? 6.262 -3.686 17.719 1 84.19 131 GLU B N 1
ATOM 5698 C CA . GLU B 1 131 ? 6.172 -4.934 16.969 1 84.19 131 GLU B CA 1
ATOM 5699 C C . GLU B 1 131 ? 7.016 -4.875 15.703 1 84.19 131 GLU B C 1
ATOM 5701 O O . GLU B 1 131 ? 7.723 -5.828 15.375 1 84.19 131 GLU B O 1
ATOM 5706 N N . VAL B 1 132 ? 6.891 -3.816 15.031 1 84.44 132 VAL B N 1
ATOM 5707 C CA . VAL B 1 132 ? 7.598 -3.656 13.766 1 84.44 132 VAL B CA 1
ATOM 5708 C C . VAL B 1 132 ? 9.102 -3.605 14.016 1 84.44 132 VAL B C 1
ATOM 5710 O O . VAL B 1 132 ? 9.883 -4.195 13.266 1 84.44 132 VAL B O 1
ATOM 5713 N N . LEU B 1 133 ? 9.547 -2.873 15.031 1 87 133 LEU B N 1
ATOM 5714 C CA . LEU B 1 133 ? 10.969 -2.777 15.359 1 87 133 LEU B CA 1
ATOM 5715 C C . LEU B 1 133 ? 11.539 -4.145 15.711 1 87 133 LEU B C 1
ATOM 5717 O O . LEU B 1 133 ? 12.641 -4.488 15.289 1 87 133 LEU B O 1
ATOM 5721 N N . ASP B 1 134 ? 10.758 -4.883 16.406 1 81.31 134 ASP B N 1
ATOM 5722 C CA . ASP B 1 134 ? 11.203 -6.219 16.797 1 81.31 134 ASP B CA 1
ATOM 5723 C C . ASP B 1 134 ? 11.312 -7.133 15.578 1 81.31 134 ASP B C 1
ATOM 5725 O O . ASP B 1 134 ? 12.297 -7.863 15.43 1 81.31 134 ASP B O 1
ATOM 5729 N N . ARG B 1 135 ? 10.367 -7.055 14.727 1 71.31 135 ARG B N 1
ATOM 5730 C CA . ARG B 1 135 ? 10.258 -7.977 13.602 1 71.31 135 ARG B CA 1
ATOM 5731 C C . ARG B 1 135 ? 11.203 -7.578 12.477 1 71.31 135 ARG B C 1
ATOM 5733 O O . ARG B 1 135 ? 11.742 -8.438 11.773 1 71.31 135 ARG B O 1
ATOM 5740 N N . ARG B 1 136 ? 11.414 -6.32 12.352 1 72.81 136 ARG B N 1
ATOM 5741 C CA . ARG B 1 136 ? 12.062 -5.867 11.133 1 72.81 136 ARG B CA 1
ATOM 5742 C C . ARG B 1 136 ? 13.453 -5.305 11.422 1 72.81 136 ARG B C 1
ATOM 5744 O O . ARG B 1 136 ? 14.32 -5.312 10.555 1 72.81 136 ARG B O 1
ATOM 5751 N N . CYS B 1 137 ? 13.719 -4.727 12.531 1 74.62 137 CYS B N 1
ATOM 5752 C CA . CYS B 1 137 ? 14.977 -4.047 12.82 1 74.62 137 CYS B CA 1
ATOM 5753 C C . CYS B 1 137 ? 15.703 -4.715 13.984 1 74.62 137 CYS B C 1
ATOM 5755 O O . CYS B 1 137 ? 16.875 -4.449 14.219 1 74.62 137 CYS B O 1
ATOM 5757 N N . LYS B 1 138 ? 15.172 -5.598 14.719 1 77.38 138 LYS B N 1
ATOM 5758 C CA . LYS B 1 138 ? 15.734 -6.168 15.945 1 77.38 138 LYS B CA 1
ATOM 5759 C C . LYS B 1 138 ? 16.234 -5.074 16.875 1 77.38 138 LYS B C 1
ATOM 5761 O O . LYS B 1 138 ? 17.359 -5.121 17.359 1 77.38 138 LYS B O 1
ATOM 5766 N N . ALA B 1 139 ? 15.43 -4.027 17.047 1 85.12 139 ALA B N 1
ATOM 5767 C CA . ALA B 1 139 ? 15.711 -2.889 17.922 1 85.12 139 ALA B CA 1
ATOM 5768 C C . ALA B 1 139 ? 14.594 -2.678 18.938 1 85.12 139 ALA B C 1
ATOM 5770 O O . ALA B 1 139 ? 13.508 -3.25 18.797 1 85.12 139 ALA B O 1
ATOM 5771 N N . THR B 1 140 ? 14.969 -1.986 20 1 89.94 140 THR B N 1
ATOM 5772 C CA . THR B 1 140 ? 13.992 -1.621 21.016 1 89.94 140 THR B CA 1
ATOM 5773 C C . THR B 1 140 ? 13.781 -0.11 21.047 1 89.94 140 THR B C 1
ATOM 5775 O O . THR B 1 140 ? 14.523 0.639 20.406 1 89.94 140 THR B O 1
ATOM 5778 N N . LEU B 1 141 ? 12.82 0.32 21.859 1 91.94 141 LEU B N 1
ATOM 5779 C CA . LEU B 1 141 ? 12.477 1.736 21.953 1 91.94 141 LEU B CA 1
ATOM 5780 C C . LEU B 1 141 ? 13.633 2.541 22.531 1 91.94 141 LEU B C 1
ATOM 5782 O O . LEU B 1 141 ? 13.773 3.73 22.25 1 91.94 141 LEU B O 1
ATOM 5786 N N . SER B 1 142 ? 14.438 1.896 23.297 1 89.31 142 SER B N 1
ATOM 5787 C CA . SER B 1 142 ? 15.555 2.586 23.938 1 89.31 142 SER B CA 1
ATOM 5788 C C . SER B 1 142 ? 16.609 2.986 22.922 1 89.31 142 SER B C 1
ATOM 5790 O O . SER B 1 142 ? 17.5 3.795 23.203 1 89.31 142 SER B O 1
ATOM 5792 N N . GLN B 1 143 ? 16.469 2.529 21.75 1 92.5 143 GLN B N 1
ATOM 5793 C CA . GLN B 1 143 ? 17.453 2.795 20.719 1 92.5 143 GLN B CA 1
ATOM 5794 C C . GLN B 1 143 ? 16.891 3.695 19.625 1 92.5 143 GLN B C 1
ATOM 5796 O O . GLN B 1 143 ? 17.469 3.803 18.547 1 92.5 143 GLN B O 1
ATOM 5801 N N . VAL B 1 144 ? 15.781 4.305 19.953 1 95.25 144 VAL B N 1
ATOM 5802 C CA . VAL B 1 144 ? 15.062 5 18.906 1 95.25 144 VAL B CA 1
ATOM 5803 C C . VAL B 1 144 ? 15.18 6.512 19.109 1 95.25 144 VAL B C 1
ATOM 5805 O O . VAL B 1 144 ? 15.07 7.004 20.234 1 95.25 144 VAL B O 1
ATOM 5808 N N . LEU B 1 145 ? 15.5 7.258 18.062 1 96.19 145 LEU B N 1
ATOM 5809 C CA . LEU B 1 145 ? 15.203 8.68 17.969 1 96.19 145 LEU B CA 1
ATOM 5810 C C . LEU B 1 145 ? 13.844 8.906 17.312 1 96.19 145 LEU B C 1
ATOM 5812 O O . LEU B 1 145 ? 13.633 8.5 16.172 1 96.19 145 LEU B O 1
ATOM 5816 N N . PHE B 1 146 ? 12.969 9.508 18.016 1 96.62 146 PHE B N 1
ATOM 5817 C CA . PHE B 1 146 ? 11.648 9.812 17.469 1 96.62 146 PHE B CA 1
ATOM 5818 C C . PHE B 1 146 ? 11.633 11.188 16.812 1 96.62 146 PHE B C 1
ATOM 5820 O O . PHE B 1 146 ? 12.227 12.133 17.328 1 96.62 146 PHE B O 1
ATOM 5827 N N . VAL B 1 147 ? 11.055 11.297 15.672 1 96.38 147 VAL B N 1
ATOM 5828 C CA . VAL B 1 147 ? 10.797 12.562 14.992 1 96.38 147 VAL B CA 1
ATOM 5829 C C . VAL B 1 147 ? 9.297 12.734 14.766 1 96.38 147 VAL B C 1
ATOM 5831 O O . VAL B 1 147 ? 8.672 11.93 14.078 1 96.38 147 VAL B O 1
ATOM 5834 N N . LEU B 1 148 ? 8.734 13.727 15.273 1 95.44 148 LEU B N 1
ATOM 5835 C CA . LEU B 1 148 ? 7.32 14.016 15.086 1 95.44 148 LEU B CA 1
ATOM 5836 C C . LEU B 1 148 ? 7.121 15.188 14.133 1 95.44 148 LEU B C 1
ATOM 5838 O O . LEU B 1 148 ? 7.797 16.203 14.25 1 95.44 148 LEU B O 1
ATOM 5842 N N . SER B 1 149 ? 6.273 14.977 13.195 1 92.5 149 SER B N 1
ATOM 5843 C CA . SER B 1 149 ? 5.926 16.078 12.312 1 92.5 149 SER B CA 1
ATOM 5844 C C . SER B 1 149 ? 4.75 16.875 12.867 1 92.5 149 SER B C 1
ATOM 5846 O O . SER B 1 149 ? 3.809 16.312 13.414 1 92.5 149 SER B O 1
ATOM 5848 N N . VAL B 1 150 ? 4.855 18.172 12.75 1 87.81 150 VAL B N 1
ATOM 5849 C CA . VAL B 1 150 ? 3.801 19.062 13.211 1 87.81 150 VAL B CA 1
ATOM 5850 C C . VAL B 1 150 ? 3.471 20.078 12.125 1 87.81 150 VAL B C 1
ATOM 5852 O O . VAL B 1 150 ? 4.32 20.406 11.289 1 87.81 150 VAL B O 1
ATOM 5855 N N . PRO B 1 151 ? 2.234 20.547 12.125 1 81.06 151 PRO B N 1
ATOM 5856 C CA . PRO B 1 151 ? 1.904 21.594 11.164 1 81.06 151 PRO B CA 1
ATOM 5857 C C . PRO B 1 151 ? 2.758 22.844 11.336 1 81.06 151 PRO B C 1
ATOM 5859 O O . PRO B 1 151 ? 3.182 23.156 12.453 1 81.06 151 PRO B O 1
ATOM 5862 N N . ALA B 1 152 ? 2.912 23.594 10.289 1 72.44 152 ALA B N 1
ATOM 5863 C CA . ALA B 1 152 ? 3.744 24.797 10.297 1 72.44 152 ALA B CA 1
ATOM 5864 C C . ALA B 1 152 ? 3.109 25.906 11.141 1 72.44 152 ALA B C 1
ATOM 5866 O O . ALA B 1 152 ? 3.812 26.75 11.703 1 72.44 152 ALA B O 1
ATOM 5867 N N . GLU B 1 153 ? 1.837 25.766 11.242 1 65.19 153 GLU B N 1
ATOM 5868 C CA . GLU B 1 153 ? 1.076 26.859 11.828 1 65.19 153 GLU B CA 1
ATOM 5869 C C . GLU B 1 153 ? 1.008 26.75 13.344 1 65.19 153 GLU B C 1
ATOM 5871 O O . GLU B 1 153 ? 0.54 27.672 14.023 1 65.19 153 GLU B O 1
ATOM 5876 N N . TRP B 1 154 ? 1.599 25.781 13.883 1 74.44 154 TRP B N 1
ATOM 5877 C CA . TRP B 1 154 ? 1.352 25.531 15.297 1 74.44 154 TRP B CA 1
ATOM 5878 C C . TRP B 1 154 ? 2.371 26.266 16.156 1 74.44 154 TRP B C 1
ATOM 5880 O O . TRP B 1 154 ? 3.555 26.328 15.82 1 74.44 154 TRP B O 1
ATOM 5890 N N . PRO B 1 155 ? 1.812 26.844 17.141 1 72.62 155 PRO B N 1
ATOM 5891 C CA . PRO B 1 155 ? 2.695 27.531 18.078 1 72.62 155 PRO B CA 1
ATOM 5892 C C . PRO B 1 155 ? 3.578 26.562 18.875 1 72.62 155 PRO B C 1
ATOM 5894 O O . PRO B 1 155 ? 3.295 25.375 18.938 1 72.62 155 PRO B O 1
ATOM 5897 N N . PRO B 1 156 ? 4.562 27.047 19.453 1 70.88 156 PRO B N 1
ATOM 5898 C CA . PRO B 1 156 ? 5.508 26.219 20.203 1 70.88 156 PRO B CA 1
ATOM 5899 C C . PRO B 1 156 ? 4.836 25.438 21.328 1 70.88 156 PRO B C 1
ATOM 5901 O O . PRO B 1 156 ? 5.262 24.312 21.656 1 70.88 156 PRO B O 1
ATOM 5904 N N . ARG B 1 157 ? 3.834 25.953 21.922 1 73.94 157 ARG B N 1
ATOM 5905 C CA . ARG B 1 157 ? 3.152 25.297 23.031 1 73.94 157 ARG B CA 1
ATOM 5906 C C . ARG B 1 157 ? 2.611 23.938 22.609 1 73.94 157 ARG B C 1
ATOM 5908 O O . ARG B 1 157 ? 2.611 22.984 23.406 1 73.94 157 ARG B O 1
ATOM 5915 N N . THR B 1 158 ? 2.182 23.859 21.484 1 80.88 158 THR B N 1
ATOM 5916 C CA . THR B 1 158 ? 1.602 22.625 20.953 1 80.88 158 THR B CA 1
ATOM 5917 C C . THR B 1 158 ? 2.643 21.516 20.938 1 80.88 158 THR B C 1
ATOM 5919 O O . THR B 1 158 ? 2.318 20.344 21.188 1 80.88 158 THR B O 1
ATOM 5922 N N . ARG B 1 159 ? 3.877 21.828 20.656 1 83.06 159 ARG B N 1
ATOM 5923 C CA . ARG B 1 159 ? 4.953 20.844 20.641 1 83.06 159 ARG B CA 1
ATOM 5924 C C . ARG B 1 159 ? 5.203 20.281 22.031 1 83.06 159 ARG B C 1
ATOM 5926 O O . ARG B 1 159 ? 5.496 19.094 22.188 1 83.06 159 ARG B O 1
ATOM 5933 N N . ASP B 1 160 ? 5.074 21.141 22.969 1 83.25 160 ASP B N 1
ATOM 5934 C CA . ASP B 1 160 ? 5.27 20.703 24.344 1 83.25 160 ASP B CA 1
ATOM 5935 C C . ASP B 1 160 ? 4.184 19.703 24.766 1 83.25 160 ASP B C 1
ATOM 5937 O O . ASP B 1 160 ? 4.461 18.75 25.484 1 83.25 160 ASP B O 1
ATOM 5941 N N . ILE B 1 161 ? 3.029 20.031 24.359 1 88.75 161 ILE B N 1
ATOM 5942 C CA . ILE B 1 161 ? 1.927 19.125 24.656 1 88.75 161 ILE B CA 1
ATOM 5943 C C . ILE B 1 161 ? 2.189 17.766 24.031 1 88.75 161 ILE B C 1
ATOM 5945 O O . ILE B 1 161 ? 2.029 16.734 24.688 1 88.75 161 ILE B O 1
ATOM 5949 N N . LEU B 1 162 ? 2.594 17.75 22.828 1 91.56 162 LEU B N 1
ATOM 5950 C CA . LEU B 1 162 ? 2.865 16.5 22.125 1 91.56 162 LEU B CA 1
ATOM 5951 C C . LEU B 1 162 ? 4.016 15.75 22.781 1 91.56 162 LEU B C 1
ATOM 5953 O O . LEU B 1 162 ? 3.982 14.523 22.891 1 91.56 162 LEU B O 1
ATOM 5957 N N . ARG B 1 163 ? 5.047 16.5 23.188 1 90.5 163 ARG B N 1
ATOM 5958 C CA . ARG B 1 163 ? 6.164 15.898 23.906 1 90.5 163 ARG B CA 1
ATOM 5959 C C . ARG B 1 163 ? 5.684 15.172 25.156 1 90.5 163 ARG B C 1
ATOM 5961 O O . ARG B 1 163 ? 6.074 14.031 25.406 1 90.5 163 ARG B O 1
ATOM 5968 N N . ASP B 1 164 ? 4.852 15.875 25.859 1 92.31 164 ASP B N 1
ATOM 5969 C CA . ASP B 1 164 ? 4.293 15.273 27.062 1 92.31 164 ASP B CA 1
ATOM 5970 C C . ASP B 1 164 ? 3.521 13.992 26.734 1 92.31 164 ASP B C 1
ATOM 5972 O O . ASP B 1 164 ? 3.633 13 27.453 1 92.31 164 ASP B O 1
ATOM 5976 N N . CYS B 1 165 ? 2.754 14.039 25.719 1 95.62 165 CYS B N 1
ATOM 5977 C CA . CYS B 1 165 ? 1.965 12.875 25.328 1 95.62 165 CYS B CA 1
ATOM 5978 C C . CYS B 1 165 ? 2.867 11.711 24.922 1 95.62 165 CYS B C 1
ATOM 5980 O O . CYS B 1 165 ? 2.537 10.555 25.188 1 95.62 165 CYS B O 1
ATOM 5982 N N . VAL B 1 166 ? 3.979 12.008 24.312 1 95.62 166 VAL B N 1
ATOM 5983 C CA . VAL B 1 166 ? 4.938 10.984 23.891 1 95.62 166 VAL B CA 1
ATOM 5984 C C . VAL B 1 166 ? 5.48 10.258 25.125 1 95.62 166 VAL B C 1
ATOM 5986 O O . VAL B 1 166 ? 5.574 9.031 25.125 1 95.62 166 VAL B O 1
ATOM 5989 N N . TYR B 1 167 ? 5.809 11.031 26.156 1 94.69 167 TYR B N 1
ATOM 5990 C CA . TYR B 1 167 ? 6.312 10.445 27.391 1 94.69 167 TYR B CA 1
ATOM 5991 C C . TYR B 1 167 ? 5.227 9.648 28.109 1 94.69 167 TYR B C 1
ATOM 5993 O O . TYR B 1 167 ? 5.453 8.516 28.531 1 94.69 167 TYR B O 1
ATOM 6001 N N . LYS B 1 168 ? 4.094 10.203 28.172 1 95.25 168 LYS B N 1
ATOM 6002 C CA . LYS B 1 168 ? 2.988 9.57 28.875 1 95.25 168 LYS B CA 1
ATOM 6003 C C . LYS B 1 168 ? 2.557 8.281 28.172 1 95.25 168 LYS B C 1
ATOM 6005 O O . LYS B 1 168 ? 2.094 7.34 28.828 1 95.25 168 LYS B O 1
ATOM 6010 N N . ALA B 1 169 ? 2.682 8.25 26.891 1 96.88 169 ALA B N 1
ATOM 6011 C CA . ALA B 1 169 ? 2.295 7.082 26.109 1 96.88 169 ALA B CA 1
ATOM 6012 C C . ALA B 1 169 ? 3.326 5.965 26.25 1 96.88 169 ALA B C 1
ATOM 6014 O O . ALA B 1 169 ? 3.074 4.824 25.859 1 96.88 169 ALA B O 1
ATOM 6015 N N . GLY B 1 170 ? 4.504 6.312 26.734 1 95.44 170 GLY B N 1
ATOM 6016 C CA . GLY B 1 170 ? 5.547 5.32 26.938 1 95.44 170 GLY B CA 1
ATOM 6017 C C . GLY B 1 170 ? 6.438 5.141 25.719 1 95.44 170 GLY B C 1
ATOM 6018 O O . GLY B 1 170 ? 7.215 4.188 25.641 1 95.44 170 GLY B O 1
ATOM 6019 N N . LEU B 1 171 ? 6.301 5.969 24.766 1 95.75 171 LEU B N 1
ATOM 6020 C CA . LEU B 1 171 ? 7.234 5.934 23.641 1 95.75 171 LEU B CA 1
ATOM 6021 C C . LEU B 1 171 ? 8.648 6.246 24.109 1 95.75 171 LEU B C 1
ATOM 6023 O O . LEU B 1 171 ? 9.617 5.648 23.625 1 95.75 171 LEU B O 1
ATOM 6027 N N . LEU B 1 172 ? 8.734 7.215 24.953 1 93.81 172 LEU B N 1
ATOM 6028 C CA . LEU B 1 172 ? 9.953 7.516 25.688 1 93.81 172 LEU B CA 1
ATOM 6029 C C . LEU B 1 172 ? 9.742 7.355 27.188 1 93.81 172 LEU B C 1
ATOM 6031 O O . LEU B 1 172 ? 8.641 7.602 27.703 1 93.81 172 LEU B O 1
ATOM 6035 N N . ASP B 1 173 ? 10.789 7.008 27.797 1 88.88 173 ASP B N 1
ATOM 6036 C CA . ASP B 1 173 ? 10.719 6.742 29.234 1 88.88 173 ASP B CA 1
ATOM 6037 C C . ASP B 1 173 ? 10.484 8.031 30.016 1 88.88 173 ASP B C 1
ATOM 6039 O O . ASP B 1 173 ? 11.344 8.914 30.047 1 88.88 173 ASP B O 1
ATOM 6043 N N . GLU B 1 174 ? 9.383 8.086 30.734 1 86.69 174 GLU B N 1
ATOM 6044 C CA . GLU B 1 174 ? 8.984 9.273 31.484 1 86.69 174 GLU B CA 1
ATOM 6045 C C . GLU B 1 174 ? 9.953 9.555 32.625 1 86.69 174 GLU B C 1
ATOM 6047 O O . GLU B 1 174 ? 10.195 10.711 32.969 1 86.69 174 GLU B O 1
ATOM 6052 N N . SER B 1 175 ? 10.516 8.539 33.125 1 84.12 175 SER B N 1
ATOM 6053 C CA . SER B 1 175 ? 11.43 8.68 34.281 1 84.12 175 SER B CA 1
ATOM 6054 C C . SER B 1 175 ? 12.758 9.281 33.844 1 84.12 175 SER B C 1
ATOM 6056 O O . SER B 1 175 ? 13.516 9.781 34.656 1 84.12 175 SER B O 1
ATOM 6058 N N . LYS B 1 176 ? 13.023 9.391 32.562 1 80.94 176 LYS B N 1
ATOM 6059 C CA . LYS B 1 176 ? 14.297 9.883 32.062 1 80.94 176 LYS B CA 1
ATOM 6060 C C . LYS B 1 176 ? 14.078 11.078 31.125 1 80.94 176 LYS B C 1
ATOM 6062 O O . LYS B 1 176 ? 14.75 11.203 30.094 1 80.94 176 LYS B O 1
ATOM 6067 N N . ARG B 1 177 ? 13.094 11.828 31.406 1 81.38 177 ARG B N 1
ATOM 6068 C CA . ARG B 1 177 ? 12.695 12.938 30.547 1 81.38 177 ARG B CA 1
ATOM 6069 C C . ARG B 1 177 ? 13.883 13.859 30.266 1 81.38 177 ARG B C 1
ATOM 6071 O O . ARG B 1 177 ? 14.078 14.297 29.125 1 81.38 177 ARG B O 1
ATOM 6078 N N . GLN B 1 178 ? 14.656 14.148 31.234 1 74.56 178 GLN B N 1
ATOM 6079 C CA . GLN B 1 178 ? 15.773 15.078 31.062 1 74.56 178 GLN B CA 1
ATOM 6080 C C . GLN B 1 178 ? 16.875 14.461 30.219 1 74.56 178 GLN B C 1
ATOM 6082 O O . GLN B 1 178 ? 17.438 15.117 29.344 1 74.56 178 GLN B O 1
ATOM 6087 N N . SER B 1 179 ? 17.109 13.242 30.453 1 76.56 179 SER B N 1
ATOM 6088 C CA . SER B 1 179 ? 18.203 12.57 29.75 1 76.56 179 SER B CA 1
ATOM 6089 C C . SER B 1 179 ? 17.781 12.188 28.328 1 76.56 179 SER B C 1
ATOM 6091 O O . SER B 1 179 ? 18.625 12.023 27.453 1 76.56 179 SER B O 1
ATOM 6093 N N . ASN B 1 180 ? 16.453 12.086 28.109 1 78.12 180 ASN B N 1
ATOM 6094 C CA . ASN B 1 180 ? 15.977 11.609 26.828 1 78.12 180 ASN B CA 1
ATOM 6095 C C . ASN B 1 180 ? 15.492 12.758 25.953 1 78.12 180 ASN B C 1
ATOM 6097 O O . ASN B 1 180 ? 14.859 12.523 24.906 1 78.12 180 ASN B O 1
ATOM 6101 N N . ARG B 1 181 ? 15.844 13.867 26.266 1 77.38 181 ARG B N 1
ATOM 6102 C CA . ARG B 1 181 ? 15.367 15.023 25.516 1 77.38 181 ARG B CA 1
ATOM 6103 C C . ARG B 1 181 ? 15.875 14.992 24.078 1 77.38 181 ARG B C 1
ATOM 6105 O O . ARG B 1 181 ? 15.18 15.422 23.156 1 77.38 181 ARG B O 1
ATOM 6112 N N . HIS B 1 182 ? 17 14.422 23.969 1 81.62 182 HIS B N 1
ATOM 6113 C CA . HIS B 1 182 ? 17.625 14.391 22.656 1 81.62 182 HIS B CA 1
ATOM 6114 C C . HIS B 1 182 ? 17.047 13.266 21.797 1 81.62 182 HIS B C 1
ATOM 6116 O O . HIS B 1 182 ? 17.391 13.148 20.609 1 81.62 182 HIS B O 1
ATOM 6122 N N . ARG B 1 183 ? 16.141 12.547 22.344 1 91.88 183 ARG B N 1
ATOM 6123 C CA . ARG B 1 183 ? 15.609 11.398 21.625 1 91.88 183 ARG B CA 1
ATOM 6124 C C . ARG B 1 183 ? 14.273 11.734 20.969 1 91.88 183 ARG B C 1
ATOM 6126 O O . ARG B 1 183 ? 13.625 10.852 20.391 1 91.88 183 ARG B O 1
ATOM 6133 N N . LEU B 1 184 ? 13.852 12.945 21.141 1 92.44 184 LEU B N 1
ATOM 6134 C CA . LEU B 1 184 ? 12.641 13.414 20.469 1 92.44 184 LEU B CA 1
ATOM 6135 C C . LEU B 1 184 ? 12.906 14.719 19.719 1 92.44 184 LEU B C 1
ATOM 6137 O O . LEU B 1 184 ? 13.367 15.695 20.328 1 92.44 184 LEU B O 1
ATOM 6141 N N . GLU B 1 185 ? 12.641 14.695 18.5 1 90.56 185 GLU B N 1
ATOM 6142 C CA . GLU B 1 185 ? 12.773 15.883 17.656 1 90.56 185 GLU B CA 1
ATOM 6143 C C . GLU B 1 185 ? 11.477 16.172 16.906 1 90.56 185 GLU B C 1
ATOM 6145 O O . GLU B 1 185 ? 10.625 15.297 16.766 1 90.56 185 GLU B O 1
ATOM 6150 N N . PHE B 1 186 ? 11.391 17.438 16.531 1 90.19 186 PHE B N 1
ATOM 6151 C CA . PHE B 1 186 ? 10.227 17.859 15.75 1 90.19 186 PHE B CA 1
ATOM 6152 C C . PHE B 1 186 ? 10.656 18.422 14.398 1 90.19 186 PHE B C 1
ATOM 6154 O O . PHE B 1 186 ? 11.75 18.969 14.266 1 90.19 186 PHE B O 1
ATOM 6161 N N . THR B 1 187 ? 9.891 18.203 13.438 1 90.88 187 THR B N 1
ATOM 6162 C CA . THR B 1 187 ? 9.969 18.891 12.148 1 90.88 187 THR B CA 1
ATOM 6163 C C . THR B 1 187 ? 8.586 19.359 11.695 1 90.88 187 THR B C 1
ATOM 6165 O O . THR B 1 187 ? 7.57 18.953 12.266 1 90.88 187 THR B O 1
ATOM 6168 N N . THR B 1 188 ? 8.57 20.312 10.82 1 89 188 THR B N 1
ATOM 6169 C CA . THR B 1 188 ? 7.27 20.75 10.32 1 89 188 THR B CA 1
ATOM 6170 C C . THR B 1 188 ? 6.848 19.906 9.117 1 89 188 THR B C 1
ATOM 6172 O O . THR B 1 188 ? 7.691 19.422 8.359 1 89 188 THR B O 1
ATOM 6175 N N . GLU B 1 189 ? 5.566 19.688 8.977 1 91.06 189 GLU B N 1
ATOM 6176 C CA . GLU B 1 189 ? 5.023 18.906 7.875 1 91.06 189 GLU B CA 1
ATOM 6177 C C . GLU B 1 189 ? 5.5 19.438 6.527 1 91.06 189 GLU B C 1
ATOM 6179 O O . GLU B 1 189 ? 5.949 18.672 5.672 1 91.06 189 GLU B O 1
ATOM 6184 N N . PRO B 1 190 ? 5.539 20.781 6.312 1 90.75 190 PRO B N 1
ATOM 6185 C CA . PRO B 1 190 ? 6.039 21.25 5.02 1 90.75 190 PRO B CA 1
ATOM 6186 C C . PRO B 1 190 ? 7.527 20.969 4.828 1 90.75 190 PRO B C 1
ATOM 6188 O O . PRO B 1 190 ? 7.965 20.688 3.707 1 90.75 190 PRO B O 1
ATOM 6191 N N . GLU B 1 191 ? 8.273 21.109 5.902 1 91.56 191 GLU B N 1
ATOM 6192 C CA . GLU B 1 191 ? 9.695 20.797 5.82 1 91.56 191 GLU B CA 1
ATOM 6193 C C . GLU B 1 191 ? 9.922 19.344 5.422 1 91.56 191 GLU B C 1
ATOM 6195 O O . GLU B 1 191 ? 10.75 19.062 4.555 1 91.56 191 GLU B O 1
ATOM 6200 N N . ALA B 1 192 ? 9.195 18.5 6.078 1 95 192 ALA B N 1
ATOM 6201 C CA . ALA B 1 192 ? 9.297 17.078 5.773 1 95 192 ALA B CA 1
ATOM 6202 C C . ALA B 1 192 ? 8.898 16.797 4.328 1 95 192 ALA B C 1
ATOM 6204 O O . ALA B 1 192 ? 9.586 16.031 3.629 1 95 192 ALA B O 1
ATOM 6205 N N . ALA B 1 193 ? 7.848 17.359 3.916 1 95.44 193 ALA B N 1
ATOM 6206 C CA . ALA B 1 193 ? 7.398 17.188 2.539 1 95.44 193 ALA B CA 1
ATOM 6207 C C . ALA B 1 193 ? 8.445 17.672 1.549 1 95.44 193 ALA B C 1
ATOM 6209 O O . ALA B 1 193 ? 8.664 17.047 0.506 1 95.44 193 ALA B O 1
ATOM 6210 N N . ALA B 1 194 ? 9.102 18.766 1.861 1 95.38 194 ALA B N 1
ATOM 6211 C CA . ALA B 1 194 ? 10.125 19.344 0.986 1 95.38 194 ALA B CA 1
ATOM 6212 C C . ALA B 1 194 ? 11.32 18.406 0.843 1 95.38 194 ALA B C 1
ATOM 6214 O O . ALA B 1 194 ? 11.867 18.25 -0.25 1 95.38 194 ALA B O 1
ATOM 6215 N N . ILE B 1 195 ? 11.68 17.859 1.969 1 95.44 195 ILE B N 1
ATOM 6216 C CA . ILE B 1 195 ? 12.805 16.922 1.959 1 95.44 195 ILE B CA 1
ATOM 6217 C C . ILE B 1 195 ? 12.492 15.75 1.03 1 95.44 195 ILE B C 1
ATOM 6219 O O . ILE B 1 195 ? 13.312 15.391 0.184 1 95.44 195 ILE B O 1
ATOM 6223 N N . TYR B 1 196 ? 11.344 15.133 1.083 1 96 196 TYR B N 1
ATOM 6224 C CA . TYR B 1 196 ? 10.93 14.016 0.238 1 96 196 TYR B CA 1
ATOM 6225 C C . TYR B 1 196 ? 10.938 14.414 -1.233 1 96 196 TYR B C 1
ATOM 6227 O O . TYR B 1 196 ? 11.461 13.68 -2.078 1 96 196 TYR B O 1
ATOM 6235 N N . CYS B 1 197 ? 10.414 15.562 -1.486 1 94 197 CYS B N 1
ATOM 6236 C CA . CYS B 1 197 ? 10.258 16.016 -2.865 1 94 197 CYS B CA 1
ATOM 6237 C C . CYS B 1 197 ? 11.617 16.25 -3.516 1 94 197 CYS B C 1
ATOM 6239 O O . CYS B 1 197 ? 11.781 16.031 -4.715 1 94 197 CYS B O 1
ATOM 6241 N N . LEU B 1 198 ? 12.547 16.734 -2.734 1 91.5 198 LEU B N 1
ATOM 6242 C CA . LEU B 1 198 ? 13.891 16.938 -3.273 1 91.5 198 LEU B CA 1
ATOM 6243 C C . LEU B 1 198 ? 14.445 15.625 -3.828 1 91.5 198 LEU B C 1
ATOM 6245 O O . LEU B 1 198 ? 15.086 15.617 -4.883 1 91.5 198 LEU B O 1
ATOM 6249 N N . SER B 1 199 ? 14.172 14.617 -3.135 1 84.81 199 SER B N 1
ATOM 6250 C CA . SER B 1 199 ? 14.672 13.312 -3.553 1 84.81 199 SER B CA 1
ATOM 6251 C C . SER B 1 199 ? 14.016 12.859 -4.852 1 84.81 199 SER B C 1
ATOM 6253 O O . SER B 1 199 ? 14.547 11.992 -5.551 1 84.81 199 SER B O 1
ATOM 6255 N N . CYS B 1 200 ? 12.898 13.453 -5.168 1 83.38 200 CYS B N 1
ATOM 6256 C CA . CYS B 1 200 ? 12.141 13.062 -6.352 1 83.38 200 CYS B CA 1
ATOM 6257 C C . CYS B 1 200 ? 12.398 14.016 -7.508 1 83.38 200 CYS B C 1
ATOM 6259 O O . CYS B 1 200 ? 11.867 13.836 -8.602 1 83.38 200 CYS B O 1
ATOM 6261 N N . ALA B 1 201 ? 13.102 15.133 -7.383 1 82.19 201 ALA B N 1
ATOM 6262 C CA . ALA B 1 201 ? 13.266 16.203 -8.359 1 82.19 201 ALA B CA 1
ATOM 6263 C C . ALA B 1 201 ? 14.078 15.727 -9.562 1 82.19 201 ALA B C 1
ATOM 6265 O O . ALA B 1 201 ? 13.984 16.297 -10.648 1 82.19 201 ALA B O 1
ATOM 6266 N N . GLY B 1 202 ? 14.703 14.609 -9.539 1 71.19 202 GLY B N 1
ATOM 6267 C CA . GLY B 1 202 ? 15.414 14.07 -10.688 1 71.19 202 GLY B CA 1
ATOM 6268 C C . GLY B 1 202 ? 16.781 14.703 -10.898 1 71.19 202 GLY B C 1
ATOM 6269 O O . GLY B 1 202 ? 17.188 15.578 -10.125 1 71.19 202 GLY B O 1
ATOM 6270 N N . GLU B 1 203 ? 17.422 14.383 -12.016 1 68 203 GLU B N 1
ATOM 6271 C CA . GLU B 1 203 ? 18.812 14.758 -12.281 1 68 203 GLU B CA 1
ATOM 6272 C C . GLU B 1 203 ? 18.906 16.188 -12.805 1 68 203 GLU B C 1
ATOM 6274 O O . GLU B 1 203 ? 19.938 16.844 -12.656 1 68 203 GLU B O 1
ATOM 6279 N N . ASN B 1 204 ? 17.828 16.734 -13.281 1 75.81 204 ASN B N 1
ATOM 6280 C CA . ASN B 1 204 ? 17.891 18.062 -13.891 1 75.81 204 ASN B CA 1
ATOM 6281 C C . ASN B 1 204 ? 17.609 19.156 -12.875 1 75.81 204 ASN B C 1
ATOM 6283 O O . ASN B 1 204 ? 17.453 20.328 -13.242 1 75.81 204 ASN B O 1
ATOM 6287 N N . PHE B 1 205 ? 17.5 18.859 -11.68 1 85 205 PHE B N 1
ATOM 6288 C CA . PHE B 1 205 ? 17.328 19.859 -10.633 1 85 205 PHE B CA 1
ATOM 6289 C C . PHE B 1 205 ? 18.688 20.297 -10.086 1 85 205 PHE B C 1
ATOM 6291 O O . PHE B 1 205 ? 19.422 19.484 -9.531 1 85 205 PHE B O 1
ATOM 6298 N N . SER B 1 206 ? 19.016 21.594 -10.25 1 91.5 206 SER B N 1
ATOM 6299 C CA . SER B 1 206 ? 20.344 22.094 -9.969 1 91.5 206 SER B CA 1
ATOM 6300 C C . SER B 1 206 ? 20.328 23.109 -8.828 1 91.5 206 SER B C 1
ATOM 6302 O O . SER B 1 206 ? 19.266 23.594 -8.43 1 91.5 206 SER B O 1
ATOM 6304 N N . VAL B 1 207 ? 21.547 23.438 -8.375 1 93.94 207 VAL B N 1
ATOM 6305 C CA . VAL B 1 207 ? 21.719 24.438 -7.316 1 93.94 207 VAL B CA 1
ATOM 6306 C C . VAL B 1 207 ? 21.094 25.766 -7.75 1 93.94 207 VAL B C 1
ATOM 6308 O O . VAL B 1 207 ? 21.312 26.219 -8.875 1 93.94 207 VAL B O 1
ATOM 6311 N N . GLY B 1 208 ? 20.312 26.312 -6.875 1 93.81 208 GLY B N 1
ATOM 6312 C CA . GLY B 1 208 ? 19.656 27.578 -7.168 1 93.81 208 GLY B CA 1
ATOM 6313 C C . GLY B 1 208 ? 18.234 27.422 -7.645 1 93.81 208 GLY B C 1
ATOM 6314 O O . GLY B 1 208 ? 17.453 28.375 -7.621 1 93.81 208 GLY B O 1
ATOM 6315 N N . ASP B 1 209 ? 17.891 26.281 -8.031 1 94.62 209 ASP B N 1
ATOM 6316 C CA . ASP B 1 209 ? 16.531 26.031 -8.5 1 94.62 209 ASP B CA 1
ATOM 6317 C C . ASP B 1 209 ? 15.547 26.062 -7.332 1 94.62 209 ASP B C 1
ATOM 6319 O O . ASP B 1 209 ? 15.891 25.703 -6.207 1 94.62 209 ASP B O 1
ATOM 6323 N N . THR B 1 210 ? 14.367 26.531 -7.664 1 95.38 210 THR B N 1
ATOM 6324 C CA . THR B 1 210 ? 13.297 26.641 -6.676 1 95.38 210 THR B CA 1
ATOM 6325 C C . THR B 1 210 ? 12.156 25.672 -7 1 95.38 210 THR B C 1
ATOM 6327 O O . THR B 1 210 ? 11.875 25.422 -8.172 1 95.38 210 THR B O 1
ATOM 6330 N N . TYR B 1 211 ? 11.547 25.109 -5.93 1 96.06 211 TYR B N 1
ATOM 6331 C CA . TYR B 1 211 ? 10.383 24.25 -6.16 1 96.06 211 TYR B CA 1
ATOM 6332 C C . TYR B 1 211 ? 9.305 24.516 -5.117 1 96.06 211 TYR B C 1
ATOM 6334 O O . TYR B 1 211 ? 9.602 24.938 -3.996 1 96.06 211 TYR B O 1
ATOM 6342 N N . LEU B 1 212 ? 8.109 24.422 -5.523 1 96.94 212 LEU B N 1
ATOM 6343 C CA . LEU B 1 212 ? 6.926 24.547 -4.688 1 96.94 212 LEU B CA 1
ATOM 6344 C C . LEU B 1 212 ? 6.379 23.188 -4.297 1 96.94 212 LEU B C 1
ATOM 6346 O O . LEU B 1 212 ? 6.246 22.297 -5.148 1 96.94 212 LEU B O 1
ATOM 6350 N N . VAL B 1 213 ? 6.129 23 -3.012 1 96.81 213 VAL B N 1
ATOM 6351 C CA . VAL B 1 213 ? 5.496 21.781 -2.521 1 96.81 213 VAL B CA 1
ATOM 6352 C C . VAL B 1 213 ? 4.074 22.094 -2.051 1 96.81 213 VAL B C 1
ATOM 6354 O O . VAL B 1 213 ? 3.871 22.969 -1.218 1 96.81 213 VAL B O 1
ATOM 6357 N N . VAL B 1 214 ? 3.154 21.438 -2.588 1 96.62 214 VAL B N 1
ATOM 6358 C CA . VAL B 1 214 ? 1.755 21.516 -2.18 1 96.62 214 VAL B CA 1
ATOM 6359 C C . VAL B 1 214 ? 1.325 20.203 -1.54 1 96.62 214 VAL B C 1
ATOM 6361 O O . VAL B 1 214 ? 1.09 19.203 -2.238 1 96.62 214 VAL B O 1
ATOM 6364 N N . ASP B 1 215 ? 1.152 20.172 -0.255 1 94.94 215 ASP B N 1
ATOM 6365 C CA . ASP B 1 215 ? 0.706 18.984 0.462 1 94.94 215 ASP B CA 1
ATOM 6366 C C . ASP B 1 215 ? -0.812 18.984 0.627 1 94.94 215 ASP B C 1
ATOM 6368 O O . ASP B 1 215 ? -1.35 19.672 1.498 1 94.94 215 ASP B O 1
ATOM 6372 N N . CYS B 1 216 ? -1.391 18.234 -0.21 1 94.81 216 CYS B N 1
ATOM 6373 C CA . CYS B 1 216 ? -2.844 18.109 -0.183 1 94.81 216 CYS B CA 1
ATOM 6374 C C . CYS B 1 216 ? -3.277 16.922 0.683 1 94.81 216 CYS B C 1
ATOM 6376 O O . CYS B 1 216 ? -3.463 15.82 0.182 1 94.81 216 CYS B O 1
ATOM 6378 N N . GLY B 1 217 ? -3.609 17.188 1.932 1 90.62 217 GLY B N 1
ATOM 6379 C CA . GLY B 1 217 ? -4.008 16.156 2.869 1 90.62 217 GLY B CA 1
ATOM 6380 C C . GLY B 1 217 ? -5.516 16 2.982 1 90.62 217 GLY B C 1
ATOM 6381 O O . GLY B 1 217 ? -6.254 16.391 2.078 1 90.62 217 GLY B O 1
ATOM 6382 N N . GLY B 1 218 ? -5.887 15.344 4.02 1 87.94 218 GLY B N 1
ATOM 6383 C CA . GLY B 1 218 ? -7.305 15.148 4.27 1 87.94 218 GLY B CA 1
ATOM 6384 C C . GLY B 1 218 ? -8.008 16.406 4.762 1 87.94 218 GLY B C 1
ATOM 6385 O O . GLY B 1 218 ? -9.039 16.797 4.219 1 87.94 218 GLY B O 1
ATOM 6386 N N . GLY B 1 219 ? -7.379 16.984 5.816 1 83.75 219 GLY B N 1
ATOM 6387 C CA . GLY B 1 219 ? -8 18.156 6.406 1 83.75 219 GLY B CA 1
ATOM 6388 C C . GLY B 1 219 ? -7.367 19.453 5.949 1 83.75 219 GLY B C 1
ATOM 6389 O O . GLY B 1 219 ? -8.07 20.422 5.66 1 83.75 219 GLY B O 1
ATOM 6390 N N . THR B 1 220 ? -6.117 19.391 5.816 1 84.31 220 THR B N 1
ATOM 6391 C CA . THR B 1 220 ? -5.395 20.625 5.555 1 84.31 220 THR B CA 1
ATOM 6392 C C . THR B 1 220 ? -4.539 20.5 4.301 1 84.31 220 THR B C 1
ATOM 6394 O O . THR B 1 220 ? -4.16 19.406 3.906 1 84.31 220 THR B O 1
ATOM 6397 N N . VAL B 1 221 ? -4.336 21.656 3.646 1 90.56 221 VAL B N 1
ATOM 6398 C CA . VAL B 1 221 ? -3.375 21.797 2.557 1 90.56 221 VAL B CA 1
ATOM 6399 C C . VAL B 1 221 ? -2.254 22.75 2.98 1 90.56 221 VAL B C 1
ATOM 6401 O O . VAL B 1 221 ? -2.514 23.844 3.49 1 90.56 221 VAL B O 1
ATOM 6404 N N . ASP B 1 222 ? -1.034 22.328 2.875 1 91 222 ASP B N 1
ATOM 6405 C CA . ASP B 1 222 ? 0.126 23.125 3.277 1 91 222 ASP B CA 1
ATOM 6406 C C . ASP B 1 222 ? 1.058 23.375 2.096 1 91 222 ASP B C 1
ATOM 6408 O O . ASP B 1 222 ? 1.26 22.484 1.26 1 91 222 ASP B O 1
ATOM 6412 N N . LEU B 1 223 ? 1.605 24.578 2.061 1 93.62 223 LEU B N 1
ATOM 6413 C CA . LEU B 1 223 ? 2.479 24.938 0.949 1 93.62 223 LEU B CA 1
ATOM 6414 C C . LEU B 1 223 ? 3.807 25.5 1.456 1 93.62 223 LEU B C 1
ATOM 6416 O O . LEU B 1 223 ? 3.852 26.156 2.496 1 93.62 223 LEU B O 1
ATOM 6420 N N . THR B 1 224 ? 4.871 25.25 0.721 1 94.75 224 THR B N 1
ATOM 6421 C CA . THR B 1 224 ? 6.188 25.812 1 1 94.75 224 THR B CA 1
ATOM 6422 C C . THR B 1 224 ? 7.016 25.922 -0.278 1 94.75 224 THR B C 1
ATOM 6424 O O . THR B 1 224 ? 6.832 25.125 -1.207 1 94.75 224 THR B O 1
ATOM 6427 N N . ILE B 1 225 ? 7.793 26.922 -0.385 1 95.81 225 ILE B N 1
ATOM 6428 C CA . ILE B 1 225 ? 8.742 27.078 -1.483 1 95.81 225 ILE B CA 1
ATOM 6429 C C . ILE B 1 225 ? 10.164 26.953 -0.955 1 95.81 225 ILE B C 1
ATOM 6431 O O . ILE B 1 225 ? 10.539 27.625 0.018 1 95.81 225 ILE B O 1
ATOM 6435 N N . ARG B 1 226 ? 10.898 26.141 -1.602 1 96.31 226 ARG B N 1
ATOM 6436 C CA . ARG B 1 226 ? 12.273 25.875 -1.182 1 96.31 226 ARG B CA 1
ATOM 6437 C C . ARG B 1 226 ? 13.242 26.094 -2.336 1 96.31 226 ARG B C 1
ATOM 6439 O O . ARG B 1 226 ? 12.867 25.953 -3.504 1 96.31 226 ARG B O 1
ATOM 6446 N N . THR B 1 227 ? 14.477 26.375 -1.996 1 95.94 227 THR B N 1
ATOM 6447 C CA . THR B 1 227 ? 15.586 26.5 -2.938 1 95.94 227 THR B CA 1
ATOM 6448 C C . THR B 1 227 ? 16.703 25.531 -2.574 1 95.94 227 THR B C 1
ATOM 6450 O O . THR B 1 227 ? 17.031 25.359 -1.397 1 95.94 227 THR B O 1
ATOM 6453 N N . LEU B 1 228 ? 17.219 24.891 -3.555 1 95.75 228 LEU B N 1
ATOM 6454 C CA . LEU B 1 228 ? 18.359 24.016 -3.34 1 95.75 228 LEU B CA 1
ATOM 6455 C C . LEU B 1 228 ? 19.656 24.828 -3.254 1 95.75 228 LEU B C 1
ATOM 6457 O O . LEU B 1 228 ? 19.969 25.594 -4.164 1 95.75 228 LEU B O 1
ATOM 6461 N N . LEU B 1 229 ? 20.344 24.656 -2.16 1 95 229 LEU B N 1
ATOM 6462 C CA . LEU B 1 229 ? 21.609 25.344 -1.933 1 95 229 LEU B CA 1
ATOM 6463 C C . LEU B 1 229 ? 22.797 24.438 -2.297 1 95 229 LEU B C 1
ATOM 6465 O O . LEU B 1 229 ? 22.609 23.25 -2.561 1 95 229 LEU B O 1
ATOM 6469 N N . PRO B 1 230 ? 23.938 25.141 -2.264 1 88.94 230 PRO B N 1
ATOM 6470 C CA . PRO B 1 230 ? 25.109 24.281 -2.443 1 88.94 230 PRO B CA 1
ATOM 6471 C C . PRO B 1 230 ? 25.234 23.234 -1.352 1 88.94 230 PRO B C 1
ATOM 6473 O O . PRO B 1 230 ? 24.625 23.359 -0.289 1 88.94 230 PRO B O 1
ATOM 6476 N N . ASP B 1 231 ? 25.75 22.078 -1.538 1 86.94 231 ASP B N 1
ATOM 6477 C CA . ASP B 1 231 ? 25.953 20.969 -0.614 1 86.94 231 ASP B CA 1
ATOM 6478 C C . ASP B 1 231 ? 24.688 20.125 -0.477 1 86.94 231 ASP B C 1
ATOM 6480 O O . ASP B 1 231 ? 24.547 19.359 0.481 1 86.94 231 ASP B O 1
ATOM 6484 N N . LYS B 1 232 ? 23.625 20.516 -1.126 1 87.12 232 LYS B N 1
ATOM 6485 C CA . LYS B 1 232 ? 22.391 19.75 -1.193 1 87.12 232 LYS B CA 1
ATOM 6486 C C . LYS B 1 232 ? 21.531 19.984 0.041 1 87.12 232 LYS B C 1
ATOM 6488 O O . LYS B 1 232 ? 20.938 19.047 0.584 1 87.12 232 LYS B O 1
ATOM 6493 N N . THR B 1 233 ? 21.625 21.297 0.556 1 93.56 233 THR B N 1
ATOM 6494 C CA . THR B 1 233 ? 20.766 21.719 1.661 1 93.56 233 THR B CA 1
ATOM 6495 C C . THR B 1 233 ? 19.641 22.609 1.161 1 93.56 233 THR B C 1
ATOM 6497 O O . THR B 1 233 ? 19.625 23 -0.009 1 93.56 233 THR B O 1
ATOM 6500 N N . LEU B 1 234 ? 18.688 22.906 2.047 1 95.12 234 LEU B N 1
ATOM 6501 C CA . LEU B 1 234 ? 17.484 23.594 1.612 1 95.12 234 LEU B CA 1
ATOM 6502 C C . LEU B 1 234 ? 17.312 24.922 2.348 1 95.12 234 LEU B C 1
ATOM 6504 O O . LEU B 1 234 ? 17.609 25.016 3.543 1 95.12 234 LEU B O 1
ATOM 6508 N N . GLU B 1 235 ? 16.891 25.828 1.56 1 95.06 235 GLU B N 1
ATOM 6509 C CA . GLU B 1 235 ? 16.469 27.125 2.096 1 95.06 235 GLU B CA 1
ATOM 6510 C C . GLU B 1 235 ? 14.969 27.344 1.891 1 95.06 235 GLU B C 1
ATOM 6512 O O . GLU B 1 235 ? 14.438 27.078 0.809 1 95.06 235 GLU B O 1
ATOM 6517 N N . GLU B 1 236 ? 14.367 27.781 2.936 1 92.56 236 GLU B N 1
ATOM 6518 C CA . GLU B 1 236 ? 12.969 28.172 2.82 1 92.56 236 GLU B CA 1
ATOM 6519 C C . GLU B 1 236 ? 12.844 29.594 2.25 1 92.56 236 GLU B C 1
ATOM 6521 O O . GLU B 1 236 ? 13.312 30.547 2.857 1 92.56 236 GLU B O 1
ATOM 6526 N N . GLU B 1 237 ? 12.102 29.719 1.161 1 92.12 237 GLU B N 1
ATOM 6527 C CA . GLU B 1 237 ? 12.109 30.984 0.427 1 92.12 237 GLU B CA 1
ATOM 6528 C C . GLU B 1 237 ? 11.023 31.938 0.944 1 92.12 237 GLU B C 1
ATOM 6530 O O . GLU B 1 237 ? 11.188 33.156 0.89 1 92.12 237 GLU B O 1
ATOM 6535 N N . THR B 1 238 ? 9.961 31.391 1.223 1 88.06 238 THR B N 1
ATOM 6536 C CA . THR B 1 238 ? 8.828 32.219 1.648 1 88.06 238 THR B CA 1
ATOM 6537 C C . THR B 1 238 ? 8.195 31.641 2.916 1 88.06 238 THR B C 1
ATOM 6539 O O . THR B 1 238 ? 8.438 30.484 3.275 1 88.06 238 THR B O 1
ATOM 6542 N N . VAL B 1 239 ? 7.414 32.5 3.582 1 84.81 239 VAL B N 1
ATOM 6543 C CA . VAL B 1 239 ? 6.633 32.031 4.715 1 84.81 239 VAL B CA 1
ATOM 6544 C C . VAL B 1 239 ? 5.645 30.953 4.242 1 84.81 239 VAL B C 1
ATOM 6546 O O . VAL B 1 239 ? 4.977 31.141 3.219 1 84.81 239 VAL B O 1
ATOM 6549 N N . ARG B 1 240 ? 5.602 29.922 4.93 1 81.75 240 ARG B N 1
ATOM 6550 C CA . ARG B 1 240 ? 4.703 28.812 4.605 1 81.75 240 ARG B CA 1
ATOM 6551 C C . ARG B 1 240 ? 3.246 29.219 4.832 1 81.75 240 ARG B C 1
ATOM 6553 O O . ARG B 1 240 ? 2.961 30.125 5.617 1 81.75 240 ARG B O 1
ATOM 6560 N N . SER B 1 241 ? 2.4 28.625 4.043 1 84.31 241 SER B N 1
ATOM 6561 C CA . SER B 1 241 ? 0.972 28.891 4.148 1 84.31 241 SER B CA 1
ATOM 6562 C C . SER B 1 241 ? 0.158 27.594 4.129 1 84.31 241 SER B C 1
ATOM 6564 O O . SER B 1 241 ? 0.721 26.516 4.035 1 84.31 241 SER B O 1
ATOM 6566 N N . GLY B 1 242 ? -1.126 27.703 4.414 1 84.06 242 GLY B N 1
ATOM 6567 C CA . GLY B 1 242 ? -2.02 26.562 4.395 1 84.06 242 GLY B CA 1
ATOM 6568 C C . GLY B 1 242 ? -3.475 26.938 4.598 1 84.06 242 GLY B C 1
ATOM 6569 O O . GLY B 1 242 ? -3.805 28.109 4.738 1 84.06 242 GLY B O 1
ATOM 6570 N N . GLY B 1 243 ? -4.312 25.984 4.445 1 82.75 243 GLY B N 1
ATOM 6571 C CA . GLY B 1 243 ? -5.742 26.156 4.629 1 82.75 243 GLY B CA 1
ATOM 6572 C C . GLY B 1 243 ? -6.477 24.859 4.898 1 82.75 243 GLY B C 1
ATOM 6573 O O . GLY B 1 243 ? -5.93 23.781 4.684 1 82.75 243 GLY B O 1
ATOM 6574 N N . LEU B 1 244 ? -7.66 25 5.449 1 84.06 244 LEU B N 1
ATOM 6575 C CA . LEU B 1 244 ? -8.539 23.875 5.707 1 84.06 244 LEU B CA 1
ATOM 6576 C C . LEU B 1 244 ? -9.367 23.531 4.473 1 84.06 244 LEU B C 1
ATOM 6578 O O . LEU B 1 244 ? -10.555 23.875 4.406 1 84.06 244 LEU B O 1
ATOM 6582 N N . CYS B 1 245 ? -8.812 22.891 3.518 1 90.5 245 CYS B N 1
ATOM 6583 C CA . CYS B 1 245 ? -9.492 22.578 2.266 1 90.5 245 CYS B CA 1
ATOM 6584 C C . CYS B 1 245 ? -9.016 21.234 1.707 1 90.5 245 CYS B C 1
ATOM 6586 O O . CYS B 1 245 ? -8.828 21.094 0.498 1 90.5 245 CYS B O 1
ATOM 6588 N N . GLY B 1 246 ? -8.789 20.297 2.512 1 91.38 246 GLY B N 1
ATOM 6589 C CA . GLY B 1 246 ? -8.305 18.984 2.092 1 91.38 246 GLY B CA 1
ATOM 6590 C C . GLY B 1 246 ? -9.406 18.094 1.544 1 91.38 246 GLY B C 1
ATOM 6591 O O . GLY B 1 246 ? -10.492 18.562 1.217 1 91.38 246 GLY B O 1
ATOM 6592 N N . SER B 1 247 ? -9.133 16.844 1.401 1 94.12 247 SER B N 1
ATOM 6593 C CA . SER B 1 247 ? -9.992 15.875 0.727 1 94.12 247 SER B CA 1
ATOM 6594 C C . SER B 1 247 ? -11.297 15.672 1.489 1 94.12 247 SER B C 1
ATOM 6596 O O . SER B 1 247 ? -12.312 15.297 0.902 1 94.12 247 SER B O 1
ATOM 6598 N N . THR B 1 248 ? -11.312 15.922 2.807 1 93.06 248 THR B N 1
ATOM 6599 C CA . THR B 1 248 ? -12.5 15.711 3.621 1 93.06 248 THR B CA 1
ATOM 6600 C C . THR B 1 248 ? -13.594 16.703 3.246 1 93.06 248 THR B C 1
ATOM 6602 O O . THR B 1 248 ? -14.773 16.484 3.531 1 93.06 248 THR B O 1
ATOM 6605 N N . PHE B 1 249 ? -13.188 17.719 2.654 1 94.06 249 PHE B N 1
ATOM 6606 C CA . PHE B 1 249 ? -14.188 18.703 2.225 1 94.06 249 PHE B CA 1
ATOM 6607 C C . PHE B 1 249 ? -14.961 18.172 1.02 1 94.06 249 PHE B C 1
ATOM 6609 O O . PHE B 1 249 ? -16.125 18.547 0.814 1 94.06 249 PHE B O 1
ATOM 6616 N N . VAL B 1 250 ? -14.328 17.359 0.2 1 97.06 250 VAL B N 1
ATOM 6617 C CA . VAL B 1 250 ? -15.055 16.672 -0.861 1 97.06 250 VAL B CA 1
ATOM 6618 C C . VAL B 1 250 ? -16.047 15.695 -0.252 1 97.06 250 VAL B C 1
ATOM 6620 O O . VAL B 1 250 ? -17.188 15.562 -0.735 1 97.06 250 VAL B O 1
ATOM 6623 N N . ASP B 1 251 ? -15.633 15.047 0.782 1 96.94 251 ASP B N 1
ATOM 6624 C CA . ASP B 1 251 ? -16.516 14.133 1.5 1 96.94 251 ASP B CA 1
ATOM 6625 C C . ASP B 1 251 ? -17.75 14.859 2.033 1 96.94 251 ASP B C 1
ATOM 6627 O O . ASP B 1 251 ? -18.859 14.336 1.966 1 96.94 251 ASP B O 1
ATOM 6631 N N . GLN B 1 252 ? -17.484 16.062 2.559 1 95.19 252 GLN B N 1
ATOM 6632 C CA . GLN B 1 252 ? -18.594 16.844 3.104 1 95.19 252 GLN B CA 1
ATOM 6633 C C . GLN B 1 252 ? -19.578 17.219 2.012 1 95.19 252 GLN B C 1
ATOM 6635 O O . GLN B 1 252 ? -20.797 17.25 2.248 1 95.19 252 GLN B O 1
ATOM 6640 N N . GLU B 1 253 ? -19.094 17.531 0.869 1 97.12 253 GLU B N 1
ATOM 6641 C CA . GLU B 1 253 ? -19.969 17.875 -0.242 1 97.12 253 GLU B CA 1
ATOM 6642 C C . GLU B 1 253 ? -20.797 16.672 -0.682 1 97.12 253 GLU B C 1
ATOM 6644 O O . GLU B 1 253 ? -21.953 16.812 -1.104 1 97.12 253 GLU B O 1
ATOM 6649 N N . PHE B 1 254 ? -20.266 15.5 -0.63 1 97.69 254 PHE B N 1
ATOM 6650 C CA . PHE B 1 254 ? -21.016 14.281 -0.896 1 97.69 254 PHE B CA 1
ATOM 6651 C C . PHE B 1 254 ? -22.156 14.109 0.102 1 97.69 254 PHE B C 1
ATOM 6653 O O . PHE B 1 254 ? -23.281 13.773 -0.28 1 97.69 254 PHE B O 1
ATOM 6660 N N . LEU B 1 255 ? -21.859 14.367 1.344 1 97.38 255 LEU B N 1
ATOM 6661 C CA . LEU B 1 255 ? -22.891 14.25 2.365 1 97.38 255 LEU B CA 1
ATOM 6662 C C . LEU B 1 255 ? -23.984 15.289 2.148 1 97.38 255 LEU B C 1
ATOM 6664 O O . LEU B 1 255 ? -25.156 15.023 2.414 1 97.38 255 LEU B O 1
ATOM 6668 N N . LYS B 1 256 ? -23.625 16.438 1.696 1 96.75 256 LYS B N 1
ATOM 6669 C CA . LYS B 1 256 ? -24.609 17.453 1.35 1 96.75 256 LYS B CA 1
ATOM 6670 C C . LYS B 1 256 ? -25.5 16.984 0.201 1 96.75 256 LYS B C 1
ATOM 6672 O O . LYS B 1 256 ? -26.703 17.219 0.21 1 96.75 256 LYS B O 1
ATOM 6677 N N . PHE B 1 257 ? -24.875 16.391 -0.763 1 97 257 PHE B N 1
ATOM 6678 C CA . PHE B 1 257 ? -25.625 15.82 -1.881 1 97 257 PHE B CA 1
ATOM 6679 C C . PHE B 1 257 ? -26.641 14.805 -1.389 1 97 257 PHE B C 1
ATOM 6681 O O . PHE B 1 257 ? -27.797 14.828 -1.808 1 97 257 PHE B O 1
ATOM 6688 N N . LEU B 1 258 ? -26.219 13.945 -0.503 1 96.75 258 LEU B N 1
ATOM 6689 C CA . LEU B 1 258 ? -27.125 12.93 0.036 1 96.75 258 LEU B CA 1
ATOM 6690 C C . LEU B 1 258 ? -28.234 13.57 0.859 1 96.75 258 LEU B C 1
ATOM 6692 O O . LEU B 1 258 ? -29.375 13.094 0.855 1 96.75 258 LEU B O 1
ATOM 6696 N N . ARG B 1 259 ? -27.859 14.609 1.562 1 96.81 259 ARG B N 1
ATOM 6697 C CA . ARG B 1 259 ? -28.828 15.344 2.361 1 96.81 259 ARG B CA 1
ATOM 6698 C C . ARG B 1 259 ? -29.953 15.883 1.49 1 96.81 259 ARG B C 1
ATOM 6700 O O . ARG B 1 259 ? -31.125 15.883 1.901 1 96.81 259 ARG B O 1
ATOM 6707 N N . LEU B 1 260 ? -29.656 16.312 0.356 1 95.38 260 LEU B N 1
ATOM 6708 C CA . LEU B 1 260 ? -30.656 16.844 -0.572 1 95.38 260 LEU B CA 1
ATOM 6709 C C . LEU B 1 260 ? -31.531 15.727 -1.118 1 95.38 260 LEU B C 1
ATOM 6711 O O . LEU B 1 260 ? -32.719 15.945 -1.418 1 95.38 260 LEU B O 1
ATOM 6715 N N . THR B 1 261 ? -30.969 14.555 -1.181 1 94.75 261 THR B N 1
ATOM 6716 C CA . THR B 1 261 ? -31.688 13.438 -1.803 1 94.75 261 THR B CA 1
ATOM 6717 C C . THR B 1 261 ? -32.562 12.727 -0.785 1 94.75 261 THR B C 1
ATOM 6719 O O . THR B 1 261 ? -33.719 12.383 -1.082 1 94.75 261 THR B O 1
ATOM 6722 N N . VAL B 1 262 ? -32.062 12.539 0.479 1 97.12 262 VAL B N 1
ATOM 6723 C CA . VAL B 1 262 ? -32.781 11.695 1.429 1 97.12 262 VAL B CA 1
ATOM 6724 C C . VAL B 1 262 ? -33.406 12.562 2.516 1 97.12 262 VAL B C 1
ATOM 6726 O O . VAL B 1 262 ? -34.281 12.102 3.256 1 97.12 262 VAL B O 1
ATOM 6729 N N . GLY B 1 263 ? -33 13.781 2.676 1 96.06 263 GLY B N 1
ATOM 6730 C CA . GLY B 1 263 ? -33.531 14.695 3.674 1 96.06 263 GLY B CA 1
ATOM 6731 C C . GLY B 1 263 ? -32.531 15.039 4.766 1 96.06 263 GLY B C 1
ATOM 6732 O O . GLY B 1 263 ? -31.75 14.188 5.188 1 96.06 263 GLY B O 1
ATOM 6733 N N . SER B 1 264 ? -32.625 16.25 5.23 1 95.94 264 SER B N 1
ATOM 6734 C CA . SER B 1 264 ? -31.672 16.75 6.227 1 95.94 264 SER B CA 1
ATOM 6735 C C . SER B 1 264 ? -31.859 16.047 7.566 1 95.94 264 SER B C 1
ATOM 6737 O O . SER B 1 264 ? -30.891 15.688 8.227 1 95.94 264 SER B O 1
ATOM 6739 N N . GLU B 1 265 ? -33.062 15.844 7.906 1 96.31 265 GLU B N 1
ATOM 6740 C CA . GLU B 1 265 ? -33.344 15.211 9.188 1 96.31 265 GLU B CA 1
ATOM 6741 C C . GLU B 1 265 ? -32.844 13.766 9.211 1 96.31 265 GLU B C 1
ATOM 6743 O O . GLU B 1 265 ? -32.344 13.297 10.234 1 96.31 265 GLU B O 1
ATOM 6748 N N . ALA B 1 266 ? -33.094 13.125 8.117 1 97 266 ALA B N 1
ATOM 6749 C CA . ALA B 1 266 ? -32.656 11.742 8.023 1 97 266 ALA B CA 1
ATOM 6750 C C . ALA B 1 266 ? -31.125 11.648 8.164 1 97 266 ALA B C 1
ATOM 6752 O O . ALA B 1 266 ? -30.625 10.797 8.891 1 97 266 ALA B O 1
ATOM 6753 N N . MET B 1 267 ? -30.484 12.57 7.57 1 96.88 267 MET B N 1
ATOM 6754 C CA . MET B 1 267 ? -29.016 12.562 7.605 1 96.88 267 MET B CA 1
ATOM 6755 C C . MET B 1 267 ? -28.5 12.922 8.992 1 96.88 267 MET B C 1
ATOM 6757 O O . MET B 1 267 ? -27.5 12.375 9.453 1 96.88 267 MET B O 1
ATOM 6761 N N . ASP B 1 268 ? -29.156 13.812 9.656 1 96.56 268 ASP B N 1
ATOM 6762 C CA . ASP B 1 268 ? -28.75 14.195 11.008 1 96.56 268 ASP B CA 1
ATOM 6763 C C . ASP B 1 268 ? -28.891 13.031 11.984 1 96.56 268 ASP B C 1
ATOM 6765 O O . ASP B 1 268 ? -28.016 12.781 12.797 1 96.56 268 ASP B O 1
ATOM 6769 N N . GLN B 1 269 ? -29.953 12.32 11.859 1 96.44 269 GLN B N 1
ATOM 6770 C CA . GLN B 1 269 ? -30.188 11.164 12.719 1 96.44 269 GLN B CA 1
ATOM 6771 C C . GLN B 1 269 ? -29.188 10.047 12.414 1 96.44 269 GLN B C 1
ATOM 6773 O O . GLN B 1 269 ? -28.703 9.375 13.328 1 96.44 269 GLN B O 1
ATOM 6778 N N . PHE B 1 270 ? -28.938 9.93 11.133 1 96.5 270 PHE B N 1
ATOM 6779 C CA . PHE B 1 270 ? -27.969 8.93 10.711 1 96.5 270 PHE B CA 1
ATOM 6780 C C . PHE B 1 270 ? -26.578 9.227 11.289 1 96.5 270 PHE B C 1
ATOM 6782 O O . PHE B 1 270 ? -25.938 8.344 11.844 1 96.5 270 PHE B O 1
ATOM 6789 N N . LYS B 1 271 ? -26.156 10.438 11.227 1 94.94 271 LYS B N 1
ATOM 6790 C CA . LYS B 1 271 ? -24.844 10.875 11.727 1 94.94 271 LYS B CA 1
ATOM 6791 C C . LYS B 1 271 ? -24.766 10.719 13.242 1 94.94 271 LYS B C 1
ATOM 6793 O O . LYS B 1 271 ? -23.734 10.266 13.766 1 94.94 271 LYS B O 1
ATOM 6798 N N . GLU B 1 272 ? -25.828 11 13.891 1 93.44 272 GLU B N 1
ATOM 6799 C CA . GLU B 1 272 ? -25.844 10.984 15.352 1 93.44 272 GLU B CA 1
ATOM 6800 C C . GLU B 1 272 ? -25.859 9.555 15.891 1 93.44 272 GLU B C 1
ATOM 6802 O O . GLU B 1 272 ? -25.188 9.25 16.875 1 93.44 272 GLU B O 1
ATOM 6807 N N . ASN B 1 273 ? -26.594 8.68 15.18 1 93.44 273 ASN B N 1
ATOM 6808 C CA . ASN B 1 273 ? -26.875 7.371 15.773 1 93.44 273 ASN B CA 1
ATOM 6809 C C . ASN B 1 273 ? -26.047 6.27 15.117 1 93.44 273 ASN B C 1
ATOM 6811 O O . ASN B 1 273 ? -25.906 5.184 15.68 1 93.44 273 ASN B O 1
ATOM 6815 N N . HIS B 1 274 ? -25.578 6.531 13.922 1 94.31 274 HIS B N 1
ATOM 6816 C CA . HIS B 1 274 ? -24.844 5.52 13.172 1 94.31 274 HIS B CA 1
ATOM 6817 C C . HIS B 1 274 ? -23.594 6.113 12.531 1 94.31 274 HIS B C 1
ATOM 6819 O O . HIS B 1 274 ? -23.375 5.969 11.32 1 94.31 274 HIS B O 1
ATOM 6825 N N . TYR B 1 275 ? -22.797 6.711 13.43 1 95.06 275 TYR B N 1
ATOM 6826 C CA . TYR B 1 275 ? -21.625 7.43 12.938 1 95.06 275 TYR B CA 1
ATOM 6827 C C . TYR B 1 275 ? -20.672 6.488 12.211 1 95.06 275 TYR B C 1
ATOM 6829 O O . TYR B 1 275 ? -20.125 6.84 11.164 1 95.06 275 TYR B O 1
ATOM 6837 N N . GLY B 1 276 ? -20.422 5.289 12.734 1 95.25 276 GLY B N 1
ATOM 6838 C CA . GLY B 1 276 ? -19.562 4.309 12.086 1 95.25 276 GLY B CA 1
ATOM 6839 C C . GLY B 1 276 ? -20.047 3.912 10.703 1 95.25 276 GLY B C 1
ATOM 6840 O O . GLY B 1 276 ? -19.25 3.777 9.773 1 95.25 276 GLY B O 1
ATOM 6841 N N . SER B 1 277 ? -21.391 3.746 10.562 1 94.88 277 SER B N 1
ATOM 6842 C CA . SER B 1 277 ? -21.984 3.412 9.273 1 94.88 277 SER B CA 1
ATOM 6843 C C . SER B 1 277 ? -21.797 4.543 8.266 1 94.88 277 SER B C 1
ATOM 6845 O O . SER B 1 277 ? -21.578 4.297 7.078 1 94.88 277 SER B O 1
ATOM 6847 N N . LEU B 1 278 ? -21.938 5.695 8.805 1 97.19 278 LEU B N 1
ATOM 6848 C CA . LEU B 1 278 ? -21.719 6.863 7.965 1 97.19 278 LEU B CA 1
ATOM 6849 C C . LEU B 1 278 ? -20.281 6.895 7.445 1 97.19 278 LEU B C 1
ATOM 6851 O O . LEU B 1 278 ? -20.062 7.152 6.258 1 97.19 278 LEU B O 1
ATOM 6855 N N . GLN B 1 279 ? -19.359 6.672 8.328 1 96.5 279 GLN B N 1
ATOM 6856 C CA . GLN B 1 279 ? -17.953 6.668 7.938 1 96.5 279 GLN B CA 1
ATOM 6857 C C . GLN B 1 279 ? -17.656 5.531 6.965 1 96.5 279 GLN B C 1
ATOM 6859 O O . GLN B 1 279 ? -16.844 5.688 6.051 1 96.5 279 GLN B O 1
ATOM 6864 N N . LYS B 1 280 ? -18.266 4.434 7.16 1 94.75 280 LYS B N 1
ATOM 6865 C CA . LYS B 1 280 ? -18.109 3.307 6.242 1 94.75 280 LYS B CA 1
ATOM 6866 C C . LYS B 1 280 ? -18.594 3.676 4.84 1 94.75 280 LYS B C 1
ATOM 6868 O O . LYS B 1 280 ? -17.969 3.295 3.848 1 94.75 280 LYS B O 1
ATOM 6873 N N . LEU B 1 281 ? -19.734 4.375 4.766 1 96.31 281 LEU B N 1
ATOM 6874 C CA . LEU B 1 281 ? -20.25 4.859 3.488 1 96.31 281 LEU B CA 1
ATOM 6875 C C . LEU B 1 281 ? -19.219 5.734 2.787 1 96.31 281 LEU B C 1
ATOM 6877 O O . LEU B 1 281 ? -19.031 5.625 1.574 1 96.31 281 LEU B O 1
ATOM 6881 N N . ILE B 1 282 ? -18.547 6.496 3.543 1 96.12 282 ILE B N 1
ATOM 6882 C CA . ILE B 1 282 ? -17.578 7.43 2.986 1 96.12 282 ILE B CA 1
ATOM 6883 C C . ILE B 1 282 ? -16.328 6.668 2.557 1 96.12 282 ILE B C 1
ATOM 6885 O O . ILE B 1 282 ? -15.906 6.754 1.4 1 96.12 282 ILE B O 1
ATOM 6889 N N . TYR B 1 283 ? -15.75 5.805 3.389 1 92.94 283 TYR B N 1
ATOM 6890 C CA . TYR B 1 283 ? -14.406 5.27 3.205 1 92.94 283 TYR B CA 1
ATOM 6891 C C . TYR B 1 283 ? -14.438 3.975 2.4 1 92.94 283 TYR B C 1
ATOM 6893 O O . TYR B 1 283 ? -13.422 3.566 1.827 1 92.94 283 TYR B O 1
ATOM 6901 N N . LYS B 1 284 ? -15.586 3.318 2.338 1 90.56 284 LYS B N 1
ATOM 6902 C CA . LYS B 1 284 ? -15.641 2.033 1.645 1 90.56 284 LYS B CA 1
ATOM 6903 C C . LYS B 1 284 ? -16.406 2.148 0.334 1 90.56 284 LYS B C 1
ATOM 6905 O O . LYS B 1 284 ? -16.281 1.295 -0.546 1 90.56 284 LYS B O 1
ATOM 6910 N N . PHE B 1 285 ? -17.188 3.219 0.186 1 92.94 285 PHE B N 1
ATOM 6911 C CA . PHE B 1 285 ? -17.906 3.422 -1.062 1 92.94 285 PHE B CA 1
ATOM 6912 C C . PHE B 1 285 ? -17.438 4.695 -1.76 1 92.94 285 PHE B C 1
ATOM 6914 O O . PHE B 1 285 ? -16.797 4.633 -2.807 1 92.94 285 PHE B O 1
ATOM 6921 N N . PHE B 1 286 ? -17.672 5.832 -1.143 1 95.62 286 PHE B N 1
ATOM 6922 C CA . PHE B 1 286 ? -17.5 7.105 -1.834 1 95.62 286 PHE B CA 1
ATOM 6923 C C . PHE B 1 286 ? -16.047 7.301 -2.262 1 95.62 286 PHE B C 1
ATOM 6925 O O . PHE B 1 286 ? -15.773 7.637 -3.416 1 95.62 286 PHE B O 1
ATOM 6932 N N . CYS B 1 287 ? -15.117 7.102 -1.328 1 92 287 CYS B N 1
ATOM 6933 C CA . CYS B 1 287 ? -13.711 7.371 -1.614 1 92 287 CYS B CA 1
ATOM 6934 C C . CYS B 1 287 ? -13.18 6.426 -2.686 1 92 287 CYS B C 1
ATOM 6936 O O . CYS B 1 287 ? -12.68 6.871 -3.719 1 92 287 CYS B O 1
ATOM 6938 N N . PRO B 1 288 ? -13.375 5.156 -2.525 1 85.81 288 PRO B N 1
ATOM 6939 C CA . PRO B 1 288 ? -12.758 4.25 -3.502 1 85.81 288 PRO B CA 1
ATOM 6940 C C . PRO B 1 288 ? -13.531 4.195 -4.816 1 85.81 288 PRO B C 1
ATOM 6942 O O . PRO B 1 288 ? -12.938 3.979 -5.879 1 85.81 288 PRO B O 1
ATOM 6945 N N . GLU B 1 289 ? -14.844 4.367 -4.832 1 86.62 289 GLU B N 1
ATOM 6946 C CA . GLU B 1 289 ? -15.656 4.129 -6.02 1 86.62 289 GLU B CA 1
ATOM 6947 C C . GLU B 1 289 ? -15.914 5.426 -6.781 1 86.62 289 GLU B C 1
ATOM 6949 O O . GLU B 1 289 ? -16.203 5.398 -7.98 1 86.62 289 GLU B O 1
ATOM 6954 N N . VAL B 1 290 ? -15.906 6.516 -6.098 1 91.31 290 VAL B N 1
ATOM 6955 C CA . VAL B 1 290 ? -16.344 7.758 -6.727 1 91.31 290 VAL B CA 1
ATOM 6956 C C . VAL B 1 290 ? -15.195 8.758 -6.746 1 91.31 290 VAL B C 1
ATOM 6958 O O . VAL B 1 290 ? -14.703 9.125 -7.812 1 91.31 290 VAL B O 1
ATOM 6961 N N . LYS B 1 291 ? -14.75 9.125 -5.602 1 90.81 291 LYS B N 1
ATOM 6962 C CA . LYS B 1 291 ? -13.836 10.25 -5.422 1 90.81 291 LYS B CA 1
ATOM 6963 C C . LYS B 1 291 ? -12.508 9.992 -6.125 1 90.81 291 LYS B C 1
ATOM 6965 O O . LYS B 1 291 ? -12.102 10.758 -7.004 1 90.81 291 LYS B O 1
ATOM 6970 N N . LEU B 1 292 ? -11.844 8.953 -5.82 1 84.5 292 LEU B N 1
ATOM 6971 C CA . LEU B 1 292 ? -10.469 8.727 -6.27 1 84.5 292 LEU B CA 1
ATOM 6972 C C . LEU B 1 292 ? -10.438 8.383 -7.754 1 84.5 292 LEU B C 1
ATOM 6974 O O . LEU B 1 292 ? -9.57 8.867 -8.484 1 84.5 292 LEU B O 1
ATOM 6978 N N . PRO B 1 293 ? -11.414 7.617 -8.25 1 81.44 293 PRO B N 1
ATOM 6979 C CA . PRO B 1 293 ? -11.359 7.266 -9.672 1 81.44 293 PRO B CA 1
ATOM 6980 C C . PRO B 1 293 ? -11.828 8.398 -10.578 1 81.44 293 PRO B C 1
ATOM 6982 O O . PRO B 1 293 ? -11.617 8.352 -11.789 1 81.44 293 PRO B O 1
ATOM 6985 N N . PHE B 1 294 ? -12.461 9.375 -10.07 1 89.25 294 PHE B N 1
ATOM 6986 C CA . PHE B 1 294 ? -13.039 10.438 -10.883 1 89.25 294 PHE B CA 1
ATOM 6987 C C . PHE B 1 294 ? -11.953 11.266 -11.555 1 89.25 294 PHE B C 1
ATOM 6989 O O . PHE B 1 294 ? -11.047 11.773 -10.883 1 89.25 294 PHE B O 1
ATOM 6996 N N . ASP B 1 295 ? -12.016 11.383 -12.883 1 84.44 295 ASP B N 1
ATOM 6997 C CA . ASP B 1 295 ? -10.984 12.109 -13.617 1 84.44 295 ASP B CA 1
ATOM 6998 C C . ASP B 1 295 ? -11.562 13.336 -14.312 1 84.44 295 ASP B C 1
ATOM 7000 O O . ASP B 1 295 ? -10.844 14.047 -15.023 1 84.44 295 ASP B O 1
ATOM 7004 N N . GLY B 1 296 ? -12.773 13.594 -14.172 1 82.25 296 GLY B N 1
ATOM 7005 C CA . GLY B 1 296 ? -13.398 14.781 -14.734 1 82.25 296 GLY B CA 1
ATOM 7006 C C . GLY B 1 296 ? -13.93 14.562 -16.141 1 82.25 296 GLY B C 1
ATOM 7007 O O . GLY B 1 296 ? -14.562 15.453 -16.719 1 82.25 296 GLY B O 1
ATOM 7008 N N . GLU B 1 297 ? -13.594 13.422 -16.734 1 76.94 297 GLU B N 1
ATOM 7009 C CA . GLU B 1 297 ? -14.031 13.18 -18.109 1 76.94 297 GLU B CA 1
ATOM 7010 C C . GLU B 1 297 ? -15.438 12.586 -18.141 1 76.94 297 GLU B C 1
ATOM 7012 O O . GLU B 1 297 ? -15.641 11.438 -17.75 1 76.94 297 GLU B O 1
ATOM 7017 N N . SER B 1 298 ? -16.312 13.367 -18.422 1 62.88 298 SER B N 1
ATOM 7018 C CA . SER B 1 298 ? -17.734 13.07 -18.391 1 62.88 298 SER B CA 1
ATOM 7019 C C . SER B 1 298 ? -18.125 12.047 -19.453 1 62.88 298 SER B C 1
ATOM 7021 O O . SER B 1 298 ? -18.984 11.195 -19.219 1 62.88 298 SER B O 1
ATOM 7023 N N . ASP B 1 299 ? -17.5 12.141 -20.547 1 55.34 299 ASP B N 1
ATOM 7024 C CA . ASP B 1 299 ? -17.953 11.344 -21.672 1 55.34 299 ASP B CA 1
ATOM 7025 C C . ASP B 1 299 ? -17.766 9.852 -21.406 1 55.34 299 ASP B C 1
ATOM 7027 O O . ASP B 1 299 ? -18.5 9.023 -21.953 1 55.34 299 ASP B O 1
ATOM 7031 N N . GLU B 1 300 ? -16.938 9.602 -20.547 1 56.81 300 GLU B N 1
ATOM 7032 C CA . GLU B 1 300 ? -16.625 8.195 -20.312 1 56.81 300 GLU B CA 1
ATOM 7033 C C . GLU B 1 300 ? -17.109 7.754 -18.938 1 56.81 300 GLU B C 1
ATOM 7035 O O . GLU B 1 300 ? -17 6.582 -18.578 1 56.81 300 GLU B O 1
ATOM 7040 N N . PHE B 1 301 ? -17.812 8.711 -18.359 1 66.56 301 PHE B N 1
ATOM 7041 C CA . PHE B 1 301 ? -18.188 8.406 -16.984 1 66.56 301 PHE B CA 1
ATOM 7042 C C . PHE B 1 301 ? -19.531 7.707 -16.938 1 66.56 301 PHE B C 1
ATOM 7044 O O . PHE B 1 301 ? -20.531 8.242 -17.422 1 66.56 301 PHE B O 1
ATOM 7051 N N . GLU B 1 302 ? -19.531 6.445 -16.547 1 69.69 302 GLU B N 1
ATOM 7052 C CA . GLU B 1 302 ? -20.766 5.742 -16.219 1 69.69 302 GLU B CA 1
ATOM 7053 C C . GLU B 1 302 ? -21.266 6.113 -14.82 1 69.69 302 GLU B C 1
ATOM 7055 O O . GLU B 1 302 ? -20.469 6.164 -13.867 1 69.69 302 GLU B O 1
ATOM 7060 N N . SER B 1 303 ? -22.609 6.527 -14.852 1 79.38 303 SER B N 1
ATOM 7061 C CA . SER B 1 303 ? -23.203 6.871 -13.562 1 79.38 303 SER B CA 1
ATOM 7062 C C . SER B 1 303 ? -22.938 5.781 -12.523 1 79.38 303 SER B C 1
ATOM 7064 O O . SER B 1 303 ? -23 4.59 -12.836 1 79.38 303 SER B O 1
ATOM 7066 N N . ILE B 1 304 ? -22.547 6.238 -11.336 1 87.62 304 ILE B N 1
ATOM 7067 C CA . ILE B 1 304 ? -22.297 5.301 -10.25 1 87.62 304 ILE B CA 1
ATOM 7068 C C . ILE B 1 304 ? -23.562 5.129 -9.414 1 87.62 304 ILE B C 1
ATOM 7070 O O . ILE B 1 304 ? -24.219 6.109 -9.055 1 87.62 304 ILE B O 1
ATOM 7074 N N . GLU B 1 305 ? -23.906 3.912 -9.211 1 91.31 305 GLU B N 1
ATOM 7075 C CA . GLU B 1 305 ? -25.094 3.6 -8.43 1 91.31 305 GLU B CA 1
ATOM 7076 C C . GLU B 1 305 ? -24.766 3.43 -6.949 1 91.31 305 GLU B C 1
ATOM 7078 O O . GLU B 1 305 ? -23.922 2.609 -6.59 1 91.31 305 GLU B O 1
ATOM 7083 N N . LEU B 1 306 ? -25.406 4.273 -6.184 1 95.06 306 LEU B N 1
ATOM 7084 C CA . LEU B 1 306 ? -25.359 4.07 -4.738 1 95.06 306 LEU B CA 1
ATOM 7085 C C . LEU B 1 306 ? -26.594 3.33 -4.25 1 95.06 306 LEU B C 1
ATOM 7087 O O . LEU B 1 306 ? -27.672 3.91 -4.176 1 95.06 306 LEU B O 1
ATOM 7091 N N . ASP B 1 307 ? -26.453 2.068 -3.941 1 93.44 307 ASP B N 1
ATOM 7092 C CA . ASP B 1 307 ? -27.531 1.256 -3.371 1 93.44 307 ASP B CA 1
ATOM 7093 C C . ASP B 1 307 ? -27.609 1.445 -1.858 1 93.44 307 ASP B C 1
ATOM 7095 O O . ASP B 1 307 ? -26.797 0.908 -1.111 1 93.44 307 ASP B O 1
ATOM 7099 N N . LEU B 1 308 ? -28.656 2.131 -1.393 1 94.5 308 LEU B N 1
ATOM 7100 C CA . LEU B 1 308 ? -28.797 2.479 0.017 1 94.5 308 LEU B CA 1
ATOM 7101 C C . LEU B 1 308 ? -28.953 1.225 0.872 1 94.5 308 LEU B C 1
ATOM 7103 O O . LEU B 1 308 ? -28.484 1.179 2.01 1 94.5 308 LEU B O 1
ATOM 7107 N N . GLU B 1 309 ? -29.547 0.217 0.388 1 90.25 309 GLU B N 1
ATOM 7108 C CA . GLU B 1 309 ? -29.766 -1.014 1.144 1 90.25 309 GLU B CA 1
ATOM 7109 C C . GLU B 1 309 ? -28.453 -1.756 1.377 1 90.25 309 GLU B C 1
ATOM 7111 O O . GLU B 1 309 ? -28.281 -2.439 2.391 1 90.25 309 GLU B O 1
ATOM 7116 N N . LYS B 1 310 ? -27.609 -1.514 0.462 1 87.25 310 LYS B N 1
ATOM 7117 C CA . LYS B 1 310 ? -26.312 -2.203 0.526 1 87.25 310 LYS B CA 1
ATOM 7118 C C . LYS B 1 310 ? -25.312 -1.419 1.365 1 87.25 310 LYS B C 1
ATOM 7120 O O . LYS B 1 310 ? -24.625 -1.988 2.219 1 87.25 310 LYS B O 1
ATOM 7125 N N . TRP B 1 311 ? -25.266 -0.123 1.159 1 91.12 311 TRP B N 1
ATOM 7126 C CA . TRP B 1 311 ? -24.156 0.653 1.686 1 91.12 311 TRP B CA 1
ATOM 7127 C C . TRP B 1 311 ? -24.547 1.387 2.963 1 91.12 311 TRP B C 1
ATOM 7129 O O . TRP B 1 311 ? -23.688 1.754 3.768 1 91.12 311 TRP B O 1
ATOM 7139 N N . CYS B 1 312 ? -25.797 1.696 3.115 1 92 312 CYS B N 1
ATOM 7140 C CA . CYS B 1 312 ? -26.219 2.408 4.316 1 92 312 CYS B CA 1
ATOM 7141 C C . CYS B 1 312 ? -27.656 2.055 4.68 1 92 312 CYS B C 1
ATOM 7143 O O . CYS B 1 312 ? -28.5 2.939 4.801 1 92 312 CYS B O 1
ATOM 7145 N N . PRO B 1 313 ? -27.875 0.849 5.016 1 91.31 313 PRO B N 1
ATOM 7146 C CA . PRO B 1 313 ? -29.25 0.41 5.328 1 91.31 313 PRO B CA 1
ATOM 7147 C C . PRO B 1 313 ? -29.828 1.122 6.547 1 91.31 313 PRO B C 1
ATOM 7149 O O . PRO B 1 313 ? -31.031 1.359 6.609 1 91.31 313 PRO B O 1
ATOM 7152 N N . ALA B 1 314 ? -29.031 1.469 7.48 1 91.94 314 ALA B N 1
ATOM 7153 C CA . ALA B 1 314 ? -29.5 2.104 8.711 1 91.94 314 ALA B CA 1
ATOM 7154 C C . ALA B 1 314 ? -30.078 3.486 8.43 1 91.94 314 ALA B C 1
ATOM 7156 O O . ALA B 1 314 ? -30.875 4.008 9.219 1 91.94 314 ALA B O 1
ATOM 7157 N N . LEU B 1 315 ? -29.688 4.082 7.332 1 95.62 315 LEU B N 1
ATOM 7158 C CA . LEU B 1 315 ? -30.172 5.41 6.961 1 95.62 315 LEU B CA 1
ATOM 7159 C C . LEU B 1 315 ? -31.641 5.371 6.566 1 95.62 315 LEU B C 1
ATOM 7161 O O . LEU B 1 315 ? -32.375 6.34 6.781 1 95.62 315 LEU B O 1
ATOM 7165 N N . ILE B 1 316 ? -32.094 4.258 6.051 1 95.38 316 ILE B N 1
ATOM 7166 C CA . ILE B 1 316 ? -33.406 4.125 5.426 1 95.38 316 ILE B CA 1
ATOM 7167 C C . ILE B 1 316 ? -34.5 4.371 6.461 1 95.38 316 ILE B C 1
ATOM 7169 O O . ILE B 1 316 ? -35.531 4.984 6.156 1 95.38 316 ILE B O 1
ATOM 7173 N N . GLN B 1 317 ? -34.25 3.963 7.699 1 94.69 317 GLN B N 1
ATOM 7174 C CA . GLN B 1 317 ? -35.281 4.055 8.742 1 94.69 317 GLN B CA 1
ATOM 7175 C C . GLN B 1 317 ? -35.594 5.512 9.07 1 94.69 317 GLN B C 1
ATOM 7177 O O . GLN B 1 317 ? -36.656 5.812 9.609 1 94.69 317 GLN B O 1
ATOM 7182 N N . TYR B 1 318 ? -34.719 6.402 8.758 1 96.75 318 TYR B N 1
ATOM 7183 C CA . TYR B 1 318 ? -34.875 7.797 9.156 1 96.75 318 TYR B CA 1
ATOM 7184 C C . TYR B 1 318 ? -35.5 8.617 8.016 1 96.75 318 TYR B C 1
ATOM 7186 O O . TYR B 1 318 ? -35.875 9.773 8.211 1 96.75 318 TYR B O 1
ATOM 7194 N N . ILE B 1 319 ? -35.594 8.016 6.848 1 96.94 319 ILE B N 1
ATOM 7195 C CA . ILE B 1 319 ? -36.094 8.734 5.676 1 96.94 319 ILE B CA 1
ATOM 7196 C C . ILE B 1 319 ? -37.594 8.938 5.793 1 96.94 319 ILE B C 1
ATOM 7198 O O . ILE B 1 319 ? -38.312 8.039 6.25 1 96.94 319 ILE B O 1
ATOM 7202 N N . SER B 1 320 ? -38.062 10.125 5.422 1 95.5 320 SER B N 1
ATOM 7203 C CA . SER B 1 320 ? -39.5 10.445 5.496 1 95.5 320 SER B CA 1
ATOM 7204 C C . SER B 1 320 ? -40.312 9.523 4.598 1 95.5 320 SER B C 1
ATOM 7206 O O . SER B 1 320 ? -39.781 8.961 3.637 1 95.5 320 SER B O 1
ATOM 7208 N N . ARG B 1 321 ? -41.625 9.477 4.871 1 93.31 321 ARG B N 1
ATOM 7209 C CA . ARG B 1 321 ? -42.531 8.586 4.145 1 93.31 321 ARG B CA 1
ATOM 7210 C C . ARG B 1 321 ? -42.594 8.969 2.672 1 93.31 321 ARG B C 1
ATOM 7212 O O . ARG B 1 321 ? -42.594 8.102 1.795 1 93.31 321 ARG B O 1
ATOM 7219 N N . GLU B 1 322 ? -42.656 10.18 2.445 1 93.38 322 GLU B N 1
ATOM 7220 C CA . GLU B 1 322 ? -42.781 10.664 1.074 1 93.38 322 GLU B CA 1
ATOM 7221 C C . GLU B 1 322 ? -41.531 10.336 0.258 1 93.38 322 GLU B C 1
ATOM 7223 O O . GLU B 1 322 ? -41.656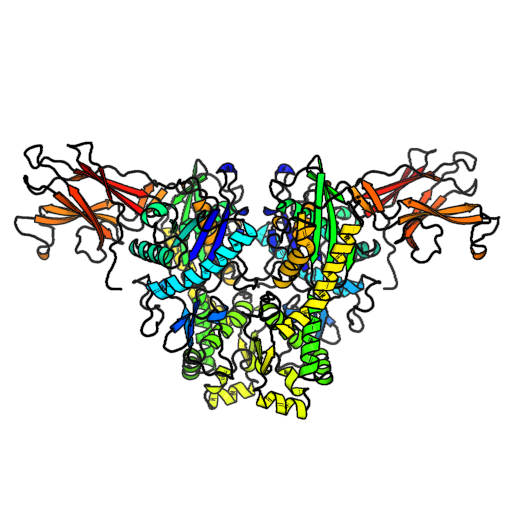 9.852 -0.871 1 93.38 322 GLU B O 1
ATOM 7228 N N . THR B 1 323 ? -40.406 10.602 0.848 1 94.81 323 THR B N 1
ATOM 7229 C CA . THR B 1 323 ? -39.125 10.344 0.175 1 94.81 323 THR B CA 1
ATOM 7230 C C . THR B 1 323 ? -38.906 8.844 0.025 1 94.81 323 THR B C 1
ATOM 7232 O O . THR B 1 323 ? -38.312 8.398 -0.968 1 94.81 323 THR B O 1
ATOM 7235 N N . LYS B 1 324 ? -39.375 8.094 0.95 1 94.25 324 LYS B N 1
ATOM 7236 C CA . LYS B 1 324 ? -39.25 6.641 0.908 1 94.25 324 LYS B CA 1
ATOM 7237 C C . LYS B 1 324 ? -39.969 6.055 -0.298 1 94.25 324 LYS B C 1
ATOM 7239 O O . LYS B 1 324 ? -39.469 5.145 -0.953 1 94.25 324 LYS B O 1
ATOM 7244 N N . GLU B 1 325 ? -41.125 6.527 -0.483 1 94.31 325 GLU B N 1
ATOM 7245 C CA . GLU B 1 325 ? -41.906 6.027 -1.604 1 94.31 325 GLU B CA 1
ATOM 7246 C C . GLU B 1 325 ? -41.219 6.301 -2.934 1 94.31 325 GLU B C 1
ATOM 7248 O O . GLU B 1 325 ? -41.219 5.453 -3.832 1 94.31 325 GLU B O 1
ATOM 7253 N N . LYS B 1 326 ? -40.688 7.402 -3.006 1 93.88 326 LYS B N 1
ATOM 7254 C CA . LYS B 1 326 ? -39.938 7.754 -4.219 1 93.88 326 LYS B CA 1
ATOM 7255 C C . LYS B 1 326 ? -38.719 6.852 -4.406 1 93.88 326 LYS B C 1
ATOM 7257 O O . LYS B 1 326 ? -38.469 6.355 -5.504 1 93.88 326 LYS B O 1
ATOM 7262 N N . LEU B 1 327 ? -37.969 6.645 -3.379 1 94.19 327 LEU B N 1
ATOM 7263 C CA . LEU B 1 327 ? -36.75 5.844 -3.436 1 94.19 327 LEU B CA 1
ATOM 7264 C C . LEU B 1 327 ? -37.062 4.371 -3.658 1 94.19 327 LEU B C 1
ATOM 7266 O O . LEU B 1 327 ? -36.312 3.656 -4.312 1 94.19 327 LEU B O 1
ATOM 7270 N N . LYS B 1 328 ? -38.188 3.998 -3.125 1 93.5 328 LYS B N 1
ATOM 7271 C CA . LYS B 1 328 ? -38.594 2.623 -3.352 1 93.5 328 LYS B CA 1
ATOM 7272 C C . LYS B 1 328 ? -38.844 2.357 -4.836 1 93.5 328 LYS B C 1
ATOM 7274 O O . LYS B 1 328 ? -38.5 1.282 -5.34 1 93.5 328 LYS B O 1
ATOM 7279 N N . LYS B 1 329 ? -39.438 3.326 -5.488 1 92.44 329 LYS B N 1
ATOM 7280 C CA . LYS B 1 329 ? -39.688 3.201 -6.918 1 92.44 329 LYS B CA 1
ATOM 7281 C C . LYS B 1 329 ? -38.406 3.113 -7.707 1 92.44 329 LYS B C 1
ATOM 7283 O O . LYS B 1 329 ? -38.344 2.5 -8.773 1 92.44 329 LYS B O 1
ATOM 7288 N N . GLU B 1 330 ? -37.406 3.637 -7.133 1 92.5 330 GLU B N 1
ATOM 7289 C CA . GLU B 1 330 ? -36.094 3.617 -7.77 1 92.5 330 GLU B CA 1
ATOM 7290 C C . GLU B 1 330 ? -35.219 2.492 -7.211 1 92.5 330 GLU B C 1
ATOM 7292 O O . GLU B 1 330 ? -34 2.52 -7.348 1 92.5 330 GLU B O 1
ATOM 7297 N N . GLU B 1 331 ? -35.812 1.567 -6.441 1 92.38 331 GLU B N 1
ATOM 7298 C CA . GLU B 1 331 ? -35.188 0.384 -5.875 1 92.38 331 GLU B CA 1
ATOM 7299 C C . GLU B 1 331 ? -34.094 0.77 -4.883 1 92.38 331 GLU B C 1
ATOM 7301 O O . GLU B 1 331 ? -33.062 0.106 -4.805 1 92.38 331 GLU B O 1
ATOM 7306 N N . TRP B 1 332 ? -34.219 1.943 -4.34 1 93.56 332 TRP B N 1
ATOM 7307 C CA . TRP B 1 332 ? -33.344 2.459 -3.303 1 93.56 332 TRP B CA 1
ATOM 7308 C C . TRP B 1 332 ? -31.969 2.799 -3.881 1 93.56 332 TRP B C 1
ATOM 7310 O O . TRP B 1 332 ? -30.969 2.814 -3.158 1 93.56 332 TRP B O 1
ATOM 7320 N N . ILE B 1 333 ? -31.938 3.031 -5.203 1 94.75 333 ILE B N 1
ATOM 7321 C CA . ILE B 1 333 ? -30.688 3.355 -5.879 1 94.75 333 ILE B CA 1
ATOM 7322 C C . ILE B 1 333 ? -30.641 4.852 -6.188 1 94.75 333 ILE B C 1
ATOM 7324 O O . ILE B 1 333 ? -31.594 5.41 -6.734 1 94.75 333 ILE B O 1
ATOM 7328 N N . ILE B 1 334 ? -29.609 5.484 -5.738 1 95 334 ILE B N 1
ATOM 7329 C CA . ILE B 1 334 ? -29.344 6.879 -6.066 1 95 334 ILE B CA 1
ATOM 7330 C C . ILE B 1 334 ? -28.266 6.965 -7.141 1 95 334 ILE B C 1
ATOM 7332 O O . ILE B 1 334 ? -27.156 6.426 -6.969 1 95 334 ILE B O 1
ATOM 7336 N N . ASP B 1 335 ? -28.516 7.625 -8.203 1 93.31 335 ASP B N 1
ATOM 7337 C CA . ASP B 1 335 ? -27.562 7.797 -9.289 1 93.31 335 ASP B CA 1
ATOM 7338 C C . ASP B 1 335 ? -26.656 9 -9.039 1 93.31 335 ASP B C 1
ATOM 7340 O O . ASP B 1 335 ? -27.141 10.109 -8.812 1 93.31 335 ASP B O 1
ATOM 7344 N N . ILE B 1 336 ? -25.391 8.758 -9.031 1 94.75 336 ILE B N 1
ATOM 7345 C CA . ILE B 1 336 ? -24.391 9.812 -8.938 1 94.75 336 ILE B CA 1
ATOM 7346 C C . ILE B 1 336 ? -23.797 10.086 -10.312 1 94.75 336 ILE B C 1
ATOM 7348 O O . ILE B 1 336 ? -23.047 9.266 -10.844 1 94.75 336 ILE B O 1
ATOM 7352 N N . LYS B 1 337 ? -24.078 11.219 -10.828 1 92.5 337 LYS B N 1
ATOM 7353 C CA . LYS B 1 337 ? -23.641 11.578 -12.172 1 92.5 337 LYS B CA 1
ATOM 7354 C C . LYS B 1 337 ? -22.328 12.359 -12.141 1 92.5 337 LYS B C 1
ATOM 7356 O O . LYS B 1 337 ? -21.906 12.828 -11.086 1 92.5 337 LYS B O 1
ATOM 7361 N N . SER B 1 338 ? -21.734 12.461 -13.297 1 92.69 338 SER B N 1
ATOM 7362 C CA . SER B 1 338 ? -20.438 13.133 -13.422 1 92.69 338 SER B CA 1
ATOM 7363 C C . SER B 1 338 ? -20.531 14.578 -12.93 1 92.69 338 SER B C 1
ATOM 7365 O O . SER B 1 338 ? -19.641 15.039 -12.211 1 92.69 338 SER B O 1
ATOM 7367 N N . ASP B 1 339 ? -21.609 15.242 -13.273 1 92.69 339 ASP B N 1
ATOM 7368 C CA . ASP B 1 339 ? -21.781 16.641 -12.875 1 92.69 339 ASP B CA 1
ATOM 7369 C C . ASP B 1 339 ? -21.875 16.766 -11.359 1 92.69 339 ASP B C 1
ATOM 7371 O O . ASP B 1 339 ? -21.391 17.734 -10.781 1 92.69 339 ASP B O 1
ATOM 7375 N N . ASP B 1 340 ? -22.547 15.812 -10.75 1 94.81 340 ASP B N 1
ATOM 7376 C CA . ASP B 1 340 ? -22.656 15.812 -9.297 1 94.81 340 ASP B CA 1
ATOM 7377 C C .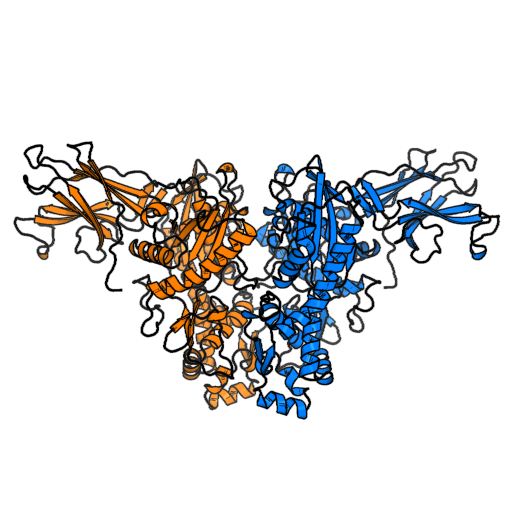 ASP B 1 340 ? -21.281 15.688 -8.648 1 94.81 340 ASP B C 1
ATOM 7379 O O . ASP B 1 340 ? -20.984 16.391 -7.688 1 94.81 340 ASP B O 1
ATOM 7383 N N . VAL B 1 341 ? -20.5 14.805 -9.188 1 95.31 341 VAL B N 1
ATOM 7384 C CA . VAL B 1 341 ? -19.172 14.547 -8.617 1 95.31 341 VAL B CA 1
ATOM 7385 C C . VAL B 1 341 ? -18.281 15.773 -8.797 1 95.31 341 VAL B C 1
ATOM 7387 O O . VAL B 1 341 ? -17.562 16.156 -7.883 1 95.31 341 VAL B O 1
ATOM 7390 N N . MET B 1 342 ? -18.359 16.359 -9.945 1 94.62 342 MET B N 1
ATOM 7391 C CA . MET B 1 342 ? -17.578 17.562 -10.195 1 94.62 342 MET B CA 1
ATOM 7392 C C . MET B 1 342 ? -17.938 18.672 -9.203 1 94.62 342 MET B C 1
ATOM 7394 O O . MET B 1 342 ? -17.047 19.375 -8.703 1 94.62 342 MET B O 1
ATOM 7398 N N . ARG B 1 343 ? -19.188 18.812 -8.914 1 95.31 343 ARG B N 1
ATOM 7399 C CA . ARG B 1 343 ? -19.641 19.828 -7.965 1 95.31 343 ARG B CA 1
ATOM 7400 C C . ARG B 1 343 ? -19.125 19.547 -6.559 1 95.31 343 ARG B C 1
ATOM 7402 O O . ARG B 1 343 ? -18.891 20.469 -5.777 1 95.31 343 ARG B O 1
ATOM 7409 N N . MET B 1 344 ? -18.938 18.266 -6.277 1 96.94 344 MET B N 1
ATOM 7410 C CA . MET B 1 344 ? -18.391 17.891 -4.973 1 96.94 344 MET B CA 1
ATOM 7411 C C . MET B 1 344 ? -16.938 18.312 -4.844 1 96.94 344 MET B C 1
ATOM 7413 O O . MET B 1 344 ? -16.469 18.656 -3.752 1 96.94 344 MET B O 1
ATOM 7417 N N . PHE B 1 345 ? -16.172 18.312 -5.945 1 96.56 345 PHE B N 1
ATOM 7418 C CA . PHE B 1 345 ? -14.742 18.594 -5.941 1 96.56 345 PHE B CA 1
ATOM 7419 C C . PHE B 1 345 ? -14.477 20.094 -5.992 1 96.56 345 PHE B C 1
ATOM 7421 O O . PHE B 1 345 ? -13.492 20.578 -5.426 1 96.56 345 PHE B O 1
ATOM 7428 N N . ASP B 1 346 ? -15.25 20.828 -6.609 1 95.69 346 ASP B N 1
ATOM 7429 C CA . ASP B 1 346 ? -14.945 22.172 -7.086 1 95.69 346 ASP B CA 1
ATOM 7430 C C . ASP B 1 346 ? -14.586 23.094 -5.926 1 95.69 346 ASP B C 1
ATOM 7432 O O . ASP B 1 346 ? -13.594 23.828 -5.996 1 95.69 346 ASP B O 1
ATOM 7436 N N . PRO B 1 347 ? -15.336 23.109 -4.855 1 96.44 347 PRO B N 1
ATOM 7437 C CA . PRO B 1 347 ? -14.977 24.031 -3.777 1 96.44 347 PRO B CA 1
ATOM 7438 C C . PRO B 1 347 ? -13.57 23.797 -3.236 1 96.44 347 PRO B C 1
ATOM 7440 O O . PRO B 1 347 ? -12.781 24.734 -3.1 1 96.44 347 PRO B O 1
ATOM 7443 N N . ALA B 1 348 ? -13.273 22.578 -2.904 1 96.06 348 ALA B N 1
ATOM 7444 C CA . ALA B 1 348 ? -11.961 22.25 -2.363 1 96.06 348 ALA B CA 1
ATOM 7445 C C . ALA B 1 348 ? -10.859 22.516 -3.387 1 96.06 348 ALA B C 1
ATOM 7447 O O . ALA B 1 348 ? -9.82 23.078 -3.051 1 96.06 348 ALA B O 1
ATOM 7448 N N . VAL B 1 349 ? -11.086 22.125 -4.641 1 97.19 349 VAL B N 1
ATOM 7449 C CA . VAL B 1 349 ? -10.086 22.281 -5.695 1 97.19 349 VAL B CA 1
ATOM 7450 C C . VAL B 1 349 ? -9.828 23.766 -5.961 1 97.19 349 VAL B C 1
ATOM 7452 O O . VAL B 1 349 ? -8.68 24.172 -6.113 1 97.19 349 VAL B O 1
ATOM 7455 N N . ASN B 1 350 ? -10.875 24.547 -5.996 1 97.44 350 ASN B N 1
ATOM 7456 C CA . ASN B 1 350 ? -10.719 25.984 -6.211 1 97.44 350 ASN B CA 1
ATOM 7457 C C . ASN B 1 350 ? -9.945 26.641 -5.07 1 97.44 350 ASN B C 1
ATOM 7459 O O . ASN B 1 350 ? -9.117 27.516 -5.305 1 97.44 350 ASN B O 1
ATOM 7463 N N . ASP B 1 351 ? -10.242 26.25 -3.877 1 96.38 351 ASP B N 1
ATOM 7464 C CA . ASP B 1 351 ? -9.516 26.781 -2.729 1 96.38 351 ASP B CA 1
ATOM 7465 C C . ASP B 1 351 ? -8.031 26.453 -2.816 1 96.38 351 ASP B C 1
ATOM 7467 O O . ASP B 1 351 ? -7.18 27.281 -2.488 1 96.38 351 ASP B O 1
ATOM 7471 N N . ILE B 1 352 ? -7.723 25.25 -3.207 1 96.69 352 ILE B N 1
ATOM 7472 C CA . ILE B 1 352 ? -6.336 24.812 -3.338 1 96.69 352 ILE B CA 1
ATOM 7473 C C . ILE B 1 352 ? -5.637 25.641 -4.414 1 96.69 352 ILE B C 1
ATOM 7475 O O . ILE B 1 352 ? -4.508 26.094 -4.223 1 96.69 352 ILE B O 1
ATOM 7479 N N . ILE B 1 353 ? -6.32 25.875 -5.527 1 97.69 353 ILE B N 1
ATOM 7480 C CA . ILE B 1 353 ? -5.77 26.656 -6.625 1 97.69 353 ILE B CA 1
ATOM 7481 C C . ILE B 1 353 ? -5.488 28.078 -6.145 1 97.69 353 ILE B C 1
ATOM 7483 O O . ILE B 1 353 ? -4.438 28.656 -6.449 1 97.69 353 ILE B O 1
ATOM 7487 N N . ASP B 1 354 ? -6.359 28.594 -5.383 1 97.25 354 ASP B N 1
ATOM 7488 C CA . ASP B 1 354 ? -6.172 29.922 -4.832 1 97.25 354 ASP B CA 1
ATOM 7489 C C . ASP B 1 354 ? -4.957 29.969 -3.908 1 97.25 354 ASP B C 1
ATOM 7491 O O . ASP B 1 354 ? -4.195 30.938 -3.926 1 97.25 354 ASP B O 1
ATOM 7495 N N . LEU B 1 355 ? -4.816 29.031 -3.102 1 95.44 355 LEU B N 1
ATOM 7496 C CA . LEU B 1 355 ? -3.674 28.938 -2.197 1 95.44 355 LEU B CA 1
ATOM 7497 C C . LEU B 1 355 ? -2.365 28.906 -2.98 1 95.44 355 LEU B C 1
ATOM 7499 O O . LEU B 1 355 ? -1.379 29.516 -2.584 1 95.44 355 LEU B O 1
ATOM 7503 N N . ILE B 1 356 ? -2.354 28.109 -4.055 1 96.75 356 ILE B N 1
ATOM 7504 C CA . ILE B 1 356 ? -1.153 28 -4.875 1 96.75 356 ILE B CA 1
ATOM 7505 C C . ILE B 1 356 ? -0.821 29.344 -5.5 1 96.75 356 ILE B C 1
ATOM 7507 O O . ILE B 1 356 ? 0.333 29.781 -5.473 1 96.75 356 ILE B O 1
ATOM 7511 N N . HIS B 1 357 ? -1.845 30.047 -6.004 1 96.06 357 HIS B N 1
ATOM 7512 C CA . HIS B 1 357 ? -1.636 31.391 -6.562 1 96.06 357 HIS B CA 1
ATOM 7513 C C . HIS B 1 357 ? -1.023 32.312 -5.531 1 96.06 357 HIS B C 1
ATOM 7515 O O . HIS B 1 357 ? -0.049 33.031 -5.82 1 96.06 357 HIS B O 1
ATOM 7521 N N . ALA B 1 358 ? -1.601 32.312 -4.398 1 94.38 358 ALA B N 1
ATOM 7522 C CA . ALA B 1 358 ? -1.15 33.188 -3.332 1 94.38 358 ALA B CA 1
ATOM 7523 C C . ALA B 1 358 ? 0.299 32.906 -2.951 1 94.38 358 ALA B C 1
ATOM 7525 O O . ALA B 1 358 ? 1.08 33.844 -2.709 1 94.38 358 ALA B O 1
ATOM 7526 N N . GLN B 1 359 ? 0.64 31.625 -2.863 1 93.88 359 GLN B N 1
ATOM 7527 C CA . GLN B 1 359 ? 1.998 31.25 -2.486 1 93.88 359 GLN B CA 1
ATOM 7528 C C . GLN B 1 359 ? 3.002 31.672 -3.557 1 93.88 359 GLN B C 1
ATOM 7530 O O . GLN B 1 359 ? 4.102 32.125 -3.238 1 93.88 359 GLN B O 1
ATOM 7535 N N . LEU B 1 360 ? 2.682 31.5 -4.793 1 94.62 360 LEU B N 1
ATOM 7536 C CA . LEU B 1 360 ? 3.559 31.859 -5.902 1 94.62 360 LEU B CA 1
ATOM 7537 C C . LEU B 1 360 ? 3.783 33.375 -5.949 1 94.62 360 LEU B C 1
ATOM 7539 O O . LEU B 1 360 ? 4.867 33.812 -6.32 1 94.62 360 LEU B O 1
ATOM 7543 N N . GLU B 1 361 ? 2.807 34.062 -5.535 1 92.81 361 GLU B N 1
ATOM 7544 C CA . GLU B 1 361 ? 2.895 35.531 -5.562 1 92.81 361 GLU B CA 1
ATOM 7545 C C . GLU B 1 361 ? 3.824 36.031 -4.469 1 92.81 361 GLU B C 1
ATOM 7547 O O . GLU B 1 361 ? 4.273 37.188 -4.523 1 92.81 361 GLU B O 1
ATOM 7552 N N . ARG B 1 362 ? 4.125 35.219 -3.473 1 89.38 362 ARG B N 1
ATOM 7553 C CA . ARG B 1 362 ? 5.016 35.625 -2.391 1 89.38 362 ARG B CA 1
ATOM 7554 C C . ARG B 1 362 ? 6.469 35.656 -2.852 1 89.38 362 ARG B C 1
ATOM 7556 O O . ARG B 1 362 ? 7.332 36.25 -2.197 1 89.38 362 ARG B O 1
ATOM 7563 N N . LEU B 1 363 ? 6.707 34.969 -3.898 1 90 363 LEU B N 1
ATOM 7564 C CA . LEU B 1 363 ? 8.062 34.938 -4.438 1 90 363 LEU B CA 1
ATOM 7565 C C . LEU B 1 363 ? 8.391 36.25 -5.141 1 90 363 LEU B C 1
ATOM 7567 O O . LEU B 1 363 ? 7.555 36.812 -5.844 1 90 363 LEU B O 1
ATOM 7571 N N . PRO B 1 364 ? 9.594 36.625 -4.977 1 85.44 364 PRO B N 1
ATOM 7572 C CA . PRO B 1 364 ? 9.992 37.812 -5.75 1 85.44 364 PRO B CA 1
ATOM 7573 C C . PRO B 1 364 ? 9.867 37.594 -7.258 1 85.44 364 PRO B C 1
ATOM 7575 O O . PRO B 1 364 ? 10.086 36.5 -7.742 1 85.44 364 PRO B O 1
ATOM 7578 N N . LYS B 1 365 ? 9.578 38.594 -8.023 1 80.81 365 LYS B N 1
ATOM 7579 C CA . LYS B 1 365 ? 9.273 38.562 -9.453 1 80.81 365 LYS B CA 1
ATOM 7580 C C . LYS B 1 365 ? 10.43 37.969 -10.234 1 80.81 365 LYS B C 1
ATOM 7582 O O . LYS B 1 365 ? 10.227 37.344 -11.289 1 80.81 365 LYS B O 1
ATOM 7587 N N . GLN B 1 366 ? 11.633 38.094 -9.703 1 83.38 366 GLN B N 1
ATOM 7588 C CA . GLN B 1 366 ? 12.805 37.625 -10.43 1 83.38 366 GLN B CA 1
ATOM 7589 C C . GLN B 1 366 ? 12.992 36.125 -10.25 1 83.38 366 GLN B C 1
ATOM 7591 O O . GLN B 1 366 ? 13.719 35.469 -11.016 1 83.38 366 GLN B O 1
ATOM 7596 N N . ARG B 1 367 ? 12.289 35.625 -9.32 1 87.19 367 ARG B N 1
ATOM 7597 C CA . ARG B 1 367 ? 12.453 34.219 -9.023 1 87.19 367 ARG B CA 1
ATOM 7598 C C . ARG B 1 367 ? 11.281 33.406 -9.57 1 87.19 367 ARG B C 1
ATOM 7600 O O . ARG B 1 367 ? 10.133 33.844 -9.523 1 87.19 367 ARG B O 1
ATOM 7607 N N . LYS B 1 368 ? 11.688 32.312 -10.203 1 89.88 368 LYS B N 1
ATOM 7608 C CA . LYS B 1 368 ? 10.664 31.422 -10.758 1 89.88 368 LYS B CA 1
ATOM 7609 C C . LYS B 1 368 ? 10.75 30.031 -10.156 1 89.88 368 LYS B C 1
ATOM 7611 O O . LYS B 1 368 ? 11.836 29.547 -9.844 1 89.88 368 LYS B O 1
ATOM 7616 N N . VAL B 1 369 ? 9.602 29.438 -9.969 1 94.62 369 VAL B N 1
ATOM 7617 C CA . VAL B 1 369 ? 9.531 28.062 -9.508 1 94.62 369 VAL B CA 1
ATOM 7618 C C . VAL B 1 369 ? 9.789 27.109 -10.672 1 94.62 369 VAL B C 1
ATOM 7620 O O . VAL B 1 369 ? 9.062 27.125 -11.672 1 94.62 369 VAL B O 1
ATOM 7623 N N . LYS B 1 370 ? 10.766 26.344 -10.523 1 94.31 370 LYS B N 1
ATOM 7624 C CA . LYS B 1 370 ? 11.141 25.422 -11.594 1 94.31 370 LYS B CA 1
ATOM 7625 C C . LYS B 1 370 ? 10.234 24.188 -11.602 1 94.31 370 LYS B C 1
ATOM 7627 O O . LYS B 1 370 ? 9.875 23.688 -12.672 1 94.31 370 LYS B O 1
ATOM 7632 N N . THR B 1 371 ? 9.93 23.688 -10.383 1 95 371 THR B N 1
ATOM 7633 C CA . THR B 1 371 ? 9.156 22.453 -10.266 1 95 371 THR B CA 1
ATOM 7634 C C . THR B 1 371 ? 8.07 22.594 -9.203 1 95 371 THR B C 1
ATOM 7636 O O . THR B 1 371 ? 8.273 23.281 -8.195 1 95 371 THR B O 1
ATOM 7639 N N . MET B 1 372 ? 6.945 22.047 -9.422 1 95.88 372 MET B N 1
ATOM 7640 C CA . MET B 1 372 ? 5.859 21.969 -8.445 1 95.88 372 MET B CA 1
ATOM 7641 C C . MET B 1 372 ? 5.551 20.531 -8.086 1 95.88 372 MET B C 1
ATOM 7643 O O . MET B 1 372 ? 5.324 19.703 -8.969 1 95.88 372 MET B O 1
ATOM 7647 N N . PHE B 1 373 ? 5.551 20.234 -6.828 1 95.5 373 PHE B N 1
ATOM 7648 C CA . PHE B 1 373 ? 5.223 18.891 -6.352 1 95.5 373 PHE B CA 1
ATOM 7649 C C . PHE B 1 373 ? 3.877 18.891 -5.641 1 95.5 373 PHE B C 1
ATOM 7651 O O . PHE B 1 373 ? 3.637 19.703 -4.75 1 95.5 373 PHE B O 1
ATOM 7658 N N . LEU B 1 374 ? 2.992 18.078 -6.062 1 95.44 374 LEU B N 1
ATOM 7659 C CA . LEU B 1 374 ? 1.764 17.797 -5.328 1 95.44 374 LEU B CA 1
ATOM 7660 C C . LEU B 1 374 ? 1.891 16.516 -4.523 1 95.44 374 LEU B C 1
ATOM 7662 O O . LEU B 1 374 ? 2.047 15.43 -5.098 1 95.44 374 LEU B O 1
ATOM 7666 N N . VAL B 1 375 ? 1.79 16.594 -3.207 1 94.56 375 VAL B N 1
ATOM 7667 C CA . VAL B 1 375 ? 1.921 15.43 -2.346 1 94.56 375 VAL B CA 1
ATOM 7668 C C . VAL B 1 375 ? 0.699 15.32 -1.437 1 94.56 375 VAL B C 1
ATOM 7670 O O . VAL B 1 375 ? -0.247 16.094 -1.561 1 94.56 375 VAL B O 1
ATOM 7673 N N . GLY B 1 376 ? 0.681 14.258 -0.609 1 92.69 376 GLY B N 1
ATOM 7674 C CA . GLY B 1 376 ? -0.485 14 0.221 1 92.69 376 GLY B CA 1
ATOM 7675 C C . GLY B 1 376 ? -1.477 13.055 -0.423 1 92.69 376 GLY B C 1
ATOM 7676 O O . GLY B 1 376 ? -1.449 12.844 -1.638 1 92.69 376 GLY B O 1
ATOM 7677 N N . GLY B 1 377 ? -2.357 12.594 0.318 1 89.5 377 GLY B N 1
ATOM 7678 C CA . GLY B 1 377 ? -3.322 11.625 -0.172 1 89.5 377 GLY B CA 1
ATOM 7679 C C . GLY B 1 377 ? -4.246 12.188 -1.237 1 89.5 377 GLY B C 1
ATOM 7680 O O . GLY B 1 377 ? -4.555 11.508 -2.219 1 89.5 377 GLY B O 1
ATOM 7681 N N . PHE B 1 378 ? -4.676 13.422 -1.034 1 92.81 378 PHE B N 1
ATOM 7682 C CA . PHE B 1 378 ? -5.629 14.031 -1.952 1 92.81 378 PHE B CA 1
ATOM 7683 C C . PHE B 1 378 ? -4.996 14.266 -3.316 1 92.81 378 PHE B C 1
ATOM 7685 O O . PHE B 1 378 ? -5.695 14.336 -4.332 1 92.81 378 PHE B O 1
ATOM 7692 N N . SER B 1 379 ? -3.699 14.406 -3.348 1 92.31 379 SER B N 1
ATOM 7693 C CA . SER B 1 379 ? -2.992 14.688 -4.594 1 92.31 379 SER B CA 1
ATOM 7694 C C . SER B 1 379 ? -3.096 13.516 -5.566 1 92.31 379 SER B C 1
ATOM 7696 O O . SER B 1 379 ? -2.818 13.664 -6.758 1 92.31 379 SER B O 1
ATOM 7698 N N . GLU B 1 380 ? -3.49 12.422 -5.078 1 85 380 GLU B N 1
ATOM 7699 C CA . GLU B 1 380 ? -3.629 11.242 -5.926 1 85 380 GLU B CA 1
ATOM 7700 C C . GLU B 1 380 ? -4.906 11.312 -6.758 1 85 380 GLU B C 1
ATOM 7702 O O . GLU B 1 380 ? -5.105 10.5 -7.664 1 85 380 GLU B O 1
ATOM 7707 N N . SER B 1 381 ? -5.766 12.227 -6.41 1 88.5 381 SER B N 1
ATOM 7708 C CA . SER B 1 381 ? -6.941 12.461 -7.242 1 88.5 381 SER B CA 1
ATOM 7709 C C . SER B 1 381 ? -6.543 12.906 -8.648 1 88.5 381 SER B C 1
ATOM 7711 O O . SER B 1 381 ? -5.859 13.914 -8.812 1 88.5 381 SER B O 1
ATOM 7713 N N . THR B 1 382 ? -7.031 12.203 -9.594 1 84.44 382 THR B N 1
ATOM 7714 C CA . THR B 1 382 ? -6.734 12.531 -10.984 1 84.44 382 THR B CA 1
ATOM 7715 C C . THR B 1 382 ? -7.344 13.875 -11.367 1 84.44 382 THR B C 1
ATOM 7717 O O . THR B 1 382 ? -6.73 14.648 -12.102 1 84.44 382 THR B O 1
ATOM 7720 N N . TYR B 1 383 ? -8.516 14.062 -10.875 1 91.12 383 TYR B N 1
ATOM 7721 C CA . TYR B 1 383 ? -9.203 15.312 -11.195 1 91.12 383 TYR B CA 1
ATOM 7722 C C . TYR B 1 383 ? -8.438 16.516 -10.641 1 91.12 383 TYR B C 1
ATOM 7724 O O . TYR B 1 383 ? -8.234 17.5 -11.344 1 91.12 383 TYR B O 1
ATOM 7732 N N . LEU B 1 384 ? -8.031 16.453 -9.406 1 93.81 384 LEU B N 1
ATOM 7733 C CA . LEU B 1 384 ? -7.266 17.547 -8.805 1 93.81 384 LEU B CA 1
ATOM 7734 C C . LEU B 1 384 ? -5.977 17.797 -9.578 1 93.81 384 LEU B C 1
ATOM 7736 O O . LEU B 1 384 ? -5.648 18.938 -9.891 1 93.81 384 LEU B O 1
ATOM 7740 N N . PHE B 1 385 ? -5.281 16.75 -9.852 1 89.25 385 PHE B N 1
ATOM 7741 C CA . PHE B 1 385 ? -3.994 16.875 -10.531 1 89.25 385 PHE B CA 1
ATOM 7742 C C . PHE B 1 385 ? -4.164 17.5 -11.906 1 89.25 385 PHE B C 1
ATOM 7744 O O . PHE B 1 385 ? -3.4 18.391 -12.281 1 89.25 385 PHE B O 1
ATOM 7751 N N . LYS B 1 386 ? -5.168 17.078 -12.648 1 90.44 386 LYS B N 1
ATOM 7752 C CA . LYS B 1 386 ? -5.441 17.625 -13.969 1 90.44 386 LYS B CA 1
ATOM 7753 C C . LYS B 1 386 ? -5.812 19.109 -13.898 1 90.44 386 LYS B C 1
ATOM 7755 O O . LYS B 1 386 ? -5.379 19.906 -14.734 1 90.44 386 LYS B O 1
ATOM 7760 N N . ARG B 1 387 ? -6.605 19.438 -12.977 1 94.75 387 ARG B N 1
ATOM 7761 C CA . ARG B 1 387 ? -7.031 20.828 -12.812 1 94.75 387 ARG B CA 1
ATOM 7762 C C . ARG B 1 387 ? -5.844 21.719 -12.5 1 94.75 387 ARG B C 1
ATOM 7764 O O . ARG B 1 387 ? -5.723 22.812 -13.055 1 94.75 387 ARG B O 1
ATOM 7771 N N . VAL B 1 388 ? -4.973 21.297 -11.594 1 96.25 388 VAL B N 1
ATOM 7772 C CA . VAL B 1 388 ? -3.793 22.062 -11.234 1 96.25 388 VAL B CA 1
ATOM 7773 C C . VAL B 1 388 ? -2.891 22.234 -12.453 1 96.25 388 VAL B C 1
ATOM 7775 O O . VAL B 1 388 ? -2.41 23.344 -12.734 1 96.25 388 VAL B O 1
ATOM 7778 N N . LYS B 1 389 ? -2.674 21.219 -13.18 1 93.19 389 LYS B N 1
ATOM 7779 C CA . LYS B 1 389 ? -1.858 21.281 -14.391 1 93.19 389 LYS B CA 1
ATOM 7780 C C . LYS B 1 389 ? -2.438 22.281 -15.391 1 93.19 389 LYS B C 1
ATOM 7782 O O . LYS B 1 389 ? -1.701 23.062 -15.984 1 93.19 389 LYS B O 1
ATOM 7787 N N . THR B 1 390 ? -3.701 22.203 -15.586 1 94.94 390 THR B N 1
ATOM 7788 C CA . THR B 1 390 ? -4.375 23.062 -16.547 1 94.94 390 THR B CA 1
ATOM 7789 C C . THR B 1 390 ? -4.258 24.531 -16.141 1 94.94 390 THR B C 1
ATOM 7791 O O . THR B 1 390 ? -3.99 25.391 -16.984 1 94.94 390 THR B O 1
ATOM 7794 N N . VAL B 1 391 ? -4.418 24.828 -14.953 1 96.94 391 VAL B N 1
ATOM 7795 C CA . VAL B 1 391 ? -4.445 26.203 -14.477 1 96.94 391 VAL B CA 1
ATOM 7796 C C . VAL B 1 391 ? -3.033 26.781 -14.492 1 96.94 391 VAL B C 1
ATOM 7798 O O . VAL B 1 391 ? -2.842 27.953 -14.812 1 96.94 391 VAL B O 1
ATOM 7801 N N . PHE B 1 392 ? -2.033 26.016 -14.203 1 97 392 PHE B N 1
ATOM 7802 C CA . PHE B 1 392 ? -0.716 26.594 -13.961 1 97 392 PHE B CA 1
ATOM 7803 C C . PHE B 1 392 ? 0.246 26.234 -15.086 1 97 392 PHE B C 1
ATOM 7805 O O . PHE B 1 392 ? 1.446 26.5 -14.992 1 97 392 PHE B O 1
ATOM 7812 N N . LYS B 1 393 ? -0.217 25.656 -16.156 1 93.56 393 LYS B N 1
ATOM 7813 C CA . LYS B 1 393 ? 0.599 25.219 -17.281 1 93.56 393 LYS B CA 1
ATOM 7814 C C . LYS B 1 393 ? 1.396 26.391 -17.859 1 93.56 393 LYS B C 1
ATOM 7816 O O . LYS B 1 393 ? 2.459 26.188 -18.453 1 93.56 393 LYS B O 1
ATOM 7821 N N . ASN B 1 394 ? 0.937 27.594 -17.75 1 92.38 394 ASN B N 1
ATOM 7822 C CA . ASN B 1 394 ? 1.619 28.766 -18.312 1 92.38 394 ASN B CA 1
ATOM 7823 C C . ASN B 1 394 ? 2.633 29.344 -17.328 1 92.38 394 ASN B C 1
ATOM 7825 O O . ASN B 1 394 ? 3.504 30.125 -17.719 1 92.38 394 ASN B O 1
ATOM 7829 N N . ARG B 1 395 ? 2.59 28.953 -16.141 1 92.12 395 ARG B N 1
ATOM 7830 C CA . ARG B 1 395 ? 3.488 29.484 -15.125 1 92.12 395 ARG B CA 1
ATOM 7831 C C . ARG B 1 395 ? 4.629 28.516 -14.836 1 92.12 395 ARG B C 1
ATOM 7833 O O . ARG B 1 395 ? 5.738 28.938 -14.492 1 92.12 395 ARG B O 1
ATOM 7840 N N . ILE B 1 396 ? 4.297 27.312 -14.852 1 93.19 396 ILE B N 1
ATOM 7841 C CA . ILE B 1 396 ? 5.254 26.234 -14.617 1 93.19 396 ILE B CA 1
ATOM 7842 C C . ILE B 1 396 ? 5.168 25.219 -15.742 1 93.19 396 ILE B C 1
ATOM 7844 O O . ILE B 1 396 ? 4.074 24.891 -16.219 1 93.19 396 ILE B O 1
ATOM 7848 N N . ASP B 1 397 ? 6.336 24.766 -16.172 1 91.25 397 ASP B N 1
ATOM 7849 C CA . ASP B 1 397 ? 6.355 23.719 -17.188 1 91.25 397 ASP B CA 1
ATOM 7850 C C . ASP B 1 397 ? 5.48 22.547 -16.781 1 91.25 397 ASP B C 1
ATOM 7852 O O . ASP B 1 397 ? 5.613 22.016 -15.664 1 91.25 397 ASP B O 1
ATOM 7856 N N . ILE B 1 398 ? 4.641 22.156 -17.672 1 88.44 398 ILE B N 1
ATOM 7857 C CA . ILE B 1 398 ? 3.65 21.109 -17.391 1 88.44 398 ILE B CA 1
ATOM 7858 C C . ILE B 1 398 ? 4.355 19.812 -17.016 1 88.44 398 ILE B C 1
ATOM 7860 O O . ILE B 1 398 ? 3.84 19.031 -16.203 1 88.44 398 ILE B O 1
ATOM 7864 N N . ASN B 1 399 ? 5.484 19.594 -17.516 1 84.12 399 ASN B N 1
ATOM 7865 C CA . ASN B 1 399 ? 6.25 18.375 -17.234 1 84.12 399 ASN B CA 1
ATOM 7866 C C . ASN B 1 399 ? 6.969 18.469 -15.898 1 84.12 399 ASN B C 1
ATOM 7868 O O . ASN B 1 399 ? 7.5 17.469 -15.406 1 84.12 399 ASN B O 1
ATOM 7872 N N . LYS B 1 400 ? 6.906 19.656 -15.328 1 90.19 400 LYS B N 1
ATOM 7873 C CA . LYS B 1 400 ? 7.562 19.859 -14.047 1 90.19 400 LYS B CA 1
ATOM 7874 C C . LYS B 1 400 ? 6.539 20 -12.922 1 90.19 400 LYS B C 1
ATOM 7876 O O . LYS B 1 400 ? 6.883 20.391 -11.805 1 90.19 400 LYS B O 1
ATOM 7881 N N . ILE B 1 401 ? 5.316 19.812 -13.219 1 92.06 401 ILE B N 1
ATOM 7882 C CA . ILE B 1 401 ? 4.285 19.578 -12.211 1 92.06 401 ILE B CA 1
ATOM 7883 C C . ILE B 1 401 ? 4.152 18.078 -11.945 1 92.06 401 ILE B C 1
ATOM 7885 O O . ILE B 1 401 ? 3.635 17.328 -12.773 1 92.06 401 ILE B O 1
ATOM 7889 N N . ILE B 1 402 ? 4.629 17.672 -10.789 1 88.5 402 ILE B N 1
ATOM 7890 C CA . ILE B 1 402 ? 4.883 16.266 -10.562 1 88.5 402 ILE B CA 1
ATOM 7891 C C . ILE B 1 402 ? 4.082 15.781 -9.359 1 88.5 402 ILE B C 1
ATOM 7893 O O . ILE B 1 402 ? 3.969 16.484 -8.359 1 88.5 402 ILE B O 1
ATOM 7897 N N . ASN B 1 403 ? 3.465 14.672 -9.461 1 88.62 403 ASN B N 1
ATOM 7898 C CA . ASN B 1 403 ? 2.963 13.875 -8.344 1 88.62 403 ASN B CA 1
ATOM 7899 C C . ASN B 1 403 ? 3.881 12.695 -8.039 1 88.62 403 ASN B C 1
ATOM 7901 O O . ASN B 1 403 ? 3.82 11.664 -8.711 1 88.62 403 ASN B O 1
ATOM 7905 N N . PRO B 1 404 ? 4.699 12.891 -7.066 1 87.19 404 PRO B N 1
ATOM 7906 C CA . PRO B 1 404 ? 5.719 11.875 -6.812 1 87.19 404 PRO B CA 1
ATOM 7907 C C . PRO B 1 404 ? 5.121 10.539 -6.379 1 87.19 404 PRO B C 1
ATOM 7909 O O . PRO B 1 404 ? 3.928 10.461 -6.082 1 87.19 404 PRO B O 1
ATOM 7912 N N . PRO B 1 405 ? 5.977 9.453 -6.398 1 80.5 405 PRO B N 1
ATOM 7913 C CA . PRO B 1 405 ? 5.492 8.148 -5.922 1 80.5 405 PRO B CA 1
ATOM 7914 C C . PRO B 1 405 ? 5.102 8.172 -4.445 1 80.5 405 PRO B C 1
ATOM 7916 O O . PRO B 1 405 ? 5.754 8.836 -3.641 1 80.5 405 PRO B O 1
ATOM 7919 N N . GLU B 1 406 ? 4.109 7.516 -4.062 1 83.12 406 GLU B N 1
ATOM 7920 C CA . GLU B 1 406 ? 3.611 7.387 -2.695 1 83.12 406 GLU B CA 1
ATOM 7921 C C . GLU B 1 406 ? 3.439 8.758 -2.041 1 83.12 406 GLU B C 1
ATOM 7923 O O . GLU B 1 406 ? 3.945 8.992 -0.941 1 83.12 406 GLU B O 1
ATOM 7928 N N . PRO B 1 407 ? 2.732 9.633 -2.629 1 89.88 407 PRO B N 1
ATOM 7929 C CA . PRO B 1 407 ? 2.613 11 -2.109 1 89.88 407 PRO B CA 1
ATOM 7930 C C . PRO B 1 407 ? 2.023 11.047 -0.701 1 89.88 407 PRO B C 1
ATOM 7932 O O . PRO B 1 407 ? 2.281 11.984 0.05 1 89.88 407 PRO B O 1
ATOM 7935 N N . ILE B 1 408 ? 1.265 10.055 -0.325 1 90.44 408 ILE B N 1
ATOM 7936 C CA . ILE B 1 408 ? 0.663 10.008 1.004 1 90.44 408 ILE B CA 1
ATOM 7937 C C . ILE B 1 408 ? 1.756 9.852 2.059 1 90.44 408 ILE B C 1
ATOM 7939 O O . ILE B 1 408 ? 1.561 10.219 3.221 1 90.44 408 ILE B O 1
ATOM 7943 N N . ALA B 1 409 ? 2.9 9.336 1.667 1 92.62 409 ALA B N 1
ATOM 7944 C CA . ALA B 1 409 ? 3.975 9.055 2.613 1 92.62 409 ALA B CA 1
ATOM 7945 C C . ALA B 1 409 ? 5.047 10.141 2.566 1 92.62 409 ALA B C 1
ATOM 7947 O O . ALA B 1 409 ? 6.109 9.992 3.176 1 92.62 409 ALA B O 1
ATOM 7948 N N . ALA B 1 410 ? 4.797 11.203 1.907 1 95 410 ALA B N 1
ATOM 7949 C CA . ALA B 1 410 ? 5.805 12.25 1.731 1 95 410 ALA B CA 1
ATOM 7950 C C . ALA B 1 410 ? 6.27 12.797 3.078 1 95 410 ALA B C 1
ATOM 7952 O O . ALA B 1 410 ? 7.469 12.883 3.342 1 95 410 ALA B O 1
ATOM 7953 N N . ILE B 1 411 ? 5.32 13.055 3.941 1 95.69 411 ILE B N 1
ATOM 7954 C CA . ILE B 1 411 ? 5.645 13.695 5.215 1 95.69 411 ILE B CA 1
ATOM 7955 C C . ILE B 1 411 ? 6.406 12.711 6.102 1 95.69 411 ILE B C 1
ATOM 7957 O O . ILE B 1 411 ? 7.449 13.055 6.66 1 95.69 411 ILE B O 1
ATOM 7961 N N . VAL B 1 412 ? 5.914 11.539 6.188 1 97 412 VAL B N 1
ATOM 7962 C CA . VAL B 1 412 ? 6.496 10.602 7.145 1 97 412 VAL B CA 1
ATOM 7963 C C . VAL B 1 412 ? 7.883 10.18 6.668 1 97 412 VAL B C 1
ATOM 7965 O O . VAL B 1 412 ? 8.805 10.031 7.473 1 97 412 VAL B O 1
ATOM 7968 N N . LYS B 1 413 ? 8.117 9.992 5.414 1 96.19 413 LYS B N 1
ATOM 7969 C CA . LYS B 1 413 ? 9.438 9.664 4.883 1 96.19 413 LYS B CA 1
ATOM 7970 C C . LYS B 1 413 ? 10.398 10.844 5.023 1 96.19 413 LYS B C 1
ATOM 7972 O O . LYS B 1 413 ? 11.562 10.664 5.387 1 96.19 413 LYS B O 1
ATOM 7977 N N . GLY B 1 414 ? 9.859 12.008 4.691 1 96.94 414 GLY B N 1
ATOM 7978 C CA . GLY B 1 414 ? 10.672 13.203 4.852 1 96.94 414 GLY B CA 1
ATOM 7979 C C . GLY B 1 414 ? 11.109 13.445 6.285 1 96.94 414 GLY B C 1
ATOM 7980 O O . GLY B 1 414 ? 12.25 13.844 6.539 1 96.94 414 GLY B O 1
ATOM 7981 N N . ALA B 1 415 ? 10.195 13.219 7.188 1 96.94 415 ALA B N 1
ATOM 7982 C CA . ALA B 1 415 ? 10.508 13.391 8.602 1 96.94 415 ALA B CA 1
ATOM 7983 C C . ALA B 1 415 ? 11.57 12.398 9.055 1 96.94 415 ALA B C 1
ATOM 7985 O O . ALA B 1 415 ? 12.453 12.734 9.844 1 96.94 415 ALA B O 1
ATOM 7986 N N . CYS B 1 416 ? 11.445 11.195 8.609 1 97.31 416 CYS B N 1
ATOM 7987 C CA . CYS B 1 416 ? 12.453 10.188 8.938 1 97.31 416 CYS B CA 1
ATOM 7988 C C . CYS B 1 416 ? 13.812 10.578 8.383 1 97.31 416 CYS B C 1
ATOM 7990 O O . CYS B 1 416 ? 14.836 10.43 9.062 1 97.31 416 CYS B O 1
ATOM 7992 N N . TYR B 1 417 ? 13.836 11.062 7.176 1 96.38 417 TYR B N 1
ATOM 7993 C CA . TYR B 1 417 ? 15.078 11.539 6.574 1 96.38 417 TYR B CA 1
ATOM 7994 C C . TYR B 1 417 ? 15.695 12.664 7.402 1 96.38 417 TYR B C 1
ATOM 7996 O O . TYR B 1 417 ? 16.906 12.703 7.602 1 96.38 417 TYR B O 1
ATOM 8004 N N . TYR B 1 418 ? 14.891 13.562 7.82 1 94.56 418 TYR B N 1
ATOM 8005 C CA . TYR B 1 418 ? 15.359 14.656 8.672 1 94.56 418 TYR B CA 1
ATOM 8006 C C . TYR B 1 418 ? 16.047 14.117 9.922 1 94.56 418 TYR B C 1
ATOM 8008 O O . TYR B 1 418 ? 17.078 14.633 10.336 1 94.56 418 TYR B O 1
ATOM 8016 N N . GLY B 1 419 ? 15.43 13.102 10.492 1 94.69 419 GLY B N 1
ATOM 8017 C CA . GLY B 1 419 ? 16.047 12.484 11.656 1 94.69 419 GLY B CA 1
ATOM 8018 C C . GLY B 1 419 ? 17.406 11.883 11.367 1 94.69 419 GLY B C 1
ATOM 8019 O O . GLY B 1 419 ? 18.281 11.844 12.234 1 94.69 419 GLY B O 1
ATOM 8020 N N . LEU B 1 420 ? 17.609 11.461 10.141 1 94.62 420 LEU B N 1
ATOM 8021 C CA . LEU B 1 420 ? 18.875 10.867 9.719 1 94.62 420 LEU B CA 1
ATOM 8022 C C . LEU B 1 420 ? 19.906 11.945 9.414 1 94.62 420 LEU B C 1
ATOM 8024 O O . LEU B 1 420 ? 21.109 11.734 9.609 1 94.62 420 LEU B O 1
ATOM 8028 N N . ASN B 1 421 ? 19.391 13.039 8.867 1 92.88 421 ASN B N 1
ATOM 8029 C CA . ASN B 1 421 ? 20.266 14.148 8.469 1 92.88 421 ASN B CA 1
ATOM 8030 C C . ASN B 1 421 ? 19.609 15.5 8.734 1 92.88 421 ASN B C 1
ATOM 8032 O O . ASN B 1 421 ? 19.078 16.125 7.812 1 92.88 421 ASN B O 1
ATOM 8036 N N . LYS B 1 422 ? 19.828 16.031 9.859 1 88.88 422 LYS B N 1
ATOM 8037 C CA . LYS B 1 422 ? 19.203 17.281 10.266 1 88.88 422 LYS B CA 1
ATOM 8038 C C . LYS B 1 422 ? 19.797 18.469 9.516 1 88.88 422 LYS B C 1
ATOM 8040 O O . LYS B 1 422 ? 19.156 19.516 9.383 1 88.88 422 LYS B O 1
ATOM 8045 N N . ASP B 1 423 ? 20.969 18.312 8.961 1 89.88 423 ASP B N 1
ATOM 8046 C CA . ASP B 1 423 ? 21.688 19.422 8.328 1 89.88 423 ASP B CA 1
ATOM 8047 C C . ASP B 1 423 ? 21.109 19.734 6.949 1 89.88 423 ASP B C 1
ATOM 8049 O O . ASP B 1 423 ? 21.484 20.734 6.336 1 89.88 423 ASP B O 1
ATOM 8053 N N . ILE B 1 424 ? 20.203 18.953 6.582 1 92.38 424 ILE B N 1
ATOM 8054 C CA . ILE B 1 424 ? 19.594 19.156 5.27 1 92.38 424 ILE B CA 1
ATOM 8055 C C . ILE B 1 424 ? 18.891 20.5 5.23 1 92.38 424 ILE B C 1
ATOM 8057 O O . ILE B 1 424 ? 18.766 21.125 4.172 1 92.38 424 ILE B O 1
ATOM 8061 N N . ILE B 1 425 ? 18.469 20.984 6.352 1 92.19 425 ILE B N 1
ATOM 8062 C CA . ILE B 1 425 ? 17.812 22.281 6.438 1 92.19 425 ILE B CA 1
ATOM 8063 C C . ILE B 1 425 ? 18.812 23.344 6.879 1 92.19 425 ILE B C 1
ATOM 8065 O O . ILE B 1 425 ? 19.328 23.297 7.996 1 92.19 425 ILE B O 1
ATOM 8069 N N . LYS B 1 426 ? 19.016 24.312 6.012 1 92.69 426 LYS B N 1
ATOM 8070 C CA . LYS B 1 426 ? 20.031 25.312 6.305 1 92.69 426 LYS B CA 1
ATOM 8071 C C . LYS B 1 426 ? 19.406 26.625 6.75 1 92.69 426 LYS B C 1
ATOM 8073 O O . LYS B 1 426 ? 19.891 27.266 7.684 1 92.69 426 LYS B O 1
ATOM 8078 N N . ILE B 1 427 ? 18.391 27.047 6.016 1 91.56 427 ILE B N 1
ATOM 8079 C CA . ILE B 1 427 ? 17.781 28.344 6.289 1 91.56 427 ILE B CA 1
ATOM 8080 C C . ILE B 1 427 ? 16.266 28.188 6.43 1 91.56 427 ILE B C 1
ATOM 8082 O O . ILE B 1 427 ? 15.625 27.547 5.602 1 91.56 427 ILE B O 1
ATOM 8086 N N . ARG B 1 428 ? 15.734 28.766 7.477 1 89.75 428 ARG B N 1
ATOM 8087 C CA . ARG B 1 428 ? 14.297 28.797 7.707 1 89.75 428 ARG B CA 1
ATOM 8088 C C . ARG B 1 428 ? 13.766 30.234 7.66 1 89.75 428 ARG B C 1
ATOM 8090 O O . ARG B 1 428 ? 14.461 31.172 8.062 1 89.75 428 ARG B O 1
ATOM 8097 N N . THR B 1 429 ? 12.594 30.328 7.113 1 88.62 429 THR B N 1
ATOM 8098 C CA . THR B 1 429 ? 11.883 31.594 7.184 1 88.62 429 THR B CA 1
ATOM 8099 C C . THR B 1 429 ? 10.922 31.609 8.367 1 88.62 429 THR B C 1
ATOM 8101 O O . THR B 1 429 ? 10.086 30.719 8.516 1 88.62 429 THR B O 1
ATOM 8104 N N . LEU B 1 430 ? 11.008 32.594 9.164 1 84.56 430 LEU B N 1
ATOM 8105 C CA . LEU B 1 430 ? 10.25 32.625 10.414 1 84.56 430 LEU B CA 1
ATOM 8106 C C . LEU B 1 430 ? 8.773 32.906 10.133 1 84.56 430 LEU B C 1
ATOM 8108 O O . LEU B 1 430 ? 8.438 33.844 9.391 1 84.56 430 LEU B O 1
ATOM 8112 N N . LYS B 1 431 ? 7.984 32.188 10.773 1 82.94 431 LYS B N 1
ATOM 8113 C CA . LYS B 1 431 ? 6.539 32.375 10.672 1 82.94 431 LYS B CA 1
ATOM 8114 C C . LYS B 1 431 ? 6.047 33.406 11.688 1 82.94 431 LYS B C 1
ATOM 8116 O O . LYS B 1 431 ? 4.984 34 11.5 1 82.94 431 LYS B O 1
ATOM 8121 N N . TRP B 1 432 ? 6.863 33.562 12.781 1 84.06 432 TRP B N 1
ATOM 8122 C CA . TRP B 1 432 ? 6.492 34.469 13.859 1 84.06 432 TRP B CA 1
ATOM 8123 C C . TRP B 1 432 ? 7.59 35.5 14.109 1 84.06 432 TRP B C 1
ATOM 8125 O O . TRP B 1 432 ? 8.75 35.281 13.781 1 84.06 432 TRP B O 1
ATOM 8135 N N . SER B 1 433 ? 7.145 36.562 14.664 1 88.81 433 SER B N 1
ATOM 8136 C CA . SER B 1 433 ? 8.102 37.5 15.219 1 88.81 433 SER B CA 1
ATOM 8137 C C . SER B 1 433 ? 8.438 37.156 16.672 1 88.81 433 SER B C 1
ATOM 8139 O O . SER B 1 433 ? 7.555 36.75 17.438 1 88.81 433 SER B O 1
ATOM 8141 N N . TYR B 1 434 ? 9.695 37.281 16.969 1 87.88 434 TYR B N 1
ATOM 8142 C CA . TYR B 1 434 ? 10.141 37 18.328 1 87.88 434 TYR B CA 1
ATOM 8143 C C . TYR B 1 434 ? 10.812 38.219 18.938 1 87.88 434 TYR B C 1
ATOM 8145 O O . TYR B 1 434 ? 11.531 38.969 18.25 1 87.88 434 TYR B O 1
ATOM 8153 N N . GLY B 1 435 ? 10.531 38.406 20.234 1 90.19 435 GLY B N 1
ATOM 8154 C CA . GLY B 1 435 ? 11.125 39.531 20.922 1 90.19 435 GLY B CA 1
ATOM 8155 C C . GLY B 1 435 ? 11.055 39.438 22.438 1 90.19 435 GLY B C 1
ATOM 8156 O O . GLY B 1 435 ? 10.656 38.375 22.969 1 90.19 435 GLY B O 1
ATOM 8157 N N . ILE B 1 436 ? 11.586 40.5 23.078 1 91.06 436 ILE B N 1
ATOM 8158 C CA . ILE B 1 436 ? 11.594 40.562 24.531 1 91.06 436 ILE B CA 1
ATOM 8159 C C . ILE B 1 436 ? 10.867 41.812 25 1 91.06 436 ILE B C 1
ATOM 8161 O O . ILE B 1 436 ? 10.82 42.812 24.281 1 91.06 436 ILE B O 1
ATOM 8165 N N . GLU B 1 437 ? 10.273 41.594 26.172 1 92.56 437 GLU B N 1
ATOM 8166 C CA . GLU B 1 437 ? 9.656 42.75 26.797 1 92.56 437 GLU B CA 1
ATOM 8167 C C . GLU B 1 437 ? 10.711 43.625 27.484 1 92.56 437 GLU B C 1
ATOM 8169 O O . GLU B 1 437 ? 11.484 43.125 28.312 1 92.56 437 GLU B O 1
ATOM 8174 N N . ILE B 1 438 ? 10.742 44.875 27.125 1 91.62 438 ILE B N 1
ATOM 8175 C CA . ILE B 1 438 ? 11.688 45.812 27.734 1 91.62 438 ILE B CA 1
ATOM 8176 C C . ILE B 1 438 ? 10.953 47.031 28.266 1 91.62 438 ILE B C 1
ATOM 8178 O O . ILE B 1 438 ? 9.859 47.344 27.797 1 91.62 438 ILE B O 1
ATOM 8182 N N . ASN B 1 439 ? 11.562 47.531 29.266 1 90.19 439 ASN B N 1
ATOM 8183 C CA . ASN B 1 439 ? 11.078 48.812 29.781 1 90.19 439 ASN B CA 1
ATOM 8184 C C . ASN B 1 439 ? 11.766 50 29.109 1 90.19 439 ASN B C 1
ATOM 8186 O O . ASN B 1 439 ? 12.945 50.25 29.344 1 90.19 439 ASN B O 1
ATOM 8190 N N . GLY B 1 440 ? 11.047 50.656 28.266 1 87.5 440 GLY B N 1
ATOM 8191 C CA . GLY B 1 440 ? 11.617 51.781 27.531 1 87.5 440 GLY B CA 1
ATOM 8192 C C . GLY B 1 440 ? 11.023 53.125 27.953 1 87.5 440 GLY B C 1
ATOM 8193 O O . GLY B 1 440 ? 10.195 53.188 28.859 1 87.5 440 GLY B O 1
ATOM 8194 N N . GLU B 1 441 ? 11.594 54.125 27.281 1 87.81 441 GLU B N 1
ATOM 8195 C CA . GLU B 1 441 ? 11.094 55.469 27.516 1 87.81 441 GLU B CA 1
ATOM 8196 C C . GLU B 1 441 ? 9.852 55.75 26.672 1 87.81 441 GLU B C 1
ATOM 8198 O O . GLU B 1 441 ? 9.773 55.375 25.516 1 87.81 441 GLU B O 1
ATOM 8203 N N . TYR B 1 442 ? 8.914 56.312 27.406 1 91.5 442 TYR B N 1
ATOM 8204 C CA . TYR B 1 442 ? 7.676 56.688 26.734 1 91.5 442 TYR B CA 1
ATOM 8205 C C . TYR B 1 442 ? 7.91 57.844 25.766 1 91.5 442 TYR B C 1
ATOM 8207 O O . TYR B 1 442 ? 8.672 58.781 26.062 1 91.5 442 TYR B O 1
ATOM 8215 N N . ASP B 1 443 ? 7.367 57.688 24.562 1 88 443 ASP B N 1
ATOM 8216 C CA . ASP B 1 443 ? 7.418 58.75 23.562 1 88 443 ASP B CA 1
ATOM 8217 C C . ASP B 1 443 ? 6.02 59.281 23.25 1 88 443 ASP B C 1
ATOM 8219 O O . ASP B 1 443 ? 5.027 58.562 23.422 1 88 443 ASP B O 1
ATOM 8223 N N . TYR B 1 444 ? 5.992 60.469 22.75 1 86.44 444 TYR B N 1
ATOM 8224 C CA . TYR B 1 444 ? 4.719 61.125 22.5 1 86.44 444 TYR B CA 1
ATOM 8225 C C . TYR B 1 444 ? 3.904 60.375 21.453 1 86.44 444 TYR B C 1
ATOM 8227 O O . TYR B 1 444 ? 2.68 60.5 21.391 1 86.44 444 TYR B O 1
ATOM 8235 N N . ASN B 1 445 ? 4.586 59.531 20.641 1 89.56 445 ASN B N 1
ATOM 8236 C CA . ASN B 1 445 ? 3.891 58.75 19.625 1 89.56 445 ASN B CA 1
ATOM 8237 C C . ASN B 1 445 ? 3.336 57.438 20.203 1 89.56 445 ASN B C 1
ATOM 8239 O O . ASN B 1 445 ? 2.561 56.75 19.531 1 89.56 445 ASN B O 1
ATOM 8243 N N . ASP B 1 446 ? 3.592 57.156 21.375 1 91.06 446 ASP B N 1
ATOM 8244 C CA . ASP B 1 446 ? 3.119 55.969 22.047 1 91.06 446 ASP B CA 1
ATOM 8245 C C . ASP B 1 446 ? 1.702 56.156 22.578 1 91.06 446 ASP B C 1
ATOM 8247 O O . ASP B 1 446 ? 1.29 57.25 22.891 1 91.06 446 ASP B O 1
ATOM 8251 N N . PRO B 1 447 ? 0.927 55.094 22.625 1 90.88 447 PRO B N 1
ATOM 8252 C CA . PRO B 1 447 ? -0.406 55.188 23.219 1 90.88 447 PRO B CA 1
ATOM 8253 C C . PRO B 1 447 ? -0.367 55.625 24.688 1 90.88 447 PRO B C 1
ATOM 8255 O O . PRO B 1 447 ? 0.345 55.031 25.484 1 90.88 447 PRO B O 1
ATOM 8258 N N . LYS B 1 448 ? -1.181 56.531 25.062 1 90.69 448 LYS B N 1
ATOM 8259 C CA . LYS B 1 448 ? -1.183 57.125 26.391 1 90.69 448 LYS B CA 1
ATOM 8260 C C . LYS B 1 448 ? -1.601 56.125 27.453 1 90.69 448 LYS B C 1
ATOM 8262 O O . LYS B 1 448 ? -1.144 56.188 28.594 1 90.69 448 LYS B O 1
ATOM 8267 N N . GLU B 1 449 ? -2.404 55.156 26.938 1 90.81 449 GLU B N 1
ATOM 8268 C CA . GLU B 1 449 ? -2.949 5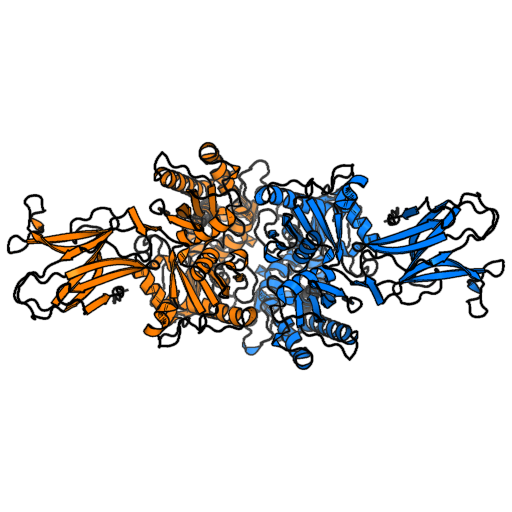4.188 27.875 1 90.81 449 GLU B CA 1
ATOM 8269 C C . GLU B 1 449 ? -1.87 53.219 28.359 1 90.81 449 GLU B C 1
ATOM 8271 O O . GLU B 1 449 ? -2.035 52.562 29.391 1 90.81 449 GLU B O 1
ATOM 8276 N N . LEU B 1 450 ? -0.735 53.219 27.641 1 90.62 450 LEU B N 1
ATOM 8277 C CA . LEU B 1 450 ? 0.298 52.25 27.984 1 90.62 450 LEU B CA 1
ATOM 8278 C C . LEU B 1 450 ? 1.411 52.906 28.797 1 90.62 450 LEU B C 1
ATOM 8280 O O . LEU B 1 450 ? 2.4 52.25 29.141 1 90.62 450 LEU B O 1
ATOM 8284 N N . ARG B 1 451 ? 1.303 54.156 29.172 1 89.62 451 ARG B N 1
ATOM 8285 C CA . ARG B 1 451 ? 2.334 54.875 29.922 1 89.62 451 ARG B CA 1
ATOM 8286 C C . ARG B 1 451 ? 2.367 54.406 31.375 1 89.62 451 ARG B C 1
ATOM 8288 O O . ARG B 1 451 ? 1.323 54.312 32.031 1 89.62 451 ARG B O 1
ATOM 8295 N N . LEU B 1 452 ? 3.535 54.094 31.75 1 87.94 452 LEU B N 1
ATOM 8296 C CA . LEU B 1 452 ? 3.762 53.688 33.125 1 87.94 452 LEU B CA 1
ATOM 8297 C C . LEU B 1 452 ? 4.34 54.844 33.969 1 87.94 452 LEU B C 1
ATOM 8299 O O . LEU B 1 452 ? 4.656 55.906 33.406 1 87.94 452 LEU B O 1
ATOM 8303 N N . ASP B 1 453 ? 4.473 54.531 35.25 1 85.12 453 ASP B N 1
ATOM 8304 C CA . ASP B 1 453 ? 5.066 55.531 36.156 1 85.12 453 ASP B CA 1
ATOM 8305 C C . ASP B 1 453 ? 6.504 55.844 35.75 1 85.12 453 ASP B C 1
ATOM 8307 O O . ASP B 1 453 ? 7.238 54.938 35.312 1 85.12 453 ASP B O 1
ATOM 8311 N N . GLY B 1 454 ? 6.938 57.094 35.844 1 84.5 454 GLY B N 1
ATOM 8312 C CA . GLY B 1 454 ? 8.297 57.5 35.531 1 84.5 454 GLY B CA 1
ATOM 8313 C C . GLY B 1 454 ? 8.539 57.688 34.062 1 84.5 454 GLY B C 1
ATOM 8314 O O . GLY B 1 454 ? 9.664 57.5 33.562 1 84.5 454 GLY B O 1
ATOM 8315 N N . ASN B 1 455 ? 7.488 57.906 33.375 1 88.62 455 ASN B N 1
ATOM 8316 C CA . ASN B 1 455 ? 7.559 58.125 31.922 1 88.62 455 ASN B CA 1
ATOM 8317 C C . ASN B 1 455 ? 8.164 56.938 31.188 1 88.62 455 ASN B C 1
ATOM 8319 O O . ASN B 1 455 ? 9.047 57.094 30.344 1 88.62 455 ASN B O 1
ATOM 8323 N N . ARG B 1 456 ? 7.691 55.812 31.688 1 90.75 456 ARG B N 1
ATOM 8324 C CA . ARG B 1 456 ? 8.18 54.562 31.094 1 90.75 456 ARG B CA 1
ATOM 8325 C C . ARG B 1 456 ? 7.066 53.844 30.344 1 90.75 456 ARG B C 1
ATOM 8327 O O . ARG B 1 456 ? 5.895 54.188 30.469 1 90.75 456 ARG B O 1
ATOM 8334 N N . ILE B 1 457 ? 7.477 52.875 29.453 1 92.31 457 ILE B N 1
ATOM 8335 C CA . ILE B 1 457 ? 6.52 52.062 28.719 1 92.31 457 ILE B CA 1
ATOM 8336 C C . ILE B 1 457 ? 7.121 50.688 28.438 1 92.31 457 ILE B C 1
ATOM 8338 O O . ILE B 1 457 ? 8.336 50.531 28.281 1 92.31 457 ILE B O 1
ATOM 8342 N N . SER B 1 458 ? 6.266 49.656 28.453 1 92.12 458 SER B N 1
ATOM 8343 C CA . SER B 1 458 ? 6.703 48.344 28.047 1 92.12 458 SER B CA 1
ATOM 8344 C C . SER B 1 458 ? 6.699 48.188 26.531 1 92.12 458 SER B C 1
ATOM 8346 O O . SER B 1 458 ? 5.691 48.469 25.875 1 92.12 458 SER B O 1
ATOM 8348 N N . ARG B 1 459 ? 7.844 47.844 26.047 1 93.88 459 ARG B N 1
ATOM 8349 C CA . ARG B 1 459 ? 7.988 47.719 24.594 1 93.88 459 ARG B CA 1
ATOM 8350 C C . ARG B 1 459 ? 8.352 46.281 24.203 1 93.88 459 ARG B C 1
ATOM 8352 O O . ARG B 1 459 ? 8.883 45.531 25.016 1 93.88 459 ARG B O 1
ATOM 8359 N N . PHE B 1 460 ? 7.879 45.938 22.984 1 95.25 460 PHE B N 1
ATOM 8360 C CA . PHE B 1 460 ? 8.336 44.719 22.328 1 95.25 460 PHE B CA 1
ATOM 8361 C C . PHE B 1 460 ? 9.633 44.969 21.562 1 95.25 460 PHE B C 1
ATOM 8363 O O . PHE B 1 460 ? 9.641 45.656 20.547 1 95.25 460 PHE B O 1
ATOM 8370 N N . ASP B 1 461 ? 10.734 44.562 22.109 1 93.31 461 ASP B N 1
ATOM 8371 C CA . ASP B 1 461 ? 11.992 44.625 21.375 1 93.31 461 ASP B CA 1
ATOM 8372 C C . ASP B 1 461 ? 12.188 43.438 20.469 1 93.31 461 ASP B C 1
ATOM 8374 O O . ASP B 1 461 ? 12.594 42.344 20.938 1 93.31 461 ASP B O 1
ATOM 8378 N N . ALA B 1 462 ? 11.969 43.719 19.203 1 91.38 462 ALA B N 1
ATOM 8379 C CA . ALA B 1 462 ? 12.008 42.625 18.219 1 91.38 462 ALA B CA 1
ATOM 8380 C C . ALA B 1 462 ? 13.43 42.125 18.016 1 91.38 462 ALA B C 1
ATOM 8382 O O . ALA B 1 462 ? 14.328 42.875 17.688 1 91.38 462 ALA B O 1
ATOM 8383 N N . LEU B 1 463 ? 13.602 40.844 18.297 1 88.75 463 LEU B N 1
ATOM 8384 C CA . LEU B 1 463 ? 14.883 40.219 18.016 1 88.75 463 LEU B CA 1
ATOM 8385 C C . LEU B 1 463 ? 14.906 39.656 16.609 1 88.75 463 LEU B C 1
ATOM 8387 O O . LEU B 1 463 ? 15.969 39.562 15.977 1 88.75 463 LEU B O 1
ATOM 8391 N N . ALA B 1 464 ? 13.75 39.125 16.188 1 88.31 464 ALA B N 1
ATOM 8392 C CA . ALA B 1 464 ? 13.539 38.594 14.836 1 88.31 464 ALA B CA 1
ATOM 8393 C C . ALA B 1 464 ? 12.102 38.844 14.383 1 88.31 464 ALA B C 1
ATOM 8395 O O . ALA B 1 464 ? 11.172 38.781 15.188 1 88.31 464 ALA B O 1
ATOM 8396 N N . ASN B 1 465 ? 11.953 39.125 13.094 1 90.19 465 ASN B N 1
ATOM 8397 C CA . ASN B 1 465 ? 10.617 39.406 12.57 1 90.19 465 ASN B CA 1
ATOM 8398 C C . ASN B 1 465 ? 10.117 38.281 11.664 1 90.19 465 ASN B C 1
ATOM 8400 O O . ASN B 1 465 ? 10.906 37.531 11.102 1 90.19 465 ASN B O 1
ATOM 8404 N N . GLN B 1 466 ? 8.781 38.25 11.609 1 89 466 GLN B N 1
ATOM 8405 C CA . GLN B 1 466 ? 8.172 37.344 10.648 1 89 466 GLN B CA 1
ATOM 8406 C C . GLN B 1 466 ? 8.711 37.594 9.242 1 89 466 GLN B C 1
ATOM 8408 O O . GLN B 1 466 ? 8.789 38.719 8.789 1 89 466 GLN B O 1
ATOM 8413 N N . GLY B 1 467 ? 9.148 36.5 8.594 1 86.56 467 GLY B N 1
ATOM 8414 C CA . GLY B 1 467 ? 9.672 36.625 7.238 1 86.56 467 GLY B CA 1
ATOM 8415 C C . GLY B 1 467 ? 11.188 36.656 7.188 1 86.56 467 GLY B C 1
ATOM 8416 O O . GLY B 1 467 ? 11.781 36.469 6.121 1 86.56 467 GLY B O 1
ATOM 8417 N N . ASP B 1 468 ? 11.789 36.875 8.344 1 87.94 468 ASP B N 1
ATOM 8418 C CA . ASP B 1 468 ? 13.242 36.875 8.383 1 87.94 468 ASP B CA 1
ATOM 8419 C C . ASP B 1 468 ? 13.773 35.469 8.062 1 87.94 468 ASP B C 1
ATOM 8421 O O . ASP B 1 468 ? 13.18 34.469 8.469 1 87.94 468 ASP B O 1
ATOM 8425 N N . LYS B 1 469 ? 14.828 35.438 7.297 1 88.69 469 LYS B N 1
ATOM 8426 C CA . LYS B 1 469 ? 15.531 34.188 7.02 1 88.69 469 LYS B CA 1
ATOM 8427 C C . LYS B 1 469 ? 16.672 33.938 8.016 1 88.69 469 LYS B C 1
ATOM 8429 O O . LYS B 1 469 ? 17.562 34.781 8.148 1 88.69 469 LYS B O 1
ATOM 8434 N N . LEU B 1 470 ? 16.562 32.906 8.727 1 86.56 470 LEU B N 1
ATOM 8435 C CA . LEU B 1 470 ? 17.594 32.594 9.711 1 86.56 470 LEU B CA 1
ATOM 8436 C C . LEU B 1 470 ? 18.266 31.25 9.406 1 86.56 470 LEU B C 1
ATOM 8438 O O . LEU B 1 470 ? 17.609 30.297 9.008 1 86.56 470 LEU B O 1
ATOM 8442 N N . GLU B 1 471 ? 19.562 31.234 9.547 1 89.31 471 GLU B N 1
ATOM 8443 C CA . GLU B 1 471 ? 20.297 29.969 9.445 1 89.31 471 GLU B CA 1
ATOM 8444 C C . GLU B 1 471 ? 20.062 29.109 10.672 1 89.31 471 GLU B C 1
ATOM 8446 O O . GLU B 1 471 ? 20.094 29.594 11.805 1 89.31 471 GLU B O 1
ATOM 8451 N N . VAL B 1 472 ? 19.891 27.875 10.406 1 87.5 472 VAL B N 1
ATOM 8452 C CA . VAL B 1 472 ? 19.594 26.953 11.484 1 87.5 472 VAL B CA 1
ATOM 8453 C C . VAL B 1 472 ? 20.828 26.734 12.352 1 87.5 472 VAL B C 1
ATOM 8455 O O . VAL B 1 472 ? 21.938 26.594 11.828 1 87.5 472 VAL B O 1
ATOM 8458 N N . ASN B 1 473 ? 20.656 26.812 13.672 1 83.38 473 ASN B N 1
ATOM 8459 C CA . ASN B 1 473 ? 21.672 26.531 14.688 1 83.38 473 ASN B CA 1
ATOM 8460 C C . ASN B 1 473 ? 22.75 27.625 14.703 1 83.38 473 ASN B C 1
ATOM 8462 O O . ASN B 1 473 ? 23.891 27.359 15.094 1 83.38 473 ASN B O 1
ATOM 8466 N N . LYS B 1 474 ? 22.453 28.719 14.148 1 84.81 474 LYS B N 1
ATOM 8467 C CA . LYS B 1 474 ? 23.359 29.844 14.234 1 84.81 474 LYS B CA 1
ATOM 8468 C C . LYS B 1 474 ? 22.812 30.922 15.18 1 84.81 474 LYS B C 1
ATOM 8470 O O . LYS B 1 474 ? 21.641 31.266 15.117 1 84.81 474 LYS B O 1
ATOM 8475 N N . ASP B 1 475 ? 23.656 31.344 16.016 1 82 475 ASP B N 1
ATOM 8476 C CA . ASP B 1 475 ? 23.25 32.375 16.953 1 82 475 ASP B CA 1
ATOM 8477 C C . ASP B 1 475 ? 23.016 33.719 16.25 1 82 475 ASP B C 1
ATOM 8479 O O . ASP B 1 475 ? 23.75 34.062 15.32 1 82 475 ASP B O 1
ATOM 8483 N N . SER B 1 476 ? 22.031 34.406 16.688 1 81.81 476 SER B N 1
ATOM 8484 C CA . SER B 1 476 ? 21.812 35.75 16.188 1 81.81 476 SER B CA 1
ATOM 8485 C C . SER B 1 476 ? 22.859 36.719 16.703 1 81.81 476 SER B C 1
ATOM 8487 O O . SER B 1 476 ? 23.672 36.375 17.562 1 81.81 476 SER B O 1
ATOM 8489 N N . LYS B 1 477 ? 22.844 37.938 16.109 1 81.75 477 LYS B N 1
ATOM 8490 C CA . LYS B 1 477 ? 23.656 39 16.672 1 81.75 477 LYS B CA 1
ATOM 8491 C C . LYS B 1 477 ? 23.188 39.344 18.094 1 81.75 477 LYS B C 1
ATOM 8493 O O . LYS B 1 477 ? 21.984 39.438 18.344 1 81.75 477 LYS B O 1
ATOM 8498 N N . PRO B 1 478 ? 24.172 39.375 18.922 1 82.94 478 PRO B N 1
ATOM 8499 C CA . PRO B 1 478 ? 23.797 39.656 20.312 1 82.94 478 PRO B CA 1
ATOM 8500 C C . PRO B 1 478 ? 23.141 41.031 20.484 1 82.94 478 PRO B C 1
ATOM 8502 O O . PRO B 1 478 ? 23.562 42 19.859 1 82.94 478 PRO B O 1
ATOM 8505 N N . ARG B 1 479 ? 22.141 41.062 21.297 1 88.5 479 ARG B N 1
ATOM 8506 C CA . ARG B 1 479 ? 21.531 42.312 21.766 1 88.5 479 ARG B CA 1
ATOM 8507 C C . ARG B 1 479 ? 21.922 42.594 23.219 1 88.5 479 ARG B C 1
ATOM 8509 O O . ARG B 1 479 ? 21.984 41.688 24.047 1 88.5 479 ARG B O 1
ATOM 8516 N N . GLU B 1 480 ? 22.172 43.844 23.422 1 87.19 480 GLU B N 1
ATOM 8517 C CA . GLU B 1 480 ? 22.641 44.219 24.75 1 87.19 480 GLU B CA 1
ATOM 8518 C C . GLU B 1 480 ? 21.531 44.906 25.562 1 87.19 480 GLU B C 1
ATOM 8520 O O . GLU B 1 480 ? 20.828 45.781 25.031 1 87.19 480 GLU B O 1
ATOM 8525 N N . TYR B 1 481 ? 21.453 44.438 26.812 1 87.31 481 TYR B N 1
ATOM 8526 C CA . TYR B 1 481 ? 20.484 45.031 27.734 1 87.31 481 TYR B CA 1
ATOM 8527 C C . TYR B 1 481 ? 21.156 45.406 29.062 1 87.31 481 TYR B C 1
ATOM 8529 O O . TYR B 1 481 ? 22.203 44.875 29.406 1 87.31 481 TYR B O 1
ATOM 8537 N N . LYS B 1 482 ? 20.484 46.312 29.75 1 83.44 482 LYS B N 1
ATOM 8538 C CA . LYS B 1 482 ? 20.984 46.75 31.047 1 83.44 482 LYS B CA 1
ATOM 8539 C C . LYS B 1 482 ? 19.891 46.656 32.094 1 83.44 482 LYS B C 1
ATOM 8541 O O . LYS B 1 482 ? 18.703 46.75 31.797 1 83.44 482 LYS B O 1
ATOM 8546 N N . PRO B 1 483 ? 20.297 46.469 33.344 1 82.69 483 PRO B N 1
ATOM 8547 C CA . PRO B 1 483 ? 19.297 46.438 34.406 1 82.69 483 PRO B CA 1
ATOM 8548 C C . PRO B 1 483 ? 18.656 47.812 34.625 1 82.69 483 PRO B C 1
ATOM 8550 O O . PRO B 1 483 ? 19.234 48.844 34.312 1 82.69 483 PRO B O 1
ATOM 8553 N N . LEU B 1 484 ? 17.5 47.812 35.25 1 80.56 484 LEU B N 1
ATOM 8554 C CA . LEU B 1 484 ? 16.75 49.031 35.5 1 80.56 484 LEU B CA 1
ATOM 8555 C C . LEU B 1 484 ? 17.297 49.781 36.719 1 80.56 484 LEU B C 1
ATOM 8557 O O . LEU B 1 484 ? 17.188 51 36.812 1 80.56 484 LEU B O 1
ATOM 8561 N N . SER B 1 485 ? 17.797 48.906 37.656 1 79 485 SER B N 1
ATOM 8562 C CA . SER B 1 485 ? 18.328 49.5 38.875 1 79 485 SER B CA 1
ATOM 8563 C C . SER B 1 485 ? 19.75 49 39.156 1 79 485 SER B C 1
ATOM 8565 O O . SER B 1 485 ? 20.109 47.875 38.75 1 79 485 SER B O 1
ATOM 8567 N N . ARG B 1 486 ? 20.453 49.844 39.812 1 76.12 486 ARG B N 1
ATOM 8568 C CA . ARG B 1 486 ? 21.844 49.531 40.156 1 76.12 486 ARG B CA 1
ATOM 8569 C C . ARG B 1 486 ? 21.938 48.344 41.094 1 76.12 486 ARG B C 1
ATOM 8571 O O . ARG B 1 486 ? 22.922 47.594 41.062 1 76.12 486 ARG B O 1
ATOM 8578 N N . ASN B 1 487 ? 20.859 48.094 41.938 1 77.5 487 ASN B N 1
ATOM 8579 C CA . ASN B 1 487 ? 20.922 47.062 42.969 1 7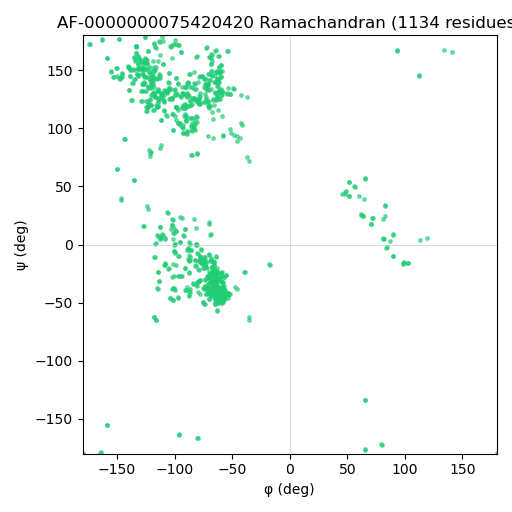7.5 487 ASN B CA 1
ATOM 8580 C C . ASN B 1 487 ? 20.156 45.812 42.531 1 77.5 487 ASN B C 1
ATOM 8582 O O . ASN B 1 487 ? 19.922 44.906 43.312 1 77.5 487 ASN B O 1
ATOM 8586 N N . GLN B 1 488 ? 19.906 45.906 41.281 1 80.12 488 GLN B N 1
ATOM 8587 C CA . GLN B 1 488 ? 19.141 44.75 40.812 1 80.12 488 GLN B CA 1
ATOM 8588 C C . GLN B 1 488 ? 20 43.5 40.75 1 80.12 488 GLN B C 1
ATOM 8590 O O . GLN B 1 488 ? 21.062 43.5 40.094 1 80.12 488 GLN B O 1
ATOM 8595 N N . LEU B 1 489 ? 19.609 42.344 41.375 1 77 489 LEU B N 1
ATOM 8596 C CA . LEU B 1 489 ? 20.438 41.156 41.5 1 77 489 LEU B CA 1
ATOM 8597 C C . LEU B 1 489 ? 20.016 40.094 40.469 1 77 489 LEU B C 1
ATOM 8599 O O . LEU B 1 489 ? 20.766 39.125 40.219 1 77 489 LEU B O 1
ATOM 8603 N N . ALA B 1 490 ? 18.844 40.312 39.969 1 80.88 490 ALA B N 1
ATOM 8604 C CA . ALA B 1 490 ? 18.391 39.375 38.938 1 80.88 490 ALA B CA 1
ATOM 8605 C C . ALA B 1 490 ? 17.516 40.062 37.906 1 80.88 490 ALA B C 1
ATOM 8607 O O . ALA B 1 490 ? 16.859 41.062 38.188 1 80.88 490 ALA B O 1
ATOM 8608 N N . VAL B 1 491 ? 17.641 39.688 36.688 1 81.19 491 VAL B N 1
ATOM 8609 C CA . VAL B 1 491 ? 16.812 40.219 35.594 1 81.19 491 VAL B CA 1
ATOM 8610 C C . VAL B 1 491 ? 16.016 39.062 34.969 1 81.19 491 VAL B C 1
ATOM 8612 O O . VAL B 1 491 ? 16.562 38 34.719 1 81.19 491 VAL B O 1
ATOM 8615 N N . THR B 1 492 ? 14.695 39.312 34.844 1 83.31 492 THR B N 1
ATOM 8616 C CA . THR B 1 492 ? 13.828 38.312 34.188 1 83.31 492 THR B CA 1
ATOM 8617 C C . THR B 1 492 ? 13.375 38.844 32.812 1 83.31 492 THR B C 1
ATOM 8619 O O . THR B 1 492 ? 12.719 39.875 32.75 1 83.31 492 THR B O 1
ATOM 8622 N N . PHE B 1 493 ? 13.812 38.156 31.828 1 85 493 PHE B N 1
ATOM 8623 C CA . PHE B 1 493 ? 13.375 38.469 30.469 1 85 493 PHE B CA 1
ATOM 8624 C C . PHE B 1 493 ? 12.117 37.688 30.109 1 85 493 PHE B C 1
ATOM 8626 O O . PHE B 1 493 ? 12.07 36.469 30.266 1 85 493 PHE B O 1
ATOM 8633 N N . ILE B 1 494 ? 11.125 38.438 29.641 1 87.44 494 ILE B N 1
ATOM 8634 C CA . ILE B 1 494 ? 9.922 37.812 29.109 1 87.44 494 ILE B CA 1
ATOM 8635 C C . ILE B 1 494 ? 10.008 37.719 27.594 1 87.44 494 ILE B C 1
ATOM 8637 O O . ILE B 1 494 ? 10.047 38.75 26.922 1 87.44 494 ILE B O 1
ATOM 8641 N N . LEU B 1 495 ? 10.031 36.531 27.094 1 87.38 495 LEU B N 1
ATOM 8642 C CA . LEU B 1 495 ? 10.055 36.344 25.641 1 87.38 495 LEU B CA 1
ATOM 8643 C C . LEU B 1 495 ? 8.641 36.344 25.078 1 87.38 495 LEU B C 1
ATOM 8645 O O . LEU B 1 495 ? 7.734 35.719 25.641 1 87.38 495 LEU B O 1
ATOM 8649 N N . LEU B 1 496 ? 8.508 37.094 23.953 1 89.19 496 LEU B N 1
ATOM 8650 C CA . LEU B 1 496 ? 7.215 37.25 23.297 1 89.19 496 LEU B CA 1
ATOM 8651 C C . LEU B 1 496 ? 7.281 36.75 21.844 1 89.19 496 LEU B C 1
ATOM 8653 O O . LEU B 1 496 ? 8.367 36.656 21.266 1 89.19 496 LEU B O 1
ATOM 8657 N N . TYR B 1 497 ? 6.168 36.312 21.328 1 88 497 TYR B N 1
ATOM 8658 C CA . TYR B 1 497 ? 6.059 36.031 19.906 1 88 497 TYR B CA 1
ATOM 8659 C C . TYR B 1 497 ? 4.75 36.594 19.344 1 88 497 TYR B C 1
ATOM 8661 O O . TYR B 1 497 ? 3.787 36.812 20.094 1 88 497 TYR B O 1
ATOM 8669 N N . ALA B 1 498 ? 4.758 36.969 18.078 1 89.75 498 ALA B N 1
ATOM 8670 C CA . ALA B 1 498 ? 3.604 37.562 17.406 1 89.75 498 ALA B CA 1
ATOM 8671 C C . ALA B 1 498 ? 3.457 36.969 15.992 1 89.75 498 ALA B C 1
ATOM 8673 O O . ALA B 1 498 ? 4.449 36.625 15.359 1 89.75 498 ALA B O 1
ATOM 8674 N N . ASN B 1 499 ? 2.256 36.875 15.445 1 83.94 499 ASN B N 1
ATOM 8675 C CA . ASN B 1 499 ? 1.987 36.312 14.133 1 83.94 499 ASN B CA 1
ATOM 8676 C C . ASN B 1 499 ? 2.012 37.375 13.039 1 83.94 499 ASN B C 1
ATOM 8678 O O . ASN B 1 499 ? 1.42 37.219 11.977 1 83.94 499 ASN B O 1
ATOM 8682 N N . PHE B 1 500 ? 2.521 38.531 13.375 1 87.62 500 PHE B N 1
ATOM 8683 C CA . PHE B 1 500 ? 2.648 39.625 12.414 1 87.62 500 PHE B CA 1
ATOM 8684 C C . PHE B 1 500 ? 4.016 40.281 12.531 1 87.62 500 PHE B C 1
ATOM 8686 O O . PHE B 1 500 ? 4.711 40.125 13.531 1 87.62 500 PHE B O 1
ATOM 8693 N N . PRO B 1 501 ? 4.363 40.969 11.477 1 89.38 501 PRO B N 1
ATOM 8694 C CA . PRO B 1 501 ? 5.695 41.562 11.5 1 89.38 501 PRO B CA 1
ATOM 8695 C C . PRO B 1 501 ? 5.75 42.844 12.352 1 89.38 501 PRO B C 1
ATOM 8697 O O . PRO B 1 501 ? 4.754 43.562 12.461 1 89.38 501 PRO B O 1
ATOM 8700 N N . ASN B 1 502 ? 6.754 43.156 13.023 1 89.62 502 ASN B N 1
ATOM 8701 C CA . ASN B 1 502 ? 7.145 44.375 13.711 1 89.62 502 ASN B CA 1
ATOM 8702 C C . ASN B 1 502 ? 6.199 44.688 14.867 1 89.62 502 ASN B C 1
ATOM 8704 O O . ASN B 1 502 ? 5.652 45.812 14.945 1 89.62 502 ASN B O 1
ATOM 8708 N N . PRO B 1 503 ? 6.094 43.781 15.719 1 94.5 503 PRO B N 1
ATOM 8709 C CA . PRO B 1 503 ? 5.336 44.125 16.922 1 94.5 503 PRO B CA 1
ATOM 8710 C C . PRO B 1 50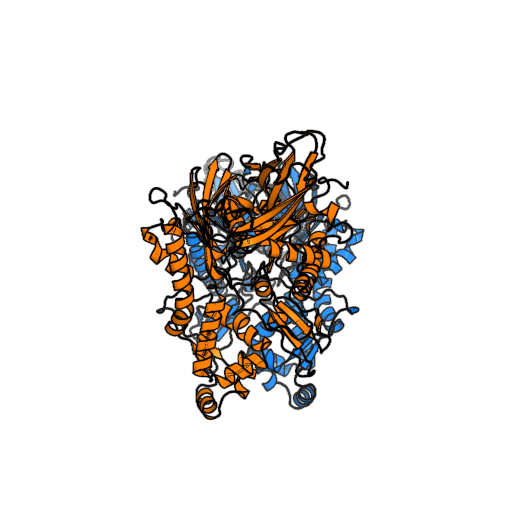3 ? 5.984 45.25 17.734 1 94.5 503 PRO B C 1
ATOM 8712 O O . PRO B 1 503 ? 7.215 45.312 17.812 1 94.5 503 PRO B O 1
ATOM 8715 N N . LYS B 1 504 ? 5.125 46.031 18.406 1 92.56 504 LYS B N 1
ATOM 8716 C CA . LYS B 1 504 ? 5.66 47.188 19.094 1 92.56 504 LYS B CA 1
ATOM 8717 C C . LYS B 1 504 ? 5.473 47.062 20.609 1 92.56 504 LYS B C 1
ATOM 8719 O O . LYS B 1 504 ? 6.312 47.531 21.375 1 92.56 504 LYS B O 1
ATOM 8724 N N . TYR B 1 505 ? 4.281 46.469 20.953 1 94.31 505 TYR B N 1
ATOM 8725 C CA . TYR B 1 505 ? 3.947 46.406 22.375 1 94.31 505 TYR B CA 1
ATOM 8726 C C . TYR B 1 505 ? 3.512 45 22.766 1 94.31 505 TYR B C 1
ATOM 8728 O O . TYR B 1 505 ? 2.877 44.281 21.984 1 94.31 505 TYR B O 1
ATOM 8736 N N . PRO B 1 506 ? 3.834 44.562 23.984 1 93.19 506 PRO B N 1
ATOM 8737 C CA . PRO B 1 506 ? 3.424 43.25 24.469 1 93.19 506 PRO B CA 1
ATOM 8738 C C . PRO B 1 506 ? 1.906 43.094 24.562 1 93.19 506 PRO B C 1
ATOM 8740 O O . PRO B 1 506 ? 1.382 42 24.453 1 93.19 506 PRO B O 1
ATOM 8743 N N . SER B 1 507 ? 1.213 44.219 24.688 1 90.81 507 SER B N 1
ATOM 8744 C CA . SER B 1 507 ? -0.229 44.156 24.906 1 90.81 507 SER B CA 1
ATOM 8745 C C . SER B 1 507 ? -0.989 44.125 23.578 1 90.81 507 SER B C 1
ATOM 8747 O O . SER B 1 507 ? -2.213 43.969 23.562 1 90.81 507 SER B O 1
ATOM 8749 N N . GLN B 1 508 ? -0.264 44.219 22.516 1 91.31 508 GLN B N 1
ATOM 8750 C CA . GLN B 1 508 ? -0.911 44.219 21.219 1 91.31 508 GLN B CA 1
ATOM 8751 C C . GLN B 1 508 ? -1.589 42.875 20.969 1 91.31 508 GLN B C 1
ATOM 8753 O O . GLN B 1 508 ? -1.084 41.812 21.391 1 91.31 508 GLN B O 1
ATOM 8758 N N . LYS B 1 509 ? -2.762 43 20.25 1 88.88 509 LYS B N 1
ATOM 8759 C CA . LYS B 1 509 ? -3.457 41.781 19.859 1 88.88 509 LYS B CA 1
ATOM 8760 C C . LYS B 1 509 ? -2.574 40.906 18.984 1 88.88 509 LYS B C 1
ATOM 8762 O O . LYS B 1 509 ? -1.974 41.375 18.016 1 88.88 509 LYS B O 1
ATOM 8767 N N . GLY B 1 510 ? -2.443 39.594 19.359 1 86.56 510 GLY B N 1
ATOM 8768 C CA . GLY B 1 510 ? -1.619 38.688 18.578 1 86.56 510 GLY B CA 1
ATOM 8769 C C . GLY B 1 510 ? -0.27 38.406 19.219 1 86.56 510 GLY B C 1
ATOM 8770 O O . GLY B 1 510 ? 0.45 37.5 18.797 1 86.56 510 GLY B O 1
ATOM 8771 N N . VAL B 1 511 ? 0.102 39.25 20.188 1 90.88 511 VAL B N 1
ATOM 8772 C CA . VAL B 1 511 ? 1.351 39.031 20.906 1 90.88 511 VAL B CA 1
ATOM 8773 C C . VAL B 1 511 ? 1.098 38.125 22.109 1 90.88 511 VAL B C 1
ATOM 8775 O O . VAL B 1 511 ? 0.16 38.344 22.875 1 90.88 511 VAL B O 1
ATOM 8778 N N . LYS B 1 512 ? 1.885 37.094 22.219 1 85.94 512 LYS B N 1
ATOM 8779 C CA . LYS B 1 512 ? 1.738 36.156 23.312 1 85.94 512 LYS B CA 1
ATOM 8780 C C . LYS B 1 512 ? 3.086 35.844 23.953 1 85.94 512 LYS B C 1
ATOM 8782 O O . LYS B 1 512 ? 4.125 35.906 23.297 1 85.94 512 LYS B O 1
ATOM 8787 N N . PRO B 1 513 ? 3.064 35.625 25.219 1 85.25 513 PRO B N 1
ATOM 8788 C CA . PRO B 1 513 ? 4.312 35.219 25.875 1 85.25 513 PRO B CA 1
ATOM 8789 C C . PRO B 1 513 ? 4.742 33.812 25.516 1 85.25 513 PRO B C 1
ATOM 8791 O O . PRO B 1 513 ? 3.896 32.906 25.391 1 85.25 513 PRO B O 1
ATOM 8794 N N . LEU B 1 514 ? 5.926 33.625 25.297 1 80 514 LEU B N 1
ATOM 8795 C CA . LEU B 1 514 ? 6.5 32.344 25 1 80 514 LEU B CA 1
ATOM 8796 C C . LEU B 1 514 ? 7.098 31.703 26.266 1 80 514 LEU B C 1
ATOM 8798 O O . LEU B 1 514 ? 6.961 30.5 26.484 1 80 514 LEU B O 1
ATOM 8802 N N . GLY B 1 515 ? 7.84 32.531 26.984 1 79.5 515 GLY B N 1
ATOM 8803 C CA . GLY B 1 515 ? 8.5 32.062 28.203 1 79.5 515 GLY B CA 1
ATOM 8804 C C . GLY B 1 515 ? 9.297 33.125 28.906 1 79.5 515 GLY B C 1
ATOM 8805 O O . GLY B 1 515 ? 9.234 34.312 28.516 1 79.5 515 GLY B O 1
ATOM 8806 N N . LYS B 1 516 ? 9.961 32.656 30.094 1 81.75 516 LYS B N 1
ATOM 8807 C CA . LYS B 1 516 ? 10.75 33.594 30.875 1 81.75 516 LYS B CA 1
ATOM 8808 C C . LYS B 1 516 ? 12.156 33.062 31.125 1 81.75 516 LYS B C 1
ATOM 8810 O O . LYS B 1 516 ? 12.352 31.844 31.234 1 81.75 516 LYS B O 1
ATOM 8815 N N . LEU B 1 517 ? 13.047 33.875 31.031 1 79.75 517 LEU B N 1
ATOM 8816 C CA . LEU B 1 517 ? 14.438 33.594 31.359 1 79.75 517 LEU B CA 1
ATOM 8817 C C . LEU B 1 517 ? 14.969 34.531 32.406 1 79.75 517 LEU B C 1
ATOM 8819 O O . LEU B 1 517 ? 14.891 35.75 32.25 1 79.75 517 LEU B O 1
ATOM 8823 N N . THR B 1 518 ? 15.461 33.906 33.5 1 79.94 518 THR B N 1
ATOM 8824 C CA . THR B 1 518 ? 16 34.75 34.594 1 79.94 518 THR B CA 1
ATOM 8825 C C . THR B 1 518 ? 17.516 34.562 34.688 1 79.94 518 THR B C 1
ATOM 8827 O O . THR B 1 518 ? 18 33.406 34.688 1 79.94 518 THR B O 1
ATOM 8830 N N . ILE B 1 519 ? 18.188 35.594 34.719 1 77 519 ILE B N 1
ATOM 8831 C CA . ILE B 1 519 ? 19.641 35.562 34.875 1 77 519 ILE B CA 1
ATOM 8832 C C . ILE B 1 519 ? 20.031 36.312 36.125 1 77 519 ILE B C 1
ATOM 8834 O O . ILE B 1 519 ? 19.453 37.344 36.438 1 77 519 ILE B O 1
ATOM 8838 N N . ASN B 1 520 ? 20.969 35.688 36.812 1 75.5 520 ASN B N 1
ATOM 8839 C CA . ASN B 1 520 ? 21.484 36.344 38.031 1 75.5 520 ASN B CA 1
ATOM 8840 C C . ASN B 1 520 ? 22.562 37.375 37.688 1 75.5 520 ASN B C 1
ATOM 8842 O O . ASN B 1 520 ? 23.375 37.156 36.812 1 75.5 520 ASN B O 1
ATOM 8846 N N . LEU B 1 521 ? 22.5 38.5 38.375 1 74.19 521 LEU B N 1
ATOM 8847 C CA . LEU B 1 521 ? 23.469 39.562 38.219 1 74.19 521 LEU B CA 1
ATOM 8848 C C . LEU B 1 521 ? 24.156 39.906 39.531 1 74.19 521 LEU B C 1
ATOM 8850 O O . LEU B 1 521 ? 23.797 40.844 40.219 1 74.19 521 LEU B O 1
ATOM 8854 N N . PRO B 1 522 ? 25.188 39.062 39.875 1 69.25 522 PRO B N 1
ATOM 8855 C CA . PRO B 1 522 ? 25.859 39.344 41.156 1 69.25 522 PRO B CA 1
ATOM 8856 C C . PRO B 1 522 ? 26.469 40.75 41.188 1 69.25 522 PRO B C 1
ATOM 8858 O O . PRO B 1 522 ? 26.812 41.312 40.156 1 69.25 522 PRO B O 1
ATOM 8861 N N . LEU B 1 523 ? 26.469 41.469 42.375 1 62.53 523 LEU B N 1
ATOM 8862 C CA . LEU B 1 523 ? 26.875 42.844 42.594 1 62.53 523 LEU B CA 1
ATOM 8863 C C . LEU B 1 523 ? 28.391 42.969 42.438 1 62.53 523 LEU B C 1
ATOM 8865 O O . LEU B 1 523 ? 29.109 43.125 43.438 1 62.53 523 LEU B O 1
ATOM 8869 N N . LYS B 1 524 ? 29.062 42.188 41.906 1 58.25 524 LYS B N 1
ATOM 8870 C CA . LYS B 1 524 ? 30.5 42.406 42 1 58.25 524 LYS B CA 1
ATOM 8871 C C . LYS B 1 524 ? 30.875 43.812 41.531 1 58.25 524 LYS B C 1
ATOM 8873 O O . LYS B 1 524 ? 31.875 44.375 41.969 1 58.25 524 LYS B O 1
ATOM 8878 N N . GLY B 1 525 ? 30.406 44.406 40.406 1 52.09 525 GLY B N 1
ATOM 8879 C CA . GLY B 1 525 ? 30.75 45.75 39.969 1 52.09 525 GLY B CA 1
ATOM 8880 C C . GLY B 1 525 ? 29.594 46.719 40.062 1 52.09 525 GLY B C 1
ATOM 8881 O O . GLY B 1 525 ? 28.422 46.312 40.156 1 52.09 525 GLY B O 1
ATOM 8882 N N . TYR B 1 526 ? 29.766 47.906 40.656 1 49.53 526 TYR B N 1
ATOM 8883 C CA . TYR B 1 526 ? 28.938 49.062 40.969 1 49.53 526 TYR B CA 1
ATOM 8884 C C . TYR B 1 526 ? 28.406 49.719 39.719 1 49.53 526 TYR B C 1
ATOM 8886 O O . TYR B 1 526 ? 29.062 49.688 38.688 1 49.53 526 TYR B O 1
ATOM 8894 N N . GLY B 1 527 ? 27.109 49.812 39.344 1 56.97 527 GLY B N 1
ATOM 8895 C CA . GLY B 1 527 ? 26.406 50.688 38.406 1 56.97 527 GLY B CA 1
ATOM 8896 C C . GLY B 1 527 ? 25.469 49.938 37.5 1 56.97 527 GLY B C 1
ATOM 8897 O O . GLY B 1 527 ? 25.328 48.688 37.594 1 56.97 527 GLY B O 1
ATOM 8898 N N . THR B 1 528 ? 24.656 50.594 36.844 1 58.97 528 THR B N 1
ATOM 8899 C CA . THR B 1 528 ? 23.719 50.125 35.812 1 58.97 528 THR B CA 1
ATOM 8900 C C . THR B 1 528 ? 24.453 49.688 34.562 1 58.97 528 THR B C 1
ATOM 8902 O O . THR B 1 528 ? 23.828 49.219 33.594 1 58.97 528 THR B O 1
ATOM 8905 N N . ASP B 1 529 ? 25.797 49.625 34.656 1 66.44 529 ASP B N 1
ATOM 8906 C CA . ASP B 1 529 ? 26.562 49.281 33.469 1 66.44 529 ASP B CA 1
ATOM 8907 C C . ASP B 1 529 ? 26.859 47.812 33.375 1 66.44 529 ASP B C 1
ATOM 8909 O O . ASP B 1 529 ? 27.922 47.406 32.906 1 66.44 529 ASP B O 1
ATOM 8913 N N . ARG B 1 530 ? 26.078 47 34.031 1 77.62 530 ARG B N 1
ATOM 8914 C CA . ARG B 1 530 ? 26.156 45.562 33.875 1 77.62 530 ARG B CA 1
ATOM 8915 C C . ARG B 1 530 ? 25.391 45.094 32.656 1 77.62 530 ARG B C 1
ATOM 8917 O O . ARG B 1 530 ? 24.156 45 32.688 1 77.62 530 ARG B O 1
ATOM 8924 N N . ILE B 1 531 ? 26.125 44.875 31.547 1 79.69 531 ILE B N 1
ATOM 8925 C CA . ILE B 1 531 ? 25.531 44.562 30.25 1 79.69 531 ILE B CA 1
ATOM 8926 C C . ILE B 1 531 ? 25.234 43.062 30.156 1 79.69 531 ILE B C 1
ATOM 8928 O O . ILE B 1 531 ? 26.078 42.25 30.516 1 79.69 531 ILE B O 1
ATOM 8932 N N . ILE B 1 532 ? 24.016 42.781 29.859 1 83.06 532 ILE B N 1
ATOM 8933 C CA . ILE B 1 532 ? 23.594 41.438 29.562 1 83.06 532 ILE B CA 1
ATOM 8934 C C . ILE B 1 532 ? 23.438 41.25 28.062 1 83.06 532 ILE B C 1
ATOM 8936 O O . ILE B 1 532 ? 22.734 42 27.391 1 83.06 532 ILE B O 1
ATOM 8940 N N . GLU B 1 533 ? 24.125 40.25 27.547 1 85.06 533 GLU B N 1
ATOM 8941 C CA . GLU B 1 533 ? 23.984 39.906 26.141 1 85.06 533 GLU B CA 1
ATOM 8942 C C . GLU B 1 533 ? 22.906 38.812 25.938 1 85.06 533 GLU B C 1
ATOM 8944 O O . GLU B 1 533 ? 22.844 37.844 26.703 1 85.06 533 GLU B O 1
ATOM 8949 N N . PHE B 1 534 ? 22.078 39.188 25 1 84.5 534 PHE B N 1
ATOM 8950 C CA . PHE B 1 534 ? 20.984 38.281 24.688 1 84.5 534 PHE B CA 1
ATOM 8951 C C . PHE B 1 534 ? 21.078 37.781 23.25 1 84.5 534 PHE B C 1
ATOM 8953 O O . PHE B 1 534 ? 21.281 38.562 22.328 1 84.5 534 PHE B O 1
ATOM 8960 N N . PHE B 1 535 ? 20.984 36.344 23.047 1 81.81 535 PHE B N 1
ATOM 8961 C CA . PHE B 1 535 ? 21.047 35.688 21.75 1 81.81 535 PHE B CA 1
ATOM 8962 C C . PHE B 1 535 ? 19.812 34.812 21.531 1 81.81 535 PHE B C 1
ATOM 8964 O O . PHE B 1 535 ? 19.297 34.219 22.469 1 81.81 535 PHE B O 1
ATOM 8971 N N . ILE B 1 536 ? 19.406 34.812 20.266 1 79.31 536 ILE B N 1
ATOM 8972 C CA . ILE B 1 536 ? 18.391 33.844 19.906 1 79.31 536 ILE B CA 1
ATOM 8973 C C . ILE B 1 536 ? 18.938 32.906 18.828 1 79.31 536 ILE B C 1
ATOM 8975 O O . ILE B 1 536 ? 19.766 33.312 18.016 1 79.31 536 ILE B O 1
ATOM 8979 N N . LYS B 1 537 ? 18.578 31.734 18.938 1 78.31 537 LYS B N 1
ATOM 8980 C CA . LYS B 1 537 ? 18.953 30.719 17.953 1 78.31 537 LYS B CA 1
ATOM 8981 C C . LYS B 1 537 ? 17.781 29.812 17.609 1 78.31 537 LYS B C 1
ATOM 8983 O O . LYS B 1 537 ? 17.016 29.422 18.5 1 78.31 537 LYS B O 1
ATOM 8988 N N . PHE B 1 538 ? 17.594 29.828 16.312 1 73.88 538 PHE B N 1
ATOM 8989 C CA . PHE B 1 538 ? 16.609 28.859 15.859 1 73.88 538 PHE B CA 1
ATOM 8990 C C . PHE B 1 538 ? 17.234 27.484 15.711 1 73.88 538 PHE B C 1
ATOM 8992 O O . PHE B 1 538 ? 18.094 27.281 14.852 1 73.88 538 PHE B O 1
ATOM 8999 N N . ALA B 1 539 ? 16.984 26.562 16.672 1 61.53 539 ALA B N 1
ATOM 9000 C CA . ALA B 1 539 ? 17.609 25.25 16.703 1 61.53 539 ALA B CA 1
ATOM 9001 C C . ALA B 1 539 ? 16.578 24.141 16.531 1 61.53 539 ALA B C 1
ATOM 9003 O O . ALA B 1 539 ? 15.766 23.891 17.438 1 61.53 539 ALA B O 1
ATOM 9004 N N . GLU B 1 540 ? 16.594 23.297 15.578 1 59.19 540 GLU B N 1
ATOM 9005 C CA . GLU B 1 540 ? 15.82 22.078 15.344 1 59.19 540 GLU B CA 1
ATOM 9006 C C . GLU B 1 540 ? 14.328 22.312 15.57 1 59.19 540 GLU B C 1
ATOM 9008 O O . GLU B 1 540 ? 13.688 21.562 16.297 1 59.19 540 GLU B O 1
ATOM 9013 N N . GLU B 1 541 ? 13.734 23.359 15.125 1 57.22 541 GLU B N 1
ATOM 9014 C CA . GLU B 1 541 ? 12.344 23.781 15.117 1 57.22 541 GLU B CA 1
ATOM 9015 C C . GLU B 1 541 ? 11.953 24.406 16.453 1 57.22 541 GLU B C 1
ATOM 9017 O O . GLU B 1 541 ? 10.766 24.609 16.719 1 57.22 541 GLU B O 1
ATOM 9022 N N . GLU B 1 542 ? 13.008 24.5 17.25 1 64.44 542 GLU B N 1
ATOM 9023 C CA . GLU B 1 542 ? 12.773 25.172 18.531 1 64.44 542 GLU B CA 1
ATOM 9024 C C . GLU B 1 542 ? 13.648 26.422 18.672 1 64.44 542 GLU B C 1
ATOM 9026 O O . GLU B 1 542 ? 14.719 26.5 18.062 1 64.44 542 GLU B O 1
ATOM 9031 N N . LEU B 1 543 ? 13.086 27.422 19.312 1 69.25 543 LEU B N 1
ATOM 9032 C CA . LEU B 1 543 ? 13.82 28.641 19.609 1 69.25 543 LEU B CA 1
ATOM 9033 C C . LEU B 1 543 ? 14.617 28.5 20.891 1 69.25 543 LEU B C 1
ATOM 9035 O O . LEU B 1 543 ? 14.094 28.031 21.906 1 69.25 543 LEU B O 1
ATOM 9039 N N . LYS B 1 544 ? 15.852 28.672 20.734 1 74 544 LYS B N 1
ATOM 9040 C CA . LYS B 1 544 ? 16.734 28.719 21.891 1 74 544 LYS B CA 1
ATOM 9041 C C . LYS B 1 544 ? 17.203 30.141 22.172 1 74 544 LYS B C 1
ATOM 9043 O O . LYS B 1 544 ? 17.562 30.859 21.25 1 74 544 LYS B O 1
ATOM 9048 N N . VAL B 1 545 ? 17.109 30.516 23.438 1 77.06 545 VAL B N 1
ATOM 9049 C CA . VAL B 1 545 ? 17.547 31.844 23.844 1 77.06 545 VAL B CA 1
ATOM 9050 C C . VAL B 1 545 ? 18.656 31.734 24.891 1 77.06 545 VAL B C 1
ATOM 9052 O O . VAL B 1 545 ? 18.609 30.875 25.766 1 77.06 545 VAL B O 1
ATOM 9055 N N . THR B 1 546 ? 19.609 32.5 24.656 1 77.88 546 THR B N 1
ATOM 9056 C CA . THR B 1 546 ? 20.734 32.531 25.578 1 77.88 546 THR B CA 1
ATOM 9057 C C . THR B 1 546 ? 20.984 33.969 26.078 1 77.88 546 THR B C 1
ATOM 9059 O O . THR B 1 546 ? 20.922 34.906 25.312 1 77.88 546 THR B O 1
ATOM 9062 N N . ALA B 1 547 ? 21.141 34.062 27.422 1 79.56 547 ALA B N 1
ATOM 9063 C CA . ALA B 1 547 ? 21.547 35.344 28.047 1 79.56 547 ALA B CA 1
ATOM 9064 C C . ALA B 1 547 ? 22.875 35.188 28.766 1 79.56 547 ALA B C 1
ATOM 9066 O O . ALA B 1 547 ? 23.094 34.188 29.469 1 79.56 547 ALA B O 1
ATOM 9067 N N . ARG B 1 548 ? 23.766 36.094 28.438 1 78.62 548 ARG B N 1
ATOM 9068 C CA . ARG B 1 548 ? 25.078 36.031 29.047 1 78.62 548 ARG B CA 1
ATOM 9069 C C . ARG B 1 548 ? 25.453 37.375 29.688 1 78.62 548 ARG B C 1
ATOM 9071 O O . ARG B 1 548 ? 25.188 38.438 29.109 1 78.62 548 ARG B O 1
ATOM 9078 N N . ASN B 1 549 ? 26.062 37.219 30.906 1 74.25 549 ASN B N 1
ATOM 9079 C CA . ASN B 1 549 ? 26.625 38.406 31.531 1 74.25 549 ASN B CA 1
ATOM 9080 C C . ASN B 1 549 ? 27.984 38.75 30.953 1 74.25 549 ASN B C 1
ATOM 9082 O O . ASN B 1 549 ? 28.938 38 31.094 1 74.25 549 ASN B O 1
ATOM 9086 N N . LYS B 1 550 ? 27.969 39.812 30.234 1 72.31 550 LYS B N 1
ATOM 9087 C CA . LYS B 1 550 ? 29.203 40.219 29.578 1 72.31 550 LYS B CA 1
ATOM 9088 C C . LYS B 1 550 ? 30.312 40.5 30.594 1 72.31 550 LYS B C 1
ATOM 9090 O O . LYS B 1 550 ? 31.484 40.281 30.312 1 72.31 550 LYS B O 1
ATOM 9095 N N . SER B 1 551 ? 30 41.125 31.719 1 63.03 551 SER B N 1
ATOM 9096 C CA . SER B 1 551 ? 31.016 41.531 32.688 1 63.03 551 SER B CA 1
ATOM 9097 C C . SER B 1 551 ? 31.578 40.312 33.406 1 63.03 551 SER B C 1
ATOM 9099 O O . SER B 1 551 ? 32.656 40.344 33.969 1 63.03 551 SER B O 1
ATOM 9101 N N . ASP B 1 552 ? 30.75 39.219 33.5 1 55.84 552 ASP B N 1
ATOM 9102 C CA . ASP B 1 552 ? 31.25 37.969 34.094 1 55.84 552 ASP B CA 1
ATOM 9103 C C . ASP B 1 552 ? 31.141 36.812 33.125 1 55.84 552 ASP B C 1
ATOM 9105 O O . ASP B 1 552 ? 30.094 36.188 32.969 1 55.84 552 ASP B O 1
ATOM 9109 N N . THR B 1 553 ? 32.031 36.781 32.188 1 55.03 553 THR B N 1
ATOM 9110 C CA . THR B 1 553 ? 32.125 35.906 31.016 1 55.03 553 THR B CA 1
ATOM 9111 C C . THR B 1 553 ? 31.703 34.469 31.391 1 55.03 553 THR B C 1
ATOM 9113 O O . THR B 1 553 ? 31.391 33.688 30.5 1 55.03 553 THR B O 1
ATOM 9116 N N . ASN B 1 554 ? 31.781 34.062 32.625 1 47.53 554 ASN B N 1
ATOM 9117 C CA . ASN B 1 554 ? 31.719 32.625 32.938 1 47.53 554 ASN B CA 1
ATOM 9118 C C . ASN B 1 554 ? 30.266 32.156 33.094 1 47.53 554 ASN B C 1
ATOM 9120 O O . ASN B 1 554 ? 30.016 30.953 33.25 1 47.53 554 ASN B O 1
ATOM 9124 N N . GLU B 1 555 ? 29.25 33.062 33.219 1 45.38 555 GLU B N 1
ATOM 9125 C CA . GLU B 1 555 ? 27.953 32.469 33.531 1 45.38 555 GLU B CA 1
ATOM 9126 C C . GLU B 1 555 ? 26.969 32.594 32.375 1 45.38 555 GLU B C 1
ATOM 9128 O O . GLU B 1 555 ? 26.625 33.719 32 1 45.38 555 GLU B O 1
ATOM 9133 N N . SER B 1 556 ? 26.969 31.734 31.469 1 49.59 556 SER B N 1
ATOM 9134 C CA . SER B 1 556 ? 26 31.656 30.391 1 49.59 556 SER B CA 1
ATOM 9135 C C . SER B 1 556 ? 24.812 30.781 30.781 1 49.59 556 SER B C 1
ATOM 9137 O O . SER B 1 556 ? 24.984 29.719 31.375 1 49.59 556 SER B O 1
ATOM 9139 N N . TYR B 1 557 ? 23.594 31.422 30.969 1 48.34 557 TYR B N 1
ATOM 9140 C CA . TYR B 1 557 ? 22.391 30.625 31.25 1 48.34 557 TYR B CA 1
ATOM 9141 C C . TYR B 1 557 ? 21.562 30.422 29.984 1 48.34 557 TYR B C 1
ATOM 9143 O O . TYR B 1 557 ? 21.391 31.359 29.203 1 48.34 557 TYR B O 1
ATOM 9151 N N . SER B 1 558 ? 21.609 29.281 29.516 1 50.53 558 SER B N 1
ATOM 9152 C CA . SER B 1 558 ? 20.766 28.938 28.375 1 50.53 558 SER B CA 1
ATOM 9153 C C . SER B 1 558 ? 19.422 28.359 28.812 1 50.53 558 SER B C 1
ATOM 9155 O O . SER B 1 558 ? 19.344 27.703 29.844 1 50.53 558 SER B O 1
ATOM 9157 N N . ALA B 1 559 ? 18.422 29.016 28.641 1 46.88 559 ALA B N 1
ATOM 9158 C CA . ALA B 1 559 ? 17.109 28.422 28.953 1 46.88 559 ALA B CA 1
ATOM 9159 C C . ALA B 1 559 ? 16.438 27.922 27.688 1 46.88 559 ALA B C 1
ATOM 9161 O O . ALA B 1 559 ? 16.578 28.516 26.609 1 46.88 559 ALA B O 1
ATOM 9162 N N . THR B 1 560 ? 16.312 26.562 27.516 1 47.44 560 THR B N 1
ATOM 9163 C CA . THR B 1 560 ? 15.383 26 26.547 1 47.44 560 THR B CA 1
ATOM 9164 C C . THR B 1 560 ? 13.945 26.188 27.016 1 47.44 560 THR B C 1
ATOM 9166 O O . THR B 1 560 ? 13.625 25.922 28.188 1 47.44 560 THR B O 1
ATOM 9169 N N . PHE B 1 561 ? 13.289 27.156 26.672 1 45.06 561 PHE B N 1
ATOM 9170 C CA . PHE B 1 561 ? 12 27.594 27.203 1 45.06 561 PHE B CA 1
ATOM 9171 C C . PHE B 1 561 ? 11.016 26.422 27.266 1 45.06 561 PHE B C 1
ATOM 9173 O O . PHE B 1 561 ? 10.875 25.656 26.297 1 45.06 561 PHE B O 1
ATOM 9180 N N . ASN B 1 562 ? 11.031 25.812 28.547 1 42.47 562 ASN B N 1
ATOM 9181 C CA . ASN B 1 562 ? 9.906 24.953 28.875 1 42.47 562 ASN B CA 1
ATOM 9182 C C . ASN B 1 562 ? 8.57 25.656 28.641 1 42.47 562 ASN B C 1
ATOM 9184 O O . ASN B 1 562 ? 8.367 26.781 29.094 1 42.47 562 ASN B O 1
ATOM 9188 N N . TYR B 1 563 ? 7.934 25.438 27.594 1 41.91 563 TYR B N 1
ATOM 9189 C CA . TYR B 1 563 ? 6.621 25.984 27.266 1 41.91 563 TYR B CA 1
ATOM 9190 C C . TYR B 1 563 ? 5.703 25.938 28.484 1 41.91 563 TYR B C 1
ATOM 9192 O O . TYR B 1 563 ? 5.848 25.078 29.344 1 41.91 563 TYR B O 1
ATOM 9200 N N . PRO B 1 564 ? 5.078 27.047 28.828 1 39.03 564 PRO B N 1
ATOM 9201 C CA . PRO B 1 564 ? 4.219 27.125 30.016 1 39.03 564 PRO B CA 1
ATOM 9202 C C . PRO B 1 564 ? 3.32 25.906 30.188 1 39.03 564 PRO B C 1
ATOM 9204 O O . PRO B 1 564 ? 2.826 25.359 29.203 1 39.03 564 PRO B O 1
ATOM 9207 N N . GLU B 1 565 ? 3.607 24.969 31.125 1 37.06 565 GLU B N 1
ATOM 9208 C CA . GLU B 1 565 ? 2.641 23.969 31.578 1 37.06 565 GLU B CA 1
ATOM 9209 C C . GLU B 1 565 ? 1.235 24.562 31.656 1 37.06 565 GLU B C 1
ATOM 9211 O O . GLU B 1 565 ? 1.004 25.547 32.375 1 37.06 565 GLU B O 1
ATOM 9216 N N . ASP B 1 566 ? 0.537 24.797 30.688 1 34.81 566 ASP B N 1
ATOM 9217 C CA . ASP B 1 566 ? -0.852 25.203 30.859 1 34.81 566 ASP B CA 1
ATOM 9218 C C . ASP B 1 566 ? -1.543 24.359 31.922 1 34.81 566 ASP B C 1
ATOM 9220 O O . ASP B 1 566 ? -1.604 23.125 31.812 1 34.81 566 ASP B O 1
ATOM 9224 N N . ASP B 1 567 ? -1.621 24.641 33.188 1 33.84 567 ASP B N 1
ATOM 9225 C CA . ASP B 1 567 ? -2.582 24.078 34.125 1 33.84 567 ASP B CA 1
ATOM 9226 C C . ASP B 1 567 ? -3.936 23.844 33.469 1 33.84 567 ASP B C 1
ATOM 9228 O O . ASP B 1 567 ? -4.703 22.984 33.906 1 33.84 567 ASP B O 1
ATOM 9232 N N . SER B 1 568 ? -4.773 24.906 32.906 1 30.97 568 SER B N 1
ATOM 9233 C CA . SER B 1 568 ? -6.219 24.828 32.719 1 30.97 568 SER B CA 1
ATOM 9234 C C . SER B 1 568 ? -6.57 24.078 31.453 1 30.97 568 SER B C 1
ATOM 9236 O O . SER B 1 568 ? -7.699 24.156 30.969 1 30.97 568 SER B O 1
ATOM 9238 N N . VAL B 1 569 ? -5.918 23.391 30.75 1 30.69 569 VAL B N 1
ATOM 9239 C CA . VAL B 1 569 ? -6.652 22.703 29.688 1 30.69 569 VAL B CA 1
ATOM 9240 C C . VAL B 1 569 ? -7.566 21.641 30.297 1 30.69 569 VAL B C 1
ATOM 9242 O O . VAL B 1 569 ? -7.141 20.875 31.156 1 30.69 569 VAL B O 1
#

Solvent-accessible surface area (backbone atoms only — not comparable to full-atom values): 60550 Å² total; per-residue (Å²): 139,83,60,91,79,51,56,48,30,30,37,5,35,30,71,40,48,47,43,26,33,41,19,38,35,66,66,62,57,79,91,68,61,47,79,69,67,49,41,70,43,32,65,58,90,55,25,79,60,56,56,45,38,35,37,24,36,26,26,33,57,94,80,54,43,75,48,90,49,41,22,53,60,16,45,42,39,70,78,56,95,85,46,92,68,62,67,46,72,49,45,34,55,57,38,63,68,36,79,90,39,60,91,68,40,55,87,66,60,94,91,56,50,60,64,56,55,52,17,54,51,44,34,56,49,41,54,53,50,51,51,47,29,46,74,72,64,72,48,57,64,89,20,40,33,38,23,38,38,37,64,77,84,56,56,72,57,49,54,49,53,51,51,50,26,39,28,74,33,56,62,39,63,61,93,38,50,80,77,44,49,84,33,55,46,55,44,34,38,54,58,12,33,45,53,37,46,60,74,66,56,58,88,86,60,53,74,68,41,24,33,37,38,38,36,27,23,41,51,39,28,38,36,38,36,36,29,36,36,81,94,73,21,33,30,42,71,41,60,65,49,68,47,83,45,10,46,51,49,31,53,49,36,49,51,50,52,48,23,72,72,53,31,61,68,18,46,51,51,31,51,72,75,36,44,16,48,50,40,35,35,43,66,70,37,40,40,58,69,44,56,34,44,38,57,78,59,53,91,76,52,73,67,43,74,45,45,37,73,77,56,40,49,78,42,60,79,49,37,46,73,72,57,42,55,57,34,54,76,49,71,37,47,45,78,45,42,58,69,57,52,49,62,24,41,44,63,29,50,51,53,49,52,48,50,52,52,55,56,59,64,66,47,55,89,89,57,67,57,58,33,36,36,38,24,21,59,41,40,66,21,44,33,54,47,51,51,52,46,66,72,38,40,87,74,30,54,60,90,32,54,38,68,57,85,66,23,62,45,26,38,21,50,11,32,27,47,38,67,68,41,63,69,41,54,40,33,42,33,30,72,43,14,33,27,34,60,38,84,38,73,61,51,92,84,48,64,74,88,58,54,44,84,86,60,22,23,64,28,32,46,69,76,43,39,35,58,41,73,41,50,55,68,40,72,45,80,70,42,80,44,60,56,94,44,61,83,50,50,60,49,75,43,41,32,33,34,23,77,47,64,76,60,57,38,63,82,40,90,66,41,42,78,54,37,75,45,76,44,80,38,80,78,80,67,94,48,49,80,53,43,31,35,36,32,45,22,49,40,77,89,35,72,35,41,35,45,30,37,62,86,48,78,81,54,68,50,68,45,71,65,67,46,71,78,71,80,83,119,141,82,59,91,80,50,55,49,31,30,38,6,36,28,70,39,49,47,43,26,33,40,18,37,36,66,66,60,57,78,90,67,62,47,81,69,67,49,41,70,44,33,65,57,89,55,27,79,59,56,55,44,39,36,36,24,36,26,26,34,55,93,80,53,42,76,46,91,49,41,22,54,60,16,44,42,39,67,78,56,96,84,48,91,67,64,68,46,71,48,44,34,54,58,37,64,70,36,79,90,39,58,92,69,41,57,88,66,60,94,93,56,50,60,64,56,55,54,18,52,52,43,35,58,49,41,54,52,50,51,50,47,29,48,74,71,64,73,47,57,64,88,21,40,32,38,23,37,37,37,63,77,83,58,57,71,56,50,54,48,51,51,51,50,26,39,28,73,32,56,62,39,62,61,93,40,50,80,76,43,48,84,33,53,46,50,45,35,37,54,59,12,32,45,52,37,47,58,76,65,56,58,87,86,60,52,73,68,41,25,33,36,38,38,34,28,23,42,51,40,29,39,35,38,36,36,30,35,36,80,93,72,21,33,30,40,72,43,60,65,51,70,48,85,44,12,46,52,49,30,52,50,38,49,52,51,53,47,24,74,69,54,31,59,67,18,44,50,51,30,50,72,74,34,44,15,48,49,42,34,35,42,65,69,38,41,40,58,70,45,56,34,43,36,56,79,57,54,91,75,52,71,68,43,75,45,45,37,72,77,56,40,49,79,41,58,78,49,36,47,71,72,56,43,56,56,34,54,76,48,70,38,46,46,78,46,41,59,68,57,52,50,60,25,42,45,64,29,50,52,51,50,52,50,51,52,53,57,56,59,64,67,46,56,88,88,58,66,56,57,33,36,39,38,24,21,59,40,41,65,22,45,33,55,47,51,50,52,45,65,74,39,41,89,73,30,54,58,88,31,55,38,69,59,84,65,23,64,47,26,39,21,50,12,30,27,47,38,67,68,42,64,68,40,55,40,31,43,34,31,69,42,14,33,26,35,60,40,84,39,73,55,49,93,87,48,66,75,89,57,57,41,83,86,59,19,23,66,27,31,46,67,76,42,39,35,60,42,73,42,50,55,69,39,70,45,78,69,42,80,43,60,54,93,43,60,82,51,50,60,50,74,42,41,32,34,34,24,75,46,63,75,61,56,40,62,82,40,91,65,40,42,79,52,36,74,43,76,45,79,37,78,78,81,68,92,49,50,78,53,43,34,36,36,33,46,21,48,40,78,88,37,72,33,40,34,44,31,37,62,84,49,77,83,52,68,51,68,48,70,63,67,44,72,77,71,80,84,118

Organism: Rhizophagus irregularis (strain DAOM 181602 / DAOM 197198 / MUCL 43194) (NCBI:txid747089)

InterPro domains:
  IPR043129 ATPase, nucleotide binding domain [SSF53067] (8-198)
  IPR043129 ATPase, nucleotide binding domain [SSF53067] (208-420)